Protein 2NQL (pdb70)

CATH classification: 3.30.390.10 (+1 more: 3.20.20.120)

Foldseek 3Di:
DWFFWADKFKWKFKAAAPFPDCLLQDPPWDADPPAWTARPVQRDIFHRIFMWMKMWIAGPVGQTFIFIFHDGPPVVLLQCCCVVPLVVQRGRHTLPPLLVSLVVQCVVCVVVPPNFDSSLLNSLGVSQRSLLSNFVVVFHASLVVVVHFDQKAFEEEEDQRDQDLVSSLVSVLVVVVQQAQEYEYEQSSDPVTPLVSLVSNCVSRDLRGAYAYEPPAPDQLVVLLVRCVSNPVSPHQAYENSHHLVPLVSQQSNQVNDPGAYEYACRPAAVVSVCSNVVRHRHQEYAHQSSRYHLSRLLRNLVVCVVVVHAYEYEDDRDLCSSVLSVCSSLRNHPRYNYYYDHPSRVVVNVQQKDFDWDDGSRMTGHTDGTRSRMDTDPVNVVRIDTD/DWFFWAFKFKWKFWDPDDDDDQADDDPPWDQDPVQWTQDPPPRDIFGNIAMWMKMWIAGPVGQTFMFIFHDRPPVVLLQCCCVVPLGVQRGGHTLPPLLVSLVVQQVVCVVVPPNFDSSLLSSLGVSLRSLLSNFVVVFHASLVVVVHFDQKDFAAAEEQPDQALVNSLVSNVVLVVFQHQEYEYEQVRYPVTNLVSLVSNCVSRHDRGAYAYEDPADDQLVVLLVNCVSNVVSPHQAYENSHHLVPLVSQASNQVPDPGAYEYACRGAAVVSVCSNVVRHRHQEYAHQSSRYHLSRLLRNLVVCVVVVHAYEYEADADLCSSVLSVCSNLRNHPRYPHYYDHCSRPVNNVQQKDFDFDDGSRMTGHTDITRSRMDTDPVSVVRIDTD

Secondary structure (DSSP, 8-state):
--PPEEEEEEEEEEE---S--GGG--S---PBGGGEEE-TTT--EEESSEEEEEEEEEETT--EEEEEEE-SS-HHHHHHIIIIIIHHHHTT--SSSHHHHHHHHHHHHGGGT-SSHHHHHHHHHHHHHHHHHHHHHHTSBHHHHTT---SEEEEEEE----SSHHHHHHHHHHHHHTT--EEEEEGGG-TT-HHHHHHHHHHHH-TTSEEEEE--S-S-HHHHHHHHHHHGGG--S-EE--S-TT-HHHHHHHHTS--SPEEE-TT--SHHHHHHHHTTS--S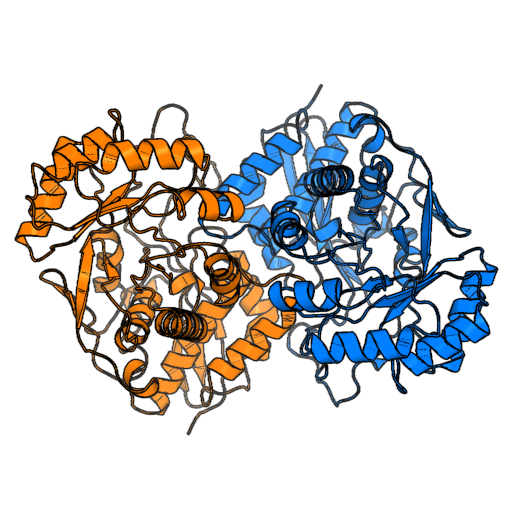EE---HHHH-HHHHHHHHHHHHHHT-EE-----SS-SHHHHHHHHHHTT-TTB--EEE-HHHHTGGGGGEES--EEETTEEE---SSBTS-EE-HHHHHH-EE-/--PPEEEEEEEEEE-SS-PPPSS---TT--B-TTSEEE-TTT--EEESS-EEEEEEEEETT--EEEEEEE-SS-HHHHHHIIIIIIHHHHTT--SSSHHHHHHHHHHTTGGGT-SSHHHHHHHHHHHHHHHHHHHHHHTSBHHHHTT---SEEEEEE-----SSHHHHHHHHHHHHHTT--EEEEETTS-TT-HHHHHHHHHHHH-TTSEEEEE--S-S-HHHHHHHHHHHGGG--S-EE--S-TT-HHHHHHHHTS--SPEEE-TT--SHHHHHHHHTTS---EE---HHHHHHHHHHHHHHHHHHHT-EE------SSSHHHHHHHHHHTT-TTB--EEE-HHHHHHHHHHEEE--EEETTEEEPPPSSBTSEEE-HHHHHH-EE-

Structure (mmCIF, N/CA/C/O backbone):
data_2NQL
#
_entry.id   2NQL
#
_cell.length_a   102.071
_cell.length_b   102.071
_cell.length_c   369.202
_cell.angle_alpha   90.00
_cell.angle_beta   90.00
_cell.angle_gamma   120.00
#
_symmetry.space_group_name_H-M   'P 65 2 2'
#
loop_
_entity.id
_entity.type
_entity.pdbx_description
1 polymer 'Isomerase/lactonizing enzyme'
2 non-polymer 'SULFATE ION'
3 non-polymer 'SODIUM ION'
4 non-polymer 'UNKNOWN LIGAND'
5 non-polymer GLYCEROL
6 water water
#
loop_
_atom_site.group_PDB
_atom_site.id
_atom_site.type_symbol
_atom_site.label_atom_id
_atom_site.label_alt_id
_atom_site.label_comp_id
_atom_site.label_asym_id
_atom_site.label_entity_id
_atom_site.label_seq_id
_atom_site.pdbx_PDB_ins_code
_atom_site.Cartn_x
_atom_site.Cartn_y
_atom_site.Cartn_z
_atom_site.occupancy
_atom_site.B_iso_or_equiv
_atom_site.auth_seq_id
_atom_site.auth_comp_id
_atom_site.auth_asym_id
_atom_site.auth_atom_id
_atom_site.pdbx_PDB_model_num
ATOM 1 N N . MET A 1 1 ? 57.189 58.761 27.001 1.00 39.35 1 MET A N 1
ATOM 2 C CA . MET A 1 1 ? 55.991 59.646 26.757 1.00 42.10 1 MET A CA 1
ATOM 3 C C . MET A 1 1 ? 55.121 59.067 25.627 1.00 36.83 1 MET A C 1
ATOM 4 O O . MET A 1 1 ? 53.972 58.661 25.856 1.00 30.90 1 MET A O 1
ATOM 9 N N . ASN A 1 2 ? 55.676 59.020 24.418 1.00 27.08 2 ASN A N 1
ATOM 10 C CA . ASN A 1 2 ? 55.028 58.308 23.317 1.00 25.60 2 ASN A CA 1
ATOM 11 C C . ASN A 1 2 ? 55.669 56.953 23.147 1.00 28.48 2 ASN A C 1
ATOM 12 O O . ASN A 1 2 ? 56.851 56.857 22.798 1.00 32.43 2 ASN A O 1
ATOM 17 N N . SER A 1 3 ? 54.907 55.914 23.457 1.00 21.96 3 SER A N 1
ATOM 18 C CA . SER A 1 3 ? 55.382 54.531 23.401 1.00 25.79 3 SER A CA 1
ATOM 19 C C . SER A 1 3 ? 55.215 53.983 21.970 1.00 27.24 3 SER A C 1
ATOM 20 O O . SER A 1 3 ? 54.198 54.251 21.336 1.00 24.11 3 SER A O 1
ATOM 23 N N . PRO A 1 4 ? 56.219 53.233 21.456 1.00 25.12 4 PRO A N 1
ATOM 24 C CA . PRO A 1 4 ? 56.098 52.686 20.090 1.00 22.37 4 PRO A CA 1
ATOM 25 C C . PRO A 1 4 ? 54.869 51.813 19.908 1.00 19.01 4 PRO A C 1
ATOM 26 O O . PRO A 1 4 ? 54.444 51.134 20.845 1.00 21.52 4 PRO A O 1
ATOM 30 N N . ILE A 1 5 ? 54.305 51.841 18.706 1.00 22.21 5 ILE A N 1
ATOM 31 C CA . ILE A 1 5 ? 53.227 50.909 18.359 1.00 20.93 5 ILE A CA 1
ATOM 32 C C . ILE A 1 5 ? 53.718 49.461 18.391 1.00 23.84 5 ILE A C 1
ATOM 33 O O . ILE A 1 5 ? 54.767 49.143 17.812 1.00 20.72 5 ILE A O 1
ATOM 38 N N . ALA A 1 6 ? 52.964 48.605 19.082 1.00 17.56 6 ALA A N 1
ATOM 39 C CA . ALA A 1 6 ? 53.282 47.195 19.231 1.00 21.58 6 ALA A CA 1
ATOM 40 C C . ALA A 1 6 ? 52.483 46.374 18.214 1.00 26.89 6 ALA A C 1
ATOM 41 O O . ALA A 1 6 ? 53.042 45.520 17.531 1.00 20.00 6 ALA A O 1
ATOM 43 N N . THR A 1 7 ? 51.168 46.616 18.138 1.00 20.62 7 THR A N 1
ATOM 44 C CA . THR A 1 7 ? 50.263 45.773 17.353 1.00 20.85 7 THR A CA 1
ATOM 45 C C . THR A 1 7 ? 49.201 46.598 16.615 1.00 18.32 7 THR A C 1
ATOM 46 O O . THR A 1 7 ? 48.821 47.698 17.056 1.00 17.02 7 THR A O 1
ATOM 50 N N . VAL A 1 8 ? 48.766 46.071 15.463 1.00 16.88 8 VAL A N 1
ATOM 51 C CA . VAL A 1 8 ? 47.693 46.674 14.659 1.00 18.49 8 VAL A CA 1
ATOM 52 C C . VAL A 1 8 ? 46.765 45.516 14.311 1.00 21.40 8 VAL A C 1
ATOM 53 O O . VAL A 1 8 ? 47.176 44.547 13.663 1.00 18.11 8 VAL A O 1
ATOM 57 N N . GLU A 1 9 ? 45.526 45.585 14.791 1.00 17.37 9 GLU A N 1
ATOM 58 C CA . GLU A 1 9 ? 44.565 44.503 14.598 1.00 16.91 9 GLU A CA 1
ATOM 59 C C . GLU A 1 9 ? 43.391 45.038 13.776 1.00 17.51 9 GLU A C 1
ATOM 60 O O . GLU A 1 9 ? 42.865 46.118 14.087 1.00 18.88 9 GLU A O 1
ATOM 66 N N . VAL A 1 10 ? 42.991 44.303 12.735 1.00 15.45 10 VAL A N 1
ATOM 67 C CA . VAL A 1 10 ? 41.878 44.750 11.868 1.00 15.67 10 VAL A CA 1
ATOM 68 C C . VAL A 1 10 ? 40.643 43.879 12.063 1.00 15.47 10 VAL A C 1
ATOM 69 O O . VAL A 1 10 ? 40.745 42.652 12.163 1.00 18.92 10 VAL A O 1
ATOM 73 N N . PHE A 1 11 ? 39.479 44.533 12.092 1.00 16.07 11 PHE A N 1
ATOM 74 C CA . PHE A 1 11 ? 38.202 43.864 12.324 1.00 15.91 11 PHE A CA 1
ATOM 75 C C . PHE A 1 11 ? 37.146 44.426 11.394 1.00 12.53 11 PHE A C 1
ATOM 76 O O . PHE A 1 11 ? 37.277 45.543 10.897 1.00 14.84 11 PHE A O 1
ATOM 84 N N . THR A 1 12 ? 36.097 43.637 11.171 1.00 16.43 12 THR A N 1
ATOM 85 C CA . THR A 1 12 ? 34.840 44.193 10.658 1.00 16.72 12 THR A CA 1
ATOM 86 C C . THR A 1 12 ? 33.769 44.118 11.745 1.00 16.54 12 THR A C 1
ATOM 87 O O . THR A 1 12 ? 33.813 43.264 12.632 1.00 15.58 12 THR A O 1
ATOM 91 N N . LEU A 1 13 ? 32.850 45.059 11.674 1.00 14.78 13 LEU A N 1
ATOM 92 C CA . LEU A 1 13 ? 31.587 44.989 12.438 1.00 15.93 13 LEU A CA 1
ATOM 93 C C . LEU A 1 13 ? 30.473 45.013 11.405 1.00 14.90 13 LEU A C 1
ATOM 94 O O . LEU A 1 13 ? 30.352 45.970 10.642 1.00 18.89 13 LEU A O 1
ATOM 99 N N . THR A 1 14 ? 29.677 43.949 11.382 1.00 17.68 14 THR A N 1
ATOM 100 C CA . THR A 1 14 ? 28.611 43.795 10.404 1.00 18.58 14 THR A CA 1
ATOM 101 C C . THR A 1 14 ? 27.321 43.613 11.189 1.00 22.33 14 THR A C 1
ATOM 102 O O . THR A 1 14 ? 27.277 42.808 12.114 1.00 20.42 14 THR A O 1
ATOM 106 N N . GLN A 1 15 ? 26.296 44.378 10.823 1.00 20.12 15 GLN A N 1
ATOM 107 C CA . GLN A 1 15 ? 24.968 44.249 11.429 1.00 20.15 15 GLN A CA 1
ATOM 108 C C . GLN A 1 15 ? 23.887 44.456 10.373 1.00 19.85 15 GLN A C 1
ATOM 109 O O . GLN A 1 15 ? 24.106 45.152 9.357 1.00 19.53 15 GLN A O 1
ATOM 115 N N . PRO A 1 16 ? 22.684 43.905 10.634 1.00 21.82 16 PRO A N 1
ATOM 116 C CA . PRO A 1 16 ? 21.532 44.221 9.761 1.00 17.29 16 PRO A CA 1
ATOM 117 C C . PRO A 1 16 ? 21.261 45.716 9.690 1.00 17.57 16 PRO A C 1
ATOM 118 O O . PRO A 1 16 ? 21.465 46.428 10.672 1.00 20.78 16 PRO A O 1
ATOM 122 N N . ARG A 1 17 ? 20.825 46.195 8.525 1.00 19.83 17 ARG A N 1
ATOM 123 C CA . ARG A 1 17 ? 20.374 47.587 8.364 1.00 17.16 17 ARG A CA 1
ATOM 124 C C . ARG A 1 17 ? 19.081 47.734 9.187 1.00 20.05 17 ARG A C 1
ATOM 125 O O . ARG A 1 17 ? 18.287 46.785 9.283 1.00 23.73 17 ARG A O 1
ATOM 133 N N . LYS A 1 18 ? 18.879 48.903 9.786 1.00 19.20 18 LYS A N 1
ATOM 134 C CA A LYS A 1 18 ? 17.689 49.091 10.616 0.50 22.89 18 LYS A CA 1
ATOM 135 C CA B LYS A 1 18 ? 17.714 49.116 10.647 0.50 23.21 18 LYS A CA 1
ATOM 136 C C . LYS A 1 18 ? 16.828 50.236 10.103 1.00 20.26 18 LYS A C 1
ATOM 137 O O . LYS A 1 18 ? 15.961 50.768 10.822 1.00 18.64 18 LYS A O 1
ATOM 148 N N . VAL A 1 19 ? 17.060 50.586 8.839 1.00 20.26 19 VAL A N 1
ATOM 149 C CA A VAL A 1 19 ? 16.262 51.577 8.149 0.50 18.29 19 VAL A CA 1
ATOM 150 C CA B VAL A 1 19 ? 16.321 51.619 8.136 0.50 18.98 19 VAL A CA 1
ATOM 151 C C . VAL A 1 19 ? 15.671 50.968 6.884 1.00 21.51 19 VAL A C 1
ATOM 152 O O . VAL A 1 19 ? 16.251 50.040 6.291 1.00 21.61 19 VAL A O 1
ATOM 159 N N . PRO A 1 20 ? 14.454 51.411 6.499 1.00 19.76 20 PRO A N 1
ATOM 160 C CA . PRO A 1 20 ? 13.957 50.886 5.233 1.00 19.26 20 PRO A CA 1
ATOM 161 C C . PRO A 1 20 ? 14.835 51.461 4.139 1.00 28.24 20 PRO A C 1
ATOM 162 O O . PRO A 1 20 ? 15.106 52.670 4.116 1.00 31.05 20 PRO A O 1
ATOM 166 N N . TYR A 1 21 ? 15.401 50.584 3.330 1.00 21.35 21 TYR A N 1
ATOM 167 C CA . TYR A 1 21 ? 16.355 51.049 2.314 1.00 26.79 21 TYR A CA 1
ATOM 168 C C . TYR A 1 21 ? 16.041 50.431 0.953 1.00 24.81 21 TYR A C 1
ATOM 169 O O . TYR A 1 21 ? 16.431 50.963 -0.093 1.00 26.33 21 TYR A O 1
ATOM 178 N N . LEU A 1 22 ? 15.367 49.288 0.967 1.00 26.39 22 LEU A N 1
ATOM 179 C CA . LEU A 1 22 ? 15.113 48.569 -0.283 1.00 33.36 22 LEU A CA 1
ATOM 180 C C . LEU A 1 22 ? 13.994 49.171 -1.143 1.00 34.22 22 LEU A C 1
ATOM 181 O O . LEU A 1 22 ? 13.831 48.795 -2.304 1.00 32.49 22 LEU A O 1
ATOM 186 N N . GLY A 1 23 ? 13.256 50.122 -0.574 1.00 37.01 23 GLY A N 1
ATOM 187 C CA . GLY A 1 23 ? 12.277 50.914 -1.324 1.00 43.08 23 GLY A CA 1
ATOM 188 C C . GLY A 1 23 ? 12.880 51.687 -2.481 1.00 46.10 23 GLY A C 1
ATOM 189 O O . GLY A 1 23 ? 12.183 52.003 -3.449 1.00 41.78 23 GLY A O 1
ATOM 190 N N . ALA A 1 24 ? 14.183 51.959 -2.396 1.00 34.14 24 ALA A N 1
ATOM 191 C CA . ALA A 1 24 ? 14.907 52.642 -3.469 1.00 29.99 24 ALA A CA 1
ATOM 192 C C . ALA A 1 24 ? 15.101 51.763 -4.708 1.00 33.78 24 ALA A C 1
ATOM 193 O O . ALA A 1 24 ? 15.428 52.268 -5.787 1.00 33.71 24 ALA A O 1
ATOM 195 N N . LEU A 1 25 ? 14.899 50.453 -4.547 1.00 27.16 25 LEU A N 1
ATOM 196 C CA . LEU A 1 25 ? 15.068 49.493 -5.628 1.00 26.01 25 LEU A CA 1
ATOM 197 C C . LEU A 1 25 ? 13.715 49.159 -6.256 1.00 33.36 25 LEU A C 1
ATOM 198 O O . LEU A 1 25 ? 12.967 48.326 -5.740 1.00 30.03 25 LEU A O 1
ATOM 203 N N . ARG A 1 26 ? 13.401 49.825 -7.363 1.00 30.89 26 ARG A N 1
ATOM 204 C CA . ARG A 1 26 ? 12.028 49.830 -7.887 1.00 33.53 26 ARG A CA 1
ATOM 205 C C . ARG A 1 26 ? 11.919 49.206 -9.279 1.00 31.37 26 ARG A C 1
ATOM 206 O O . ARG A 1 26 ? 10.872 49.314 -9.947 1.00 32.16 26 ARG A O 1
ATOM 214 N N . GLU A 1 27 ? 13.000 48.547 -9.706 1.00 30.06 27 GLU A N 1
ATOM 215 C CA A GLU A 1 27 ? 13.132 48.067 -11.080 0.50 30.06 27 GLU A CA 1
ATOM 216 C CA B GLU A 1 27 ? 13.137 48.073 -11.080 0.50 30.03 27 GLU A CA 1
ATOM 217 C C . GLU A 1 27 ? 13.460 46.578 -11.134 1.00 28.49 27 GLU A C 1
ATOM 218 O O . GLU A 1 27 ? 14.074 46.089 -12.101 1.00 31.58 27 GLU A O 1
ATOM 229 N N . GLY A 1 28 ? 13.050 45.834 -10.104 1.00 21.16 28 GLY A N 1
ATOM 230 C CA . GLY A 1 28 ? 13.238 44.397 -10.132 1.00 21.53 28 GLY A CA 1
ATOM 231 C C . GLY A 1 28 ? 14.674 43.946 -9.875 1.00 28.27 28 GLY A C 1
ATOM 232 O O . GLY A 1 28 ? 15.075 42.855 -10.296 1.00 26.61 28 GLY A O 1
ATOM 233 N N . GLU A 1 29 ? 15.431 44.764 -9.152 1.00 28.83 29 GLU A N 1
ATOM 234 C CA . GLU A 1 29 ? 16.839 44.435 -8.829 1.00 25.09 29 GLU A CA 1
ATOM 235 C C . GLU A 1 29 ? 17.034 43.156 -7.997 1.00 27.32 29 GLU A C 1
ATOM 236 O O . GLU A 1 29 ? 16.235 42.851 -7.103 1.00 23.85 29 GLU A O 1
ATOM 242 N N . VAL A 1 30 ? 18.109 42.413 -8.298 1.00 21.87 30 VAL A N 1
ATOM 243 C CA . VAL A 1 30 ? 18.334 41.083 -7.742 1.00 21.01 30 VAL A CA 1
ATOM 244 C C . VAL A 1 30 ? 19.621 41.149 -6.913 1.00 22.85 30 VAL A C 1
ATOM 245 O O . VAL A 1 30 ? 20.570 41.856 -7.296 1.00 23.05 30 VAL A O 1
ATOM 249 N N . VAL A 1 31 ? 19.628 40.444 -5.783 1.00 18.47 31 VAL A N 1
ATOM 250 C CA . VAL A 1 31 ? 20.822 40.347 -4.911 1.00 20.59 31 VAL A CA 1
ATOM 251 C C . VAL A 1 31 ? 21.868 39.489 -5.627 1.00 26.49 31 VAL A C 1
ATOM 252 O O . VAL A 1 31 ? 21.556 38.440 -6.217 1.00 20.61 31 VAL A O 1
ATOM 256 N N . ASN A 1 32 ? 23.100 39.990 -5.610 1.00 19.09 32 ASN A N 1
ATOM 257 C CA . ASN A 1 32 ? 24.220 39.315 -6.221 1.00 21.38 32 ASN A CA 1
ATOM 258 C C . ASN A 1 32 ? 25.055 38.629 -5.128 1.00 23.66 32 ASN A C 1
ATOM 259 O O . ASN A 1 32 ? 24.812 38.838 -3.923 1.00 21.47 32 ASN A O 1
ATOM 264 N N . PRO A 1 33 ? 26.036 37.796 -5.531 1.00 18.81 33 PRO A N 1
ATOM 265 C CA . PRO A 1 33 ? 26.836 37.096 -4.538 1.00 19.43 33 PRO A CA 1
ATOM 266 C C . PRO A 1 33 ? 27.416 38.024 -3.460 1.00 16.30 33 PRO A C 1
ATOM 267 O O . PRO A 1 33 ? 27.829 39.150 -3.760 1.00 18.11 33 PRO A O 1
ATOM 271 N N . ASN A 1 34 ? 27.345 37.553 -2.224 1.00 15.05 34 ASN A N 1
ATOM 272 C CA . ASN A 1 34 ? 27.886 38.233 -1.043 1.00 19.72 34 ASN A CA 1
ATOM 273 C C . ASN A 1 34 ? 27.065 39.425 -0.618 1.00 21.32 34 ASN A C 1
ATOM 274 O O . ASN A 1 34 ? 27.521 40.235 0.159 1.00 18.98 34 ASN A O 1
ATOM 279 N N . GLY A 1 35 ? 25.823 39.483 -1.092 1.00 17.10 35 GLY A N 1
ATOM 280 C CA . GLY A 1 35 ? 24.831 40.382 -0.499 1.00 20.06 35 GLY A CA 1
ATOM 281 C C . GLY A 1 35 ? 24.794 41.758 -1.137 1.00 20.63 35 GLY A C 1
ATOM 282 O O . GLY A 1 35 ? 24.296 42.721 -0.529 1.00 21.10 35 GLY A O 1
ATOM 283 N N . TYR A 1 36 ? 25.336 41.896 -2.349 1.00 17.98 36 TYR A N 1
ATOM 284 C CA . TYR A 1 36 ? 25.325 43.206 -3.012 1.00 17.19 36 TYR A CA 1
ATOM 285 C C . TYR A 1 36 ? 24.157 43.384 -3.979 1.00 18.90 36 TYR A C 1
ATOM 286 O O . TYR A 1 36 ? 23.739 42.428 -4.647 1.00 20.82 36 TYR A O 1
ATOM 295 N N . ILE A 1 37 ? 23.690 44.621 -4.075 1.00 16.91 37 ILE A N 1
ATOM 296 C CA . ILE A 1 37 ? 22.614 44.988 -5.022 1.00 16.14 37 ILE A CA 1
ATOM 297 C C . ILE A 1 37 ? 22.882 46.316 -5.722 1.00 16.59 37 ILE A C 1
ATOM 298 O O . ILE A 1 37 ? 23.280 47.300 -5.095 1.00 19.89 37 ILE A O 1
ATOM 303 N N . VAL A 1 38 ? 22.712 46.328 -7.037 1.00 18.16 38 VAL A N 1
ATOM 304 C CA . VAL A 1 38 ? 22.939 47.533 -7.825 1.00 18.40 38 VAL A CA 1
ATOM 305 C C . VAL A 1 38 ? 21.602 48.205 -8.108 1.00 22.53 38 VAL A C 1
ATOM 306 O O . VAL A 1 38 ? 20.696 47.556 -8.621 1.00 24.68 38 VAL A O 1
ATOM 310 N N . ARG A 1 39 ? 21.493 49.480 -7.730 1.00 20.70 39 ARG A N 1
ATOM 311 C CA A ARG A 1 39 ? 20.342 50.301 -8.088 0.50 27.77 39 ARG A CA 1
ATOM 312 C CA B ARG A 1 39 ? 20.335 50.302 -8.094 0.50 27.52 39 ARG A CA 1
ATOM 313 C C . ARG A 1 39 ? 20.397 50.664 -9.570 1.00 29.46 39 ARG A C 1
ATOM 314 O O . ARG A 1 39 ? 21.339 51.308 -10.024 1.00 27.23 39 ARG A O 1
ATOM 329 N N . LYS A 1 40 ? 19.391 50.231 -10.316 1.00 27.65 40 LYS A N 1
ATOM 330 C CA . LYS A 1 40 ? 19.386 50.389 -11.772 1.00 33.86 40 LYS A CA 1
ATOM 331 C C . LYS A 1 40 ? 19.419 51.853 -12.204 1.00 33.19 40 LYS A C 1
ATOM 332 O O . LYS A 1 40 ? 20.069 52.199 -13.192 1.00 32.57 40 LYS A O 1
ATOM 338 N N . GLY A 1 41 ? 18.769 52.709 -11.426 1.00 31.76 41 GLY A N 1
ATOM 339 C CA . GLY A 1 41 ? 18.692 54.137 -11.748 1.00 40.28 41 GLY A CA 1
ATOM 340 C C . GLY A 1 41 ? 19.983 54.942 -11.653 1.00 43.40 41 GLY A C 1
ATOM 341 O O . GLY A 1 41 ? 20.155 55.919 -12.378 1.00 44.58 41 GLY A O 1
ATOM 342 N N . ASN A 1 42 ? 20.890 54.559 -10.762 1.00 30.07 42 ASN A N 1
ATOM 343 C CA . ASN A 1 42 ? 22.167 55.284 -10.660 1.00 27.59 42 ASN A CA 1
ATOM 344 C C . ASN A 1 42 ? 23.412 54.386 -10.819 1.00 24.35 42 ASN A C 1
ATOM 345 O O . ASN A 1 42 ? 24.540 54.873 -10.744 1.00 27.20 42 ASN A O 1
ATOM 350 N N . ARG A 1 43 ? 23.163 53.091 -11.024 1.00 20.24 43 ARG A N 1
ATOM 351 C CA . ARG A 1 43 ? 24.168 52.083 -11.365 1.00 23.60 43 ARG A CA 1
ATOM 352 C C . ARG A 1 43 ? 25.171 51.821 -10.219 1.00 24.72 43 ARG A C 1
ATOM 353 O O . ARG A 1 43 ? 26.172 51.135 -10.411 1.00 22.21 43 ARG A O 1
ATOM 361 N N . THR A 1 44 ? 24.850 52.347 -9.034 1.00 20.61 44 THR A N 1
ATOM 362 C CA . THR A 1 44 ? 25.675 52.246 -7.836 1.00 18.56 44 THR A CA 1
ATOM 363 C C . THR A 1 44 ? 25.360 50.953 -7.080 1.00 21.01 44 THR A C 1
ATOM 364 O O . THR A 1 44 ? 24.198 50.567 -6.955 1.00 20.53 44 THR A O 1
ATOM 368 N N . VAL A 1 45 ? 26.396 50.281 -6.566 1.00 17.45 45 VAL A N 1
ATOM 369 C CA . VAL A 1 45 ? 26.201 49.100 -5.732 1.00 16.70 45 VAL A CA 1
ATOM 370 C C . VAL A 1 45 ? 25.950 49.486 -4.275 1.00 18.76 45 VAL A C 1
ATOM 371 O O . VAL A 1 45 ? 26.500 50.474 -3.778 1.00 18.50 45 VAL A O 1
ATOM 375 N N . TYR A 1 46 ? 25.104 48.701 -3.608 1.00 19.89 46 TYR A N 1
ATOM 376 C CA . TYR A 1 46 ? 24.762 48.885 -2.179 1.00 20.03 46 TYR A CA 1
ATOM 377 C C . TYR A 1 46 ? 24.881 47.557 -1.461 1.00 14.80 46 TYR A C 1
ATOM 378 O O . TYR A 1 46 ? 24.573 46.511 -2.047 1.00 17.15 46 TYR A O 1
ATOM 387 N N . PRO A 1 47 ? 25.272 47.597 -0.171 1.00 17.87 47 PRO A N 1
ATOM 388 C CA . PRO A 1 47 ? 25.228 46.433 0.669 1.00 16.89 47 PRO A CA 1
ATOM 389 C C . PRO A 1 47 ? 23.801 46.192 1.173 1.00 16.26 47 PRO A C 1
ATOM 390 O O . PRO A 1 47 ? 22.998 47.145 1.243 1.00 19.13 47 PRO A O 1
ATOM 394 N N . THR A 1 48 ? 23.527 44.953 1.556 1.00 18.22 48 THR A N 1
ATOM 395 C CA . THR A 1 48 ? 22.263 44.586 2.187 1.00 18.51 48 THR A CA 1
ATOM 396 C C . THR A 1 48 ? 22.437 44.419 3.705 1.00 17.77 48 THR A C 1
ATOM 397 O O . THR A 1 48 ? 21.877 43.518 4.325 1.00 18.02 48 THR A O 1
ATOM 401 N N . PHE A 1 49 ? 23.265 45.283 4.285 1.00 16.48 49 PHE A N 1
ATOM 402 C CA . PHE A 1 49 ? 23.761 45.134 5.664 1.00 17.10 49 PHE A CA 1
ATOM 403 C C . PHE A 1 49 ? 24.582 46.405 5.938 1.00 14.65 49 PHE A C 1
ATOM 404 O O . PHE A 1 49 ? 24.927 47.146 4.993 1.00 17.35 49 PHE A O 1
ATOM 412 N N . ASP A 1 50 ? 24.875 46.656 7.206 1.00 12.14 50 ASP A N 1
ATOM 413 C CA . ASP A 1 50 ? 25.774 47.754 7.588 1.00 13.45 50 ASP A CA 1
ATOM 414 C C . ASP A 1 50 ? 27.092 47.093 7.940 1.00 12.91 50 ASP A C 1
ATOM 415 O O . ASP A 1 50 ? 27.102 46.019 8.546 1.00 16.34 50 ASP A O 1
ATOM 420 N N . ARG A 1 51 ? 28.205 47.707 7.545 1.00 16.03 51 ARG A N 1
ATOM 421 C CA . ARG A 1 51 ? 29.522 47.087 7.830 1.00 15.75 51 ARG A CA 1
ATOM 422 C C . ARG A 1 51 ? 30.578 48.180 7.801 1.00 15.15 51 ARG A C 1
ATOM 423 O O . ARG A 1 51 ? 30.518 49.075 6.962 1.00 17.50 51 ARG A O 1
ATOM 431 N N . SER A 1 52 ? 31.530 48.114 8.717 1.00 17.53 52 SER A N 1
ATOM 432 C CA . SER A 1 52 ? 32.665 49.027 8.632 1.00 14.71 52 SER A CA 1
ATOM 433 C C . SER A 1 52 ? 33.898 48.262 9.078 1.00 13.77 52 SER A C 1
ATOM 434 O O . SER A 1 52 ? 33.795 47.168 9.653 1.00 15.63 52 SER A O 1
ATOM 437 N N . VAL A 1 53 ? 35.064 48.847 8.815 1.00 13.79 53 VAL A N 1
ATOM 438 C CA . VAL A 1 53 ? 36.324 48.233 9.234 1.00 14.29 53 VAL A CA 1
ATOM 439 C C . VAL A 1 53 ? 36.849 48.986 10.431 1.00 13.66 53 VAL A C 1
ATOM 440 O O . VAL A 1 53 ? 36.958 50.208 10.374 1.00 19.61 53 VAL A O 1
ATOM 444 N N . LEU A 1 54 ? 37.185 48.262 11.494 1.00 14.65 54 LEU A N 1
ATOM 445 C CA . LEU A 1 54 ? 37.727 48.864 12.713 1.00 16.64 54 LEU A CA 1
ATOM 446 C C . LEU A 1 54 ? 39.188 48.464 12.882 1.00 16.16 54 LEU A C 1
ATOM 447 O O . LEU A 1 54 ? 39.562 47.329 12.553 1.00 16.77 54 LEU A O 1
ATOM 452 N N . VAL A 1 55 ? 40.000 49.374 13.421 1.00 16.72 55 VAL A N 1
ATOM 453 C CA . VAL A 1 55 ? 41.415 49.043 13.721 1.00 12.88 55 VAL A CA 1
ATOM 454 C C . VAL A 1 55 ? 41.688 49.291 15.202 1.00 15.42 55 VAL A C 1
ATOM 455 O O . VAL A 1 55 ? 41.368 50.359 15.704 1.00 15.58 55 VAL A O 1
ATOM 459 N N . ARG A 1 56 ? 42.217 48.285 15.892 1.00 16.55 56 ARG A N 1
ATOM 460 C CA . ARG A 1 56 ? 42.744 48.458 17.247 1.00 17.71 56 ARG A CA 1
ATOM 461 C C . ARG A 1 56 ? 44.267 48.478 17.190 1.00 16.81 56 ARG A C 1
ATOM 462 O O . ARG A 1 56 ? 44.887 47.505 16.710 1.00 16.23 56 ARG A O 1
ATOM 470 N N . MET A 1 57 ? 44.825 49.575 17.695 1.00 19.01 57 MET A N 1
ATOM 471 C CA . MET A 1 57 ? 46.253 49.859 17.653 1.00 18.98 57 MET A CA 1
ATOM 472 C C . MET A 1 57 ? 46.720 49.975 19.096 1.00 20.76 57 MET A C 1
ATOM 473 O O . MET A 1 57 ? 46.129 50.723 19.887 1.00 17.65 57 MET A O 1
ATOM 478 N N . THR A 1 58 ? 47.760 49.229 19.452 1.00 17.73 58 THR A N 1
ATOM 479 C CA . THR A 1 58 ? 48.184 49.160 20.862 1.00 20.01 58 THR A CA 1
ATOM 480 C C . THR A 1 58 ? 49.673 49.497 20.955 1.00 24.16 58 THR A C 1
ATOM 481 O O . THR A 1 58 ? 50.448 49.018 20.157 1.00 21.14 58 THR A O 1
ATOM 485 N N . THR A 1 59 ? 50.043 50.361 21.897 1.00 18.94 59 THR A N 1
ATOM 486 C CA . THR A 1 59 ? 51.458 50.643 22.160 1.00 22.36 59 THR A CA 1
ATOM 487 C C . THR A 1 59 ? 52.110 49.550 23.003 1.00 19.76 59 THR A C 1
ATOM 488 O O . THR A 1 59 ? 51.431 48.734 23.641 1.00 20.10 59 THR A O 1
ATOM 492 N N . GLU A 1 60 ? 53.448 49.544 23.008 1.00 20.47 60 GLU A N 1
ATOM 493 C CA A GLU A 1 60 ? 54.250 48.677 23.873 0.50 23.23 60 GLU A CA 1
ATOM 494 C CA B GLU A 1 60 ? 54.167 48.600 23.855 0.50 22.99 60 GLU A CA 1
ATOM 495 C C . GLU A 1 60 ? 53.831 48.820 25.333 1.00 22.75 60 GLU A C 1
ATOM 496 O O . GLU A 1 60 ? 53.768 47.843 26.075 1.00 25.79 60 GLU A O 1
ATOM 507 N N . ALA A 1 61 ? 53.535 50.072 25.725 1.00 23.94 61 ALA A N 1
ATOM 508 C CA . ALA A 1 61 ? 53.072 50.386 27.094 1.00 26.50 61 ALA A CA 1
ATOM 509 C C . ALA A 1 61 ? 51.600 50.045 27.419 1.00 34.19 61 ALA A C 1
ATOM 510 O O . ALA A 1 61 ? 51.184 50.102 28.582 1.00 27.20 61 ALA A O 1
ATOM 512 N N . GLY A 1 62 ? 50.815 49.712 26.396 1.00 24.97 62 GLY A N 1
ATOM 513 C CA . GLY A 1 62 ? 49.443 49.222 26.578 1.00 24.30 62 GLY A CA 1
ATOM 514 C C . GLY A 1 62 ? 48.334 50.225 26.291 1.00 20.95 62 GLY A C 1
ATOM 515 O O . GLY A 1 62 ? 47.166 49.934 26.583 1.00 26.47 62 GLY A O 1
ATOM 516 N N . THR A 1 63 ? 48.675 51.385 25.727 1.00 19.89 63 THR A N 1
ATOM 517 C CA . THR A 1 63 ? 47.660 52.362 25.294 1.00 22.31 63 THR A CA 1
ATOM 518 C C . THR A 1 63 ? 46.951 51.824 24.058 1.00 24.36 63 THR A C 1
ATOM 519 O O . THR A 1 63 ? 47.601 51.450 23.087 1.00 20.92 63 THR A O 1
ATOM 523 N N . VAL A 1 64 ? 45.622 51.776 24.124 1.00 21.62 64 VAL A N 1
ATOM 524 C CA . VAL A 1 64 ? 44.800 51.191 23.059 1.00 18.42 64 VAL A CA 1
ATOM 525 C C . VAL A 1 64 ? 44.077 52.341 22.329 1.00 24.67 64 VAL A C 1
ATOM 526 O O . VAL A 1 64 ? 43.342 53.114 22.960 1.00 21.68 64 VAL A O 1
ATOM 530 N N . GLY A 1 65 ? 44.321 52.470 21.023 1.00 18.56 65 GLY A N 1
ATOM 531 C CA . GLY A 1 65 ? 43.669 53.456 20.176 1.00 18.74 65 GLY A CA 1
ATOM 532 C C . GLY A 1 65 ? 42.784 52.723 19.171 1.00 19.24 65 GLY A C 1
ATOM 533 O O . GLY A 1 65 ? 43.051 51.567 18.808 1.00 18.68 65 GLY A O 1
ATOM 534 N N . TRP A 1 66 ? 41.716 53.381 18.751 1.00 16.36 66 TRP A N 1
ATOM 535 C CA . TRP A 1 66 ? 40.810 52.819 17.753 1.00 16.65 66 TRP A CA 1
ATOM 536 C C . TRP A 1 66 ? 40.651 53.739 16.554 1.00 17.44 66 TRP A C 1
ATOM 537 O O . TRP A 1 66 ? 40.570 54.982 16.692 1.00 16.05 66 TRP A O 1
ATOM 548 N N . GLY A 1 67 ? 40.592 53.127 15.366 1.00 16.13 67 GLY A N 1
ATOM 549 C CA . GLY A 1 67 ? 40.274 53.853 14.156 1.00 13.65 67 GLY A CA 1
ATOM 550 C C . GLY A 1 67 ? 39.214 53.078 13.383 1.00 11.94 67 GLY A C 1
ATOM 551 O O . GLY A 1 67 ? 38.890 51.942 13.734 1.00 14.73 67 GLY A O 1
ATOM 552 N N . GLU A 1 68 ? 38.709 53.684 12.314 1.00 14.23 68 GLU A N 1
ATOM 553 C CA . GLU A 1 68 ? 37.631 53.074 11.531 1.00 15.91 68 GLU A CA 1
ATOM 554 C C . GLU A 1 68 ? 37.615 53.665 10.126 1.00 13.96 68 GLU A C 1
ATOM 555 O O . GLU A 1 68 ? 37.983 54.823 9.930 1.00 15.80 68 GLU A O 1
ATOM 561 N N . THR A 1 69 ? 37.186 52.869 9.147 1.00 12.95 69 THR A N 1
ATOM 562 C CA . THR A 1 69 ? 36.972 53.371 7.802 1.00 15.74 69 THR A CA 1
ATOM 563 C C . THR A 1 69 ? 35.814 52.574 7.188 1.00 13.87 69 THR A C 1
ATOM 564 O O . THR A 1 69 ? 35.225 51.729 7.854 1.00 15.77 69 THR A O 1
ATOM 568 N N . TYR A 1 70 ? 35.519 52.861 5.931 1.00 11.98 70 TYR A N 1
ATOM 569 C CA . TYR A 1 70 ? 34.473 52.179 5.184 1.00 14.86 70 TYR A CA 1
ATOM 570 C C . TYR A 1 70 ? 34.757 50.698 5.139 1.00 19.42 70 TYR A C 1
ATOM 571 O O . TYR A 1 70 ? 35.894 50.264 4.949 1.00 16.15 70 TYR A O 1
ATOM 580 N N . GLY A 1 71 ? 33.708 49.927 5.353 1.00 15.28 71 GLY A N 1
ATOM 581 C CA . GLY A 1 71 ? 33.774 48.492 5.175 1.00 15.59 71 GLY A CA 1
ATOM 582 C C . GLY A 1 71 ? 32.554 47.926 4.483 1.00 15.44 71 GLY A C 1
ATOM 583 O O . GLY A 1 71 ? 32.432 46.714 4.421 1.00 15.49 71 GLY A O 1
ATOM 584 N N . ILE A 1 72 ? 31.674 48.7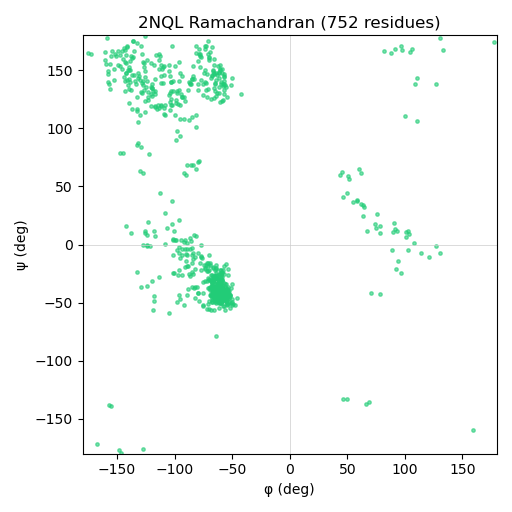77 3.949 1.00 15.78 72 ILE A N 1
ATOM 585 C CA . ILE A 1 72 ? 30.466 48.275 3.267 1.00 17.96 72 ILE A CA 1
ATOM 586 C C . ILE A 1 72 ? 30.735 47.341 2.083 1.00 21.23 72 ILE A C 1
ATOM 587 O O . ILE A 1 72 ? 29.999 46.363 1.857 1.00 17.95 72 ILE A O 1
ATOM 592 N N . VAL A 1 73 ? 31.807 47.633 1.341 1.00 16.64 73 VAL A N 1
ATOM 593 C CA . VAL A 1 73 ? 32.102 46.888 0.119 1.00 16.74 73 VAL A CA 1
ATOM 594 C C . VAL A 1 73 ? 33.533 46.344 0.189 1.00 16.94 73 VAL A C 1
ATOM 595 O O . VAL A 1 73 ? 34.479 47.114 0.389 1.00 18.59 73 VAL A O 1
ATOM 599 N N . ALA A 1 74 ? 33.659 45.028 0.048 1.00 16.59 74 ALA A N 1
ATOM 600 C CA . ALA A 1 74 ? 34.969 44.346 0.002 1.00 15.25 74 ALA A CA 1
ATOM 601 C C . ALA A 1 74 ? 35.928 44.860 1.108 1.00 21.37 74 ALA A C 1
ATOM 602 O O . ALA A 1 74 ? 36.996 45.428 0.806 1.00 19.08 74 ALA A O 1
ATOM 604 N N . PRO A 1 75 ? 35.549 44.671 2.395 1.00 15.98 75 PRO A N 1
ATOM 605 C CA . PRO A 1 75 ? 36.388 45.118 3.504 1.00 18.44 75 PRO A CA 1
ATOM 606 C C . PRO A 1 75 ? 37.739 44.378 3.535 1.00 15.43 75 PRO A C 1
ATOM 607 O O . PRO A 1 75 ? 38.670 44.867 4.151 1.00 15.54 75 PRO A O 1
ATOM 611 N N . GLY A 1 76 ? 37.806 43.210 2.884 1.00 18.52 76 GLY A N 1
ATOM 612 C CA . GLY A 1 76 ? 39.072 42.511 2.626 1.00 18.06 76 GLY A CA 1
ATOM 613 C C . GLY A 1 76 ? 40.148 43.337 1.918 1.00 18.14 76 GLY A C 1
ATOM 614 O O . GLY A 1 76 ? 41.335 43.027 2.060 1.00 18.23 76 GLY A O 1
ATOM 615 N N . ALA A 1 77 ? 39.748 44.344 1.142 1.00 14.90 77 ALA A N 1
ATOM 616 C CA . ALA A 1 77 ? 40.697 45.234 0.462 1.00 19.90 77 ALA A CA 1
ATOM 617 C C . ALA A 1 77 ? 41.500 46.080 1.471 1.00 19.83 77 ALA A C 1
ATOM 618 O O . ALA A 1 77 ? 42.752 46.009 1.514 1.00 15.28 77 ALA A O 1
ATOM 620 N N . VAL A 1 78 ? 40.804 46.837 2.330 1.00 15.02 78 VAL A N 1
ATOM 621 C CA . VAL A 1 78 ? 41.489 47.560 3.402 1.00 15.25 78 VAL A CA 1
ATOM 622 C C . VAL A 1 78 ? 42.251 46.622 4.337 1.00 14.61 78 VAL A C 1
ATOM 623 O O . VAL A 1 78 ? 43.409 46.933 4.729 1.00 14.79 78 VAL A O 1
ATOM 627 N N . ALA A 1 79 ? 41.625 45.501 4.708 1.00 14.21 79 ALA A N 1
ATOM 628 C CA . ALA A 1 79 ? 42.248 44.525 5.611 1.00 15.39 79 ALA A CA 1
ATOM 629 C C . ALA A 1 79 ? 43.549 43.988 5.016 1.00 18.98 79 ALA A C 1
ATOM 630 O O . ALA A 1 79 ? 44.541 43.905 5.723 1.00 16.73 79 ALA A O 1
ATOM 632 N N . ALA A 1 80 ? 43.547 43.690 3.716 1.00 16.84 80 ALA A N 1
ATOM 633 C CA . ALA A 1 80 ? 44.797 43.236 3.061 1.00 15.34 80 ALA A CA 1
ATOM 634 C C . ALA A 1 80 ? 45.861 44.316 3.079 1.00 18.64 80 ALA A C 1
ATOM 635 O O . ALA A 1 80 ? 47.025 44.037 3.385 1.00 16.47 80 ALA A O 1
ATOM 637 N N . LEU A 1 81 ? 45.479 45.545 2.752 1.00 13.86 81 LEU A N 1
ATOM 638 C CA . LEU A 1 81 ? 46.435 46.660 2.743 1.00 16.27 81 LEU A CA 1
ATOM 639 C C . LEU A 1 81 ? 47.081 46.798 4.110 1.00 19.89 81 LEU A C 1
ATOM 640 O O . LEU A 1 81 ? 48.310 46.926 4.224 1.00 16.87 81 LEU A O 1
ATOM 645 N N . ILE A 1 82 ? 46.263 46.741 5.159 1.00 13.46 82 ILE A N 1
ATOM 646 C CA . ILE A 1 82 ? 46.815 46.933 6.493 1.00 15.38 82 ILE A CA 1
ATOM 647 C C . ILE A 1 82 ? 47.666 45.725 6.920 1.00 17.31 82 ILE A C 1
ATOM 648 O O . ILE A 1 82 ? 48.826 45.910 7.327 1.00 15.92 82 ILE A O 1
ATOM 653 N N . ASN A 1 83 ? 47.119 44.512 6.800 1.00 15.38 83 ASN A N 1
ATOM 654 C CA . ASN A 1 83 ? 47.820 43.307 7.278 1.00 14.62 83 ASN A CA 1
ATOM 655 C C . ASN A 1 83 ? 49.095 42.988 6.464 1.00 19.65 83 ASN A C 1
ATOM 656 O O . ASN A 1 83 ? 50.126 42.588 7.043 1.00 19.93 83 ASN A O 1
ATOM 661 N N . ASP A 1 84 ? 49.016 43.168 5.149 1.00 16.34 84 ASP A N 1
ATOM 662 C CA . ASP A 1 84 ? 50.158 42.806 4.279 1.00 19.59 84 ASP A CA 1
ATOM 663 C C . ASP A 1 84 ? 51.242 43.868 4.280 1.00 20.31 84 ASP A C 1
ATOM 664 O O . ASP A 1 84 ? 52.432 43.545 4.281 1.00 21.22 84 ASP A O 1
ATOM 669 N N . LEU A 1 85 ? 50.824 45.129 4.238 1.00 16.14 85 LEU A N 1
ATOM 670 C CA . LEU A 1 85 ? 51.717 46.239 3.953 1.00 16.48 85 LEU A CA 1
ATOM 671 C C . LEU A 1 85 ? 51.832 47.256 5.080 1.00 21.78 85 LEU A C 1
ATOM 672 O O . LEU A 1 85 ? 52.932 47.562 5.535 1.00 18.31 85 LEU A O 1
ATOM 677 N N . LEU A 1 86 ? 50.708 47.826 5.509 1.00 15.72 86 LEU A N 1
ATOM 678 C CA . LEU A 1 86 ? 50.799 49.109 6.208 1.00 17.63 86 LEU A CA 1
ATOM 679 C C . LEU A 1 86 ? 51.152 48.946 7.687 1.00 19.04 86 LEU A C 1
ATOM 680 O O . LEU A 1 86 ? 51.884 49.763 8.242 1.00 18.82 86 LEU A O 1
ATOM 685 N N . ALA A 1 87 ? 50.633 47.888 8.312 1.00 19.23 87 ALA A N 1
ATOM 686 C CA . ALA A 1 87 ? 50.874 47.644 9.741 1.00 17.71 87 ALA A CA 1
ATOM 687 C C . ALA A 1 87 ? 52.375 47.560 10.041 1.00 21.68 87 ALA A C 1
ATOM 688 O O . ALA A 1 87 ? 52.834 48.087 11.035 1.00 20.43 87 ALA A O 1
ATOM 690 N N . GLY A 1 88 ? 53.116 46.902 9.157 1.00 20.35 88 GLY A N 1
ATOM 691 C CA . GLY A 1 88 ? 54.571 46.743 9.313 1.00 17.73 88 GLY A CA 1
ATOM 692 C C . GLY A 1 88 ? 55.331 48.049 9.388 1.00 17.18 88 GLY A C 1
ATOM 693 O O . GLY A 1 88 ? 56.390 48.111 10.027 1.00 21.48 88 GLY A O 1
ATOM 694 N N . PHE A 1 89 ? 54.823 49.077 8.717 1.00 15.69 89 PHE A N 1
ATOM 695 C CA . PHE A 1 89 ? 55.431 50.402 8.712 1.00 18.53 89 PHE A CA 1
ATOM 696 C C . PHE A 1 89 ? 54.887 51.366 9.774 1.00 21.48 89 PHE A C 1
ATOM 697 O O . PHE A 1 89 ? 55.362 52.493 9.918 1.00 23.93 89 PHE A O 1
ATOM 705 N N . VAL A 1 90 ? 53.888 50.904 10.505 1.00 18.56 90 VAL A N 1
ATOM 706 C CA . VAL A 1 90 ? 53.396 51.622 11.693 1.00 18.91 90 VAL A CA 1
ATOM 707 C C . VAL A 1 90 ? 54.025 51.068 12.966 1.00 19.70 90 VAL A C 1
ATOM 708 O O . VAL A 1 90 ? 54.419 51.840 13.841 1.00 20.30 90 VAL A O 1
ATOM 712 N N . ILE A 1 91 ? 54.107 49.741 13.068 1.00 19.23 91 ILE A N 1
ATOM 713 C CA . ILE A 1 91 ? 54.708 49.069 14.215 1.00 19.72 91 ILE A CA 1
ATOM 714 C C . ILE A 1 91 ? 56.163 49.543 14.420 1.00 28.17 91 ILE A C 1
ATOM 715 O O . ILE A 1 91 ? 56.962 49.598 13.465 1.00 21.36 91 ILE A O 1
ATOM 720 N N . GLY A 1 92 ? 56.485 49.942 15.649 1.00 23.71 92 GLY A N 1
ATOM 721 C CA . GLY A 1 92 ? 57.798 50.544 15.933 1.00 23.65 92 GLY A CA 1
ATOM 722 C C . GLY A 1 92 ? 57.842 52.056 15.832 1.00 24.86 92 GLY A C 1
ATOM 723 O O . GLY A 1 92 ? 58.712 52.688 16.433 1.00 26.33 92 GLY A O 1
ATOM 724 N N . ARG A 1 93 ? 56.893 52.664 15.108 1.00 17.95 93 ARG A N 1
ATOM 725 C CA . ARG A 1 93 ? 56.779 54.122 15.095 1.00 20.88 93 ARG A CA 1
ATOM 726 C C . ARG A 1 93 ? 56.008 54.501 16.368 1.00 22.26 93 ARG A C 1
ATOM 727 O O . ARG A 1 93 ? 55.471 53.629 17.043 1.00 22.82 93 ARG A O 1
ATOM 735 N N . ASP A 1 94 ? 55.939 55.790 16.663 1.00 23.17 94 ASP A N 1
ATOM 736 C CA . ASP A 1 94 ? 55.107 56.228 17.776 1.00 25.99 94 ASP A CA 1
ATOM 737 C C . ASP A 1 94 ? 54.145 57.334 17.361 1.00 26.50 94 ASP A C 1
ATOM 738 O O . ASP A 1 94 ? 54.081 57.715 16.180 1.00 23.93 94 ASP A O 1
ATOM 743 N N . ALA A 1 95 ? 53.408 57.858 18.344 1.00 23.80 95 ALA A N 1
ATOM 744 C CA . ALA A 1 95 ? 52.351 58.819 18.082 1.00 23.66 95 ALA A CA 1
ATOM 745 C C . ALA A 1 95 ? 52.746 60.263 18.400 1.00 27.49 95 ALA A C 1
ATOM 746 O O . ALA A 1 95 ? 51.885 61.130 18.524 1.00 27.38 95 ALA A O 1
ATOM 748 N N . SER A 1 96 ? 54.051 60.534 18.507 1.00 25.43 96 SER A N 1
ATOM 749 C CA . SER A 1 96 ? 54.542 61.909 18.715 1.00 26.91 96 SER A CA 1
ATOM 750 C C . SER A 1 96 ? 54.204 62.879 17.585 1.00 26.19 96 SER A C 1
ATOM 751 O O . SER A 1 96 ? 54.064 64.091 17.803 1.00 30.82 96 SER A O 1
ATOM 754 N N . ASP A 1 97 ? 54.076 62.347 16.374 1.00 26.43 97 ASP A N 1
ATOM 755 C CA . ASP A 1 97 ? 53.741 63.146 15.209 1.00 25.45 97 ASP A CA 1
ATOM 756 C C . ASP A 1 97 ? 52.894 62.258 14.272 1.00 23.19 97 ASP A C 1
ATOM 757 O O . ASP A 1 97 ? 53.420 61.729 13.301 1.00 23.55 97 ASP A O 1
ATOM 762 N N . PRO A 1 98 ? 51.585 62.078 14.577 1.00 26.30 98 PRO A N 1
ATOM 763 C CA . PRO A 1 98 ? 50.785 61.178 13.708 1.00 24.16 98 PRO A CA 1
ATOM 764 C C . PRO A 1 98 ? 50.787 61.566 12.221 1.00 18.06 98 PRO A C 1
ATOM 765 O O . PRO A 1 98 ? 50.781 60.666 11.343 1.00 21.48 98 PRO A O 1
ATOM 769 N N . SER A 1 99 ? 50.829 62.869 11.935 1.00 17.25 99 SER A N 1
ATOM 770 C CA . SER A 1 99 ? 50.755 63.319 10.542 1.00 20.32 99 SER A CA 1
ATOM 771 C C . SER A 1 99 ? 52.007 62.944 9.746 1.00 24.76 99 SER A C 1
ATOM 772 O O . SER A 1 99 ? 51.925 62.653 8.550 1.00 21.21 99 SER A O 1
ATOM 775 N N . ALA A 1 100 ? 53.145 62.907 10.435 1.00 21.05 100 ALA A N 1
ATOM 776 C CA . ALA A 1 100 ? 54.385 62.398 9.845 1.00 23.29 100 ALA A CA 1
ATOM 777 C C . ALA A 1 100 ? 54.261 60.918 9.443 1.00 25.54 100 ALA A C 1
ATOM 778 O O . ALA A 1 100 ? 54.717 60.526 8.363 1.00 23.21 100 ALA A O 1
ATOM 780 N N . VAL A 1 101 ? 53.636 60.104 10.294 1.00 18.43 101 VAL A N 1
ATOM 781 C CA . VAL A 1 101 ? 53.411 58.694 9.964 1.00 21.95 101 VAL A CA 1
ATOM 782 C C . VAL A 1 101 ? 52.474 58.555 8.751 1.00 22.15 101 VAL A C 1
ATOM 783 O O . VAL A 1 101 ? 52.797 57.807 7.806 1.00 19.43 101 VAL A O 1
ATOM 787 N N . TYR A 1 102 ? 51.347 59.281 8.777 1.00 20.39 102 TYR A N 1
ATOM 788 C CA . TYR A 1 102 ? 50.441 59.362 7.628 1.00 18.25 102 TYR A CA 1
ATOM 789 C C . TYR A 1 102 ? 51.179 59.694 6.320 1.00 21.42 102 TYR A C 1
ATOM 790 O O . TYR A 1 102 ? 51.004 59.013 5.293 1.00 16.60 102 TYR A O 1
ATOM 799 N N . ASP A 1 103 ? 51.988 60.752 6.353 1.00 17.95 103 ASP A N 1
ATOM 800 C CA . ASP A 1 103 ? 52.675 61.225 5.151 1.00 18.57 103 ASP A CA 1
ATOM 801 C C . ASP A 1 103 ? 53.647 60.171 4.636 1.00 21.52 103 ASP A C 1
ATOM 802 O O . ASP A 1 103 ? 53.733 59.969 3.421 1.00 19.84 103 ASP A O 1
ATOM 807 N N . ASP A 1 104 ? 54.349 59.487 5.544 1.00 20.37 104 ASP A N 1
ATOM 808 C CA . ASP A 1 104 ? 55.216 58.366 5.135 1.00 22.05 104 ASP A CA 1
ATOM 809 C C . ASP A 1 104 ? 54.463 57.221 4.463 1.00 26.22 104 ASP A C 1
ATOM 810 O O . ASP A 1 104 ? 54.916 56.694 3.444 1.00 17.18 104 ASP A O 1
ATOM 815 N N . LEU A 1 105 ? 53.315 56.846 5.032 1.00 18.00 105 LEU A N 1
ATOM 816 C CA . LEU A 1 105 ? 52.510 55.756 4.463 1.00 17.94 105 LEU A CA 1
ATOM 817 C C . LEU A 1 105 ? 51.950 56.147 3.121 1.00 16.31 105 LEU A C 1
ATOM 818 O O . LEU A 1 105 ? 51.967 55.335 2.182 1.00 17.14 105 LEU A O 1
ATOM 823 N N . TYR A 1 106 ? 51.442 57.377 3.021 1.00 16.18 106 TYR A N 1
ATOM 824 C CA . TYR A 1 106 ? 50.948 57.900 1.753 1.00 15.47 106 TYR A CA 1
ATOM 825 C C . TYR A 1 106 ? 52.019 57.846 0.670 1.00 16.81 106 TYR A C 1
ATOM 826 O O . TYR A 1 106 ? 51.777 57.381 -0.463 1.00 17.00 106 TYR A O 1
ATOM 835 N N . ASP A 1 107 ? 53.206 58.326 1.028 1.00 17.11 107 ASP A N 1
ATOM 836 C CA . ASP A 1 107 ? 54.352 58.317 0.096 1.00 17.71 107 ASP A CA 1
ATOM 837 C C . ASP A 1 107 ? 54.754 56.950 -0.463 1.00 22.70 107 ASP A C 1
ATOM 838 O O . ASP A 1 107 ? 55.339 56.897 -1.548 1.00 20.22 107 ASP A O 1
ATOM 843 N N . MET A 1 108 ? 54.451 55.862 0.252 1.00 16.87 108 MET A N 1
ATOM 844 C CA . MET A 1 108 ? 54.851 54.514 -0.178 1.00 17.16 108 MET A CA 1
ATOM 845 C C . MET A 1 108 ? 54.281 54.140 -1.551 1.00 20.85 108 MET A C 1
ATOM 846 O O . MET A 1 108 ? 54.928 53.427 -2.310 1.00 19.43 108 MET A O 1
ATOM 851 N N . MET A 1 109 ? 53.069 54.620 -1.862 1.00 19.43 109 MET A N 1
ATOM 852 C CA . MET A 1 109 ? 52.353 54.151 -3.033 1.00 16.51 109 MET A CA 1
ATOM 853 C C . MET A 1 109 ? 51.868 55.261 -3.946 1.00 17.05 109 MET A C 1
ATOM 854 O O . MET A 1 109 ? 51.253 54.989 -4.965 1.00 19.10 109 MET A O 1
ATOM 859 N N . ARG A 1 110 ? 52.140 56.517 -3.592 1.00 19.42 110 ARG A N 1
ATOM 860 C CA . ARG A 1 110 ? 51.588 57.624 -4.353 1.00 20.39 110 ARG A CA 1
ATOM 861 C C . ARG A 1 110 ? 52.005 57.644 -5.824 1.00 19.77 110 ARG A C 1
ATOM 862 O O . ARG A 1 110 ? 51.164 57.887 -6.686 1.00 19.12 110 ARG A O 1
ATOM 870 N N . VAL A 1 111 ? 53.266 57.352 -6.107 1.00 17.66 111 VAL A N 1
ATOM 871 C CA . VAL A 1 111 ? 53.751 57.459 -7.501 1.00 21.02 111 VAL A CA 1
ATOM 872 C C . VAL A 1 111 ? 53.151 56.392 -8.423 1.00 21.16 111 VAL A C 1
ATOM 873 O O . VAL A 1 111 ? 53.230 56.512 -9.636 1.00 20.15 111 VAL A O 1
ATOM 877 N N . ARG A 1 112 ? 52.574 55.349 -7.833 1.00 17.53 112 ARG A N 1
ATOM 878 C CA . ARG A 1 112 ? 51.896 54.322 -8.598 1.00 18.61 112 ARG A CA 1
ATOM 879 C C . ARG A 1 112 ? 50.385 54.590 -8.721 1.00 17.56 112 ARG A C 1
ATOM 880 O O . ARG A 1 112 ? 49.665 53.776 -9.305 1.00 17.66 112 ARG A O 1
ATOM 888 N N . GLY A 1 113 ? 49.933 55.734 -8.205 1.00 18.75 113 GLY A N 1
ATOM 889 C CA . GLY A 1 113 ? 48.568 56.236 -8.463 1.00 15.67 113 GLY A CA 1
ATOM 890 C C . GLY A 1 113 ? 47.550 55.804 -7.400 1.00 18.93 113 GLY A C 1
ATOM 891 O O . GLY A 1 113 ? 46.341 55.974 -7.588 1.00 23.06 113 GLY A O 1
ATOM 892 N N . TYR A 1 114 ? 48.033 55.258 -6.294 1.00 16.77 114 TYR A N 1
ATOM 893 C CA . TYR A 1 114 ? 47.157 54.866 -5.169 1.00 16.91 114 TYR A CA 1
ATOM 894 C C . TYR A 1 114 ? 46.999 56.027 -4.182 1.00 16.29 114 TYR A C 1
ATOM 895 O O . TYR A 1 114 ? 47.313 55.925 -2.998 1.00 19.49 114 TYR A O 1
ATOM 904 N N . THR A 1 115 ? 46.477 57.122 -4.701 1.00 16.13 115 THR A N 1
ATOM 905 C CA . THR A 1 115 ? 46.434 58.388 -3.997 1.00 16.27 115 THR A CA 1
ATOM 906 C C . THR A 1 115 ? 45.047 58.603 -3.351 1.00 20.18 115 THR A C 1
ATOM 907 O O . THR A 1 115 ? 44.770 59.650 -2.792 1.00 18.84 115 THR A O 1
ATOM 911 N N . GLY A 1 116 ? 44.181 57.610 -3.463 1.00 17.22 116 GLY A N 1
ATOM 912 C CA . GLY A 1 116 ? 42.819 57.756 -2.926 1.00 18.55 116 GLY A CA 1
ATOM 913 C C . GLY A 1 116 ? 42.192 56.416 -2.641 1.00 16.35 116 GLY A C 1
ATOM 914 O O . GLY A 1 116 ? 42.851 55.513 -2.121 1.00 17.57 116 GLY A O 1
ATOM 915 N N . GLY A 1 117 ? 40.910 56.287 -2.992 1.00 16.88 117 GLY A N 1
ATOM 916 C CA . GLY A 1 117 ? 40.200 55.004 -2.913 1.00 19.13 117 GLY A CA 1
ATOM 917 C C . GLY A 1 117 ? 40.390 54.207 -1.636 1.00 17.25 117 GLY A C 1
ATOM 918 O O . GLY A 1 117 ? 40.333 54.762 -0.527 1.00 17.76 117 GLY A O 1
ATOM 919 N N . PHE A 1 118 ? 40.661 52.906 -1.787 1.00 13.50 118 PHE A N 1
ATOM 920 C CA . PHE A 1 118 ? 40.871 52.020 -0.644 1.00 15.63 118 PHE A CA 1
ATOM 921 C C . PHE A 1 118 ? 42.172 52.280 0.093 1.00 15.02 118 PHE A C 1
ATOM 922 O O . PHE A 1 118 ? 42.257 52.033 1.281 1.00 12.99 118 PHE A O 1
ATOM 930 N N . TYR A 1 119 ? 43.196 52.732 -0.622 1.00 12.96 119 TYR A N 1
ATOM 931 C CA . TYR A 1 119 ? 44.470 53.008 0.033 1.00 14.19 119 TYR A CA 1
ATOM 932 C C . TYR A 1 119 ? 44.311 54.098 1.095 1.00 17.46 119 TYR A C 1
ATOM 933 O O . TYR A 1 119 ? 44.718 53.893 2.239 1.00 17.37 119 TYR A O 1
ATOM 942 N N . VAL A 1 120 ? 43.675 55.209 0.723 1.00 16.76 120 VAL A N 1
ATOM 943 C CA . VAL A 1 120 ? 43.437 56.270 1.696 1.00 16.83 120 VAL A CA 1
ATOM 944 C C . VAL A 1 120 ? 42.394 55.888 2.745 1.00 13.58 120 VAL A C 1
ATOM 945 O O . VAL A 1 120 ? 42.509 56.312 3.890 1.00 16.14 120 VAL A O 1
ATOM 949 N N . ASP A 1 121 ? 41.428 55.030 2.392 1.00 15.86 121 ASP A N 1
ATOM 950 C CA . ASP A 1 121 ? 40.506 54.494 3.419 1.00 16.90 121 ASP A CA 1
ATOM 951 C C . ASP A 1 121 ? 41.349 53.842 4.524 1.00 18.89 121 ASP A C 1
ATOM 952 O O . ASP A 1 121 ? 41.143 54.093 5.724 1.00 14.33 121 ASP A O 1
ATOM 957 N N . ALA A 1 122 ? 42.299 53.003 4.108 1.00 14.85 122 ALA A N 1
ATOM 958 C CA . ALA A 1 122 ? 43.156 52.290 5.051 1.00 15.04 122 ALA A CA 1
ATOM 959 C C . ALA A 1 122 ? 43.972 53.249 5.905 1.00 14.54 122 ALA A C 1
ATOM 960 O O . ALA A 1 122 ? 44.058 53.071 7.128 1.00 16.09 122 ALA A O 1
ATOM 962 N N . LEU A 1 123 ? 44.562 54.251 5.255 1.00 14.89 123 LEU A N 1
ATOM 963 C CA . LEU A 1 123 ? 45.354 55.259 5.950 1.00 15.40 123 LEU A CA 1
ATOM 964 C C . LEU A 1 123 ? 44.504 56.032 6.942 1.00 16.79 123 LEU A C 1
ATOM 965 O O . LEU A 1 123 ? 44.979 56.372 8.014 1.00 15.94 123 LEU A O 1
ATOM 970 N N . ALA A 1 124 ? 43.247 56.277 6.578 1.00 15.69 124 ALA A N 1
ATOM 971 C CA . ALA A 1 124 ? 42.310 57.004 7.440 1.00 18.00 124 ALA A CA 1
ATOM 972 C C . ALA A 1 124 ? 42.120 56.273 8.769 1.00 17.85 124 ALA A C 1
ATOM 973 O O . ALA A 1 124 ? 42.214 56.893 9.861 1.00 14.65 124 ALA A O 1
ATOM 975 N N . ALA A 1 125 ? 41.876 54.964 8.701 1.00 14.01 125 ALA A N 1
ATOM 976 C CA . ALA A 1 125 ? 41.714 54.180 9.916 1.00 17.54 125 ALA A CA 1
ATOM 977 C C . ALA A 1 125 ? 42.962 54.193 10.816 1.00 20.18 125 ALA A C 1
ATOM 978 O O . ALA A 1 125 ? 42.863 54.359 12.040 1.00 16.01 125 ALA A O 1
ATOM 980 N N . LEU A 1 126 ? 44.140 54.048 10.211 1.00 15.46 126 LEU A N 1
ATOM 981 C CA . LEU A 1 126 ? 45.386 54.082 10.965 1.00 14.48 126 LEU A CA 1
ATOM 982 C C . LEU A 1 126 ? 45.656 55.450 11.577 1.00 13.82 126 LEU A C 1
ATOM 983 O O . LEU A 1 126 ? 46.182 55.531 12.676 1.00 19.83 126 LEU A O 1
ATOM 988 N N . ASP A 1 127 ? 45.300 56.493 10.835 1.00 13.18 127 ASP A N 1
ATOM 989 C CA . ASP A 1 127 ? 45.545 57.879 11.253 1.00 15.69 127 ASP A CA 1
ATOM 990 C C . ASP A 1 127 ? 44.653 58.223 12.463 1.00 18.83 127 ASP A C 1
ATOM 991 O O . ASP A 1 127 ? 45.115 58.820 13.446 1.00 17.81 127 ASP A O 1
ATOM 996 N N . ILE A 1 128 ? 43.391 57.811 12.402 1.00 16.93 128 ILE A N 1
ATOM 997 C CA . ILE A 1 128 ? 42.473 58.044 13.532 1.00 16.56 128 ILE A CA 1
ATOM 998 C C . ILE A 1 128 ? 42.984 57.311 14.805 1.00 18.82 128 ILE A C 1
ATOM 999 O O . ILE A 1 128 ? 43.064 57.908 15.880 1.00 16.39 128 ILE A O 1
ATOM 1004 N N . ALA A 1 129 ? 43.385 56.041 14.667 1.00 16.22 129 ALA A N 1
ATOM 1005 C CA . ALA A 1 129 ? 43.896 55.279 15.806 1.00 15.78 129 ALA A CA 1
ATOM 1006 C C . ALA A 1 129 ? 45.167 55.902 16.403 1.00 14.96 129 ALA A C 1
ATOM 1007 O O . ALA A 1 129 ? 45.321 55.957 17.621 1.00 16.30 129 ALA A O 1
ATOM 1009 N N . LEU A 1 130 ? 46.076 56.358 15.542 1.00 17.33 130 LEU A N 1
ATOM 1010 C CA . LEU A 1 130 ? 47.301 57.005 16.012 1.00 16.53 130 LEU A CA 1
ATOM 1011 C C . LEU A 1 130 ? 47.037 58.348 16.716 1.00 18.40 130 LEU A C 1
ATOM 1012 O O . LEU A 1 130 ? 47.651 58.618 17.759 1.00 21.44 130 LEU A O 1
ATOM 1017 N N . TRP A 1 131 ? 46.136 59.173 16.179 1.00 17.24 131 TRP A N 1
ATOM 1018 C CA . TRP A 1 131 ? 45.735 60.399 16.903 1.00 17.15 131 TRP A CA 1
ATOM 1019 C C . TRP A 1 131 ? 45.032 60.113 18.237 1.00 20.36 131 TRP A C 1
ATOM 1020 O O . TRP A 1 131 ? 45.210 60.875 19.207 1.00 20.29 131 TRP A O 1
ATOM 1031 N N . ASP A 1 132 ? 44.252 59.030 18.283 1.00 15.86 132 ASP A N 1
ATOM 1032 C CA . ASP A 1 132 ? 43.602 58.573 19.544 1.00 16.16 132 ASP A CA 1
ATOM 1033 C C . ASP A 1 132 ? 44.690 58.273 20.583 1.00 21.74 132 ASP A C 1
ATOM 1034 O O . ASP A 1 132 ? 44.634 58.739 21.721 1.00 18.22 132 ASP A O 1
ATOM 1039 N N . ILE A 1 133 ? 45.691 57.502 20.181 1.00 16.49 133 ILE A N 1
ATOM 1040 C CA . ILE A 1 133 ? 46.846 57.197 21.045 1.00 17.94 133 ILE A CA 1
ATOM 1041 C C . ILE A 1 133 ? 47.593 58.473 21.474 1.00 17.45 133 ILE A C 1
ATOM 1042 O O . ILE A 1 133 ? 47.888 58.642 22.672 1.00 21.63 133 ILE A O 1
ATOM 1047 N N . ALA A 1 134 ? 47.869 59.362 20.521 1.00 18.17 134 ALA A N 1
ATOM 1048 C CA . ALA A 1 134 ? 48.591 60.613 20.786 1.00 20.63 134 ALA A CA 1
ATOM 1049 C C . ALA A 1 134 ? 47.870 61.393 21.890 1.00 27.84 134 ALA A C 1
ATOM 1050 O O . ALA A 1 134 ? 48.491 61.884 22.838 1.00 21.25 134 ALA A O 1
ATOM 1052 N N . GLY A 1 135 ? 46.549 61.460 21.779 1.00 22.00 135 GLY A N 1
ATOM 1053 C CA . GLY A 1 135 ? 45.750 62.227 22.743 1.00 19.77 135 GLY A CA 1
ATOM 1054 C C . GLY A 1 135 ? 45.785 61.603 24.117 1.00 21.59 135 GLY A C 1
ATOM 1055 O O . GLY A 1 135 ? 46.051 62.302 25.101 1.00 24.43 135 GLY A O 1
ATOM 1056 N N . GLN A 1 136 ? 45.527 60.301 24.187 1.00 21.06 136 GLN A N 1
ATOM 1057 C CA . GLN A 1 136 ? 45.614 59.551 25.437 1.00 22.03 136 GLN A CA 1
ATOM 1058 C C . GLN A 1 136 ? 46.955 59.692 26.146 1.00 30.77 136 GLN A C 1
ATOM 1059 O O . GLN A 1 136 ? 46.995 59.929 27.361 1.00 22.62 136 GLN A O 1
ATOM 1065 N N . GLU A 1 137 ? 48.044 59.546 25.387 1.00 19.48 137 GLU A N 1
ATOM 1066 C CA . GLU A 1 137 ? 49.393 59.732 25.927 1.00 23.04 137 GLU A CA 1
ATOM 1067 C C . GLU A 1 137 ? 49.664 61.160 26.419 1.00 26.08 137 GLU A C 1
ATOM 1068 O O . GLU A 1 137 ? 50.376 61.356 27.410 1.00 29.03 137 GLU A O 1
ATOM 1074 N N . ALA A 1 138 ? 49.075 62.144 25.751 1.00 20.91 138 ALA A N 1
ATOM 1075 C CA . ALA A 1 138 ? 49.166 63.546 26.185 1.00 25.45 138 ALA A CA 1
ATOM 1076 C C . ALA A 1 138 ? 48.163 63.929 27.295 1.00 31.05 138 ALA A C 1
ATOM 1077 O O . ALA A 1 138 ? 48.256 65.022 27.860 1.00 30.57 138 ALA A O 1
ATOM 1079 N N . GLY A 1 139 ? 47.195 63.054 27.580 1.00 24.92 139 GLY A N 1
ATOM 1080 C CA . GLY A 1 139 ? 46.057 63.390 28.461 1.00 25.58 139 GLY A CA 1
ATOM 1081 C C . GLY A 1 139 ? 45.190 64.529 27.940 1.00 32.27 139 GLY A C 1
ATOM 1082 O O . GLY A 1 139 ? 44.668 65.334 28.724 1.00 31.41 139 GLY A O 1
ATOM 1083 N N . LYS A 1 140 ? 45.041 64.596 26.615 1.00 21.16 140 LYS A N 1
ATOM 1084 C CA . LYS A 1 140 ? 44.325 65.668 25.916 1.00 19.31 140 LYS A CA 1
ATOM 1085 C C . LYS A 1 140 ? 43.365 65.043 24.910 1.00 27.65 140 LYS A C 1
ATOM 1086 O O . LYS A 1 140 ? 43.712 64.045 24.278 1.00 21.94 140 LYS A O 1
ATOM 1092 N N . SER A 1 141 ? 42.185 65.645 24.739 1.00 25.80 141 SER A N 1
ATOM 1093 C CA . SER A 1 141 ? 41.297 65.282 23.621 1.00 19.84 141 SER A CA 1
ATOM 1094 C C . SER A 1 141 ? 42.056 65.564 22.327 1.00 22.87 141 SER A C 1
ATOM 1095 O O . SER A 1 141 ? 42.983 66.400 22.294 1.00 21.43 141 SER A O 1
ATOM 1098 N N . ILE A 1 142 ? 41.697 64.857 21.253 1.00 21.34 142 ILE A N 1
ATOM 1099 C CA . ILE A 1 142 ? 42.295 65.180 19.945 1.00 20.11 142 ILE A CA 1
ATOM 1100 C C . ILE A 1 142 ? 42.131 66.675 19.608 1.00 23.33 142 ILE A C 1
ATOM 1101 O O . ILE A 1 142 ? 43.079 67.329 19.173 1.00 20.89 142 ILE A O 1
ATOM 1106 N N . ARG A 1 143 ? 40.958 67.242 19.864 1.00 22.08 143 ARG A N 1
ATOM 1107 C CA . ARG A 1 143 ? 40.768 68.636 19.524 1.00 20.00 143 ARG A CA 1
ATOM 1108 C C . ARG A 1 143 ? 41.715 69.567 20.277 1.00 20.11 143 ARG A C 1
ATOM 1109 O O . ARG A 1 143 ? 42.201 70.548 19.697 1.00 22.87 143 ARG A O 1
ATOM 1117 N N . ASP A 1 144 ? 41.978 69.239 21.543 1.00 22.29 144 ASP A N 1
ATOM 1118 C CA . ASP A 1 144 ? 42.935 69.989 22.357 1.00 27.13 144 ASP A CA 1
ATOM 1119 C C . ASP A 1 144 ? 44.334 69.864 21.794 1.00 29.91 144 ASP A C 1
ATOM 1120 O O . ASP A 1 144 ? 45.022 70.863 21.588 1.00 26.70 144 ASP A O 1
ATOM 1125 N N . LEU A 1 145 ? 44.722 68.633 21.491 1.00 25.78 145 LEU A N 1
ATOM 1126 C CA . LEU A 1 145 ? 46.005 68.348 20.855 1.00 27.27 145 LEU A CA 1
ATOM 1127 C C . LEU A 1 145 ? 46.216 69.070 19.530 1.00 25.84 145 LEU A C 1
ATOM 1128 O O . LEU A 1 145 ? 47.336 69.461 19.201 1.00 30.20 145 LEU A O 1
ATOM 1133 N N . LEU A 1 146 ? 45.131 69.275 18.789 1.00 23.98 146 LEU A N 1
ATOM 1134 C CA . LEU A 1 146 ? 45.124 70.008 17.531 1.00 25.39 146 LEU A CA 1
ATOM 1135 C C . LEU A 1 146 ? 45.074 71.537 17.704 1.00 28.27 146 LEU A C 1
ATOM 1136 O O . LEU A 1 146 ? 44.903 72.268 16.724 1.00 32.90 146 LEU A O 1
ATOM 1141 N N . GLY A 1 147 ? 45.191 72.010 18.944 1.00 29.83 147 GLY A N 1
ATOM 1142 C CA . GLY A 1 147 ? 45.229 73.458 19.220 1.00 33.03 147 GLY A CA 1
ATOM 1143 C C . GLY A 1 147 ? 43.977 74.029 19.874 1.00 39.20 147 GLY A C 1
ATOM 1144 O O . GLY A 1 147 ? 43.899 75.244 20.122 1.00 30.76 147 GLY A O 1
ATOM 1145 N N . GLY A 1 148 ? 42.998 73.166 20.161 1.00 31.08 148 GLY A N 1
ATOM 1146 C CA . GLY A 1 148 ? 41.730 73.599 20.755 1.00 28.84 148 GLY A CA 1
ATOM 1147 C C . GLY A 1 148 ? 40.579 73.521 19.775 1.00 24.68 148 GLY A C 1
ATOM 1148 O O . GLY A 1 148 ? 40.719 73.854 18.605 1.00 27.10 148 GLY A O 1
ATOM 1149 N N . GLY A 1 149 ? 39.438 73.041 20.250 1.00 26.75 149 GLY A N 1
ATOM 1150 C CA . GLY A 1 149 ? 38.222 73.164 19.482 1.00 26.95 149 GLY A CA 1
ATOM 1151 C C . GLY A 1 149 ? 37.030 73.403 20.371 1.00 26.45 149 GLY A C 1
ATOM 1152 O O . GLY A 1 149 ? 37.110 73.252 21.597 1.00 27.86 149 GLY A O 1
ATOM 1153 N N . VAL A 1 150 ? 35.917 73.749 19.740 1.00 23.01 150 VAL A N 1
ATOM 1154 C CA . VAL A 1 150 ? 34.638 73.921 20.439 1.00 24.59 150 VAL A CA 1
ATOM 1155 C C . VAL A 1 150 ? 34.117 72.551 20.933 1.00 28.12 150 VAL A C 1
ATOM 1156 O O . VAL A 1 150 ? 34.619 71.485 20.525 1.00 25.98 150 VAL A O 1
ATOM 1160 N N . ASP A 1 151 ? 33.133 72.567 21.822 1.00 22.27 151 ASP A N 1
ATOM 1161 C CA . ASP A 1 151 ? 32.600 71.309 22.351 1.00 21.08 151 ASP A CA 1
ATOM 1162 C C . ASP A 1 151 ? 31.216 70.993 21.823 1.00 18.41 151 ASP A C 1
ATOM 1163 O O . ASP A 1 151 ? 30.629 69.973 22.201 1.00 21.87 151 ASP A O 1
ATOM 1168 N N . SER A 1 152 ? 30.691 71.874 20.967 1.00 22.22 152 SER A N 1
ATOM 1169 C CA . SER A 1 152 ? 29.405 71.648 20.326 1.00 23.26 152 SER A CA 1
ATOM 1170 C C . SER A 1 152 ? 29.361 72.445 19.042 1.00 18.67 152 SER A C 1
ATOM 1171 O O . SER A 1 152 ? 30.070 73.449 18.904 1.00 21.78 152 SER A O 1
ATOM 1174 N N . PHE A 1 153 ? 28.540 71.998 18.093 1.00 19.81 153 PHE A N 1
ATOM 1175 C CA . PHE A 1 153 ? 28.267 72.773 16.879 1.00 19.55 153 PHE A CA 1
ATOM 1176 C C . PHE A 1 153 ? 26.987 72.284 16.221 1.00 17.91 153 PHE A C 1
ATOM 1177 O O . PHE A 1 153 ? 26.472 71.224 16.610 1.00 21.08 153 PHE A O 1
ATOM 1185 N N . PRO A 1 154 ? 26.434 73.067 15.266 1.00 20.09 154 PRO A N 1
ATOM 1186 C CA . PRO A 1 154 ? 25.169 72.687 14.651 1.00 22.06 154 PRO A CA 1
ATOM 1187 C C . PRO A 1 154 ? 25.183 71.366 13.892 1.00 24.61 154 PRO A C 1
ATOM 1188 O O . PRO A 1 154 ? 26.208 70.974 13.329 1.00 22.12 154 PRO A O 1
ATOM 1192 N N . ALA A 1 155 ? 24.035 70.702 13.895 1.00 23.13 155 ALA A N 1
ATOM 1193 C CA . ALA A 1 155 ? 23.834 69.457 13.172 1.00 18.79 155 ALA A CA 1
ATOM 1194 C C . ALA A 1 155 ? 22.600 69.599 12.289 1.00 25.84 155 ALA A C 1
ATOM 1195 O O . ALA A 1 155 ? 21.594 70.176 12.719 1.00 23.37 155 ALA A O 1
ATOM 1197 N N . TYR A 1 156 ? 22.679 69.123 11.046 1.00 18.84 156 TYR A N 1
ATOM 1198 C CA . TYR A 1 156 ? 21.505 69.093 10.176 1.00 20.64 156 TYR A CA 1
ATOM 1199 C C . TYR A 1 156 ? 21.003 67.690 9.956 1.00 21.84 156 TYR A C 1
ATOM 1200 O O . TYR A 1 156 ? 21.793 66.737 9.878 1.00 21.08 156 TYR A O 1
ATOM 1209 N N . VAL A 1 157 ? 19.685 67.574 9.841 1.00 21.65 157 VAL A N 1
ATOM 1210 C CA . VAL A 1 157 ? 19.021 66.291 9.654 1.00 21.67 157 VAL A CA 1
ATOM 1211 C C . VAL A 1 157 ? 19.192 65.779 8.232 1.00 27.01 157 VAL A C 1
ATOM 1212 O O . VAL A 1 157 ? 18.919 66.470 7.240 1.00 28.59 157 VAL A O 1
ATOM 1216 N N . SER A 1 158 ? 19.639 64.536 8.144 1.00 22.63 158 SER A N 1
ATOM 1217 C CA . SER A 1 158 ? 19.792 63.906 6.869 1.00 23.04 158 SER A CA 1
ATOM 1218 C C . SER A 1 158 ? 19.066 62.569 6.962 1.00 28.67 158 SER A C 1
ATOM 1219 O O . SER A 1 158 ? 19.136 61.869 7.986 1.00 32.57 158 SER A O 1
ATOM 1222 N N . GLY A 1 159 ? 18.353 62.222 5.904 1.00 29.16 159 GLY A N 1
ATOM 1223 C CA . GLY A 1 159 ? 17.703 60.913 5.844 1.00 30.83 159 GLY A CA 1
ATOM 1224 C C . GLY A 1 159 ? 16.252 61.131 6.202 1.00 34.26 159 GLY A C 1
ATOM 1225 O O . GLY A 1 159 ? 15.930 61.458 7.350 1.00 33.51 159 GLY A O 1
ATOM 1226 N N . LEU A 1 160 ? 15.377 60.967 5.216 1.00 27.67 160 LEU A N 1
ATOM 1227 C CA . LEU A 1 160 ? 13.939 60.951 5.471 1.00 24.77 160 LEU A CA 1
ATOM 1228 C C . LEU A 1 160 ? 13.397 59.623 4.955 1.00 31.78 160 LEU A C 1
ATOM 1229 O O . LEU A 1 160 ? 12.827 59.577 3.860 1.00 27.51 160 LEU A O 1
ATOM 1234 N N . PRO A 1 161 ? 13.597 58.525 5.732 1.00 27.21 161 PRO A N 1
ATOM 1235 C CA . PRO A 1 161 ? 13.213 57.213 5.232 1.00 25.99 161 PRO A CA 1
ATOM 1236 C C . PRO A 1 161 ? 11.713 56.973 5.378 1.00 32.78 161 PRO A C 1
ATOM 1237 O O . PRO A 1 161 ? 11.264 56.164 6.221 1.00 32.60 161 PRO A O 1
ATOM 1241 N N . GLU A 1 162 ? 10.943 57.683 4.558 1.00 27.28 162 GLU A N 1
ATOM 1242 C CA . GLU A 1 162 ? 9.521 57.382 4.400 1.00 28.47 162 GLU A CA 1
ATOM 1243 C C . GLU A 1 162 ? 9.125 57.187 2.934 1.00 27.18 162 GLU A C 1
ATOM 1244 O O . GLU A 1 162 ? 9.757 57.725 2.026 1.00 28.84 162 GLU A O 1
ATOM 1250 N N . ARG A 1 163 ? 8.084 56.394 2.720 1.00 28.59 163 ARG A N 1
ATOM 1251 C CA . ARG A 1 163 ? 7.686 55.974 1.380 1.00 32.52 163 ARG A CA 1
ATOM 1252 C C . ARG A 1 163 ? 6.988 57.090 0.590 1.00 32.25 163 ARG A C 1
ATOM 1253 O O . ARG A 1 163 ? 7.118 57.174 -0.629 1.00 32.06 163 ARG A O 1
ATOM 1261 N N . THR A 1 164 ? 6.255 57.960 1.276 1.00 28.29 164 THR A N 1
ATOM 1262 C CA . THR A 1 164 ? 5.461 58.960 0.568 1.00 27.07 164 THR A CA 1
ATOM 1263 C C . THR A 1 164 ? 6.026 60.349 0.804 1.00 30.76 164 THR A C 1
ATOM 1264 O O . THR A 1 164 ? 6.665 60.608 1.836 1.00 27.57 164 THR A O 1
ATOM 1268 N N . LEU A 1 165 ? 5.777 61.248 -0.144 1.00 27.91 165 LEU A N 1
ATOM 1269 C CA . LEU A 1 165 ? 6.142 62.664 0.032 1.00 28.92 165 LEU A CA 1
ATOM 1270 C C . LEU A 1 165 ? 5.550 63.243 1.319 1.00 32.20 165 LEU A C 1
ATOM 1271 O O . LEU A 1 165 ? 6.251 63.936 2.074 1.00 31.32 165 LEU A O 1
ATOM 1276 N N . LYS A 1 166 ? 4.269 62.950 1.567 1.00 30.08 166 LYS A N 1
ATOM 1277 C CA . LYS A 1 166 ? 3.611 63.441 2.773 1.00 28.60 166 LYS A CA 1
ATOM 1278 C C . LYS A 1 166 ? 4.315 62.983 4.047 1.00 24.08 166 LYS A C 1
ATOM 1279 O O . LYS A 1 166 ? 4.556 63.804 4.941 1.00 29.08 166 LYS A O 1
ATOM 1285 N N . ALA A 1 167 ? 4.657 61.695 4.130 1.00 25.60 167 ALA A N 1
ATOM 1286 C CA . ALA A 1 167 ? 5.255 61.141 5.362 1.00 30.67 167 ALA A CA 1
ATOM 1287 C C . ALA A 1 167 ? 6.690 61.626 5.554 1.00 28.11 167 ALA A C 1
ATOM 1288 O O . ALA A 1 167 ? 7.137 61.825 6.694 1.00 29.21 167 ALA A O 1
ATOM 1290 N N . ARG A 1 168 ? 7.389 61.868 4.443 1.00 25.72 168 ARG A N 1
ATOM 1291 C CA . ARG A 1 168 ? 8.705 62.507 4.509 1.00 21.62 168 ARG A CA 1
ATOM 1292 C C . ARG A 1 168 ? 8.692 63.892 5.129 1.00 27.70 168 ARG A C 1
ATOM 1293 O O . ARG A 1 168 ? 9.585 64.227 5.906 1.00 25.49 168 ARG A O 1
ATOM 1301 N N . GLY A 1 169 ? 7.683 64.692 4.788 1.00 25.32 169 GLY A N 1
ATOM 1302 C CA . GLY A 1 169 ? 7.529 66.012 5.392 1.00 25.36 169 GLY A CA 1
ATOM 1303 C C . GLY A 1 169 ? 7.138 65.931 6.854 1.00 23.36 169 GLY A C 1
ATOM 1304 O O . GLY A 1 169 ? 7.599 66.723 7.675 1.00 26.16 169 GLY A O 1
ATOM 1305 N N . GLU A 1 170 ? 6.305 64.950 7.183 1.00 27.61 170 GLU A N 1
ATOM 1306 C CA . GLU A 1 170 ? 5.906 64.752 8.571 1.00 29.92 170 GLU A CA 1
ATOM 1307 C C . GLU A 1 170 ? 7.081 64.321 9.432 1.00 31.02 170 GLU A C 1
ATOM 1308 O O . GLU A 1 170 ? 7.206 64.753 10.580 1.00 27.83 170 GLU A O 1
ATOM 1314 N N . LEU A 1 171 ? 7.951 63.489 8.867 1.00 28.55 171 LEU A N 1
ATOM 1315 C CA . LEU A 1 171 ? 9.202 63.152 9.515 1.00 23.44 171 LEU A CA 1
ATOM 1316 C C . LEU A 1 171 ? 10.124 64.360 9.707 1.00 23.23 171 LEU A C 1
ATOM 1317 O O . LEU A 1 171 ? 10.748 64.505 10.763 1.00 25.56 171 LEU A O 1
ATOM 1322 N N . ALA A 1 172 ? 10.192 65.243 8.708 1.00 25.71 172 ALA A N 1
ATOM 1323 C CA . ALA A 1 172 ? 11.026 66.439 8.807 1.00 22.22 172 ALA A CA 1
ATOM 1324 C C . ALA A 1 172 ? 10.472 67.356 9.893 1.00 24.74 172 ALA A C 1
ATOM 1325 O O . ALA A 1 172 ? 11.229 67.931 10.684 1.00 25.67 172 ALA A O 1
ATOM 1327 N N . LYS A 1 173 ? 9.147 67.466 9.947 1.00 26.41 173 LYS A N 1
ATOM 1328 C CA . LYS A 1 173 ? 8.508 68.339 10.930 1.00 24.74 173 LYS A CA 1
ATOM 1329 C C . LYS A 1 173 ? 8.735 67.810 12.336 1.00 23.46 173 LYS A C 1
ATOM 1330 O O . LYS A 1 173 ? 8.934 68.597 13.271 1.00 25.90 173 LYS A O 1
ATOM 1336 N N . TYR A 1 174 ? 8.681 66.481 12.482 1.00 20.19 174 TYR A N 1
ATOM 1337 C CA . TYR A 1 174 ? 8.993 65.830 13.749 1.00 22.11 174 TYR A CA 1
ATOM 1338 C C . TYR A 1 174 ? 10.386 66.230 14.248 1.00 22.38 174 TYR A C 1
ATOM 1339 O O . TYR A 1 174 ? 10.565 66.590 15.433 1.00 24.04 174 TYR A O 1
ATOM 1348 N N . TRP A 1 175 ? 11.367 66.164 13.346 1.00 24.23 175 TRP A N 1
ATOM 1349 C CA . TRP A 1 175 ? 12.728 66.591 13.666 1.00 21.77 175 TRP A CA 1
ATOM 1350 C C . TRP A 1 175 ? 12.869 68.087 13.936 1.00 21.29 175 TRP A C 1
ATOM 1351 O O . TRP A 1 175 ? 13.623 68.475 14.831 1.00 22.37 175 TRP A O 1
ATOM 1362 N N . GLN A 1 176 ? 12.120 68.910 13.197 1.00 23.74 176 GLN A N 1
ATOM 1363 C CA . GLN A 1 176 ? 12.051 70.348 13.471 1.00 21.09 176 GLN A CA 1
ATOM 1364 C C . GLN A 1 176 ? 11.567 70.617 14.902 1.00 25.19 176 GLN A C 1
ATOM 1365 O O . GLN A 1 176 ? 12.131 71.467 15.601 1.00 28.38 176 GLN A O 1
ATOM 1371 N N . ASP A 1 177 ? 10.546 69.876 15.331 1.00 25.77 177 ASP A N 1
ATOM 1372 C CA . ASP A 1 177 ? 9.960 70.008 16.680 1.00 27.70 177 ASP A CA 1
ATOM 1373 C C . ASP A 1 177 ? 10.947 69.569 17.770 1.00 32.56 177 ASP A C 1
ATOM 1374 O O . ASP A 1 177 ? 10.813 69.944 18.941 1.00 30.22 177 ASP A O 1
ATOM 1379 N N . ARG A 1 178 ? 11.942 68.772 17.379 1.00 27.57 178 ARG A N 1
ATOM 1380 C CA . ARG A 1 178 ? 13.042 68.416 18.262 1.00 25.52 178 ARG A CA 1
ATOM 1381 C C . ARG A 1 178 ? 14.184 69.447 18.271 1.00 27.52 178 ARG A C 1
ATOM 1382 O O . ARG A 1 178 ? 15.201 69.231 18.929 1.00 32.21 178 ARG A O 1
ATOM 1390 N N . GLY A 1 179 ? 14.041 70.552 17.547 1.00 27.93 179 GLY A N 1
ATOM 1391 C CA . GLY A 1 179 ? 14.998 71.664 17.653 1.00 26.43 179 GLY A CA 1
ATOM 1392 C C . GLY A 1 179 ? 16.025 71.734 16.525 1.00 23.91 179 GLY A C 1
ATOM 1393 O O . GLY A 1 179 ? 16.988 72.499 16.583 1.00 28.24 179 GLY A O 1
ATOM 1394 N N . PHE A 1 180 ? 15.814 70.942 15.483 1.00 25.16 180 PHE A N 1
ATOM 1395 C CA . PHE A 1 180 ? 16.639 71.019 14.289 1.00 25.45 180 PHE A CA 1
ATOM 1396 C C . PHE A 1 180 ? 16.047 72.060 13.355 1.00 28.35 180 PHE A C 1
ATOM 1397 O O . PHE A 1 180 ? 14.827 72.183 13.247 1.00 31.70 180 PHE A O 1
ATOM 1405 N N . ASN A 1 181 ? 16.916 72.834 12.724 1.00 24.61 181 ASN A N 1
ATOM 1406 C CA A ASN A 1 181 ? 16.513 73.919 11.844 0.70 35.05 181 ASN A CA 1
ATOM 1407 C CA B ASN A 1 181 ? 16.477 73.893 11.831 0.30 31.36 181 ASN A CA 1
ATOM 1408 C C . ASN A 1 181 ? 17.049 73.755 10.426 1.00 32.79 181 ASN A C 1
ATOM 1409 O O . ASN A 1 181 ? 16.763 74.566 9.540 1.00 28.07 181 ASN A O 1
ATOM 1418 N N . ALA A 1 182 ? 17.841 72.706 10.222 1.00 27.25 182 ALA A N 1
ATOM 1419 C CA . ALA A 1 182 ? 18.501 72.479 8.953 1.00 23.54 182 ALA A CA 1
ATOM 1420 C C . ALA A 1 182 ? 18.339 71.017 8.522 1.00 23.40 182 ALA A C 1
ATOM 1421 O O . ALA A 1 182 ? 18.371 70.102 9.357 1.00 23.08 182 ALA A O 1
ATOM 1423 N N . PHE A 1 183 ? 18.078 70.827 7.227 1.00 21.62 183 PHE A N 1
ATOM 1424 C CA . PHE A 1 183 ? 17.564 69.572 6.669 1.00 21.41 183 PHE A CA 1
ATOM 1425 C C . PHE A 1 183 ? 18.154 69.367 5.286 1.00 20.93 183 PHE A C 1
ATOM 1426 O O . PHE A 1 183 ? 18.457 70.338 4.573 1.00 23.39 183 PHE A O 1
ATOM 1434 N N . LYS A 1 184 ? 18.291 68.104 4.891 1.00 20.83 184 LYS A N 1
ATOM 1435 C CA . LYS A 1 184 ? 18.705 67.795 3.526 1.00 21.36 184 LYS A CA 1
ATOM 1436 C C . LYS A 1 184 ? 17.892 66.621 3.021 1.00 23.16 184 LYS A C 1
ATOM 1437 O O . LYS A 1 184 ? 17.645 65.663 3.771 1.00 27.14 184 LYS A O 1
ATOM 1443 N N . PHE A 1 185 ? 17.479 66.687 1.755 1.00 22.30 185 PHE A N 1
ATOM 1444 C CA . PHE A 1 185 ? 16.769 65.574 1.133 1.00 23.44 185 PHE A CA 1
ATOM 1445 C C . PHE A 1 185 ? 17.523 65.060 -0.086 1.00 24.23 185 PHE A C 1
ATOM 1446 O O . PHE A 1 185 ? 18.291 65.808 -0.705 1.00 25.50 185 PHE A O 1
ATOM 1454 N N . ALA A 1 186 ? 17.286 63.798 -0.440 1.00 25.05 186 ALA A N 1
ATOM 1455 C CA . ALA A 1 186 ? 17.968 63.195 -1.587 1.00 26.60 186 ALA A CA 1
ATOM 1456 C C . ALA A 1 186 ? 17.008 63.138 -2.767 1.00 29.78 186 ALA A C 1
ATOM 1457 O O . ALA A 1 186 ? 15.891 62.626 -2.655 1.00 36.62 186 ALA A O 1
ATOM 1459 N N . THR A 1 187 ? 17.439 63.712 -3.886 1.00 33.12 187 THR A N 1
ATOM 1460 C CA . THR A 1 187 ? 16.586 63.871 -5.067 1.00 39.17 187 THR A CA 1
ATOM 1461 C C . THR A 1 187 ? 16.020 62.591 -5.734 1.00 42.88 187 THR A C 1
ATOM 1462 O O . THR A 1 187 ? 14.894 62.640 -6.243 1.00 46.53 187 THR A O 1
ATOM 1466 N N . PRO A 1 188 ? 16.775 61.453 -5.735 1.00 47.35 188 PRO A N 1
ATOM 1467 C CA . PRO A 1 188 ? 16.164 60.171 -6.170 1.00 50.30 188 PRO A CA 1
ATOM 1468 C C . PRO A 1 188 ? 14.970 59.633 -5.358 1.00 51.87 188 PRO A C 1
ATOM 1469 O O . PRO A 1 188 ? 14.161 58.866 -5.902 1.00 44.93 188 PRO A O 1
ATOM 1473 N N . VAL A 1 189 ? 14.873 60.011 -4.080 1.00 47.74 189 VAL A N 1
ATOM 1474 C CA . VAL A 1 189 ? 13.741 59.635 -3.208 1.00 47.25 189 VAL A CA 1
ATOM 1475 C C . VAL A 1 189 ? 12.428 60.290 -3.686 1.00 50.89 189 VAL A C 1
ATOM 1476 O O . VAL A 1 189 ? 11.339 59.732 -3.524 1.00 51.92 189 VAL A O 1
ATOM 1480 N N . ALA A 1 190 ? 12.565 61.448 -4.331 1.00 47.86 190 ALA A N 1
ATOM 1481 C CA . ALA A 1 190 ? 11.458 62.329 -4.698 1.00 47.14 190 ALA A CA 1
ATOM 1482 C C . ALA A 1 190 ? 10.708 61.932 -5.995 1.00 52.42 190 ALA A C 1
ATOM 1483 O O . ALA A 1 190 ? 11.171 62.235 -7.106 1.00 50.32 190 ALA A O 1
ATOM 1485 N N . ASP A 1 191 ? 9.545 61.290 -5.845 1.00 52.73 191 ASP A N 1
ATOM 1486 C CA . ASP A 1 191 ? 8.789 60.706 -6.977 1.00 56.07 191 ASP A CA 1
ATOM 1487 C C . ASP A 1 191 ? 8.261 61.683 -8.030 1.00 56.83 191 ASP A C 1
ATOM 1488 O O . ASP A 1 191 ? 8.345 61.417 -9.236 1.00 55.19 191 ASP A O 1
ATOM 1493 N N . ASP A 1 192 ? 7.713 62.807 -7.573 1.00 53.25 192 ASP A N 1
ATOM 1494 C CA . ASP A 1 192 ? 7.280 63.879 -8.474 1.00 58.27 192 ASP A CA 1
ATOM 1495 C C . ASP A 1 192 ? 8.439 64.829 -8.793 1.00 52.48 192 ASP A C 1
ATOM 1496 O O . ASP A 1 192 ? 8.248 65.851 -9.458 1.00 51.73 192 ASP A O 1
ATOM 1501 N N . GLY A 1 193 ? 9.635 64.483 -8.312 1.00 45.01 193 GLY A N 1
ATOM 1502 C CA . GLY A 1 193 ? 10.845 65.240 -8.606 1.00 41.88 193 GLY A CA 1
ATOM 1503 C C . GLY A 1 193 ? 11.299 66.101 -7.437 1.00 41.27 193 GLY A C 1
ATOM 1504 O O . GLY A 1 193 ? 10.542 66.313 -6.473 1.00 35.62 193 GLY A O 1
ATOM 1505 N N . PRO A 1 194 ? 12.550 66.591 -7.508 1.00 42.58 194 PRO A N 1
ATOM 1506 C CA . PRO A 1 194 ? 13.144 67.445 -6.469 1.00 36.67 194 PRO A CA 1
ATOM 1507 C C . PRO A 1 194 ? 12.407 68.771 -6.238 1.00 38.14 194 PRO A C 1
ATOM 1508 O O . PRO A 1 194 ? 12.387 69.260 -5.104 1.00 34.64 194 PRO A O 1
ATOM 1512 N N . ALA A 1 195 ? 11.801 69.330 -7.291 1.00 32.76 195 ALA A N 1
ATOM 1513 C CA . ALA A 1 195 ? 11.001 70.541 -7.158 1.00 33.45 195 ALA A CA 1
ATOM 1514 C C . ALA A 1 195 ? 9.767 70.332 -6.291 1.00 30.40 195 ALA A C 1
ATOM 1515 O O . ALA A 1 195 ? 9.484 71.144 -5.415 1.00 35.28 195 ALA A O 1
ATOM 1517 N N . ALA A 1 196 ? 9.053 69.233 -6.513 1.00 31.15 196 ALA A N 1
ATOM 1518 C CA . ALA A 1 196 ? 7.876 68.938 -5.719 1.00 33.00 196 ALA A CA 1
ATOM 1519 C C . ALA A 1 196 ? 8.255 68.612 -4.267 1.00 32.11 196 ALA A C 1
ATOM 1520 O O . ALA A 1 196 ? 7.542 69.015 -3.341 1.00 32.99 196 ALA A O 1
ATOM 1522 N N . GLU A 1 197 ? 9.392 67.933 -4.083 1.00 28.83 197 GLU A N 1
ATOM 1523 C CA . GLU A 1 197 ? 9.908 67.620 -2.750 1.00 29.97 197 GLU A CA 1
ATOM 1524 C C . GLU A 1 197 ? 10.278 68.859 -1.937 1.00 28.44 197 GLU A C 1
ATOM 1525 O O . GLU A 1 197 ? 9.827 68.993 -0.788 1.00 30.10 197 GLU A O 1
ATOM 1531 N N . ILE A 1 198 ? 11.065 69.763 -2.532 1.00 27.07 198 ILE A N 1
ATOM 1532 C CA . ILE A 1 198 ? 11.481 70.984 -1.839 1.00 27.13 198 ILE A CA 1
ATOM 1533 C C . ILE A 1 198 ? 10.309 71.926 -1.575 1.00 26.36 198 ILE A C 1
ATOM 1534 O O . ILE A 1 198 ? 10.254 72.547 -0.517 1.00 29.57 198 ILE A O 1
ATOM 1539 N N . ALA A 1 199 ? 9.375 71.997 -2.531 1.00 27.24 199 ALA A N 1
ATOM 1540 C CA . ALA A 1 199 ? 8.096 72.710 -2.372 1.00 29.87 199 ALA A CA 1
ATOM 1541 C C . ALA A 1 199 ? 7.326 72.242 -1.128 1.00 25.08 199 ALA A C 1
ATOM 1542 O O . ALA A 1 199 ? 6.930 73.055 -0.283 1.00 28.39 199 ALA A O 1
ATOM 1544 N N . ASN A 1 200 ? 7.149 70.928 -1.011 1.00 28.27 200 ASN A N 1
ATOM 1545 C CA . ASN A 1 200 ? 6.515 70.354 0.165 1.00 29.20 200 ASN A CA 1
ATOM 1546 C C . ASN A 1 200 ? 7.244 70.625 1.473 1.00 29.43 200 ASN A C 1
ATOM 1547 O O . ASN A 1 200 ? 6.632 71.080 2.443 1.00 27.41 200 ASN A O 1
ATOM 1552 N N . LEU A 1 201 ? 8.551 70.355 1.489 1.00 28.66 201 LEU A N 1
ATOM 1553 C CA . LEU A 1 201 ? 9.385 70.629 2.648 1.00 24.80 201 LEU A CA 1
ATOM 1554 C C . LEU A 1 201 ? 9.341 72.095 3.082 1.00 26.19 201 LEU A C 1
ATOM 1555 O O . LEU A 1 201 ? 9.135 72.377 4.268 1.00 27.98 201 LEU A O 1
ATOM 1560 N N . ARG A 1 202 ? 9.476 73.014 2.120 1.00 28.85 202 ARG A N 1
ATOM 1561 C CA . ARG A 1 202 ? 9.403 74.459 2.388 1.00 26.71 202 ARG A CA 1
ATOM 1562 C C . ARG A 1 202 ? 8.044 74.865 3.013 1.00 26.45 202 ARG A C 1
ATOM 1563 O O . ARG A 1 202 ? 8.003 75.653 3.967 1.00 27.66 202 ARG A O 1
ATOM 1571 N N . GLN A 1 203 ? 6.959 74.300 2.479 1.00 31.20 203 GLN A N 1
ATOM 1572 C CA . GLN A 1 203 ? 5.604 74.537 2.987 1.00 33.54 203 GLN A CA 1
ATOM 1573 C C . GLN A 1 203 ? 5.438 73.993 4.402 1.00 33.99 203 GLN A C 1
ATOM 1574 O O . GLN A 1 203 ? 4.974 74.704 5.303 1.00 32.72 203 GLN A O 1
ATOM 1580 N N . VAL A 1 204 ? 5.845 72.738 4.598 1.00 27.23 204 VAL A N 1
ATOM 1581 C CA . VAL A 1 204 ? 5.804 72.105 5.912 1.00 29.63 204 VAL A CA 1
ATOM 1582 C C . VAL A 1 204 ? 6.688 72.810 6.946 1.00 29.88 204 VAL A C 1
ATOM 1583 O O . VAL A 1 204 ? 6.219 73.125 8.047 1.00 28.82 204 VAL A O 1
ATOM 1587 N N . LEU A 1 205 ? 7.938 73.103 6.584 1.00 28.47 205 LEU A N 1
ATOM 1588 C CA . LEU A 1 205 ? 8.924 73.597 7.566 1.00 28.98 205 LEU A CA 1
ATOM 1589 C C . LEU A 1 205 ? 8.959 75.113 7.750 1.00 26.22 205 LEU A C 1
ATOM 1590 O O . LEU A 1 205 ? 9.457 75.606 8.767 1.00 32.11 205 LEU A O 1
ATOM 1595 N N . GLY A 1 206 ? 8.423 75.853 6.791 1.00 31.10 206 GLY A N 1
ATOM 1596 C CA . GLY A 1 206 ? 8.408 77.317 6.918 1.00 28.05 206 GLY A CA 1
ATOM 1597 C C . GLY A 1 206 ? 9.641 77.956 6.294 1.00 28.85 206 GLY A C 1
ATOM 1598 O O . GLY A 1 206 ? 10.601 77.249 5.938 1.00 31.67 206 GLY A O 1
ATOM 1599 N N . PRO A 1 207 ? 9.629 79.298 6.130 1.00 30.00 207 PRO A N 1
ATOM 1600 C CA . PRO A 1 207 ? 10.706 79.984 5.396 1.00 30.00 207 PRO A CA 1
ATOM 1601 C C . PRO A 1 207 ? 12.040 80.063 6.133 1.00 27.01 207 PRO A C 1
ATOM 1602 O O . PRO A 1 207 ? 13.071 80.295 5.501 1.00 33.84 207 PRO A O 1
ATOM 1606 N N . GLN A 1 208 ? 12.028 79.862 7.444 1.00 28.81 208 GLN A N 1
ATOM 1607 C CA A GLN A 1 208 ? 13.241 80.007 8.242 0.50 30.85 208 GLN A CA 1
ATOM 1608 C CA B GLN A 1 208 ? 13.232 80.005 8.269 0.50 32.58 208 GLN A CA 1
ATOM 1609 C C . GLN A 1 208 ? 14.143 78.761 8.215 1.00 33.27 208 GLN A C 1
ATOM 1610 O O . GLN A 1 208 ? 15.347 78.854 8.493 1.00 32.23 208 GLN A O 1
ATOM 1621 N N . ALA A 1 209 ? 13.561 77.610 7.864 1.00 28.14 209 ALA A N 1
ATOM 1622 C CA . ALA A 1 209 ? 14.307 76.317 7.817 1.00 27.90 209 ALA A CA 1
ATOM 1623 C C . ALA A 1 209 ? 15.340 76.342 6.709 1.00 27.76 209 ALA A C 1
ATOM 1624 O O . ALA A 1 209 ? 15.097 76.927 5.653 1.00 29.37 209 ALA A O 1
ATOM 1626 N N . LYS A 1 210 ? 16.483 75.682 6.932 1.00 26.40 210 LYS A N 1
ATOM 1627 C CA . LYS A 1 210 ? 17.469 75.465 5.849 1.00 24.11 210 LYS A CA 1
ATOM 1628 C C . LYS A 1 210 ? 17.183 74.111 5.216 1.00 26.02 210 LYS A C 1
ATOM 1629 O O . LYS A 1 210 ? 17.046 73.111 5.924 1.00 25.84 210 LYS A O 1
ATOM 1635 N N . ILE A 1 211 ? 17.019 74.095 3.894 1.00 24.55 211 ILE A N 1
ATOM 1636 C CA . ILE A 1 211 ? 16.630 72.875 3.167 1.00 24.25 211 ILE A CA 1
ATOM 1637 C C . ILE A 1 211 ? 17.566 72.714 1.970 1.00 26.63 211 ILE A C 1
ATOM 1638 O O . ILE A 1 211 ? 17.440 73.402 0.961 1.00 25.15 211 ILE A O 1
ATOM 1643 N N . ALA A 1 212 ? 18.493 71.770 2.089 1.00 28.17 212 ALA A N 1
ATOM 1644 C CA . ALA A 1 212 ? 19.423 71.455 1.009 1.00 24.55 212 ALA A CA 1
ATOM 1645 C C . ALA A 1 212 ? 18.979 70.270 0.159 1.00 24.40 212 ALA A C 1
ATOM 1646 O O . ALA A 1 212 ? 18.219 69.392 0.614 1.00 22.63 212 ALA A O 1
ATOM 1648 N N . ALA A 1 213 ? 19.496 70.232 -1.068 1.00 27.70 213 ALA A N 1
ATOM 1649 C CA . ALA A 1 213 ? 19.215 69.151 -1.998 1.00 27.65 213 ALA A CA 1
ATOM 1650 C C . ALA A 1 213 ? 20.479 68.390 -2.341 1.00 20.71 213 ALA A C 1
ATOM 1651 O O . ALA A 1 213 ? 21.428 68.963 -2.878 1.00 23.77 213 ALA A O 1
ATOM 1653 N N . ASP A 1 214 ? 20.472 67.098 -2.023 1.00 23.69 214 ASP A N 1
ATOM 1654 C CA . ASP A 1 214 ? 21.522 66.198 -2.498 1.00 23.24 214 ASP A CA 1
ATOM 1655 C C . ASP A 1 214 ? 21.129 65.648 -3.885 1.00 19.57 214 ASP A C 1
ATOM 1656 O O . ASP A 1 214 ? 20.240 64.786 -4.036 1.00 25.63 214 ASP A O 1
ATOM 1661 N N . MET A 1 215 ? 21.829 66.151 -4.887 1.00 22.55 215 MET A N 1
ATOM 1662 C CA . MET A 1 215 ? 21.506 65.878 -6.273 1.00 27.46 215 MET A CA 1
ATOM 1663 C C . MET A 1 215 ? 22.112 64.579 -6.761 1.00 31.54 215 MET A C 1
ATOM 1664 O O . MET A 1 215 ? 21.794 64.122 -7.866 1.00 28.02 215 MET A O 1
ATOM 1669 N N . HIS A 1 216 ? 22.985 63.991 -5.935 1.00 22.16 216 HIS A N 1
ATOM 1670 C CA . HIS A 1 216 ? 23.340 62.589 -6.044 1.00 22.76 216 HIS A CA 1
ATOM 1671 C C . HIS A 1 216 ? 23.931 62.262 -7.413 1.00 24.36 216 HIS A C 1
ATOM 1672 O O . HIS A 1 216 ? 23.656 61.195 -7.968 1.00 27.86 216 HIS A O 1
ATOM 1679 N N . TRP A 1 217 ? 24.736 63.189 -7.937 1.00 23.45 217 TRP A N 1
ATOM 1680 C CA . TRP A 1 217 ? 25.663 62.960 -9.076 1.00 28.10 217 TRP A CA 1
ATOM 1681 C C . TRP A 1 217 ? 25.108 62.751 -10.506 1.00 32.34 217 TRP A C 1
ATOM 1682 O O . TRP A 1 217 ? 25.698 63.247 -11.453 1.00 34.38 217 TRP A O 1
ATOM 1693 N N . ASN A 1 218 ? 24.024 61.981 -10.654 1.00 32.40 218 ASN A N 1
ATOM 1694 C CA A ASN A 1 218 ? 23.665 61.397 -11.949 0.50 34.96 218 ASN A CA 1
ATOM 1695 C CA B ASN A 1 218 ? 23.647 61.368 -11.938 0.50 35.49 218 ASN A CA 1
ATOM 1696 C C . ASN A 1 218 ? 22.869 62.348 -12.841 1.00 31.82 218 ASN A C 1
ATOM 1697 O O . ASN A 1 218 ? 21.716 62.094 -13.207 1.00 32.38 218 ASN A O 1
ATOM 1706 N N . GLN A 1 219 ? 23.518 63.466 -13.167 1.00 33.09 219 GLN A N 1
ATOM 1707 C CA . GLN A 1 219 ? 23.010 64.507 -14.076 1.00 35.00 219 GLN A CA 1
ATOM 1708 C C . GLN A 1 219 ? 24.143 64.924 -14.982 1.00 32.51 219 GLN A C 1
ATOM 1709 O O . GLN A 1 219 ? 25.306 65.018 -14.553 1.00 38.13 219 GLN A O 1
ATOM 1715 N N . THR A 1 220 ? 23.816 65.264 -16.235 1.00 34.64 220 THR A N 1
ATOM 1716 C CA A THR A 1 220 ? 24.604 66.211 -17.022 0.50 30.75 220 THR A CA 1
ATOM 1717 C CA B THR A 1 220 ? 24.541 66.182 -17.009 0.50 33.19 220 THR A CA 1
ATOM 1718 C C . THR A 1 220 ? 24.625 67.566 -16.394 1.00 27.06 220 THR A C 1
ATOM 1719 O O . THR A 1 220 ? 23.699 67.894 -15.736 1.00 33.26 220 THR A O 1
ATOM 1726 N N . PRO A 1 221 ? 25.651 68.349 -16.620 1.00 30.18 221 PRO A N 1
ATOM 1727 C CA . PRO A 1 221 ? 25.627 69.733 -16.082 1.00 31.38 221 PRO A CA 1
ATOM 1728 C C . PRO A 1 221 ? 24.416 70.594 -16.430 1.00 36.57 221 PRO A C 1
ATOM 1729 O O . PRO A 1 221 ? 23.945 71.379 -15.588 1.00 33.84 221 PRO A O 1
ATOM 1733 N N . GLU A 1 222 ? 23.922 70.424 -17.655 1.00 36.23 222 GLU A N 1
ATOM 1734 C CA . GLU A 1 222 ? 22.779 71.159 -18.160 1.00 33.57 222 GLU A CA 1
ATOM 1735 C C . GLU A 1 222 ? 21.505 70.757 -17.422 1.00 28.44 222 GLU A C 1
ATOM 1736 O O . GLU A 1 222 ? 20.750 71.624 -16.978 1.00 33.35 222 GLU A O 1
ATOM 1742 N N . ARG A 1 223 ? 21.291 69.452 -17.250 1.00 30.82 223 ARG A N 1
ATOM 1743 C CA . ARG A 1 223 ? 20.177 68.930 -16.437 1.00 32.22 223 ARG A CA 1
ATOM 1744 C C . ARG A 1 223 ? 20.272 69.337 -14.961 1.00 29.80 223 ARG A C 1
ATOM 1745 O O . ARG A 1 223 ? 19.261 69.706 -14.360 1.00 31.54 223 ARG A O 1
ATOM 1753 N N . ALA A 1 224 ? 21.475 69.238 -14.393 1.00 35.89 224 ALA A N 1
ATOM 1754 C CA . ALA A 1 224 ? 21.750 69.746 -13.047 1.00 32.16 224 ALA A CA 1
ATOM 1755 C C . ALA A 1 224 ? 21.273 71.190 -12.888 1.00 38.34 224 ALA A C 1
ATOM 1756 O O . ALA A 1 224 ? 20.496 71.488 -11.971 1.00 31.13 224 ALA A O 1
ATOM 1758 N N . LEU A 1 225 ? 21.693 72.066 -13.803 1.00 34.57 225 LEU A N 1
ATOM 1759 C CA . LEU A 1 225 ? 21.243 73.470 -13.793 1.00 35.01 225 LEU A CA 1
ATOM 1760 C C . LEU A 1 225 ? 19.730 73.663 -13.919 1.00 33.87 225 LEU A C 1
ATOM 1761 O O . LEU A 1 225 ? 19.159 74.514 -13.237 1.00 34.69 225 LEU A O 1
ATOM 1766 N N . GLU A 1 226 ? 19.093 72.864 -14.783 1.00 35.38 226 GLU A N 1
ATOM 1767 C CA . GLU A 1 226 ? 17.642 72.873 -14.939 1.00 35.08 226 GLU A CA 1
ATOM 1768 C C . GLU A 1 226 ? 16.914 72.571 -13.634 1.00 40.66 226 GLU A C 1
ATOM 1769 O O . GLU A 1 226 ? 15.940 73.249 -13.278 1.00 36.01 226 GLU A O 1
ATOM 1775 N N . LEU A 1 227 ? 17.386 71.539 -12.935 1.00 33.88 227 LEU A N 1
ATOM 1776 C CA . LEU A 1 227 ? 16.763 71.094 -11.708 1.00 33.15 227 LEU A CA 1
ATOM 1777 C C . LEU A 1 227 ? 17.003 72.111 -10.583 1.00 27.30 227 LEU A C 1
ATOM 1778 O O . LEU A 1 227 ? 16.110 72.380 -9.754 1.00 30.73 227 LEU A O 1
ATOM 1783 N N . ILE A 1 228 ? 18.201 72.692 -10.571 1.00 30.31 228 ILE A N 1
ATOM 1784 C CA . ILE A 1 228 ? 18.534 73.732 -9.592 1.00 31.77 228 ILE A CA 1
ATOM 1785 C C . ILE A 1 228 ? 17.632 74.961 -9.792 1.00 31.35 228 ILE A C 1
ATOM 1786 O O . ILE A 1 228 ? 17.118 75.514 -8.822 1.00 36.26 228 ILE A O 1
ATOM 1791 N N . ALA A 1 229 ? 17.436 75.355 -11.051 1.00 35.42 229 ALA A N 1
ATOM 1792 C CA . ALA A 1 229 ? 16.440 76.376 -11.426 1.00 31.46 229 ALA A CA 1
ATOM 1793 C C . ALA A 1 229 ? 15.006 76.069 -10.958 1.00 32.47 229 ALA A C 1
ATOM 1794 O O . ALA A 1 229 ? 14.316 76.975 -10.476 1.00 36.78 229 ALA A O 1
ATOM 1796 N N . GLU A 1 230 ? 14.577 74.807 -11.079 1.00 32.02 230 GLU A N 1
ATOM 1797 C CA . GLU A 1 230 ? 13.253 74.353 -10.613 1.00 34.04 230 GLU A CA 1
ATOM 1798 C C . GLU A 1 230 ? 13.116 74.447 -9.096 1.00 35.94 230 GLU A C 1
ATOM 1799 O O . GLU A 1 230 ? 12.022 74.716 -8.564 1.00 33.03 230 GLU A O 1
ATOM 1805 N N . MET A 1 231 ? 14.225 74.210 -8.399 1.00 33.71 231 MET A N 1
ATOM 1806 C CA . MET A 1 231 ? 14.229 74.259 -6.937 1.00 32.42 231 MET A CA 1
ATOM 1807 C C . MET A 1 231 ? 14.406 75.658 -6.361 1.00 29.04 231 MET A C 1
ATOM 1808 O O . MET A 1 231 ? 13.985 75.932 -5.228 1.00 33.60 231 MET A O 1
ATOM 1813 N N . GLN A 1 232 ? 15.035 76.541 -7.130 1.00 27.56 232 GLN A N 1
ATOM 1814 C CA . GLN A 1 232 ? 15.437 77.829 -6.579 1.00 30.36 232 GLN A CA 1
ATOM 1815 C C . GLN A 1 232 ? 14.345 78.794 -6.053 1.00 26.51 232 GLN A C 1
ATOM 1816 O O . GLN A 1 232 ? 14.605 79.526 -5.107 1.00 34.01 232 GLN A O 1
ATOM 1822 N N . PRO A 1 233 ? 13.117 78.774 -6.636 1.00 36.39 233 PRO A N 1
ATOM 1823 C CA . PRO A 1 233 ? 11.986 79.470 -5.992 1.00 37.49 233 PRO A CA 1
ATOM 1824 C C . PRO A 1 233 ? 11.673 79.075 -4.540 1.00 40.41 233 PRO A C 1
ATOM 1825 O O . PRO A 1 233 ? 10.967 79.809 -3.840 1.00 34.44 233 PRO A O 1
ATOM 1829 N N . PHE A 1 234 ? 12.188 77.935 -4.090 1.00 32.54 234 PHE A N 1
ATOM 1830 C CA . PHE A 1 234 ? 11.889 77.456 -2.752 1.00 30.43 234 PHE A CA 1
ATOM 1831 C C . PHE A 1 234 ? 13.082 77.623 -1.809 1.00 31.61 234 PHE A C 1
ATOM 1832 O O . PHE A 1 234 ? 13.093 77.067 -0.704 1.00 32.25 234 PHE A O 1
ATOM 1840 N N . ASP A 1 235 ? 14.065 78.416 -2.247 1.00 30.46 235 ASP A N 1
ATOM 1841 C CA . ASP A 1 235 ? 15.218 78.807 -1.429 1.00 32.16 235 ASP A CA 1
ATOM 1842 C C . ASP A 1 235 ? 16.076 77.602 -0.937 1.00 28.01 235 ASP A C 1
ATOM 1843 O O . ASP A 1 235 ? 16.138 77.336 0.269 1.00 32.81 235 ASP A O 1
ATOM 1848 N N . PRO A 1 236 ? 16.715 76.867 -1.867 1.00 29.97 236 PRO A N 1
ATOM 1849 C CA . PRO A 1 236 ? 17.643 75.824 -1.412 1.00 27.13 236 PRO A CA 1
ATOM 1850 C C . PRO A 1 236 ? 18.875 76.369 -0.699 1.00 29.63 236 PRO A C 1
ATOM 1851 O O . PRO A 1 236 ? 19.510 77.336 -1.152 1.00 28.91 236 PRO A O 1
ATOM 1855 N N . TRP A 1 237 ? 19.192 75.738 0.429 1.00 29.22 237 TRP A N 1
ATOM 1856 C CA . TRP A 1 237 ? 20.373 76.058 1.219 1.00 24.54 237 TRP A CA 1
ATOM 1857 C C . TRP A 1 237 ? 21.643 75.813 0.407 1.00 26.16 237 TRP A C 1
ATOM 1858 O O . TRP A 1 237 ? 22.478 76.712 0.273 1.00 25.83 237 TRP A O 1
ATOM 1869 N N . PHE A 1 238 ? 21.785 74.600 -0.119 1.00 26.22 238 PHE A N 1
ATOM 1870 C CA . PHE A 1 238 ? 22.814 74.300 -1.103 1.00 24.07 238 PHE A CA 1
ATOM 1871 C C . PHE A 1 238 ? 22.359 73.181 -2.033 1.00 23.40 238 PHE A C 1
ATOM 1872 O O . PHE A 1 238 ? 21.415 72.433 -1.711 1.00 24.27 238 PHE A O 1
ATOM 1880 N N . ALA A 1 239 ? 23.028 73.073 -3.181 1.00 24.75 239 ALA A N 1
ATOM 1881 C CA . ALA A 1 239 ? 22.848 71.950 -4.097 1.00 25.95 239 ALA A CA 1
ATOM 1882 C C . ALA A 1 239 ? 24.126 71.129 -4.022 1.00 24.36 239 ALA A C 1
ATOM 1883 O O . ALA A 1 239 ? 25.204 71.631 -4.310 1.00 25.26 239 ALA A O 1
ATOM 1885 N N . GLU A 1 240 ? 23.992 69.885 -3.575 1.00 26.05 240 GLU A N 1
ATOM 1886 C CA . GLU A 1 240 ? 25.160 69.036 -3.332 1.00 22.18 240 GLU A CA 1
ATOM 1887 C C . GLU A 1 240 ? 25.337 68.058 -4.501 1.00 22.69 240 GLU A C 1
ATOM 1888 O O . GLU A 1 240 ? 24.349 67.529 -5.018 1.00 23.30 240 GLU A O 1
ATOM 1894 N N . ALA A 1 241 ? 26.593 67.827 -4.904 1.00 25.51 241 ALA A N 1
ATOM 1895 C CA . ALA A 1 241 ? 26.951 66.781 -5.895 1.00 19.75 241 ALA A CA 1
ATOM 1896 C C . ALA A 1 241 ? 26.084 66.865 -7.169 1.00 23.44 241 ALA A C 1
ATOM 1897 O O . ALA A 1 241 ? 25.339 65.921 -7.499 1.00 26.24 241 ALA A O 1
ATOM 1899 N N . PRO A 1 242 ? 26.124 68.023 -7.852 1.00 23.05 242 PRO A N 1
ATOM 1900 C CA . PRO A 1 242 ? 25.258 68.205 -9.024 1.00 26.79 242 PRO A CA 1
ATOM 1901 C C . PRO A 1 242 ? 25.606 67.302 -10.224 1.00 25.12 242 PRO A C 1
ATOM 1902 O O . PRO A 1 242 ? 24.724 66.955 -11.018 1.00 27.99 242 PRO A O 1
ATOM 1906 N N . VAL A 1 243 ? 26.882 66.941 -10.355 1.00 22.02 243 VAL A N 1
ATOM 1907 C CA . VAL A 1 243 ? 27.359 66.130 -11.491 1.00 29.16 243 VAL A CA 1
ATOM 1908 C C . VAL A 1 243 ? 28.301 65.033 -10.997 1.00 29.01 243 VAL A C 1
ATOM 1909 O O . VAL A 1 243 ? 28.624 64.994 -9.816 1.00 28.12 243 VAL A O 1
ATOM 1913 N N . TRP A 1 244 ? 28.736 64.149 -11.897 1.00 26.77 244 TRP A N 1
ATOM 1914 C CA . TRP A 1 244 ? 29.686 63.097 -11.533 1.00 25.80 244 TRP A CA 1
ATOM 1915 C C . TRP A 1 244 ? 30.976 63.672 -10.993 1.00 23.27 244 TRP A C 1
ATOM 1916 O O . TRP A 1 244 ? 31.404 64.758 -11.399 1.00 26.11 244 TRP A O 1
ATOM 1927 N N . THR A 1 245 ? 31.588 62.944 -10.062 1.00 26.66 245 THR A N 1
ATOM 1928 C CA . THR A 1 245 ? 32.843 63.357 -9.420 1.00 22.76 245 THR A CA 1
ATOM 1929 C C . THR A 1 245 ? 33.966 63.685 -10.415 1.00 26.50 245 THR A C 1
ATOM 1930 O O . THR A 1 245 ? 34.703 64.660 -10.255 1.00 25.80 245 THR A O 1
ATOM 1934 N N . GLU A 1 246 ? 34.074 62.875 -11.456 1.00 26.71 246 GLU A N 1
ATOM 1935 C CA . GLU A 1 246 ? 35.202 62.996 -12.388 1.00 27.02 246 GLU A CA 1
ATOM 1936 C C . GLU A 1 246 ? 35.063 64.220 -13.302 1.00 31.12 246 GLU A C 1
ATOM 1937 O O . GLU A 1 246 ? 36.046 64.681 -13.899 1.00 29.34 246 GLU A O 1
ATOM 1943 N N . ASP A 1 247 ? 33.838 64.746 -13.387 1.00 28.09 247 ASP A N 1
ATOM 1944 C CA . ASP A 1 247 ? 33.453 65.762 -14.370 1.00 29.97 247 ASP A CA 1
ATOM 1945 C C . ASP A 1 247 ? 33.701 67.171 -13.816 1.00 28.33 247 ASP A C 1
ATOM 1946 O O . ASP A 1 247 ? 32.754 67.905 -13.552 1.00 29.52 247 ASP A O 1
ATOM 1951 N N . ILE A 1 248 ? 34.981 67.529 -13.638 1.00 28.85 248 ILE A N 1
ATOM 1952 C CA . ILE A 1 248 ? 35.381 68.839 -13.089 1.00 30.14 248 ILE A CA 1
ATOM 1953 C C . ILE A 1 248 ? 34.939 69.993 -14.013 1.00 37.40 248 ILE A C 1
ATOM 1954 O O . ILE A 1 248 ? 34.495 71.036 -13.533 1.00 30.34 248 ILE A O 1
ATOM 1959 N N . ALA A 1 249 ? 35.021 69.782 -15.328 1.00 36.02 249 ALA A N 1
ATOM 1960 C CA . ALA A 1 249 ? 34.487 70.745 -16.302 1.00 35.66 249 ALA A CA 1
ATOM 1961 C C . ALA A 1 249 ? 32.981 70.981 -16.120 1.00 31.10 249 ALA A C 1
ATOM 1962 O O . ALA A 1 249 ? 32.508 72.123 -16.194 1.00 34.02 249 ALA A O 1
ATOM 1964 N N . GLY A 1 250 ? 32.241 69.896 -15.885 1.00 27.39 250 GLY A N 1
ATOM 1965 C CA . GLY A 1 250 ? 30.804 69.962 -15.625 1.00 28.19 250 GLY A CA 1
ATOM 1966 C C . GLY A 1 250 ? 30.443 70.648 -14.320 1.00 33.82 250 GLY A C 1
ATOM 1967 O O . GLY A 1 250 ? 29.468 71.407 -14.261 1.00 29.58 250 GLY A O 1
ATOM 1968 N N . LEU A 1 251 ? 31.222 70.366 -13.272 1.00 30.91 251 LEU A N 1
ATOM 1969 C CA . LEU A 1 251 ? 31.080 71.047 -11.980 1.00 33.86 251 LEU A CA 1
ATOM 1970 C C . LEU A 1 251 ? 31.361 72.545 -12.113 1.00 31.39 251 LEU A C 1
ATOM 1971 O O . LEU A 1 251 ? 30.616 73.380 -11.563 1.00 28.99 251 LEU A O 1
ATOM 1976 N N . GLU A 1 252 ? 32.418 72.871 -12.861 1.00 29.62 252 GLU A N 1
ATOM 1977 C CA . GLU A 1 252 ? 32.727 74.265 -13.191 1.00 33.70 252 GLU A CA 1
ATOM 1978 C C . GLU A 1 252 ? 31.538 74.976 -13.839 1.00 34.46 252 GLU A C 1
ATOM 1979 O O . GLU A 1 252 ? 31.134 76.047 -13.392 1.00 37.69 252 GLU A O 1
ATOM 1985 N N . LYS A 1 253 ? 30.981 74.360 -14.874 1.00 35.35 253 LYS A N 1
ATOM 1986 C CA . LYS A 1 253 ? 29.836 74.921 -15.571 1.00 34.96 253 LYS A CA 1
ATOM 1987 C C . LYS A 1 253 ? 28.630 75.127 -14.642 1.00 38.31 253 LYS A C 1
ATOM 1988 O O . LYS A 1 253 ? 28.024 76.200 -14.654 1.00 39.43 253 LYS A O 1
ATOM 1994 N N . VAL A 1 254 ? 28.297 74.121 -13.831 1.00 33.21 254 VAL A N 1
ATOM 1995 C CA . VAL A 1 254 ? 27.153 74.234 -12.913 1.00 33.86 254 VAL A CA 1
ATOM 1996 C C . VAL A 1 254 ? 27.373 75.392 -11.945 1.00 33.84 254 VAL A C 1
ATOM 1997 O O . VAL A 1 254 ? 26.478 76.241 -11.770 1.00 33.29 254 VAL A O 1
ATOM 2001 N N . SER A 1 255 ? 28.574 75.450 -11.366 1.00 30.95 255 SER A N 1
ATOM 2002 C CA . SER A 1 255 ? 28.882 76.355 -10.259 1.00 30.05 255 SER A CA 1
ATOM 2003 C C . SER A 1 255 ? 28.956 77.821 -10.686 1.00 37.44 255 SER A C 1
ATOM 2004 O O . SER A 1 255 ? 28.791 78.721 -9.865 1.00 36.60 255 SER A O 1
ATOM 2007 N N . LYS A 1 256 ? 29.213 78.049 -11.969 1.00 38.14 256 LYS A N 1
ATOM 2008 C CA . LYS A 1 256 ? 29.331 79.399 -12.504 1.00 41.49 256 LYS A CA 1
ATOM 2009 C C . LYS A 1 256 ? 28.038 79.909 -13.126 1.00 37.80 256 LYS A C 1
ATOM 2010 O O . LYS A 1 256 ? 27.975 81.049 -13.577 1.00 41.65 256 LYS A O 1
ATOM 2016 N N . ASN A 1 257 ? 27.008 79.066 -13.139 1.00 36.47 257 ASN A N 1
ATOM 2017 C CA . ASN A 1 257 ? 25.755 79.390 -13.822 1.00 37.25 257 ASN A CA 1
ATOM 2018 C C . ASN A 1 257 ? 24.527 79.282 -12.928 1.00 37.58 257 ASN A C 1
ATOM 2019 O O . ASN A 1 257 ? 23.388 79.323 -13.410 1.00 32.06 257 ASN A O 1
ATOM 2024 N N . THR A 1 258 ? 24.773 79.124 -11.630 1.00 38.77 258 THR A N 1
ATOM 2025 C CA . THR A 1 258 ? 23.742 79.301 -10.614 1.00 35.58 258 THR A CA 1
ATOM 2026 C C . THR A 1 258 ? 24.318 80.023 -9.412 1.00 30.31 258 THR A C 1
ATOM 2027 O O . THR A 1 258 ? 25.518 79.936 -9.144 1.00 35.42 258 THR A O 1
ATOM 2031 N N . ASP A 1 259 ? 23.460 80.776 -8.723 1.00 34.70 259 ASP A N 1
ATOM 2032 C CA . ASP A 1 259 ? 23.824 81.469 -7.491 1.00 36.89 259 ASP A CA 1
ATOM 2033 C C . ASP A 1 259 ? 23.573 80.586 -6.266 1.00 29.71 259 ASP A C 1
ATOM 2034 O O . ASP A 1 259 ? 24.047 80.897 -5.177 1.00 34.01 259 ASP A O 1
ATOM 2039 N N . VAL A 1 260 ? 22.818 79.504 -6.453 1.00 33.77 260 VAL A N 1
ATOM 2040 C CA . VAL A 1 260 ? 22.635 78.492 -5.415 1.00 30.23 260 VAL A CA 1
ATOM 2041 C C . VAL A 1 260 ? 24.008 77.944 -5.025 1.00 27.91 260 VAL A C 1
ATOM 2042 O O . VAL A 1 260 ? 24.777 77.545 -5.904 1.00 31.68 260 VAL A O 1
ATOM 2046 N N . PRO A 1 261 ? 24.359 78.010 -3.718 1.00 30.64 261 PRO A N 1
ATOM 2047 C CA . PRO A 1 261 ? 25.654 77.495 -3.254 1.00 27.64 261 PRO A CA 1
ATOM 2048 C C . PRO A 1 261 ? 25.870 76.031 -3.651 1.00 24.04 261 PRO A C 1
ATOM 2049 O O . PRO A 1 261 ? 24.947 75.210 -3.547 1.00 23.53 261 PRO A O 1
ATOM 2053 N N . ILE A 1 262 ? 27.070 75.720 -4.131 1.00 29.35 262 ILE A N 1
ATOM 2054 C CA . ILE A 1 262 ? 27.366 74.347 -4.545 1.00 30.26 262 ILE A CA 1
ATOM 2055 C C . ILE A 1 262 ? 28.207 73.673 -3.470 1.00 21.43 262 ILE A C 1
ATOM 2056 O O . ILE A 1 262 ? 29.176 74.244 -2.995 1.00 25.14 262 ILE A O 1
ATOM 2061 N N . ALA A 1 263 ? 27.810 72.461 -3.086 1.00 25.16 263 ALA A N 1
ATOM 2062 C CA . ALA A 1 263 ? 28.528 71.718 -2.052 1.00 23.51 263 ALA A CA 1
ATOM 2063 C C . ALA A 1 263 ? 29.050 70.399 -2.640 1.00 18.41 263 ALA A C 1
ATOM 2064 O O . ALA A 1 263 ? 28.309 69.706 -3.334 1.00 23.46 263 ALA A O 1
ATOM 2066 N N . VAL A 1 264 ? 30.309 70.057 -2.351 1.00 22.48 264 VAL A N 1
ATOM 2067 C CA . VAL A 1 264 ? 30.905 68.817 -2.855 1.00 18.32 264 VAL A CA 1
ATOM 2068 C C . VAL A 1 264 ? 31.938 68.322 -1.839 1.00 22.47 264 VAL A C 1
ATOM 2069 O O . VAL A 1 264 ? 32.322 69.064 -0.933 1.00 21.62 264 VAL A O 1
ATOM 2073 N N . GLY A 1 265 ? 32.384 67.076 -1.983 1.00 21.32 265 GLY A N 1
ATOM 2074 C CA . GLY A 1 265 ? 33.617 66.647 -1.314 1.00 21.50 265 GLY A CA 1
ATOM 2075 C C . GLY A 1 265 ? 33.584 65.359 -0.509 1.00 20.82 265 GLY A C 1
ATOM 2076 O O . GLY A 1 265 ? 34.635 64.908 -0.064 1.00 20.87 265 GLY A O 1
ATOM 2077 N N . GLU A 1 266 ? 32.405 64.755 -0.326 1.00 18.86 266 GLU A N 1
ATOM 2078 C CA . GLU A 1 266 ? 32.295 63.554 0.517 1.00 19.84 266 GLU A CA 1
ATOM 2079 C C . GLU A 1 266 ? 33.144 62.402 -0.014 1.00 18.41 266 GLU A C 1
ATOM 2080 O O . GLU A 1 266 ? 33.673 61.600 0.766 1.00 21.23 266 GLU A O 1
ATOM 2086 N N . GLU A 1 267 ? 33.325 62.361 -1.337 1.00 17.03 267 GLU A N 1
ATOM 2087 C CA . GLU A 1 267 ? 34.004 61.228 -1.956 1.00 19.65 267 GLU A CA 1
ATOM 2088 C C . GLU A 1 267 ? 35.480 61.546 -2.268 1.00 21.72 267 GLU A C 1
ATOM 2089 O O . GLU A 1 267 ? 36.190 60.726 -2.838 1.00 22.15 267 GLU A O 1
ATOM 2095 N N . TRP A 1 268 ? 35.932 62.732 -1.868 1.00 19.44 268 TRP A N 1
ATOM 2096 C CA . TRP A 1 268 ? 37.369 63.061 -1.920 1.00 20.33 268 TRP A CA 1
ATOM 2097 C C . TRP A 1 268 ? 38.167 62.231 -0.932 1.00 17.00 268 TRP A C 1
ATOM 2098 O O . TRP A 1 268 ? 37.591 61.556 -0.068 1.00 20.08 268 TRP A O 1
ATOM 2109 N N . ARG A 1 269 ? 39.497 62.290 -1.039 1.00 17.73 269 ARG A N 1
ATOM 2110 C CA . ARG A 1 269 ? 40.347 61.668 -0.034 1.00 16.06 269 ARG A CA 1
ATOM 2111 C C . ARG A 1 269 ? 41.348 62.643 0.612 1.00 15.77 269 ARG A C 1
ATOM 2112 O O . ARG A 1 269 ? 41.671 62.498 1.771 1.00 17.83 269 ARG A O 1
ATOM 2120 N N . THR A 1 270 ? 41.878 63.604 -0.161 1.00 18.09 270 THR A N 1
ATOM 2121 C CA . THR A 1 270 ? 42.934 64.489 0.364 1.00 20.62 270 THR A CA 1
ATOM 2122 C C . THR A 1 270 ? 42.717 65.914 -0.149 1.00 21.24 270 THR A C 1
ATOM 2123 O O . THR A 1 270 ? 41.900 66.154 -1.037 1.00 20.24 270 THR A O 1
ATOM 2127 N N . HIS A 1 271 ? 43.480 66.859 0.396 1.00 22.19 271 HIS A N 1
ATOM 2128 C CA . HIS A 1 271 ? 43.432 68.231 -0.073 1.00 23.00 271 HIS A CA 1
ATOM 2129 C C . HIS A 1 271 ? 43.781 68.346 -1.563 1.00 20.72 271 HIS A C 1
ATOM 2130 O O . HIS A 1 271 ? 43.342 69.289 -2.229 1.00 22.34 271 HIS A O 1
ATOM 2137 N N . TRP A 1 272 ? 44.543 67.379 -2.095 1.00 19.68 272 TRP A N 1
ATOM 2138 C CA . TRP A 1 272 ? 44.832 67.377 -3.536 1.00 22.85 272 TRP A CA 1
ATOM 2139 C C . TRP A 1 272 ? 43.559 67.291 -4.386 1.00 24.41 272 TRP A C 1
ATOM 2140 O O . TRP A 1 272 ? 43.411 67.954 -5.430 1.00 21.05 272 TRP A O 1
ATOM 2151 N N . ASP A 1 273 ? 42.633 66.456 -3.940 1.00 19.79 273 ASP A N 1
ATOM 2152 C CA . ASP A 1 273 ? 41.329 66.376 -4.582 1.00 17.41 273 ASP A CA 1
ATOM 2153 C C . ASP A 1 273 ? 40.593 67.692 -4.523 1.00 21.41 273 ASP A C 1
ATOM 2154 O O . ASP A 1 273 ? 39.939 68.068 -5.489 1.00 24.22 273 ASP A O 1
ATOM 2159 N N . MET A 1 274 ? 40.677 68.362 -3.379 1.00 21.52 274 MET A N 1
ATOM 2160 C CA . MET A 1 274 ? 40.038 69.666 -3.222 1.00 26.00 274 MET A CA 1
ATOM 2161 C C . MET A 1 274 ? 40.648 70.703 -4.168 1.00 22.56 274 MET A C 1
ATOM 2162 O O . MET A 1 274 ? 39.907 71.426 -4.856 1.00 26.90 274 MET A O 1
ATOM 2167 N N . ARG A 1 275 ? 41.981 70.754 -4.203 1.00 23.40 275 ARG A N 1
ATOM 2168 C CA . ARG A 1 275 ? 42.727 71.667 -5.098 1.00 22.38 275 ARG A CA 1
ATOM 2169 C C . ARG A 1 275 ? 42.315 71.585 -6.554 1.00 28.21 275 ARG A C 1
ATOM 2170 O O . ARG A 1 275 ? 42.144 72.610 -7.205 1.00 29.33 275 ARG A O 1
ATOM 2178 N N . ALA A 1 276 ? 42.131 70.369 -7.061 1.00 28.00 276 ALA A N 1
ATOM 2179 C CA . ALA A 1 276 ? 41.660 70.156 -8.430 1.00 27.89 276 ALA A CA 1
ATOM 2180 C C . ALA A 1 276 ? 40.304 70.797 -8.734 1.00 35.31 276 ALA A C 1
ATOM 2181 O O . ALA A 1 276 ? 40.068 71.231 -9.867 1.00 34.29 276 ALA A O 1
ATOM 2183 N N . ARG A 1 277 ? 39.428 70.891 -7.732 1.00 27.92 277 ARG A N 1
ATOM 2184 C CA . ARG A 1 277 ? 38.110 71.503 -7.952 1.00 27.56 277 ARG A CA 1
ATOM 2185 C C . ARG A 1 277 ? 38.086 73.006 -7.719 1.00 27.65 277 ARG A C 1
ATOM 2186 O O . ARG A 1 277 ? 37.502 73.738 -8.508 1.00 31.64 277 ARG A O 1
ATOM 2194 N N . ILE A 1 278 ? 38.722 73.476 -6.649 1.00 27.29 278 ILE A N 1
ATOM 2195 C CA . ILE A 1 278 ? 38.580 74.878 -6.288 1.00 26.99 278 ILE A CA 1
ATOM 2196 C C . ILE A 1 278 ? 39.422 75.791 -7.182 1.00 35.99 278 ILE A C 1
ATOM 2197 O O . ILE A 1 278 ? 39.109 76.972 -7.331 1.00 37.68 278 ILE A O 1
ATOM 2202 N N . GLU A 1 279 ? 40.461 75.226 -7.802 1.00 37.32 279 GLU A N 1
ATOM 2203 C CA . GLU A 1 279 ? 41.262 75.941 -8.806 1.00 37.56 279 GLU A CA 1
ATOM 2204 C C . GLU A 1 279 ? 40.487 76.258 -10.097 1.00 42.59 279 GLU A C 1
ATOM 2205 O O . GLU A 1 279 ? 40.866 77.157 -10.845 1.00 54.18 279 GLU A O 1
ATOM 2211 N N . ARG A 1 280 ? 39.381 75.545 -10.322 1.00 43.64 280 ARG A N 1
ATOM 2212 C CA . ARG A 1 280 ? 38.536 75.710 -11.506 1.00 47.07 280 ARG A CA 1
ATOM 2213 C C . ARG A 1 280 ? 37.077 76.126 -11.245 1.00 44.88 280 ARG A C 1
ATOM 2214 O O . ARG A 1 280 ? 36.477 76.783 -12.090 1.00 49.09 280 ARG A O 1
ATOM 2222 N N . CYS A 1 281 ? 36.499 75.709 -10.111 1.00 40.00 281 CYS A N 1
ATOM 2223 C CA . CYS A 1 281 ? 35.040 75.836 -9.860 1.00 33.36 281 CYS A CA 1
ATOM 2224 C C . CYS A 1 281 ? 34.741 76.823 -8.725 1.00 31.13 281 CYS A C 1
ATOM 2225 O O . CYS A 1 281 ? 35.646 77.177 -7.966 1.00 32.05 281 CYS A O 1
ATOM 2228 N N . ARG A 1 282 ? 33.476 77.261 -8.637 1.00 30.33 282 ARG A N 1
ATOM 2229 C CA . ARG A 1 282 ? 32.975 78.059 -7.503 1.00 31.44 282 ARG A CA 1
ATOM 2230 C C . ARG A 1 282 ? 32.290 77.196 -6.432 1.00 26.48 282 ARG A C 1
ATOM 2231 O O . ARG A 1 282 ? 31.098 76.887 -6.516 1.00 30.24 282 ARG A O 1
ATOM 2239 N N . ILE A 1 283 ? 33.080 76.798 -5.440 1.00 29.00 283 ILE A N 1
ATOM 2240 C CA . ILE A 1 283 ? 32.631 75.835 -4.436 1.00 28.79 283 ILE A CA 1
ATOM 2241 C C . ILE A 1 283 ? 32.308 76.635 -3.178 1.00 23.11 283 ILE A C 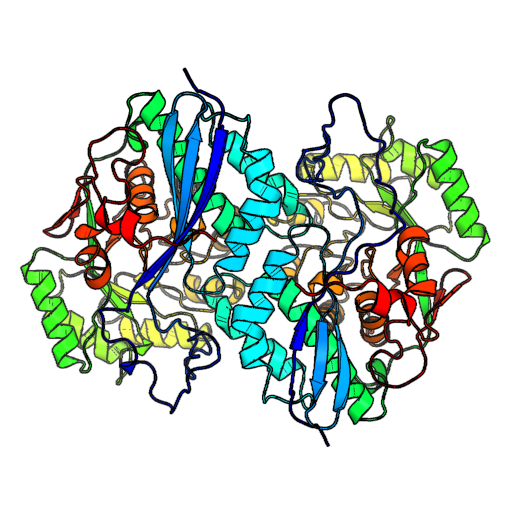1
ATOM 2242 O O . ILE A 1 283 ? 33.175 77.297 -2.599 1.00 26.51 283 ILE A O 1
ATOM 2247 N N . ALA A 1 284 ? 31.058 76.550 -2.754 1.00 25.37 284 ALA A N 1
ATOM 2248 C CA . ALA A 1 284 ? 30.610 77.288 -1.584 1.00 26.38 284 ALA A CA 1
ATOM 2249 C C . ALA A 1 284 ? 30.906 76.510 -0.306 1.00 27.17 284 ALA A C 1
ATOM 2250 O O . ALA A 1 284 ? 31.245 77.102 0.721 1.00 26.68 284 ALA A O 1
ATOM 2252 N N . ILE A 1 285 ? 30.777 75.182 -0.376 1.00 23.19 285 ILE A N 1
ATOM 2253 C CA . ILE A 1 285 ? 30.847 74.324 0.808 1.00 24.83 285 ILE A CA 1
ATOM 2254 C C . ILE A 1 285 ? 31.642 73.072 0.439 1.00 22.66 285 ILE A C 1
ATOM 2255 O O . ILE A 1 285 ? 31.397 72.473 -0.605 1.00 23.30 285 ILE A O 1
ATOM 2260 N N . VAL A 1 286 ? 32.577 72.694 1.301 1.00 23.76 286 VAL A N 1
ATOM 2261 C CA . VAL A 1 286 ? 33.132 71.341 1.262 1.00 19.50 286 VAL A CA 1
ATOM 2262 C C . VAL A 1 286 ? 32.616 70.419 2.352 1.00 20.27 286 VAL A C 1
ATOM 2263 O O . VAL A 1 286 ? 32.355 70.837 3.490 1.00 22.83 286 VAL A O 1
ATOM 2267 N N . GLN A 1 287 ? 32.484 69.151 1.983 1.00 20.21 287 GLN A N 1
ATOM 2268 C CA . GLN A 1 287 ? 31.749 68.162 2.784 1.00 19.29 287 GLN A CA 1
ATOM 2269 C C . GLN A 1 287 ? 32.583 66.918 3.052 1.00 18.81 287 GLN A C 1
ATOM 2270 O O . GLN A 1 287 ? 32.164 65.816 2.641 1.00 20.94 287 GLN A O 1
ATOM 2276 N N . PRO A 1 288 ? 33.736 67.077 3.745 1.00 20.28 288 PRO A N 1
ATOM 2277 C CA . PRO A 1 288 ? 34.617 65.931 3.906 1.00 22.24 288 PRO A CA 1
ATOM 2278 C C . PRO A 1 288 ? 33.959 64.798 4.704 1.00 19.74 288 PRO A C 1
ATOM 2279 O O . PRO A 1 288 ? 33.158 65.042 5.609 1.00 18.27 288 PRO A O 1
ATOM 2283 N N . GLU A 1 289 ? 34.301 63.574 4.334 1.00 16.99 289 GLU A N 1
ATOM 2284 C CA . GLU A 1 289 ? 33.923 62.393 5.058 1.00 17.47 289 GLU A CA 1
ATOM 2285 C C . GLU A 1 289 ? 35.123 61.781 5.769 1.00 23.62 289 GLU A C 1
ATOM 2286 O O . GLU A 1 289 ? 36.044 61.233 5.135 1.00 15.95 289 GLU A O 1
ATOM 2292 N N . MET A 1 290 ? 35.100 61.863 7.100 1.00 18.07 290 MET A N 1
ATOM 2293 C CA . MET A 1 290 ? 36.245 61.458 7.912 1.00 14.77 290 MET A CA 1
ATOM 2294 C C . MET A 1 290 ? 36.621 59.980 7.684 1.00 18.88 290 MET A C 1
ATOM 2295 O O . MET A 1 290 ? 37.808 59.631 7.713 1.00 19.11 290 MET A O 1
ATOM 2300 N N . GLY A 1 291 ? 35.625 59.115 7.458 1.00 19.17 291 GLY A N 1
ATOM 2301 C CA . GLY A 1 291 ? 35.890 57.685 7.270 1.00 22.13 291 GLY A CA 1
ATOM 2302 C C . GLY A 1 291 ? 36.716 57.364 6.023 1.00 19.37 291 GLY A C 1
ATOM 2303 O O . GLY A 1 291 ? 37.387 56.330 5.970 1.00 22.43 291 GLY A O 1
ATOM 2304 N N . HIS A 1 292 ? 36.660 58.256 5.036 1.00 19.71 292 HIS A N 1
ATOM 2305 C CA . HIS A 1 292 ? 37.467 58.153 3.810 1.00 17.92 292 HIS A CA 1
ATOM 2306 C C . HIS A 1 292 ? 38.840 58.833 3.975 1.00 20.45 292 HIS A C 1
ATOM 2307 O O . HIS A 1 292 ? 39.752 58.554 3.194 1.00 21.45 292 HIS A O 1
ATOM 2314 N N . LYS A 1 293 ? 38.979 59.719 4.970 1.00 16.93 293 LYS A N 1
ATOM 2315 C CA . LYS A 1 293 ? 40.040 60.749 4.947 1.00 15.97 293 LYS A CA 1
ATOM 2316 C C . LYS A 1 293 ? 41.052 60.646 6.078 1.00 19.14 293 LYS A C 1
ATOM 2317 O O . LYS A 1 293 ? 42.258 60.693 5.830 1.00 19.61 293 LYS A O 1
ATOM 2323 N N . GLY A 1 294 ? 40.573 60.513 7.316 1.00 17.99 294 GLY A N 1
ATOM 2324 C CA . GLY A 1 294 ? 41.443 60.497 8.493 1.00 15.51 294 GLY A CA 1
ATOM 2325 C C . GLY A 1 294 ? 41.648 61.937 8.943 1.00 19.96 294 GLY A C 1
ATOM 2326 O O . GLY A 1 294 ? 41.337 62.867 8.198 1.00 18.79 294 GLY A O 1
ATOM 2327 N N . ILE A 1 295 ? 42.149 62.105 10.163 1.00 16.84 295 ILE A N 1
ATOM 2328 C CA . ILE A 1 295 ? 42.243 63.423 10.796 1.00 17.77 295 ILE A CA 1
ATOM 2329 C C . ILE A 1 295 ? 43.254 64.331 10.086 1.00 20.10 295 ILE A C 1
ATOM 2330 O O . ILE A 1 295 ? 42.964 65.493 9.802 1.00 18.51 295 ILE A O 1
ATOM 2335 N N . THR A 1 296 ? 44.437 63.802 9.807 1.00 19.43 296 THR A N 1
ATOM 2336 C CA . THR A 1 296 ? 45.460 64.584 9.063 1.00 17.37 296 THR A CA 1
ATOM 2337 C C . THR A 1 296 ? 44.905 65.211 7.769 1.00 19.13 296 THR A C 1
ATOM 2338 O O . THR A 1 296 ? 45.056 66.419 7.552 1.00 19.09 296 THR A O 1
ATOM 2342 N N . ASN A 1 297 ? 44.231 64.406 6.935 1.00 18.10 297 ASN A N 1
ATOM 2343 C CA . ASN A 1 297 ? 43.603 64.910 5.705 1.00 20.05 297 ASN A CA 1
ATOM 2344 C C . ASN A 1 297 ? 42.492 65.907 5.914 1.00 19.97 297 ASN A C 1
ATOM 2345 O O . ASN A 1 297 ? 42.370 66.879 5.178 1.00 21.76 297 ASN A O 1
ATOM 2350 N N . PHE A 1 298 ? 41.668 65.638 6.922 1.00 19.11 298 PHE A N 1
ATOM 2351 C CA . PHE A 1 298 ? 40.505 66.460 7.227 1.00 20.21 298 PHE A CA 1
ATOM 2352 C C . PHE A 1 298 ? 41.006 67.853 7.649 1.00 18.98 298 PHE A C 1
ATOM 2353 O O . PHE A 1 298 ? 40.493 68.856 7.153 1.00 22.76 298 PHE A O 1
ATOM 2361 N N . ILE A 1 299 ? 42.031 67.907 8.511 1.00 18.23 299 ILE A N 1
ATOM 2362 C CA A ILE A 1 299 ? 42.609 69.159 9.017 0.50 22.18 299 ILE A CA 1
ATOM 2363 C CA B ILE A 1 299 ? 42.522 69.201 8.984 0.50 23.12 299 ILE A CA 1
ATOM 2364 C C . ILE A 1 299 ? 43.189 70.010 7.865 1.00 27.83 299 ILE A C 1
ATOM 2365 O O . ILE A 1 299 ? 43.011 71.224 7.799 1.00 24.02 299 ILE A O 1
ATOM 2374 N N . ARG A 1 300 ? 43.883 69.351 6.944 1.00 20.39 300 ARG A N 1
ATOM 2375 C CA . ARG A 1 300 ? 44.428 70.043 5.753 1.00 18.30 300 ARG A CA 1
ATOM 2376 C C . ARG A 1 300 ? 43.360 70.551 4.784 1.00 21.29 300 ARG A C 1
ATOM 2377 O O . ARG A 1 300 ? 43.497 71.641 4.239 1.00 23.59 300 ARG A O 1
ATOM 2385 N N . ILE A 1 301 ? 42.289 69.778 4.577 1.00 20.94 301 ILE A N 1
ATOM 2386 C CA . ILE A 1 301 ? 41.142 70.249 3.805 1.00 18.67 301 ILE A CA 1
ATOM 2387 C C . ILE A 1 301 ? 40.483 71.484 4.479 1.00 23.40 301 ILE A C 1
ATOM 2388 O O . ILE A 1 301 ? 40.118 72.471 3.805 1.00 22.52 301 ILE A O 1
ATOM 2393 N N . GLY A 1 302 ? 40.332 71.409 5.795 1.00 20.69 302 GLY A N 1
ATOM 2394 C CA . GLY A 1 302 ? 39.807 72.526 6.589 1.00 24.49 302 GLY A CA 1
ATOM 2395 C C . GLY A 1 302 ? 40.648 73.797 6.452 1.00 25.32 302 GLY A C 1
ATOM 2396 O O . GLY A 1 302 ? 40.098 74.884 6.255 1.00 24.01 302 GLY A O 1
ATOM 2397 N N . ALA A 1 303 ? 41.969 73.652 6.541 1.00 23.70 303 ALA A N 1
ATOM 2398 C CA . ALA A 1 303 ? 42.917 74.772 6.360 1.00 26.71 303 ALA A CA 1
ATOM 2399 C C . ALA A 1 303 ? 42.868 75.387 4.958 1.00 25.31 303 ALA A C 1
ATOM 2400 O O . ALA A 1 303 ? 42.918 76.613 4.794 1.00 26.13 303 ALA A O 1
ATOM 2402 N N . LEU A 1 304 ? 42.753 74.539 3.940 1.00 25.22 304 LEU A N 1
ATOM 2403 C CA . LEU A 1 304 ? 42.571 75.008 2.571 1.00 24.57 304 LEU A CA 1
ATOM 2404 C C . LEU A 1 304 ? 41.243 75.741 2.357 1.00 26.23 304 LEU A C 1
ATOM 2405 O O . LEU A 1 304 ? 41.187 76.738 1.621 1.00 25.42 304 LEU A O 1
ATOM 2410 N N . ALA A 1 305 ? 40.186 75.271 3.026 1.00 23.03 305 ALA A N 1
ATOM 2411 C CA . ALA A 1 305 ? 38.905 75.968 2.998 1.00 24.40 305 ALA A CA 1
ATOM 2412 C C . ALA A 1 305 ? 39.013 77.371 3.608 1.00 21.80 305 ALA A C 1
ATOM 2413 O O . ALA A 1 305 ? 38.449 78.330 3.055 1.00 27.01 305 ALA A O 1
ATOM 2415 N N . ALA A 1 306 ? 39.726 77.468 4.731 1.00 26.12 306 ALA A N 1
ATOM 2416 C CA . ALA A 1 306 ? 39.997 78.764 5.394 1.00 30.26 306 ALA A CA 1
ATOM 2417 C C . ALA A 1 306 ? 40.744 79.741 4.499 1.00 34.52 306 ALA A C 1
ATOM 2418 O O . ALA A 1 306 ? 40.434 80.941 4.493 1.00 33.63 306 ALA A O 1
ATOM 2420 N N . GLU A 1 307 ? 41.692 79.227 3.717 1.00 28.57 307 GLU A N 1
ATOM 2421 C CA . GLU A 1 307 ? 42.420 80.037 2.727 1.00 27.05 307 GLU A CA 1
ATOM 2422 C C . GLU A 1 307 ? 41.542 80.689 1.670 1.00 27.67 307 GLU A C 1
ATOM 2423 O O . GLU A 1 307 ? 41.925 81.710 1.088 1.00 35.79 307 GLU A O 1
ATOM 2429 N N . HIS A 1 308 ? 40.381 80.099 1.401 1.00 27.87 308 HIS A N 1
ATOM 2430 C CA . HIS A 1 308 ? 39.581 80.477 0.256 1.00 26.99 308 HIS A CA 1
ATOM 2431 C C . HIS A 1 308 ? 38.166 80.881 0.641 1.00 27.26 308 HIS A C 1
ATOM 2432 O O . HIS A 1 308 ? 37.303 81.098 -0.223 1.00 28.64 308 HIS A O 1
ATOM 2439 N N . GLY A 1 309 ? 37.948 80.993 1.956 1.00 30.70 309 GLY A N 1
ATOM 2440 C CA . GLY A 1 309 ? 36.652 81.342 2.515 1.00 29.60 309 GLY A CA 1
ATOM 2441 C C . GLY A 1 309 ? 35.543 80.385 2.135 1.00 33.30 309 GLY A C 1
ATOM 2442 O O . GLY A 1 309 ? 34.422 80.804 1.887 1.00 30.03 309 GLY A O 1
ATOM 2443 N N . ILE A 1 310 ? 35.871 79.094 2.062 1.00 27.35 310 ILE A N 1
ATOM 2444 C CA . ILE A 1 310 ? 34.895 78.055 1.736 1.00 25.99 310 ILE A CA 1
ATOM 2445 C C . ILE A 1 310 ? 34.381 77.495 3.067 1.00 21.08 310 ILE A C 1
ATOM 2446 O O . ILE A 1 310 ? 35.188 77.164 3.937 1.00 22.94 310 ILE A O 1
ATOM 2451 N N . ASP A 1 311 ? 33.053 77.414 3.225 1.00 23.95 311 ASP A N 1
ATOM 2452 C CA . ASP A 1 311 ? 32.437 76.787 4.419 1.00 21.79 311 ASP A CA 1
ATOM 2453 C C . ASP A 1 311 ? 32.706 75.276 4.476 1.00 23.47 311 ASP A C 1
ATOM 2454 O O . ASP A 1 311 ? 32.839 74.633 3.452 1.00 23.76 311 ASP A O 1
ATOM 2459 N N . VAL A 1 312 ? 32.797 74.733 5.682 1.00 24.68 312 VAL A N 1
ATOM 2460 C CA . VAL A 1 312 ? 33.007 73.295 5.878 1.00 21.83 312 VAL A CA 1
ATOM 2461 C C . VAL A 1 312 ? 31.790 72.716 6.608 1.00 20.53 312 VAL A C 1
ATOM 2462 O O . VAL A 1 312 ? 31.463 73.135 7.731 1.00 24.45 312 VAL A O 1
ATOM 2466 N N . ILE A 1 313 ? 31.102 71.791 5.943 1.00 18.76 313 ILE A N 1
ATOM 2467 C CA . ILE A 1 313 ? 29.952 71.084 6.528 1.00 18.29 313 ILE A CA 1
ATOM 2468 C C . ILE A 1 313 ? 30.135 69.578 6.270 1.00 16.16 313 ILE A C 1
ATOM 2469 O O . ILE A 1 313 ? 29.706 69.077 5.223 1.00 20.59 313 ILE A O 1
ATOM 2474 N N . PRO A 1 314 ? 30.843 68.882 7.183 1.00 20.73 314 PRO A N 1
ATOM 2475 C CA . PRO A 1 314 ? 31.203 67.485 6.979 1.00 20.86 314 PRO A CA 1
ATOM 2476 C C . PRO A 1 314 ? 30.036 66.525 6.828 1.00 22.44 314 PRO A C 1
ATOM 2477 O O . PRO A 1 314 ? 28.926 66.750 7.353 1.00 21.64 314 PRO A O 1
ATOM 2481 N N . HIS A 1 315 ? 30.330 65.472 6.078 1.00 21.61 315 HIS A N 1
ATOM 2482 C CA . HIS A 1 315 ? 29.449 64.362 5.780 1.00 19.00 315 HIS A CA 1
ATOM 2483 C C . HIS A 1 315 ? 29.373 63.412 6.982 1.00 17.98 315 HIS A C 1
ATOM 2484 O O . HIS A 1 315 ? 30.241 63.421 7.883 1.00 19.78 315 HIS A O 1
ATOM 2491 N N . ALA A 1 316 ? 28.333 62.584 6.982 1.00 17.39 316 ALA A N 1
ATOM 2492 C CA . ALA A 1 316 ? 28.201 61.476 7.926 1.00 19.91 316 ALA A CA 1
ATOM 2493 C C . ALA A 1 316 ? 27.562 60.280 7.228 1.00 17.77 316 ALA A C 1
ATOM 2494 O O . ALA A 1 316 ? 26.841 60.431 6.215 1.00 21.61 316 ALA A O 1
ATOM 2496 N N . THR A 1 317 ? 27.808 59.097 7.771 1.00 19.47 317 THR A N 1
ATOM 2497 C CA . THR A 1 317 ? 27.490 57.870 7.081 1.00 19.57 317 THR A CA 1
ATOM 2498 C C . THR A 1 317 ? 27.361 56.674 8.022 1.00 20.53 317 THR A C 1
ATOM 2499 O O . THR A 1 317 ? 27.560 56.796 9.228 1.00 21.38 317 THR A O 1
ATOM 2503 N N . VAL A 1 318 ? 27.014 55.519 7.455 1.00 20.58 318 VAL A N 1
ATOM 2504 C CA . VAL A 1 318 ? 27.010 54.241 8.147 1.00 21.31 318 VAL A CA 1
ATOM 2505 C C . VAL A 1 318 ? 28.388 53.984 8.761 1.00 19.58 318 VAL A C 1
ATOM 2506 O O . VAL A 1 318 ? 29.409 54.058 8.086 1.00 23.66 318 VAL A O 1
ATOM 2510 N N . GLY A 1 319 ? 28.394 53.693 10.050 1.00 21.22 319 GLY A N 1
ATOM 2511 C CA . GLY A 1 319 ? 29.622 53.368 10.752 1.00 23.02 319 GLY A CA 1
ATOM 2512 C C . GLY A 1 319 ? 29.292 53.158 12.212 1.00 22.25 319 GLY A C 1
ATOM 2513 O O . GLY A 1 319 ? 28.139 53.349 12.621 1.00 21.24 319 GLY A O 1
ATOM 2514 N N . ALA A 1 320 ? 30.288 52.739 12.990 1.00 18.70 320 ALA A N 1
ATOM 2515 C CA . ALA A 1 320 ? 30.075 52.369 14.401 1.00 22.03 320 ALA A CA 1
ATOM 2516 C C . ALA A 1 320 ? 30.071 53.605 15.308 1.00 26.22 320 ALA A C 1
ATOM 2517 O O . ALA A 1 320 ? 29.535 53.571 16.423 1.00 30.42 320 ALA A O 1
ATOM 2519 N N . GLY A 1 321 ? 30.664 54.695 14.830 1.00 17.85 321 GLY A N 1
ATOM 2520 C CA . GLY A 1 321 ? 30.750 55.910 15.625 1.00 18.30 321 GLY A CA 1
ATOM 2521 C C . GLY A 1 321 ? 32.196 56.345 15.852 1.00 16.89 321 GLY A C 1
ATOM 2522 O O . GLY A 1 321 ? 32.425 57.444 16.332 1.00 16.78 321 GLY A O 1
ATOM 2523 N N . ILE A 1 322 ? 33.170 55.479 15.515 1.00 16.59 322 ILE A N 1
ATOM 2524 C CA . ILE A 1 322 ? 34.606 55.790 15.745 1.00 15.29 322 ILE A CA 1
ATOM 2525 C C . ILE A 1 322 ? 35.107 56.897 14.789 1.00 20.87 322 ILE A C 1
ATOM 2526 O O . ILE A 1 322 ? 35.643 57.933 15.234 1.00 15.76 322 ILE A O 1
ATOM 2531 N N . PHE A 1 323 ? 34.945 56.695 13.477 1.00 16.30 323 PHE A N 1
ATOM 2532 C CA . PHE A 1 323 ? 35.232 57.792 12.562 1.00 16.09 323 PHE A CA 1
ATOM 2533 C C . PHE A 1 323 ? 34.320 59.012 12.674 1.00 18.21 323 PHE A C 1
ATOM 2534 O O . PHE A 1 323 ? 34.750 60.118 12.387 1.00 16.58 323 PHE A O 1
ATOM 2542 N N . LEU A 1 324 ? 33.087 58.818 13.134 1.00 15.76 324 LEU A N 1
ATOM 2543 C CA . LEU A 1 324 ? 32.252 59.994 13.394 1.00 19.01 324 LEU A CA 1
ATOM 2544 C C . LEU A 1 324 ? 32.839 60.832 14.550 1.00 14.47 324 LEU A C 1
ATOM 2545 O O . LEU A 1 324 ? 32.920 62.047 14.447 1.00 16.54 324 LEU A O 1
ATOM 2550 N N . ALA A 1 325 ? 33.244 60.175 15.630 1.00 17.95 325 ALA A N 1
ATOM 2551 C CA . ALA A 1 325 ? 33.861 60.875 16.745 1.00 16.40 325 ALA A CA 1
ATOM 2552 C C . ALA A 1 325 ? 35.116 61.618 16.297 1.00 23.10 325 ALA A C 1
ATOM 2553 O O . ALA A 1 325 ? 35.305 62.779 16.653 1.00 16.95 325 ALA A O 1
ATOM 2555 N N . ALA A 1 326 ? 35.941 60.952 15.483 1.00 18.23 326 ALA A N 1
ATOM 2556 C CA . ALA A 1 326 ? 37.071 61.621 14.809 1.00 14.43 326 ALA A CA 1
ATOM 2557 C C . ALA A 1 326 ? 36.652 62.847 14.006 1.00 16.50 326 ALA A C 1
ATOM 2558 O O . ALA A 1 326 ? 37.297 63.897 14.120 1.00 18.20 326 ALA A O 1
ATOM 2560 N N . SER A 1 327 ? 35.570 62.733 13.217 1.00 16.76 327 SER A N 1
ATOM 2561 C CA . SER A 1 327 ? 35.043 63.860 12.449 1.00 15.40 327 SER A CA 1
ATOM 2562 C C . SER A 1 327 ? 34.699 65.033 13.383 1.00 17.03 327 SER A C 1
ATOM 2563 O O . SER A 1 327 ? 35.047 66.170 13.080 1.00 18.96 327 SER A O 1
ATOM 2566 N N . LEU A 1 328 ? 34.008 64.748 14.485 1.00 18.95 328 LEU A N 1
ATOM 2567 C CA . LEU A 1 328 ? 33.631 65.806 15.432 1.00 17.91 328 LEU A CA 1
ATOM 2568 C C . LEU A 1 328 ? 34.873 66.488 16.019 1.00 16.59 328 LEU A C 1
ATOM 2569 O O . LEU A 1 328 ? 34.943 67.718 16.019 1.00 20.23 328 LEU A O 1
ATOM 2574 N N . GLN A 1 329 ? 35.833 65.695 16.497 1.00 19.60 329 GLN A N 1
ATOM 2575 C CA . GLN A 1 329 ? 37.108 66.216 17.035 1.00 18.08 329 GLN A CA 1
ATOM 2576 C C . GLN A 1 329 ? 37.801 67.167 16.063 1.00 24.86 329 GLN A C 1
ATOM 2577 O O . GLN A 1 329 ? 38.119 68.314 16.413 1.00 20.50 329 GLN A O 1
ATOM 2583 N N . ALA A 1 330 ? 38.025 66.695 14.837 1.00 16.43 330 ALA A N 1
ATOM 2584 C CA . ALA A 1 330 ? 38.699 67.513 13.828 1.00 17.54 330 ALA A CA 1
ATOM 2585 C C . ALA A 1 330 ? 37.849 68.712 13.419 1.00 19.96 330 ALA A C 1
ATOM 2586 O O . ALA A 1 330 ? 38.364 69.819 13.316 1.00 20.26 330 ALA A O 1
ATOM 2588 N N . SER A 1 331 ? 36.548 68.486 13.193 1.00 18.72 331 SER A N 1
ATOM 2589 C CA . SER A 1 331 ? 35.632 69.569 12.779 1.00 20.71 331 SER A CA 1
ATOM 2590 C C . SER A 1 331 ? 35.636 70.742 13.759 1.00 22.10 331 SER A C 1
ATOM 2591 O O . SER A 1 331 ? 35.526 71.910 13.353 1.00 21.77 331 SER A O 1
ATOM 2594 N N . SER A 1 332 ? 35.754 70.416 15.041 1.00 20.79 332 SER A N 1
ATOM 2595 C CA . SER A 1 332 ? 35.650 71.416 16.119 1.00 20.85 332 SER A CA 1
ATOM 2596 C C . SER A 1 332 ? 36.748 72.475 16.102 1.00 29.21 332 SER A C 1
ATOM 2597 O O . SER A 1 332 ? 36.568 73.540 16.665 1.00 25.10 332 SER A O 1
ATOM 2600 N N . THR A 1 333 ? 37.869 72.169 15.444 1.00 23.31 333 THR A N 1
ATOM 2601 C CA . THR A 1 333 ? 39.048 73.038 15.375 1.00 24.14 333 THR A CA 1
ATOM 2602 C C . THR A 1 333 ? 39.021 73.979 14.176 1.00 27.28 333 THR A C 1
ATOM 2603 O O . THR A 1 333 ? 39.925 74.811 14.023 1.00 26.80 333 THR A O 1
ATOM 2607 N N . LEU A 1 334 ? 38.006 73.844 13.325 1.00 23.15 334 LEU A N 1
ATOM 2608 C CA . LEU A 1 334 ? 37.993 74.476 12.006 1.00 24.42 334 LEU A CA 1
ATOM 2609 C C . LEU A 1 334 ? 37.232 75.786 12.010 1.00 23.30 334 LEU A C 1
ATOM 2610 O O . LEU A 1 334 ? 36.046 75.825 12.328 1.00 24.54 334 LEU A O 1
ATOM 2615 N N . SER A 1 335 ? 37.930 76.860 11.639 1.00 27.63 335 SER A N 1
ATOM 2616 C CA . SER A 1 335 ? 37.349 78.210 11.575 1.00 27.47 335 SER A CA 1
ATOM 2617 C C . SER A 1 335 ? 36.185 78.334 10.588 1.00 29.47 335 SER A C 1
ATOM 2618 O O . SER A 1 335 ? 35.253 79.113 10.813 1.00 28.69 335 SER A O 1
ATOM 2621 N N . MET A 1 336 ? 36.223 77.546 9.509 1.00 25.59 336 MET A N 1
ATOM 2622 C CA . MET A 1 336 ? 35.182 77.574 8.503 1.00 23.33 336 MET A CA 1
ATOM 2623 C C . MET A 1 336 ? 34.001 76.613 8.755 1.00 18.05 336 MET A C 1
ATOM 2624 O O . MET A 1 336 ? 33.077 76.549 7.935 1.00 23.81 336 MET A O 1
ATOM 2629 N N . LEU A 1 337 ? 34.034 75.872 9.864 1.00 22.96 337 LEU A N 1
ATOM 2630 C CA . LEU A 1 337 ? 32.919 74.981 10.217 1.00 21.47 337 LEU A CA 1
ATOM 2631 C C . LEU A 1 337 ? 31.590 75.720 10.415 1.00 30.01 337 LEU A C 1
ATOM 2632 O O . LEU A 1 337 ? 31.486 76.617 11.261 1.00 29.18 337 LEU A O 1
ATOM 2637 N N . LYS A 1 338 ? 30.582 75.321 9.646 1.00 23.69 338 LYS A N 1
ATOM 2638 C CA . LYS A 1 338 ? 29.225 75.820 9.845 1.00 24.70 338 LYS A CA 1
ATOM 2639 C C . LYS A 1 338 ? 28.318 74.847 10.597 1.00 32.41 338 LYS A C 1
ATOM 2640 O O . LYS A 1 338 ? 27.349 75.254 11.232 1.00 30.49 338 LYS A O 1
ATOM 2646 N N . GLY A 1 339 ? 28.655 73.565 10.527 1.00 24.27 339 GLY A N 1
ATOM 2647 C CA . GLY A 1 339 ? 27.909 72.499 11.193 1.00 24.15 339 GLY A CA 1
ATOM 2648 C C . GLY A 1 339 ? 28.243 71.181 10.504 1.00 24.09 339 GLY A C 1
ATOM 2649 O O . GLY A 1 339 ? 29.273 71.077 9.821 1.00 20.46 339 GLY A O 1
ATOM 2650 N N . HIS A 1 340 ? 27.388 70.184 10.664 1.00 22.75 340 HIS A N 1
ATOM 2651 C CA . HIS A 1 340 ? 27.777 68.782 10.409 1.00 17.30 340 HIS A CA 1
ATOM 2652 C C . HIS A 1 340 ? 26.541 67.939 10.108 1.00 20.85 340 HIS A C 1
ATOM 2653 O O . HIS A 1 340 ? 25.478 68.092 10.735 1.00 20.66 340 HIS A O 1
ATOM 2660 N N . GLU A 1 341 ? 26.660 67.063 9.114 1.00 18.80 341 GLU A N 1
ATOM 2661 C CA . GLU A 1 341 ? 25.589 66.104 8.837 1.00 19.12 341 GLU A CA 1
ATOM 2662 C C . GLU A 1 341 ? 25.299 65.203 10.043 1.00 18.39 341 GLU A C 1
ATOM 2663 O O . GLU A 1 341 ? 26.220 64.774 10.754 1.00 17.52 341 GLU A O 1
ATOM 2669 N N . PHE A 1 342 ? 24.006 64.977 10.277 1.00 17.66 342 PHE A N 1
ATOM 2670 C CA . PHE A 1 342 ? 23.526 64.089 11.322 1.00 16.40 342 PHE A CA 1
ATOM 2671 C C . PHE A 1 342 ? 22.572 63.039 10.729 1.00 17.68 342 PHE A C 1
ATOM 2672 O O . PHE A 1 342 ? 21.486 63.348 10.226 1.00 22.41 342 PHE A O 1
ATOM 2680 N N . GLN A 1 343 ? 23.015 61.788 10.777 1.00 19.99 343 GLN A N 1
ATOM 2681 C CA A GLN A 1 343 ? 22.225 60.652 10.327 0.50 21.68 343 GLN A CA 1
ATOM 2682 C CA B GLN A 1 343 ? 22.201 60.667 10.324 0.50 18.97 343 GLN A CA 1
ATOM 2683 C C . GLN A 1 343 ? 21.563 60.029 11.536 1.00 22.88 343 GLN A C 1
ATOM 2684 O O . GLN A 1 343 ? 22.096 59.086 12.123 1.00 20.00 343 GLN A O 1
ATOM 2695 N N . HIS A 1 344 ? 20.410 60.572 11.915 1.00 21.69 344 HIS A N 1
ATOM 2696 C CA . HIS A 1 344 ? 19.719 60.166 13.121 1.00 21.67 344 HIS A CA 1
ATOM 2697 C C . HIS A 1 344 ? 19.492 58.654 13.220 1.00 25.86 344 HIS A C 1
ATOM 2698 O O . HIS A 1 344 ? 19.689 58.064 14.275 1.00 23.10 344 HIS A O 1
ATOM 2705 N N . SER A 1 345 ? 19.147 58.038 12.088 1.00 23.73 345 SER A N 1
ATOM 2706 C CA . SER A 1 345 ? 18.782 56.635 12.002 1.00 25.41 345 SER A CA 1
ATOM 2707 C C . SER A 1 345 ? 19.971 55.717 12.228 1.00 25.04 345 SER A C 1
ATOM 2708 O O . SER A 1 345 ? 19.791 54.549 12.535 1.00 24.56 345 SER A O 1
ATOM 2711 N N . ILE A 1 346 ? 21.177 56.243 12.024 1.00 23.96 346 ILE A N 1
ATOM 2712 C CA . ILE A 1 346 ? 22.404 55.468 12.223 1.00 19.17 346 ILE A CA 1
ATOM 2713 C C . ILE A 1 346 ? 22.938 55.730 13.637 1.00 22.50 346 ILE A C 1
ATOM 2714 O O . ILE A 1 346 ? 23.303 54.804 14.366 1.00 23.76 346 ILE A O 1
ATOM 2719 N N . PHE A 1 347 ? 22.989 57.014 13.999 1.00 19.91 347 PHE A N 1
ATOM 2720 C CA . PHE A 1 347 ? 23.547 57.479 15.256 1.00 21.85 347 PHE A CA 1
ATOM 2721 C C . PHE A 1 347 ? 22.829 56.891 16.465 1.00 21.72 347 PHE A C 1
ATOM 2722 O O . PHE A 1 347 ? 23.476 56.395 17.384 1.00 24.95 347 PHE A O 1
ATOM 2730 N N . GLU A 1 348 ? 21.495 56.977 16.473 1.00 24.11 348 GLU A N 1
ATOM 2731 C CA . GLU A 1 348 ? 20.710 56.511 17.624 1.00 21.34 348 GLU A CA 1
ATOM 2732 C C . GLU A 1 348 ? 20.953 55.048 18.022 1.00 23.46 348 GLU A C 1
ATOM 2733 O O . GLU A 1 348 ? 21.390 54.796 19.154 1.00 26.33 348 GLU A O 1
ATOM 2739 N N . PRO A 1 349 ? 20.763 54.079 17.085 1.00 30.75 349 PRO A N 1
ATOM 2740 C CA . PRO A 1 349 ? 21.079 52.677 17.398 1.00 28.70 349 PRO A CA 1
ATOM 2741 C C . PRO A 1 349 ? 22.514 52.358 17.799 1.00 30.41 349 PRO A C 1
ATOM 2742 O O . PRO A 1 349 ? 22.719 51.412 18.576 1.00 37.02 349 PRO A O 1
ATOM 2746 N N . ASN A 1 350 ? 23.510 53.095 17.308 1.00 26.31 350 ASN A N 1
ATOM 2747 C CA A ASN A 1 350 ? 24.886 52.787 17.662 0.50 29.60 350 ASN A CA 1
ATOM 2748 C CA B ASN A 1 350 ? 24.887 52.799 17.716 0.50 31.86 350 ASN A CA 1
ATOM 2749 C C . ASN A 1 350 ? 25.439 53.390 18.985 1.00 28.42 350 ASN A C 1
ATOM 2750 O O . ASN A 1 350 ? 26.598 53.192 19.323 1.00 25.88 350 ASN A O 1
ATOM 2759 N N . ARG A 1 351 ? 24.583 54.085 19.759 1.00 23.76 351 ARG A N 1
ATOM 2760 C CA . ARG A 1 351 ? 24.973 54.492 21.121 1.00 26.94 351 ARG A CA 1
ATOM 2761 C C . ARG A 1 351 ? 25.429 53.271 21.942 1.00 21.78 351 ARG A C 1
ATOM 2762 O O . ARG A 1 351 ? 26.386 53.351 22.715 1.00 26.99 351 ARG A O 1
ATOM 2770 N N . ARG A 1 352 ? 24.739 52.145 21.732 1.00 22.21 352 ARG A N 1
ATOM 2771 C CA . ARG A 1 352 ? 25.019 50.880 22.393 1.00 24.36 352 ARG A CA 1
ATOM 2772 C C . ARG A 1 352 ? 26.377 50.306 22.017 1.00 20.55 352 ARG A C 1
ATOM 2773 O O . ARG A 1 352 ? 26.912 49.472 22.735 1.00 21.16 352 ARG A O 1
ATOM 2781 N N . LEU A 1 353 ? 26.894 50.745 20.874 1.00 20.33 353 LEU A N 1
ATOM 2782 C CA . LEU A 1 353 ? 28.123 50.191 20.323 1.00 20.60 353 LEU A CA 1
ATOM 2783 C C . LEU A 1 353 ? 29.349 50.930 20.845 1.00 15.46 353 LEU A C 1
ATOM 2784 O O . LEU A 1 353 ? 30.487 50.549 20.549 1.00 16.98 353 LEU A O 1
ATOM 2789 N N . LEU A 1 354 ? 29.121 51.989 21.629 1.00 15.58 354 LEU A N 1
ATOM 2790 C CA . LEU A 1 354 ? 30.210 52.860 22.064 1.00 18.05 354 LEU A CA 1
ATOM 2791 C C . LEU A 1 354 ? 30.222 53.115 23.564 1.00 25.31 354 LEU A C 1
ATOM 2792 O O . LEU A 1 354 ? 29.156 53.307 24.179 1.00 20.94 354 LEU A O 1
ATOM 2797 N N . ASP A 1 355 ? 31.420 53.167 24.133 1.00 18.21 355 ASP A N 1
ATOM 2798 C CA . ASP A 1 355 ? 31.664 53.867 25.430 1.00 23.10 355 ASP A CA 1
ATOM 2799 C C . ASP A 1 355 ? 32.174 55.286 25.160 1.00 22.30 355 ASP A C 1
ATOM 2800 O O . ASP A 1 355 ? 33.093 55.479 24.356 1.00 23.20 355 ASP A O 1
ATOM 2805 N N . GLY A 1 356 ? 31.601 56.281 25.835 1.00 23.06 356 GLY A N 1
ATOM 2806 C CA . GLY A 1 356 ? 31.949 57.682 25.576 1.00 22.41 356 GLY A CA 1
ATOM 2807 C C . GLY A 1 356 ? 30.760 58.579 25.291 1.00 26.50 356 GLY A C 1
ATOM 2808 O O . GLY A 1 356 ? 29.858 58.209 24.552 1.00 27.21 356 GLY A O 1
ATOM 2809 N N . ASP A 1 357 ? 30.790 59.781 25.857 1.00 22.91 357 ASP A N 1
ATOM 2810 C CA . ASP A 1 357 ? 29.697 60.751 25.746 1.00 27.57 357 ASP A CA 1
ATOM 2811 C C . ASP A 1 357 ? 29.675 61.581 24.440 1.00 25.03 357 ASP A C 1
ATOM 2812 O O . ASP A 1 357 ? 29.793 62.805 24.450 1.00 28.57 357 ASP A O 1
ATOM 2817 N N . MET A 1 358 ? 29.470 60.928 23.308 1.00 24.22 358 MET A N 1
ATOM 2818 C CA . MET A 1 358 ? 29.192 61.648 22.077 1.00 21.23 358 MET A CA 1
ATOM 2819 C C . MET A 1 358 ? 27.662 61.741 21.924 1.00 21.04 358 MET A C 1
ATOM 2820 O O . MET A 1 358 ? 26.975 60.716 21.986 1.00 23.10 358 MET A O 1
ATOM 2825 N N . ASP A 1 359 ? 27.123 62.945 21.726 1.00 22.63 359 ASP A N 1
ATOM 2826 C CA . ASP A 1 359 ? 25.670 63.085 21.595 1.00 20.44 359 ASP A CA 1
ATOM 2827 C C . ASP A 1 359 ? 25.285 64.043 20.482 1.00 20.78 359 ASP A C 1
ATOM 2828 O O . ASP A 1 359 ? 26.102 64.844 20.022 1.00 19.41 359 ASP A O 1
ATOM 2833 N N . CYS A 1 360 ? 24.032 63.949 20.048 1.00 19.62 360 CYS A N 1
ATOM 2834 C CA . CYS A 1 360 ? 23.446 64.982 19.219 1.00 18.87 360 CYS A CA 1
ATOM 2835 C C . CYS A 1 360 ? 22.006 65.197 19.678 1.00 21.27 360 CYS A C 1
ATOM 2836 O O . CYS A 1 360 ? 21.235 64.242 19.727 1.00 23.53 360 CYS A O 1
ATOM 2839 N N . ARG A 1 361 ? 21.682 66.430 20.066 1.00 23.65 361 ARG A N 1
ATOM 2840 C CA . ARG A 1 361 ? 20.319 66.771 20.474 1.00 24.00 361 ARG A CA 1
ATOM 2841 C C . ARG A 1 361 ? 20.020 68.248 20.227 1.00 24.30 361 ARG A C 1
ATOM 2842 O O . ARG A 1 361 ? 20.927 69.083 20.216 1.00 21.52 361 ARG A O 1
ATOM 2850 N N . GLU A 1 362 ? 18.741 68.547 19.982 1.00 24.86 362 GLU A N 1
ATOM 2851 C CA . GLU A 1 362 ? 18.267 69.928 19.755 1.00 23.82 362 GLU A CA 1
ATOM 2852 C C . GLU A 1 362 ? 19.097 70.665 18.714 1.00 21.80 362 GLU A C 1
ATOM 2853 O O . GLU A 1 362 ? 19.514 71.828 18.900 1.00 23.32 362 GLU A O 1
ATOM 2859 N N . GLY A 1 363 ? 19.375 69.959 17.616 1.00 22.77 363 GLY A N 1
ATOM 2860 C CA . GLY A 1 363 ? 20.092 70.562 16.522 1.00 22.95 363 GLY A CA 1
ATOM 2861 C C . GLY A 1 363 ? 21.581 70.765 16.703 1.00 20.38 363 GLY A C 1
ATOM 2862 O O . GLY A 1 363 ? 22.182 71.519 15.928 1.00 22.33 363 GLY A O 1
ATOM 2863 N N . ARG A 1 364 ? 22.191 70.129 17.715 1.00 21.70 364 ARG A N 1
ATOM 2864 C CA . ARG A 1 364 ? 23.645 70.303 17.950 1.00 20.06 364 ARG A CA 1
ATOM 2865 C C . ARG A 1 364 ? 24.343 68.995 18.356 1.00 17.49 364 ARG A C 1
ATOM 2866 O O . ARG A 1 364 ? 23.855 68.254 19.206 1.00 20.70 364 ARG A O 1
ATOM 2874 N N . TYR A 1 365 ? 25.523 68.759 17.780 1.00 23.30 365 TYR A N 1
ATOM 2875 C CA . TYR A 1 365 ? 26.425 67.732 18.289 1.00 20.53 365 TYR A CA 1
ATOM 2876 C C . TYR A 1 365 ? 27.059 68.215 19.574 1.00 21.11 365 TYR A C 1
ATOM 2877 O O . TYR A 1 365 ? 27.427 69.386 19.683 1.00 20.65 365 TYR A O 1
ATOM 2886 N N . HIS A 1 366 ? 27.169 67.296 20.522 1.00 19.35 366 HIS A N 1
ATOM 2887 C CA . HIS A 1 366 ? 27.954 67.461 21.745 1.00 22.27 366 HIS A CA 1
ATOM 2888 C C . HIS A 1 366 ? 29.123 66.487 21.783 1.00 19.37 366 HIS A C 1
ATOM 2889 O O . HIS A 1 366 ? 28.939 65.254 21.780 1.00 22.06 366 HIS A O 1
ATOM 2896 N N . LEU A 1 367 ? 30.327 67.046 21.850 1.00 20.53 367 LEU A N 1
ATOM 2897 C CA . LEU A 1 367 ? 31.542 66.243 21.670 1.00 18.99 367 LEU A CA 1
ATOM 2898 C C . LEU A 1 367 ? 31.866 65.448 22.927 1.00 24.76 367 LEU A C 1
ATOM 2899 O O . LEU A 1 367 ? 31.538 65.895 24.028 1.00 21.68 367 LEU A O 1
ATOM 2904 N N . PRO A 1 368 ? 32.561 64.297 22.781 1.00 21.33 368 PRO A N 1
ATOM 2905 C CA . PRO A 1 368 ? 32.932 63.523 23.955 1.00 24.95 368 PRO A CA 1
ATOM 2906 C C . PRO A 1 368 ? 34.019 64.248 24.747 1.00 22.70 368 PRO A C 1
ATOM 2907 O O . PRO A 1 368 ? 34.648 65.181 24.215 1.00 26.05 368 PRO A O 1
ATOM 2911 N N . SER A 1 369 ? 34.221 63.842 25.998 1.00 24.97 369 SER A N 1
ATOM 2912 C CA . SER A 1 369 ? 35.029 64.631 26.948 1.00 27.61 369 SER A CA 1
ATOM 2913 C C . SER A 1 369 ? 36.453 64.103 27.143 1.00 32.60 369 SER A C 1
ATOM 2914 O O . SER A 1 369 ? 37.359 64.860 27.524 1.00 28.33 369 SER A O 1
ATOM 2917 N N . GLY A 1 370 ? 36.648 62.812 26.886 1.00 24.41 370 GLY A N 1
ATOM 2918 C CA . GLY A 1 370 ? 37.876 62.122 27.299 1.00 26.19 370 GLY A CA 1
ATOM 2919 C C . GLY A 1 370 ? 39.108 62.485 26.455 1.00 29.67 370 GLY A C 1
ATOM 2920 O O . GLY A 1 370 ? 38.999 63.167 25.426 1.00 23.13 370 GLY A O 1
ATOM 2921 N N . PRO A 1 371 ? 40.296 62.041 26.888 1.00 24.34 371 PRO A N 1
ATOM 2922 C CA . PRO A 1 371 ? 41.475 62.216 26.022 1.00 24.80 371 PRO A CA 1
ATOM 2923 C C . PRO A 1 371 ? 41.425 61.324 24.792 1.00 21.75 371 PRO A C 1
ATOM 2924 O O . PRO A 1 371 ? 40.695 60.344 24.786 1.00 20.09 371 PRO A O 1
ATOM 2928 N N . GLY A 1 372 ? 42.221 61.662 23.778 1.00 22.79 372 GLY A N 1
ATOM 2929 C CA . GLY A 1 372 ? 42.178 60.976 22.484 1.00 16.00 372 GLY A CA 1
ATOM 2930 C C . GLY A 1 372 ? 40.853 61.225 21.782 1.00 19.29 372 GLY A C 1
ATOM 2931 O O . GLY A 1 372 ? 40.316 62.345 21.749 1.00 19.18 372 GLY A O 1
ATOM 2932 N N . LEU A 1 373 ? 40.331 60.150 21.218 1.00 17.78 373 LEU A N 1
ATOM 2933 C CA . LEU A 1 373 ? 39.096 60.187 20.469 1.00 19.73 373 LEU A CA 1
ATOM 2934 C C . LEU A 1 373 ? 37.897 60.495 21.385 1.00 21.37 373 LEU A C 1
ATOM 2935 O O . LEU A 1 373 ? 36.947 61.180 20.969 1.00 20.27 373 LEU A O 1
ATOM 2940 N N . GLY A 1 374 ? 37.951 59.983 22.619 1.00 21.16 374 GLY A N 1
ATOM 2941 C CA . GLY A 1 374 ? 36.880 60.187 23.606 1.00 23.79 374 GLY A CA 1
ATOM 2942 C C . GLY A 1 374 ? 35.788 59.124 23.541 1.00 28.47 374 GLY A C 1
ATOM 2943 O O . GLY A 1 374 ? 34.840 59.146 24.341 1.00 20.45 374 GLY A O 1
ATOM 2944 N N . VAL A 1 375 ? 35.884 58.211 22.561 1.00 18.76 375 VAL A N 1
ATOM 2945 C CA . VAL A 1 375 ? 34.976 57.067 22.478 1.00 15.61 375 VAL A CA 1
ATOM 2946 C C . VAL A 1 375 ? 35.798 55.831 22.161 1.00 23.20 375 VAL A C 1
ATOM 2947 O O . VAL A 1 375 ? 36.929 55.958 21.696 1.00 17.22 375 VAL A O 1
ATOM 2951 N N . ARG A 1 376 ? 35.221 54.658 22.415 1.00 17.42 376 ARG A N 1
ATOM 2952 C CA . ARG A 1 376 ? 35.802 53.361 21.995 1.00 20.24 376 ARG A CA 1
ATOM 2953 C C . ARG A 1 376 ? 34.633 52.383 21.801 1.00 21.23 376 ARG A C 1
ATOM 2954 O O . ARG A 1 376 ? 33.518 52.657 22.275 1.00 19.32 376 ARG A O 1
ATOM 2962 N N . PRO A 1 377 ? 34.854 51.248 21.109 1.00 18.00 377 PRO A N 1
ATOM 2963 C CA . PRO A 1 377 ? 33.799 50.243 21.053 1.00 17.84 377 PRO A CA 1
ATOM 2964 C C . PRO A 1 377 ? 33.410 49.781 22.448 1.00 16.94 377 PRO A C 1
ATOM 2965 O O . PRO A 1 377 ? 34.261 49.649 23.341 1.00 17.87 377 PRO A O 1
ATOM 2969 N N . SER A 1 378 ? 32.104 49.630 22.655 1.00 19.87 378 SER A N 1
ATOM 2970 C CA . SER A 1 378 ? 31.602 49.146 23.939 1.00 21.40 378 SER A CA 1
ATOM 2971 C C . SER A 1 378 ? 31.889 47.653 24.063 1.00 21.42 378 SER A C 1
ATOM 2972 O O . SER A 1 378 ? 32.244 46.979 23.075 1.00 16.60 378 SER A O 1
ATOM 2975 N N . GLU A 1 379 ? 31.706 47.118 25.266 1.00 21.73 379 GLU A N 1
ATOM 2976 C CA . GLU A 1 379 ? 31.801 45.675 25.481 1.00 22.56 379 GLU A CA 1
ATOM 2977 C C . GLU A 1 379 ? 30.875 44.884 24.548 1.00 21.75 379 GLU A C 1
ATOM 2978 O O . GLU A 1 379 ? 31.284 43.838 24.007 1.00 20.54 379 GLU A O 1
ATOM 2984 N N . ALA A 1 380 ? 29.663 45.402 24.319 1.00 16.75 380 ALA A N 1
ATOM 2985 C CA . ALA A 1 380 ? 28.732 44.805 23.349 1.00 23.53 380 ALA A CA 1
ATOM 2986 C C . ALA A 1 380 ? 29.340 44.772 21.938 1.00 21.25 380 ALA A C 1
ATOM 2987 O O . ALA A 1 380 ? 29.293 43.736 21.273 1.00 22.23 380 ALA A O 1
ATOM 2989 N N . ALA A 1 381 ? 29.920 45.894 21.505 1.00 18.02 381 ALA A N 1
ATOM 2990 C CA . ALA A 1 381 ? 30.578 45.952 20.177 1.00 18.42 381 ALA A CA 1
ATOM 2991 C C . ALA A 1 381 ? 31.727 44.936 20.090 1.00 20.84 381 ALA A C 1
ATOM 2992 O O . ALA A 1 381 ? 31.882 44.260 19.065 1.00 21.89 381 ALA A O 1
ATOM 2994 N N . LEU A 1 382 ? 32.503 44.798 21.164 1.00 19.24 382 LEU A N 1
ATOM 2995 C CA . LEU A 1 382 ? 33.634 43.840 21.174 1.00 19.76 382 LEU A CA 1
ATOM 2996 C C . LEU A 1 382 ? 33.180 42.408 21.026 1.00 23.16 382 LEU A C 1
ATOM 2997 O O . LEU A 1 382 ? 33.928 41.578 20.506 1.00 20.82 382 LEU A O 1
ATOM 3002 N N . GLY A 1 383 ? 31.949 42.116 21.451 1.00 20.58 383 GLY A N 1
ATOM 3003 C CA . GLY A 1 383 ? 31.371 40.782 21.261 1.00 22.38 383 GLY A CA 1
ATOM 3004 C C . GLY A 1 383 ? 31.018 40.510 19.807 1.00 26.39 383 GLY A C 1
ATOM 3005 O O . GLY A 1 383 ? 30.934 39.369 19.389 1.00 27.05 383 GLY A O 1
ATOM 3006 N N . LEU A 1 384 ? 30.813 41.571 19.034 1.00 18.96 384 LEU A N 1
ATOM 3007 C CA . LEU A 1 384 ? 30.314 41.457 17.655 1.00 18.41 384 LEU A CA 1
ATOM 3008 C C . LEU A 1 384 ? 31.417 41.491 16.578 1.00 20.95 384 LEU A C 1
ATOM 3009 O O . LEU A 1 384 ? 31.239 40.954 15.489 1.00 26.60 384 LEU A O 1
ATOM 3014 N N . ILE A 1 385 ? 32.537 42.128 16.877 1.00 21.59 385 ILE A N 1
ATOM 3015 C CA . ILE A 1 385 ? 33.568 42.303 15.835 1.00 17.08 385 ILE A CA 1
ATOM 3016 C C . ILE A 1 385 ? 34.166 40.952 15.408 1.00 17.10 385 ILE A C 1
ATOM 3017 O O . ILE A 1 385 ? 34.256 40.034 16.222 1.00 20.88 385 ILE A O 1
ATOM 3022 N N . GLU A 1 386 ? 34.544 40.839 14.129 1.00 18.06 386 GLU A N 1
ATOM 3023 C CA . GLU A 1 386 ? 35.204 39.621 13.609 1.00 17.24 386 GLU A CA 1
ATOM 3024 C C . GLU A 1 386 ? 36.583 40.061 13.083 1.00 20.04 386 GLU A C 1
ATOM 3025 O O . GLU A 1 386 ? 36.686 41.108 12.444 1.00 16.44 386 GLU A O 1
ATOM 3031 N N . ARG A 1 387 ? 37.611 39.265 13.358 1.00 20.43 387 ARG A N 1
ATOM 3032 C CA A ARG A 1 387 ? 38.928 39.482 12.771 0.50 18.54 387 ARG A CA 1
ATOM 3033 C CA B ARG A 1 387 ? 38.954 39.488 12.794 0.50 17.13 387 ARG A CA 1
ATOM 3034 C C . ARG A 1 387 ? 38.881 39.370 11.251 1.00 17.09 387 ARG A C 1
ATOM 3035 O O . ARG A 1 387 ? 38.134 38.563 10.699 1.00 20.12 387 ARG A O 1
ATOM 3050 N N . ILE A 1 388 ? 39.686 40.188 10.581 1.00 18.78 388 ILE A N 1
ATOM 3051 C CA . ILE A 1 388 ? 39.800 40.133 9.118 1.00 17.89 388 ILE A CA 1
ATOM 3052 C C . ILE A 1 388 ? 41.279 40.348 8.733 1.00 27.34 388 ILE A C 1
ATOM 3053 O O . ILE A 1 388 ? 41.726 39.832 7.697 1.00 24.21 388 ILE A O 1
ATOM 3059 N N . MET B 1 1 ? 29.037 33.273 -31.475 1.00 44.00 1 MET B N 1
ATOM 3060 C CA A MET B 1 1 ? 28.240 33.341 -30.221 0.50 43.21 1 MET B CA 1
ATOM 3061 C CA B MET B 1 1 ? 28.244 33.249 -30.204 0.50 43.41 1 MET B CA 1
ATOM 3062 C C . MET B 1 1 ? 29.132 33.565 -29.002 1.00 36.04 1 MET B C 1
ATOM 3063 O O . MET B 1 1 ? 30.246 33.029 -28.877 1.00 32.32 1 MET B O 1
ATOM 3072 N N . ASN B 1 2 ? 28.625 34.407 -28.120 1.00 31.22 2 ASN B N 1
ATOM 3073 C CA . ASN B 1 2 ? 29.293 34.708 -26.879 1.00 27.26 2 ASN B CA 1
ATOM 3074 C C . ASN B 1 2 ? 28.598 33.992 -25.737 1.00 30.20 2 ASN B C 1
ATOM 3075 O O . ASN B 1 2 ? 27.412 34.227 -25.456 1.00 37.33 2 ASN B O 1
ATOM 3080 N N . SER B 1 3 ? 29.338 33.082 -25.122 1.00 25.92 3 SER B N 1
ATOM 3081 C CA . SER B 1 3 ? 28.837 32.238 -24.050 1.00 24.85 3 SER B CA 1
ATOM 3082 C C . SER B 1 3 ? 28.982 33.021 -22.739 1.00 30.09 3 SER B C 1
ATOM 3083 O O . SER B 1 3 ? 29.970 33.746 -22.577 1.00 24.90 3 SER B O 1
ATOM 3086 N N . PRO B 1 4 ? 28.003 32.896 -21.814 1.00 26.62 4 PRO B N 1
ATOM 3087 C CA . PRO B 1 4 ? 28.080 33.671 -20.558 1.00 25.43 4 PRO B CA 1
ATOM 3088 C C . PRO B 1 4 ? 29.245 33.223 -19.693 1.00 20.41 4 PRO B C 1
ATOM 3089 O O . PRO B 1 4 ? 29.631 32.050 -19.737 1.00 24.64 4 PRO B O 1
ATOM 3093 N N . ILE B 1 5 ? 29.792 34.157 -18.909 1.00 26.29 5 ILE B N 1
ATOM 3094 C CA . ILE B 1 5 ? 30.858 33.827 -17.953 1.00 24.23 5 ILE B CA 1
ATOM 3095 C C . ILE B 1 5 ? 30.344 32.892 -16.852 1.00 26.05 5 ILE B C 1
ATOM 3096 O O . ILE B 1 5 ? 29.327 33.161 -16.190 1.00 23.46 5 ILE B O 1
ATOM 3101 N N . ALA B 1 6 ? 31.046 31.780 -16.696 1.00 20.59 6 ALA B N 1
ATOM 3102 C CA . ALA B 1 6 ? 30.765 30.793 -15.667 1.00 21.94 6 ALA B CA 1
ATOM 3103 C C . ALA B 1 6 ? 31.565 31.078 -14.404 1.00 27.89 6 ALA B C 1
ATOM 3104 O O . ALA B 1 6 ? 31.007 31.134 -13.306 1.00 22.02 6 ALA B O 1
ATOM 3106 N N . THR B 1 7 ? 32.881 31.241 -14.538 1.00 22.24 7 THR B N 1
ATOM 3107 C CA A THR B 1 7 ? 33.774 31.285 -13.375 0.50 20.63 7 THR B CA 1
ATOM 3108 C CA B THR B 1 7 ? 33.699 31.383 -13.349 0.50 25.60 7 THR B CA 1
ATOM 3109 C C . THR B 1 7 ? 34.823 32.380 -13.524 1.00 22.42 7 THR B C 1
ATOM 3110 O O . THR B 1 7 ? 35.196 32.728 -14.657 1.00 18.62 7 THR B O 1
ATOM 3117 N N . VAL B 1 8 ? 35.287 32.889 -12.382 1.00 18.45 8 VAL B N 1
ATOM 3118 C CA . VAL B 1 8 ? 36.357 33.908 -12.292 1.00 18.95 8 VAL B CA 1
ATOM 3119 C C . VAL B 1 8 ? 37.277 33.476 -11.162 1.00 21.85 8 VAL B C 1
ATOM 3120 O O . VAL B 1 8 ? 36.852 33.348 -10.012 1.00 19.60 8 VAL B O 1
ATOM 3124 N N . GLU B 1 9 ? 38.529 33.182 -11.499 1.00 17.70 9 GLU B N 1
ATOM 3125 C CA . GLU B 1 9 ? 39.464 32.657 -10.527 1.00 16.72 9 GLU B CA 1
ATOM 3126 C C . GLU B 1 9 ? 40.616 33.627 -10.461 1.00 18.44 9 GLU B C 1
ATOM 3127 O O . GLU B 1 9 ? 41.066 34.096 -11.491 1.00 18.39 9 GLU B O 1
ATOM 3133 N N . VAL B 1 10 ? 41.053 33.934 -9.241 1.00 17.31 10 VAL B N 1
ATOM 3134 C CA . VAL B 1 10 ? 42.144 34.876 -9.013 1.00 16.60 10 VAL B CA 1
ATOM 3135 C C . VAL B 1 10 ? 43.372 34.143 -8.474 1.00 15.98 10 VAL B C 1
ATOM 3136 O O . VAL B 1 10 ? 43.264 33.239 -7.607 1.00 18.66 10 VAL B O 1
ATOM 3140 N N . PHE B 1 11 ? 44.550 34.540 -8.985 1.00 15.89 11 PHE B N 1
ATOM 3141 C CA . PHE B 1 11 ? 45.804 33.932 -8.568 1.00 16.07 11 PHE B CA 1
ATOM 3142 C C . PHE B 1 11 ? 46.851 35.002 -8.359 1.00 14.74 11 PHE B C 1
ATOM 3143 O O . PHE B 1 11 ? 46.749 36.109 -8.913 1.00 15.76 11 PHE B O 1
ATOM 3151 N N . THR B 1 12 ? 47.877 34.646 -7.605 1.00 16.54 12 THR B N 1
ATOM 3152 C CA . THR B 1 12 ? 49.148 35.371 -7.742 1.00 15.72 12 THR B CA 1
ATOM 3153 C C . THR B 1 12 ? 50.190 34.483 -8.405 1.00 15.82 12 THR B C 1
ATOM 3154 O O . THR B 1 12 ? 50.137 33.246 -8.323 1.00 16.18 12 THR B O 1
ATOM 3158 N N . LEU B 1 13 ? 51.139 35.140 -9.057 1.00 15.45 13 LEU B N 1
ATOM 3159 C CA A LEU B 1 13 ? 52.306 34.435 -9.597 0.50 14.55 13 LEU B CA 1
ATOM 3160 C CA B LEU B 1 13 ? 52.292 34.461 -9.642 0.50 16.29 13 LEU B CA 1
ATOM 3161 C C . LEU B 1 13 ? 53.533 35.204 -9.148 1.00 15.32 13 LEU B C 1
ATOM 3162 O O . LEU B 1 13 ? 53.724 36.359 -9.528 1.00 17.89 13 LEU B O 1
ATOM 3171 N N . THR B 1 14 ? 54.341 34.532 -8.332 1.00 17.18 14 THR B N 1
ATOM 3172 C CA . THR B 1 14 ? 55.580 35.102 -7.801 1.00 15.97 14 THR B CA 1
ATOM 3173 C C . THR B 1 14 ? 56.717 34.525 -8.634 1.00 17.87 14 THR B C 1
ATOM 3174 O O . THR B 1 14 ? 56.764 33.311 -8.889 1.00 19.21 14 THR B O 1
ATOM 3178 N N . GLN B 1 15 ? 57.605 35.402 -9.077 1.00 19.94 15 GLN B N 1
ATOM 3179 C CA . GLN B 1 15 ? 58.623 35.023 -10.053 1.00 20.27 15 GLN B CA 1
ATOM 3180 C C . GLN B 1 15 ? 59.930 34.600 -9.414 1.00 21.85 15 GLN B C 1
ATOM 3181 O O . GLN B 1 15 ? 60.321 35.126 -8.375 1.00 18.76 15 GLN B O 1
ATOM 3187 N N . PRO B 1 16 ? 60.605 33.628 -10.038 1.00 19.39 16 PRO B N 1
ATOM 3188 C CA . PRO B 1 16 ? 61.905 33.184 -9.536 1.00 22.16 16 PRO B CA 1
ATOM 3189 C C . PRO B 1 16 ? 63.071 34.107 -9.930 1.00 20.26 16 PRO B C 1
ATOM 3190 O O . PRO B 1 16 ? 64.176 33.873 -9.487 1.00 22.62 16 PRO B O 1
ATOM 3194 N N . ARG B 1 17 ? 62.821 35.089 -10.787 1.00 20.39 17 ARG B N 1
ATOM 3195 C CA . ARG B 1 17 ? 63.802 36.139 -11.064 1.00 17.25 17 ARG B CA 1
ATOM 3196 C C . ARG B 1 17 ? 63.313 37.485 -10.541 1.00 21.35 17 ARG B C 1
ATOM 3197 O O . ARG B 1 17 ? 62.108 37.677 -10.292 1.00 18.46 17 ARG B O 1
ATOM 3205 N N . LYS B 1 18 ? 64.241 38.422 -10.401 1.00 18.64 18 LYS B N 1
ATOM 3206 C CA . LYS B 1 18 ? 63.937 39.708 -9.804 1.00 16.94 18 LYS B CA 1
ATOM 3207 C C . LYS B 1 18 ? 64.496 40.826 -10.654 1.00 23.48 18 LYS B C 1
ATOM 3208 O O . LYS B 1 18 ? 65.693 40.858 -10.955 1.00 19.54 18 LYS B O 1
ATOM 3214 N N . VAL B 1 19 ? 63.639 41.776 -11.015 1.00 15.44 19 VAL B N 1
ATOM 3215 C CA A VAL B 1 19 ? 64.088 42.957 -11.746 0.50 18.27 19 VAL B CA 1
ATOM 3216 C CA B VAL B 1 19 ? 64.119 42.961 -11.738 0.50 18.69 19 VAL B CA 1
ATOM 3217 C C . VAL B 1 19 ? 64.926 43.864 -10.799 1.00 20.24 19 VAL B C 1
ATOM 3218 O O . VAL B 1 19 ? 64.557 44.044 -9.614 1.00 20.51 19 VAL B O 1
ATOM 3225 N N . PRO B 1 20 ? 66.056 44.420 -11.300 1.00 21.03 20 PRO B N 1
ATOM 3226 C CA . PRO B 1 20 ? 66.857 45.346 -10.469 1.00 21.19 20 PRO B CA 1
ATOM 3227 C C . PRO B 1 20 ? 66.086 46.575 -9.986 1.00 25.51 20 PRO B C 1
ATOM 3228 O O . PRO B 1 20 ? 65.132 47.009 -10.640 1.00 27.11 20 PRO B O 1
ATOM 3232 N N . TYR B 1 21 ? 66.467 47.106 -8.831 1.00 23.52 21 TYR B N 1
ATOM 3233 C CA . TYR B 1 21 ? 66.022 48.447 -8.448 1.00 26.36 21 TYR B CA 1
ATOM 3234 C C . TYR B 1 21 ? 66.820 49.409 -9.316 1.00 31.16 21 TYR B C 1
ATOM 3235 O O . TYR B 1 21 ? 67.946 49.104 -9.742 1.00 35.45 21 TYR B O 1
ATOM 3244 N N . LEU B 1 22 ? 66.240 50.557 -9.621 1.00 35.87 22 LEU B N 1
ATOM 3245 C CA . LEU B 1 22 ? 67.048 51.593 -10.234 1.00 39.52 22 LEU B CA 1
ATOM 3246 C C . LEU B 1 22 ? 67.487 52.479 -9.096 1.00 38.73 22 LEU B C 1
ATOM 3247 O O . LEU B 1 22 ? 66.686 53.172 -8.484 1.00 45.37 22 LEU B O 1
ATOM 3252 N N . GLY B 1 23 ? 68.764 52.390 -8.768 1.00 40.29 23 GLY B N 1
ATOM 3253 C CA . GLY B 1 23 ? 69.246 52.945 -7.531 1.00 42.15 23 GLY B CA 1
ATOM 3254 C C . GLY B 1 23 ? 69.630 51.806 -6.636 1.00 41.64 23 GLY B C 1
ATOM 3255 O O . GLY B 1 23 ? 68.758 51.100 -6.088 1.00 34.38 23 GLY B O 1
ATOM 3256 N N . ALA B 1 24 ? 70.945 51.639 -6.503 1.00 31.06 24 ALA B N 1
ATOM 3257 C CA . ALA B 1 24 ? 71.562 50.719 -5.560 1.00 30.22 24 ALA B CA 1
ATOM 3258 C C . ALA B 1 24 ? 70.990 50.917 -4.164 1.00 24.39 24 ALA B C 1
ATOM 3259 O O . ALA B 1 24 ? 70.715 52.046 -3.753 1.00 26.90 24 ALA B O 1
ATOM 3261 N N . LEU B 1 25 ? 70.827 49.819 -3.442 1.00 23.34 25 LEU B N 1
ATOM 3262 C CA . LEU B 1 25 ? 70.487 49.902 -2.010 1.00 24.61 25 LEU B CA 1
ATOM 3263 C C . LEU B 1 25 ? 71.586 50.622 -1.213 1.00 33.93 25 LEU B C 1
ATOM 3264 O O . LEU B 1 25 ? 72.770 50.352 -1.414 1.00 27.50 25 LEU B O 1
ATOM 3269 N N . ARG B 1 26 ? 71.171 51.525 -0.319 1.00 27.23 26 ARG B N 1
ATOM 3270 C CA . ARG B 1 26 ? 72.060 52.484 0.335 1.00 28.67 26 ARG B CA 1
ATOM 3271 C C . ARG B 1 26 ? 72.044 52.242 1.840 1.00 26.32 26 ARG B C 1
ATOM 3272 O O . ARG B 1 26 ? 71.071 51.732 2.380 1.00 22.13 26 ARG B O 1
ATOM 3280 N N . GLU B 1 27 ? 73.127 52.619 2.524 1.00 24.49 27 GLU B N 1
ATOM 3281 C CA . GLU B 1 27 ? 73.145 52.691 3.991 1.00 21.53 27 GLU B CA 1
ATOM 3282 C C . GLU B 1 27 ? 71.862 53.304 4.614 1.00 21.03 27 GLU B C 1
ATOM 3283 O O . GLU B 1 27 ? 71.402 54.361 4.185 1.00 26.52 27 GLU B O 1
ATOM 3289 N N . GLY B 1 28 ? 71.311 52.588 5.587 1.00 21.00 28 GLY B N 1
ATOM 3290 C CA . GLY B 1 28 ? 70.138 53.000 6.335 1.00 27.35 28 GLY B CA 1
ATOM 3291 C C . GLY B 1 28 ? 68.824 52.455 5.785 1.00 25.20 28 GLY B C 1
ATOM 3292 O O . GLY B 1 28 ? 67.798 52.533 6.453 1.00 26.02 28 GLY B O 1
ATOM 3293 N N . GLU B 1 29 ? 68.832 51.920 4.562 1.00 24.81 29 GLU B N 1
ATOM 3294 C CA . GLU B 1 29 ? 67.603 51.322 4.011 1.00 22.95 29 GLU B CA 1
ATOM 3295 C C . GLU B 1 29 ? 67.300 49.990 4.696 1.00 25.44 29 GLU B C 1
ATOM 3296 O O . GLU B 1 29 ? 68.203 49.220 5.008 1.00 21.65 29 GLU B O 1
ATOM 3302 N N . VAL B 1 30 ? 66.024 49.740 4.993 1.00 19.22 30 VAL B N 1
ATOM 3303 C CA . VAL B 1 30 ? 65.661 48.679 5.919 1.00 20.77 30 VAL B CA 1
ATOM 3304 C C . VAL B 1 30 ? 64.783 47.694 5.133 1.00 25.84 30 VAL B C 1
ATOM 3305 O O . VAL B 1 30 ? 63.863 48.127 4.421 1.00 22.08 30 VAL B O 1
ATOM 3309 N N . VAL B 1 31 ? 65.057 46.396 5.273 1.00 16.94 31 VAL B N 1
ATOM 3310 C CA . VAL B 1 31 ? 64.137 45.352 4.806 1.00 19.96 31 VAL B CA 1
ATOM 3311 C C . VAL B 1 31 ? 63.118 45.121 5.916 1.00 23.32 31 VAL B C 1
ATOM 3312 O O . VAL B 1 31 ? 63.455 44.571 6.959 1.00 22.50 31 VAL B O 1
ATOM 3316 N N . ASN B 1 32 ? 61.875 45.538 5.693 1.00 22.77 32 ASN B N 1
ATOM 3317 C CA . ASN B 1 32 ? 60.830 45.316 6.695 1.00 21.55 32 ASN B CA 1
ATOM 3318 C C . ASN B 1 32 ? 60.522 43.822 6.804 1.00 20.22 32 ASN B C 1
ATOM 3319 O O . ASN B 1 32 ? 60.591 43.104 5.812 1.00 21.71 32 ASN B O 1
ATOM 3324 N N . PRO B 1 33 ? 60.235 43.328 8.022 1.00 21.53 33 PRO B N 1
ATOM 3325 C CA . PRO B 1 33 ? 59.805 41.930 8.171 1.00 19.86 33 PRO B CA 1
ATOM 3326 C C . PRO B 1 33 ? 58.614 41.530 7.291 1.00 16.69 33 PRO B C 1
ATOM 3327 O O . PRO B 1 33 ? 58.461 40.348 6.979 1.00 22.84 33 PRO B O 1
ATOM 3331 N N . ASN B 1 34 ? 57.825 42.512 6.835 1.00 17.42 34 ASN B N 1
ATOM 3332 C CA . ASN B 1 34 ? 56.728 42.214 5.908 1.00 19.86 34 ASN B CA 1
ATOM 3333 C C . ASN B 1 34 ? 57.111 41.950 4.444 1.00 21.07 34 ASN B C 1
ATOM 3334 O O . ASN B 1 34 ? 56.254 41.711 3.602 1.00 21.63 34 ASN B O 1
ATOM 3339 N N . GLY B 1 35 ? 58.405 42.022 4.160 1.00 19.86 35 GLY B N 1
ATOM 3340 C CA . GLY B 1 35 ? 58.970 41.721 2.834 1.00 19.66 35 GLY B CA 1
ATOM 3341 C C . GLY B 1 35 ? 59.041 42.936 1.924 1.00 20.72 35 GLY B C 1
ATOM 3342 O O . GLY B 1 35 ? 59.267 42.788 0.730 1.00 22.00 35 GLY B O 1
ATOM 3343 N N . TYR B 1 36 ? 58.807 44.134 2.466 1.00 17.21 36 TYR B N 1
ATOM 3344 C CA . TYR B 1 36 ? 58.891 45.370 1.686 1.00 18.54 36 TYR B CA 1
ATOM 3345 C C . TYR B 1 36 ? 60.042 46.285 2.131 1.00 20.31 36 TYR B C 1
ATOM 3346 O O . TYR B 1 36 ? 60.503 46.215 3.267 1.00 19.32 36 TYR B O 1
ATOM 3355 N N . ILE B 1 37 ? 60.450 47.171 1.235 1.00 18.25 37 ILE B N 1
ATOM 3356 C CA A ILE B 1 37 ? 61.553 48.079 1.500 0.50 19.48 37 ILE B CA 1
ATOM 3357 C CA B ILE B 1 37 ? 61.563 48.105 1.487 0.50 21.00 37 ILE B CA 1
ATOM 3358 C C . ILE B 1 37 ? 61.181 49.472 0.992 1.00 18.67 37 ILE B C 1
ATOM 3359 O O . ILE B 1 37 ? 60.822 49.644 -0.192 1.00 18.26 37 ILE B O 1
ATOM 3368 N N . VAL B 1 38 ? 61.235 50.457 1.887 1.00 16.05 38 VAL B N 1
ATOM 3369 C CA . VAL B 1 38 ? 61.018 51.829 1.492 1.00 18.90 38 VAL B CA 1
ATOM 3370 C C . VAL B 1 38 ? 62.353 52.449 1.066 1.00 24.66 38 VAL B C 1
ATOM 3371 O O . VAL B 1 38 ? 63.353 52.307 1.773 1.00 23.62 38 VAL B O 1
ATOM 3375 N N . ARG B 1 39 ? 62.364 53.129 -0.075 1.00 21.64 39 ARG B N 1
ATOM 3376 C CA . ARG B 1 39 ? 63.619 53.764 -0.548 1.00 22.22 39 ARG B CA 1
ATOM 3377 C C . ARG B 1 39 ? 63.806 55.142 0.040 1.00 32.03 39 ARG B C 1
ATOM 3378 O O . ARG B 1 39 ? 62.873 55.921 0.116 1.00 33.43 39 ARG B O 1
ATOM 3386 N N . LYS B 1 40 ? 65.038 55.437 0.437 1.00 30.29 40 LYS B N 1
ATOM 3387 C CA . LYS B 1 40 ? 65.418 56.742 1.022 1.00 36.78 40 LYS B CA 1
ATOM 3388 C C . LYS B 1 40 ? 65.175 57.970 0.156 1.00 38.87 40 LYS B C 1
ATOM 3389 O O . LYS B 1 40 ? 64.942 59.063 0.694 1.00 44.39 40 LYS B O 1
ATOM 3395 N N . GLY B 1 41 ? 65.212 57.798 -1.167 1.00 37.12 41 GLY B N 1
ATOM 3396 C CA . GLY B 1 41 ? 64.957 58.902 -2.101 1.00 45.06 41 GLY B CA 1
ATOM 3397 C C . GLY B 1 41 ? 63.560 59.503 -2.051 1.00 45.64 41 GLY B C 1
ATOM 3398 O O . GLY B 1 41 ? 63.355 60.565 -1.462 1.00 50.28 41 GLY B O 1
ATOM 3399 N N . ASN B 1 42 ? 62.601 58.818 -2.675 1.00 38.24 42 ASN B N 1
ATOM 3400 C CA . ASN B 1 42 ? 61.229 59.310 -2.842 1.00 31.46 42 ASN B CA 1
ATOM 3401 C C . ASN B 1 42 ? 60.295 58.739 -1.778 1.00 29.73 42 ASN B C 1
ATOM 3402 O O . ASN B 1 42 ? 59.117 59.114 -1.700 1.00 33.61 42 ASN B O 1
ATOM 3407 N N . ARG B 1 43 ? 60.826 57.835 -0.956 1.00 23.39 43 ARG B N 1
ATOM 3408 C CA . ARG B 1 43 ? 60.039 57.116 0.065 1.00 20.68 43 ARG B CA 1
ATOM 3409 C C . ARG B 1 43 ? 58.937 56.195 -0.484 1.00 23.59 43 ARG B C 1
ATOM 3410 O O . ARG B 1 43 ? 58.000 55.822 0.226 1.00 20.22 43 ARG B O 1
ATOM 3418 N N . THR B 1 44 ? 59.129 55.761 -1.725 1.00 17.63 44 THR B N 1
ATOM 3419 C CA . THR B 1 44 ? 58.272 54.763 -2.360 1.00 16.41 44 THR B CA 1
ATOM 3420 C C . THR B 1 44 ? 58.628 53.380 -1.837 1.00 20.42 44 THR B C 1
ATOM 3421 O O . THR B 1 44 ? 59.799 53.084 -1.635 1.00 20.29 44 THR B O 1
ATOM 3425 N N . VAL B 1 45 ? 57.617 52.529 -1.620 1.00 17.07 45 VAL B N 1
ATOM 3426 C CA . VAL B 1 45 ? 57.859 51.155 -1.220 1.00 15.25 45 VAL B CA 1
ATOM 3427 C C . VAL B 1 45 ? 58.108 50.243 -2.438 1.00 20.22 45 VAL B C 1
ATOM 3428 O O . VAL B 1 45 ? 57.473 50.391 -3.486 1.00 18.40 45 VAL B O 1
ATOM 3432 N N . TYR B 1 46 ? 59.033 49.296 -2.260 1.00 17.31 46 TYR B N 1
ATOM 3433 C CA . TYR B 1 46 ? 59.387 48.283 -3.278 1.00 19.32 46 TYR B CA 1
ATOM 3434 C C . TYR B 1 46 ? 59.274 46.893 -2.698 1.00 16.49 46 TYR B C 1
ATOM 3435 O O . TYR B 1 46 ? 59.503 46.691 -1.490 1.00 19.99 46 TYR B O 1
ATOM 3444 N N . PRO B 1 47 ? 58.936 45.903 -3.552 1.00 19.46 47 PRO B N 1
ATOM 3445 C CA . PRO B 1 47 ? 58.897 44.519 -3.136 1.00 18.01 47 PRO B CA 1
ATOM 3446 C C . PRO B 1 47 ? 60.275 43.848 -3.117 1.00 19.60 47 PRO 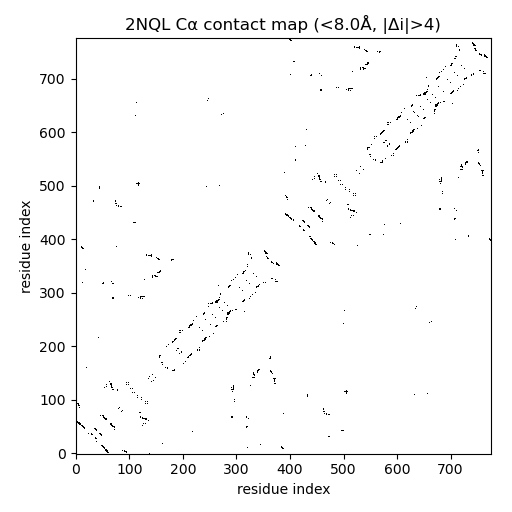B C 1
ATOM 3447 O O . PRO B 1 47 ? 61.226 44.345 -3.734 1.00 21.79 47 PRO B O 1
ATOM 3451 N N . THR B 1 48 ? 60.337 42.699 -2.462 1.00 18.39 48 THR B N 1
ATOM 3452 C CA . THR B 1 48 ? 61.533 41.863 -2.489 1.00 21.66 48 THR B CA 1
ATOM 3453 C C . THR B 1 48 ? 61.411 40.674 -3.461 1.00 21.87 48 THR B C 1
ATOM 3454 O O . THR B 1 48 ? 62.390 39.962 -3.687 1.00 21.21 48 THR B O 1
ATOM 3458 N N . PHE B 1 49 ? 60.203 40.446 -3.993 1.00 17.99 49 PHE B N 1
ATOM 3459 C CA . PHE B 1 49 ? 59.940 39.456 -5.059 1.00 18.65 49 PHE B CA 1
ATOM 3460 C C . PHE B 1 49 ? 59.037 40.168 -6.064 1.00 18.46 49 PHE B C 1
ATOM 3461 O O . PHE B 1 49 ? 58.195 40.991 -5.685 1.00 19.75 49 PHE B O 1
ATOM 3469 N N . ASP B 1 50 ? 59.201 39.844 -7.339 1.00 15.11 50 ASP B N 1
ATOM 3470 C CA . ASP B 1 50 ? 58.267 40.260 -8.361 1.00 13.71 50 ASP B CA 1
ATOM 3471 C C . ASP B 1 50 ? 57.047 39.355 -8.340 1.00 15.00 50 ASP B C 1
ATOM 3472 O O . ASP B 1 50 ? 57.183 38.138 -8.289 1.00 18.42 50 ASP B O 1
ATOM 3477 N N . ARG B 1 51 ? 55.877 39.975 -8.381 1.00 14.76 51 ARG B N 1
ATOM 3478 C CA . ARG B 1 51 ? 54.610 39.238 -8.241 1.00 17.18 51 ARG B CA 1
ATOM 3479 C C . ARG B 1 51 ? 53.529 40.019 -8.971 1.00 16.35 51 ARG B C 1
ATOM 3480 O O . ARG B 1 51 ? 53.517 41.245 -8.936 1.00 18.25 51 ARG B O 1
ATOM 3488 N N . SER B 1 52 ? 52.626 39.307 -9.639 1.00 16.51 52 SER B N 1
ATOM 3489 C CA . SER B 1 52 ? 51.478 39.953 -10.268 1.00 16.08 52 SER B CA 1
ATOM 3490 C C . SER B 1 52 ? 50.228 39.127 -9.956 1.00 14.82 52 SER B C 1
ATOM 3491 O O . SER B 1 52 ? 50.326 38.024 -9.425 1.00 15.56 52 SER B O 1
ATOM 3494 N N . VAL B 1 53 ? 49.067 39.710 -10.220 1.00 16.42 53 VAL B N 1
ATOM 3495 C CA . VAL B 1 53 ? 47.771 39.018 -9.993 1.00 14.49 53 VAL B CA 1
ATOM 3496 C C . VAL B 1 53 ? 47.282 38.591 -11.366 1.00 16.38 53 VAL B C 1
ATOM 3497 O O . VAL B 1 53 ? 47.258 39.404 -12.291 1.00 16.57 53 VAL B O 1
ATOM 3501 N N . LEU B 1 54 ? 46.902 37.326 -11.490 1.00 15.58 54 LEU B N 1
ATOM 3502 C CA A LEU B 1 54 ? 46.314 36.809 -12.718 0.50 15.48 54 LEU B CA 1
ATOM 3503 C CA B LEU B 1 54 ? 46.313 36.836 -12.724 0.50 14.81 54 LEU B CA 1
ATOM 3504 C C . LEU B 1 54 ? 44.860 36.408 -12.476 1.00 20.21 54 LEU B C 1
ATOM 3505 O O . LEU B 1 54 ? 44.515 35.947 -11.388 1.00 18.95 54 LEU B O 1
ATOM 3514 N N . VAL B 1 55 ? 44.037 36.556 -13.503 1.00 16.64 55 VAL B N 1
ATOM 3515 C CA . VAL B 1 55 ? 42.629 36.169 -13.458 1.00 16.64 55 VAL B CA 1
ATOM 3516 C C . VAL B 1 55 ? 42.372 35.178 -14.588 1.00 15.23 55 VAL B C 1
ATOM 3517 O O . VAL B 1 55 ? 42.679 35.461 -15.737 1.00 17.52 55 VAL B O 1
ATOM 3521 N N . ARG B 1 56 ? 41.853 34.007 -14.239 1.00 15.30 56 ARG B N 1
ATOM 3522 C CA . ARG B 1 56 ? 41.364 33.056 -15.262 1.00 17.86 56 ARG B CA 1
ATOM 3523 C C . ARG B 1 56 ? 39.849 33.139 -15.319 1.00 22.05 56 ARG B C 1
ATOM 3524 O O . ARG B 1 56 ? 39.183 32.869 -14.306 1.00 17.23 56 ARG B O 1
ATOM 3532 N N . MET B 1 57 ? 39.328 33.490 -16.489 1.00 19.17 57 MET B N 1
ATOM 3533 C CA . MET B 1 57 ? 37.892 33.665 -16.675 1.00 22.44 57 MET B CA 1
ATOM 3534 C C . MET B 1 57 ? 37.367 32.638 -17.688 1.00 21.98 57 MET B C 1
ATOM 3535 O O . MET B 1 57 ? 37.910 32.538 -18.797 1.00 20.91 57 MET B O 1
ATOM 3540 N N . THR B 1 58 ? 36.302 31.913 -17.337 1.00 22.12 58 THR B N 1
ATOM 3541 C CA . THR B 1 58 ? 35.874 30.770 -18.160 1.00 19.55 58 THR B CA 1
ATOM 3542 C C . THR B 1 58 ? 34.384 30.901 -18.478 1.00 26.68 58 THR B C 1
ATOM 3543 O O . THR B 1 58 ? 33.566 31.175 -17.580 1.00 20.03 58 THR B O 1
ATOM 3547 N N . THR B 1 59 ? 34.044 30.750 -19.757 1.00 21.19 59 THR B N 1
ATOM 3548 C CA . THR B 1 59 ? 32.637 30.777 -20.171 1.00 22.90 59 THR B CA 1
ATOM 3549 C C . THR B 1 59 ? 31.969 29.455 -19.851 1.00 20.91 59 THR B C 1
ATOM 3550 O O . THR B 1 59 ? 32.645 28.431 -19.620 1.00 23.50 59 THR B O 1
ATOM 3554 N N . GLU B 1 60 ? 30.631 29.466 -19.866 1.00 23.98 60 GLU B N 1
ATOM 3555 C CA . GLU B 1 60 ? 29.874 28.219 -19.753 1.00 22.14 60 GLU B CA 1
ATOM 3556 C C . GLU B 1 60 ? 30.280 27.214 -20.831 1.00 24.92 60 GLU B C 1
ATOM 3557 O O . GLU B 1 60 ? 30.387 26.035 -20.532 1.00 27.69 60 GLU B O 1
ATOM 3563 N N . ALA B 1 61 ? 30.560 27.694 -22.045 1.00 24.70 61 ALA B N 1
ATOM 3564 C CA . ALA B 1 61 ? 31.010 26.805 -23.132 1.00 30.18 61 ALA B CA 1
ATOM 3565 C C . ALA B 1 61 ? 32.474 26.348 -23.025 1.00 33.24 61 ALA B C 1
ATOM 3566 O O . ALA B 1 61 ? 32.902 25.424 -23.724 1.00 31.77 61 ALA B O 1
ATOM 3568 N N . GLY B 1 62 ? 33.238 26.975 -22.137 1.00 25.19 62 GLY B N 1
ATOM 3569 C CA . GLY B 1 62 ? 34.578 26.492 -21.819 1.00 21.61 62 GLY B CA 1
ATOM 3570 C C . GLY B 1 62 ? 35.739 27.260 -22.451 1.00 20.48 62 GLY B C 1
ATOM 3571 O O . GLY B 1 62 ? 36.878 26.772 -22.428 1.00 27.25 62 GLY B O 1
ATOM 3572 N N . THR B 1 63 ? 35.458 28.425 -23.028 1.00 23.65 63 THR B N 1
ATOM 3573 C CA . THR B 1 63 ? 36.520 29.337 -23.522 1.00 19.56 63 THR B CA 1
ATOM 3574 C C . THR B 1 63 ? 37.172 29.944 -22.289 1.00 25.66 63 THR B C 1
ATOM 3575 O O . THR B 1 63 ? 36.473 30.372 -21.377 1.00 21.56 63 THR B O 1
ATOM 3579 N N . VAL B 1 64 ? 38.505 29.937 -22.273 1.00 22.48 64 VAL B N 1
ATOM 3580 C CA . VAL B 1 64 ? 39.297 30.361 -21.114 1.00 20.62 64 VAL B CA 1
ATOM 3581 C C . VAL B 1 64 ? 40.030 31.636 -21.529 1.00 26.90 64 VAL B C 1
ATOM 3582 O O . VAL B 1 64 ? 40.810 31.620 -22.485 1.00 19.96 64 VAL B O 1
ATOM 3586 N N . GLY B 1 65 ? 39.733 32.738 -20.845 1.00 20.93 65 GLY B N 1
ATOM 3587 C CA . GLY B 1 65 ? 40.419 34.014 -21.045 1.00 17.67 65 GLY B CA 1
ATOM 3588 C C . GLY B 1 65 ? 41.289 34.357 -19.834 1.00 19.04 65 GLY B C 1
ATOM 3589 O O . GLY B 1 65 ? 41.020 33.914 -18.725 1.00 18.77 65 GLY B O 1
ATOM 3590 N N . TRP B 1 66 ? 42.357 35.121 -20.058 1.00 17.46 66 TRP B N 1
ATOM 3591 C CA . TRP B 1 66 ? 43.269 35.459 -18.944 1.00 17.37 66 TRP B CA 1
ATOM 3592 C C . TRP B 1 66 ? 43.467 36.971 -18.887 1.00 17.40 66 TRP B C 1
ATOM 3593 O O . TRP B 1 66 ? 43.584 37.664 -19.930 1.00 18.95 66 TRP B O 1
ATOM 3604 N N . GLY B 1 67 ? 43.507 37.490 -17.661 1.00 16.08 67 GLY B N 1
ATOM 3605 C CA . GLY B 1 67 ? 43.790 38.909 -17.434 1.00 14.28 67 GLY B CA 1
ATOM 3606 C C . GLY B 1 67 ? 44.903 38.985 -16.391 1.00 13.16 67 GLY B C 1
ATOM 3607 O O . GLY B 1 67 ? 45.273 37.971 -15.785 1.00 15.17 67 GLY B O 1
ATOM 3608 N N . GLU B 1 68 ? 45.429 40.190 -16.187 1.00 15.32 68 GLU B N 1
ATOM 3609 C CA . GLU B 1 68 ? 46.549 40.371 -15.252 1.00 15.30 68 GLU B CA 1
ATOM 3610 C C . GLU B 1 68 ? 46.575 41.821 -14.808 1.00 14.75 68 GLU B C 1
ATOM 3611 O O . GLU B 1 68 ? 46.197 42.725 -15.566 1.00 14.84 68 GLU B O 1
ATOM 3617 N N . THR B 1 69 ? 46.992 42.040 -13.558 1.00 12.94 69 THR B N 1
ATOM 3618 C CA . THR B 1 69 ? 47.212 43.373 -13.034 1.00 15.27 69 THR B CA 1
ATOM 3619 C C . THR B 1 69 ? 48.380 43.344 -12.037 1.00 15.06 69 THR B C 1
ATOM 3620 O O . THR B 1 69 ? 48.994 42.305 -11.788 1.00 16.12 69 THR B O 1
ATOM 3624 N N . TYR B 1 70 ? 48.672 44.504 -11.477 1.00 14.60 70 TYR B N 1
ATOM 3625 C CA . TYR B 1 70 ? 49.703 44.640 -10.439 1.00 15.64 70 TYR B CA 1
ATOM 3626 C C . TYR B 1 70 ? 49.452 43.747 -9.239 1.00 21.88 70 TYR B C 1
ATOM 3627 O O . TYR B 1 70 ? 48.309 43.609 -8.754 1.00 17.28 70 TYR B O 1
ATOM 3636 N N . GLY B 1 71 ? 50.524 43.142 -8.763 1.00 14.29 71 GLY B N 1
ATOM 3637 C CA . GLY B 1 71 ? 50.462 42.363 -7.526 1.00 14.52 71 GLY B CA 1
ATOM 3638 C C . GLY B 1 71 ? 51.697 42.522 -6.687 1.00 18.65 71 GLY B C 1
ATOM 3639 O O . GLY B 1 71 ? 51.920 41.724 -5.773 1.00 18.04 71 GLY B O 1
ATOM 3640 N N . ILE B 1 72 ? 52.502 43.545 -6.970 1.00 20.42 72 ILE B N 1
ATOM 3641 C CA . ILE B 1 72 ? 53.762 43.671 -6.228 1.00 23.65 72 ILE B CA 1
ATOM 3642 C C . ILE B 1 72 ? 53.517 43.983 -4.750 1.00 24.59 72 ILE B C 1
ATOM 3643 O O . ILE B 1 72 ? 54.265 43.537 -3.875 1.00 23.81 72 ILE B O 1
ATOM 3648 N N . VAL B 1 73 ? 52.430 44.707 -4.481 1.00 17.56 73 VAL B N 1
ATOM 3649 C CA . VAL B 1 73 ? 52.083 45.059 -3.130 1.00 15.01 73 VAL B CA 1
ATOM 3650 C C . VAL B 1 73 ? 50.625 44.703 -2.802 1.00 16.02 73 VAL B C 1
ATOM 3651 O O . VAL B 1 73 ? 49.730 45.038 -3.586 1.00 18.88 73 VAL B O 1
ATOM 3655 N N . ALA B 1 74 ? 50.415 44.038 -1.660 1.00 14.84 74 ALA B N 1
ATOM 3656 C CA . ALA B 1 74 ? 49.065 43.695 -1.143 1.00 15.51 74 ALA B CA 1
ATOM 3657 C C . ALA B 1 74 ? 48.117 43.169 -2.235 1.00 16.22 74 ALA B C 1
ATOM 3658 O O . ALA B 1 74 ? 47.056 43.777 -2.502 1.00 18.66 74 ALA B O 1
ATOM 3660 N N . PRO B 1 75 ? 48.504 42.045 -2.889 1.00 13.26 75 PRO B N 1
ATOM 3661 C CA . PRO B 1 75 ? 47.635 41.500 -3.954 1.00 17.60 75 PRO B CA 1
ATOM 3662 C C . PRO B 1 75 ? 46.271 41.034 -3.410 1.00 14.37 75 PRO B C 1
ATOM 3663 O O . PRO B 1 75 ? 45.306 40.884 -4.179 1.00 15.13 75 PRO B O 1
ATOM 3667 N N . GLY B 1 76 ? 46.193 40.846 -2.095 1.00 15.85 76 GLY B N 1
ATOM 3668 C CA . GLY B 1 76 ? 44.903 40.576 -1.439 1.00 18.90 76 GLY B CA 1
ATOM 3669 C C . GLY B 1 76 ? 43.845 41.663 -1.618 1.00 19.15 76 GLY B C 1
ATOM 3670 O O . GLY B 1 76 ? 42.642 41.399 -1.464 1.00 17.10 76 GLY B O 1
ATOM 3671 N N . ALA B 1 77 ? 44.270 42.884 -1.926 1.00 15.59 77 ALA B N 1
ATOM 3672 C CA . ALA B 1 77 ? 43.305 43.978 -2.143 1.00 18.71 77 ALA B CA 1
ATOM 3673 C C . ALA B 1 77 ? 42.507 43.730 -3.431 1.00 19.98 77 ALA B C 1
ATOM 3674 O O . ALA B 1 77 ? 41.265 43.616 -3.404 1.00 17.92 77 ALA B O 1
ATOM 3676 N N . VAL B 1 78 ? 43.219 43.566 -4.549 1.00 15.27 78 VAL B N 1
ATOM 3677 C CA . VAL B 1 78 ? 42.569 43.180 -5.803 1.00 13.19 78 VAL B CA 1
ATOM 3678 C C . VAL B 1 78 ? 41.800 41.865 -5.682 1.00 13.97 78 VAL B C 1
ATOM 3679 O O . VAL B 1 78 ? 40.662 41.753 -6.197 1.00 15.14 78 VAL B O 1
ATOM 3683 N N . ALA B 1 79 ? 42.386 40.892 -4.989 1.00 13.31 79 ALA B N 1
ATOM 3684 C CA . ALA B 1 79 ? 41.744 39.573 -4.855 1.00 15.04 79 ALA B CA 1
ATOM 3685 C C . ALA B 1 79 ? 40.417 39.725 -4.093 1.00 17.09 79 ALA B C 1
ATOM 3686 O O . ALA B 1 79 ? 39.397 39.190 -4.523 1.00 17.91 79 ALA B O 1
ATOM 3688 N N . ALA B 1 80 ? 40.435 40.478 -3.003 1.00 14.16 80 ALA B N 1
ATOM 3689 C CA . ALA B 1 80 ? 39.180 40.736 -2.264 1.00 18.18 80 ALA B CA 1
ATOM 3690 C C . ALA B 1 80 ? 38.141 41.442 -3.134 1.00 17.23 80 ALA B C 1
ATOM 3691 O O . ALA B 1 80 ? 36.977 41.026 -3.171 1.00 17.12 80 ALA B O 1
ATOM 3693 N N . LEU B 1 81 ? 38.544 42.490 -3.841 1.00 16.31 81 LEU B N 1
ATOM 3694 C CA . LEU B 1 81 ? 37.638 43.187 -4.746 1.00 15.92 81 LEU B CA 1
ATOM 3695 C C . LEU B 1 81 ? 36.994 42.245 -5.750 1.00 23.00 81 LEU B C 1
ATOM 3696 O O . LEU B 1 81 ? 35.787 42.335 -6.012 1.00 17.64 81 LEU B O 1
ATOM 3701 N N . ILE B 1 82 ? 37.791 41.345 -6.312 1.00 15.22 82 ILE B N 1
ATOM 3702 C CA . ILE B 1 82 ? 37.250 40.444 -7.346 1.00 13.97 82 ILE B CA 1
ATOM 3703 C C . ILE B 1 82 ? 36.387 39.341 -6.726 1.00 16.20 82 ILE B C 1
ATOM 3704 O O . ILE B 1 82 ? 35.226 39.138 -7.149 1.00 19.05 82 ILE B O 1
ATOM 3709 N N . ASN B 1 83 ? 36.941 38.628 -5.755 1.00 15.04 83 ASN B N 1
ATOM 3710 C CA . ASN B 1 83 ? 36.221 37.506 -5.127 1.00 16.58 83 ASN B CA 1
ATOM 3711 C C . ASN B 1 83 ? 34.944 37.964 -4.414 1.00 22.48 83 ASN B C 1
ATOM 3712 O O . ASN B 1 83 ? 33.873 37.340 -4.582 1.00 20.97 83 ASN B O 1
ATOM 3717 N N . ASP B 1 84 ? 35.041 39.054 -3.644 1.00 18.20 84 ASP B N 1
ATOM 3718 C CA . ASP B 1 84 ? 33.869 39.490 -2.840 1.00 19.39 84 ASP B CA 1
ATOM 3719 C C . ASP B 1 84 ? 32.831 40.228 -3.697 1.00 19.75 84 ASP B C 1
ATOM 3720 O O . ASP B 1 84 ? 31.628 39.921 -3.647 1.00 22.12 84 ASP B O 1
ATOM 3725 N N . LEU B 1 85 ? 33.288 41.187 -4.490 1.00 17.31 85 LEU B N 1
ATOM 3726 C CA . LEU B 1 85 ? 32.391 42.110 -5.177 1.00 17.28 85 LEU B CA 1
ATOM 3727 C C . LEU B 1 85 ? 32.244 41.793 -6.669 1.00 23.02 85 LEU B C 1
ATOM 3728 O O . LEU B 1 85 ? 31.139 41.583 -7.146 1.00 19.49 85 LEU B O 1
ATOM 3733 N N . LEU B 1 86 ? 33.349 41.801 -7.413 1.00 18.27 86 LEU B N 1
ATOM 3734 C CA . LEU B 1 86 ? 33.255 41.998 -8.861 1.00 15.93 86 LEU B CA 1
ATOM 3735 C C . LEU B 1 86 ? 32.873 40.751 -9.642 1.00 16.80 86 LEU B C 1
ATOM 3736 O O . LEU B 1 86 ? 32.141 40.848 -10.639 1.00 18.98 86 LEU B O 1
ATOM 3741 N N . ALA B 1 87 ? 33.370 39.595 -9.204 1.00 15.79 87 ALA B N 1
ATOM 3742 C CA . ALA B 1 87 ? 33.209 38.353 -9.979 1.00 18.45 87 ALA B CA 1
ATOM 3743 C C . ALA B 1 87 ? 31.721 38.064 -10.149 1.00 23.98 87 ALA B C 1
ATOM 3744 O O . ALA B 1 87 ? 31.284 37.695 -11.230 1.00 21.20 87 ALA B O 1
ATOM 3746 N N . GLY B 1 88 ? 30.951 38.297 -9.086 1.00 20.55 88 GLY B N 1
ATOM 3747 C CA . GLY B 1 88 ? 29.511 37.987 -9.101 1.00 20.80 88 GLY B CA 1
ATOM 3748 C C . GLY B 1 88 ? 28.765 38.828 -10.126 1.00 20.30 88 GLY B C 1
ATOM 3749 O O . GLY B 1 88 ? 27.762 38.378 -10.693 1.00 25.21 88 GLY B O 1
ATOM 3750 N N . PHE B 1 89 ? 29.271 40.029 -10.404 1.00 18.07 89 PHE B N 1
ATOM 3751 C CA . PHE B 1 89 ? 28.682 40.904 -11.403 1.00 18.85 89 PHE B CA 1
ATOM 3752 C C . PHE B 1 89 ? 29.158 40.633 -12.824 1.00 22.79 89 PHE B C 1
ATOM 3753 O O . PHE B 1 89 ? 28.548 41.097 -13.786 1.00 25.60 89 PHE B O 1
ATOM 3761 N N . VAL B 1 90 ? 30.250 39.893 -12.948 1.00 21.74 90 VAL B N 1
ATOM 3762 C CA . VAL B 1 90 ? 30.717 39.456 -14.262 1.00 19.88 90 VAL B CA 1
ATOM 3763 C C . VAL B 1 90 ? 30.068 38.121 -14.653 1.00 18.53 90 VAL B C 1
ATOM 3764 O O . VAL B 1 90 ? 29.745 37.905 -15.821 1.00 22.68 90 VAL B O 1
ATOM 3768 N N . ILE B 1 91 ? 29.906 37.221 -13.691 1.00 23.66 91 ILE B N 1
ATOM 3769 C CA . ILE B 1 91 ? 29.310 35.907 -13.955 1.00 21.25 91 ILE B CA 1
ATOM 3770 C C . ILE B 1 91 ? 27.882 36.117 -14.466 1.00 27.16 91 ILE B C 1
ATOM 3771 O O . ILE B 1 91 ? 27.134 36.915 -13.914 1.00 23.54 91 ILE B O 1
ATOM 3776 N N . GLY B 1 92 ? 27.556 35.465 -15.576 1.00 25.44 92 GLY B N 1
ATOM 3777 C CA . GLY B 1 92 ? 26.275 35.658 -16.225 1.00 27.39 92 GLY B CA 1
ATOM 3778 C C . GLY B 1 92 ? 26.297 36.646 -17.364 1.00 27.23 92 GLY B C 1
ATOM 3779 O O . GLY B 1 92 ? 25.449 36.569 -18.250 1.00 27.39 92 GLY B O 1
ATOM 3780 N N . ARG B 1 93 ? 27.253 37.582 -17.354 1.00 20.68 93 ARG B N 1
ATOM 3781 C CA . ARG B 1 93 ? 27.445 38.485 -18.479 1.00 22.19 93 ARG B CA 1
ATOM 3782 C C . ARG B 1 93 ? 28.217 37.739 -19.582 1.00 23.25 93 ARG B C 1
ATOM 3783 O O . ARG B 1 93 ? 28.766 36.670 -19.344 1.00 23.42 93 ARG B O 1
ATOM 3791 N N . ASP B 1 94 ? 28.279 38.315 -20.775 1.00 25.26 94 ASP B N 1
ATOM 3792 C CA . ASP B 1 94 ? 29.121 37.723 -21.815 1.00 27.89 94 ASP B CA 1
ATOM 3793 C C . ASP B 1 94 ? 30.119 38.728 -22.406 1.00 24.30 94 ASP B C 1
ATOM 3794 O O . ASP B 1 94 ? 30.139 39.897 -22.013 1.00 26.83 94 ASP B O 1
ATOM 3799 N N . ALA B 1 95 ? 30.935 38.259 -23.352 1.00 25.42 95 ALA B N 1
ATOM 3800 C CA . ALA B 1 95 ? 31.975 39.079 -23.980 1.00 26.04 95 ALA B CA 1
ATOM 3801 C C . ALA B 1 95 ? 31.574 39.718 -25.314 1.00 30.11 95 ALA B C 1
ATOM 3802 O O . ALA B 1 95 ? 32.446 40.130 -26.106 1.00 23.82 95 ALA B O 1
ATOM 3804 N N . SER B 1 96 ? 30.260 39.848 -25.562 1.00 27.09 96 SER B N 1
ATOM 3805 C CA . SER B 1 96 ? 29.784 40.531 -26.781 1.00 26.90 96 SER B CA 1
ATOM 3806 C C . SER B 1 96 ? 30.161 42.014 -26.828 1.00 27.57 96 SER B C 1
ATOM 3807 O O . SER B 1 96 ? 30.374 42.577 -27.903 1.00 30.20 96 SER B O 1
ATOM 3810 N N . ASP B 1 97 ? 30.234 42.638 -25.653 1.00 27.18 97 ASP B N 1
ATOM 3811 C CA . ASP B 1 97 ? 30.572 44.043 -25.526 1.00 25.47 97 ASP B CA 1
ATOM 3812 C C . ASP B 1 97 ? 31.389 44.190 -24.234 1.00 25.76 97 ASP B C 1
ATOM 3813 O O . ASP B 1 97 ? 30.837 44.589 -23.199 1.00 25.61 97 ASP B O 1
ATOM 3818 N N . PRO B 1 98 ? 32.701 43.840 -24.276 1.00 26.20 98 PRO B N 1
ATOM 3819 C CA . PRO B 1 98 ? 33.493 43.857 -23.031 1.00 26.88 98 PRO B CA 1
ATOM 3820 C C . PRO B 1 98 ? 33.506 45.224 -22.356 1.00 19.41 98 PRO B C 1
ATOM 3821 O O . PRO B 1 98 ? 33.441 45.290 -21.124 1.00 24.48 98 PRO B O 1
ATOM 3825 N N . SER B 1 99 ? 33.556 46.296 -23.142 1.00 19.88 99 SER B N 1
ATOM 3826 C CA . SER B 1 99 ? 33.561 47.649 -22.586 1.00 18.30 99 SER B CA 1
ATOM 3827 C C . SER B 1 99 ? 32.289 48.038 -21.830 1.00 21.21 99 SER B C 1
ATOM 3828 O O . SER B 1 99 ? 32.342 48.798 -20.873 1.00 21.81 99 SER B O 1
ATOM 3831 N N . ALA B 1 100 ? 31.153 47.489 -22.259 1.00 20.97 100 ALA B N 1
ATOM 3832 C CA . ALA B 1 100 ? 29.903 47.651 -21.505 1.00 23.78 100 ALA B CA 1
ATOM 3833 C C . ALA B 1 100 ? 29.983 47.033 -20.129 1.00 21.99 100 ALA B C 1
ATOM 3834 O O . ALA B 1 100 ? 29.505 47.637 -19.153 1.00 23.90 100 ALA B O 1
ATOM 3836 N N . VAL B 1 101 ? 30.567 45.848 -20.035 1.00 22.33 101 VAL B N 1
ATOM 3837 C CA . VAL B 1 101 ? 30.782 45.221 -18.725 1.00 22.37 101 VAL B CA 1
ATOM 3838 C C . VAL B 1 101 ? 31.725 46.079 -17.866 1.00 24.76 101 VAL B C 1
ATOM 3839 O O . VAL B 1 101 ? 31.399 46.365 -16.703 1.00 20.48 101 VAL B O 1
ATOM 3843 N N . TYR B 1 102 ? 32.850 46.529 -18.444 1.00 22.11 102 TYR B N 1
ATOM 3844 C CA . TYR B 1 102 ? 33.786 47.400 -17.709 1.00 18.03 102 TYR B CA 1
ATOM 3845 C C . TYR B 1 102 ? 33.023 48.611 -17.128 1.00 21.57 102 TYR B C 1
ATOM 3846 O O . TYR B 1 102 ? 33.157 48.947 -15.936 1.00 21.18 102 TYR B O 1
ATOM 3855 N N . ASP B 1 103 ? 32.234 49.265 -17.980 1.00 18.91 103 ASP B N 1
ATOM 3856 C CA . ASP B 1 103 ? 31.534 50.475 -17.579 1.00 20.84 103 ASP B CA 1
ATOM 3857 C C . ASP B 1 103 ? 30.568 50.215 -16.414 1.00 20.04 103 ASP B C 1
ATOM 3858 O O . ASP B 1 103 ? 30.530 50.996 -15.463 1.00 17.95 103 ASP B O 1
ATOM 3863 N N . ASP B 1 104 ? 29.826 49.114 -16.492 1.00 22.39 104 ASP B N 1
ATOM 3864 C CA . ASP B 1 104 ? 28.914 48.737 -15.400 1.00 24.65 104 ASP B CA 1
ATOM 3865 C C . ASP B 1 104 ? 29.675 48.527 -14.081 1.00 26.01 104 ASP B C 1
ATOM 3866 O O . ASP B 1 104 ? 29.268 49.059 -13.045 1.00 20.56 104 ASP B O 1
ATOM 3871 N N . LEU B 1 105 ? 30.796 47.803 -14.139 1.00 18.42 105 LEU B N 1
ATOM 3872 C CA . LEU B 1 105 ? 31.634 47.580 -12.946 1.00 19.21 105 LEU B CA 1
ATOM 3873 C C . LEU B 1 105 ? 32.204 48.870 -12.357 1.00 20.41 105 LEU B C 1
ATOM 3874 O O . LEU B 1 105 ? 32.141 49.088 -11.129 1.00 17.82 105 LEU B O 1
ATOM 3879 N N . TYR B 1 106 ? 32.718 49.742 -13.229 1.00 20.83 106 TYR B N 1
ATOM 3880 C CA . TYR B 1 106 ? 33.254 51.036 -12.809 1.00 19.75 106 TYR B CA 1
ATOM 3881 C C . TYR B 1 106 ? 32.172 51.861 -12.119 1.00 18.68 106 TYR B C 1
ATOM 3882 O O . TYR B 1 106 ? 32.402 52.447 -11.065 1.00 18.83 106 TYR B O 1
ATOM 3891 N N . ASP B 1 107 ? 30.991 51.888 -12.741 1.00 18.43 107 ASP B N 1
ATOM 3892 C CA . ASP B 1 107 ? 29.867 52.669 -12.235 1.00 17.09 107 ASP B CA 1
ATOM 3893 C C . ASP B 1 107 ? 29.381 52.276 -10.838 1.00 22.08 107 ASP B C 1
ATOM 3894 O O . ASP B 1 107 ? 28.764 53.113 -10.157 1.00 21.32 107 ASP B O 1
ATOM 3899 N N . MET B 1 108 ? 29.672 51.044 -10.406 1.00 17.44 108 MET B N 1
ATOM 3900 C CA . MET B 1 108 ? 29.200 50.558 -9.103 1.00 18.26 108 MET B CA 1
ATOM 3901 C C . MET B 1 108 ? 29.745 51.392 -7.942 1.00 22.15 108 MET B C 1
ATOM 3902 O O . MET B 1 108 ? 29.060 51.555 -6.916 1.00 19.80 108 MET B O 1
ATOM 3907 N N . MET B 1 109 ? 30.975 51.914 -8.096 1.00 19.37 109 MET B N 1
ATOM 3908 C CA . MET B 1 109 ? 31.694 52.528 -6.974 1.00 15.02 109 MET B CA 1
ATOM 3909 C C . MET B 1 109 ? 32.150 53.971 -7.221 1.00 19.52 109 MET B C 1
ATOM 3910 O O . MET B 1 109 ? 32.753 54.594 -6.339 1.00 18.50 109 MET B O 1
ATOM 3915 N N . ARG B 1 110 ? 31.872 54.508 -8.416 1.00 17.97 110 ARG B N 1
ATOM 3916 C CA . ARG B 1 110 ? 32.387 55.826 -8.801 1.00 18.35 110 ARG B CA 1
ATOM 3917 C C . ARG B 1 110 ? 31.944 56.966 -7.890 1.00 22.00 110 ARG B C 1
ATOM 3918 O O . ARG B 1 110 ? 32.755 57.820 -7.555 1.00 22.96 110 ARG B O 1
ATOM 3926 N N . VAL B 1 111 ? 30.702 56.933 -7.407 1.00 18.01 111 VAL B N 1
ATOM 3927 C CA . VAL B 1 111 ? 30.218 58.028 -6.537 1.00 20.61 111 VAL B CA 1
ATOM 3928 C C . VAL B 1 111 ? 30.850 58.028 -5.146 1.00 20.25 111 VAL B C 1
ATOM 3929 O O . VAL B 1 111 ? 30.796 59.040 -4.446 1.00 21.96 111 VAL B O 1
ATOM 3933 N N . ARG B 1 112 ? 31.438 56.895 -4.744 1.00 20.83 112 ARG B N 1
ATOM 3934 C CA . ARG B 1 112 ? 32.163 56.821 -3.477 1.00 19.10 112 ARG B CA 1
ATOM 3935 C C . ARG B 1 112 ? 33.660 57.141 -3.624 1.00 19.27 112 ARG B C 1
ATOM 3936 O O . ARG B 1 112 ? 34.400 57.091 -2.655 1.00 17.52 112 ARG B O 1
ATOM 3944 N N . GLY B 1 113 ? 34.076 57.485 -4.832 1.00 18.99 113 GLY B N 1
ATOM 3945 C CA . GLY B 1 113 ? 35.430 57.999 -5.052 1.00 19.14 113 GLY B CA 1
ATOM 3946 C C . GLY B 1 113 ? 36.438 56.896 -5.391 1.00 21.32 113 GLY B C 1
ATOM 3947 O O . GLY B 1 113 ? 37.649 57.131 -5.356 1.00 21.24 113 GLY B O 1
ATOM 3948 N N . TYR B 1 114 ? 35.957 55.693 -5.707 1.00 15.73 114 TYR B N 1
ATOM 3949 C CA . TYR B 1 114 ? 36.882 54.576 -6.045 1.00 16.26 114 TYR B CA 1
ATOM 3950 C C . TYR B 1 114 ? 37.120 54.536 -7.559 1.00 15.76 114 TYR B C 1
ATOM 3951 O O . TYR B 1 114 ? 36.818 53.543 -8.233 1.00 21.44 114 TYR B O 1
ATOM 3960 N N . THR B 1 115 ? 37.678 55.615 -8.073 1.00 15.10 115 THR B N 1
ATOM 3961 C CA . THR B 1 115 ? 37.656 55.885 -9.511 1.00 18.65 115 THR B CA 1
ATOM 3962 C C . THR B 1 115 ? 39.030 55.508 -10.081 1.00 18.91 115 THR B C 1
ATOM 3963 O O . THR B 1 115 ? 39.298 55.661 -11.266 1.00 20.02 115 THR B O 1
ATOM 3967 N N . GLY B 1 116 ? 39.876 54.972 -9.224 1.00 17.22 116 GLY B N 1
ATOM 3968 C CA . GLY B 1 116 ? 41.228 54.623 -9.666 1.00 19.04 116 GLY B CA 1
ATOM 3969 C C . GLY B 1 116 ? 41.836 53.537 -8.831 1.00 17.06 116 GLY B C 1
ATOM 3970 O O . GLY B 1 116 ? 41.166 52.542 -8.496 1.00 16.00 116 GLY B O 1
ATOM 3971 N N . GLY B 1 117 ? 43.123 53.717 -8.533 1.00 15.24 117 GLY B N 1
ATOM 3972 C CA . GLY B 1 117 ? 43.844 52.856 -7.584 1.00 19.54 117 GLY B CA 1
ATOM 3973 C C . GLY B 1 117 ? 43.715 51.350 -7.787 1.00 16.46 117 GLY B C 1
ATOM 3974 O O . GLY B 1 117 ? 43.810 50.829 -8.914 1.00 17.01 117 GLY B O 1
ATOM 3975 N N . PHE B 1 118 ? 43.446 50.648 -6.689 1.00 15.04 118 PHE B N 1
ATOM 3976 C CA . PHE B 1 118 ? 43.240 49.195 -6.714 1.00 13.30 118 PHE B CA 1
ATOM 3977 C C . PHE B 1 118 ? 41.916 48.804 -7.375 1.00 14.89 118 PHE B C 1
ATOM 3978 O O . PHE B 1 118 ? 41.802 47.706 -7.905 1.00 13.55 118 PHE B O 1
ATOM 3986 N N . TYR B 1 119 ? 40.920 49.680 -7.299 1.00 14.13 119 TYR B N 1
ATOM 3987 C CA . TYR B 1 119 ? 39.620 49.349 -7.901 1.00 12.66 119 TYR B CA 1
ATOM 3988 C C . TYR B 1 119 ? 39.757 49.140 -9.423 1.00 15.83 119 TYR B C 1
ATOM 3989 O O . TYR B 1 119 ? 39.359 48.092 -9.969 1.00 16.26 119 TYR B O 1
ATOM 3998 N N . VAL B 1 120 ? 40.382 50.101 -10.075 1.00 15.39 120 VAL B N 1
ATOM 3999 C CA . VAL B 1 120 ? 40.606 50.009 -11.512 1.00 15.93 120 VAL B CA 1
ATOM 4000 C C . VAL B 1 120 ? 41.714 48.981 -11.851 1.00 13.71 120 VAL B C 1
ATOM 4001 O O . VAL B 1 120 ? 41.592 48.323 -12.889 1.00 15.75 120 VAL B O 1
ATOM 4005 N N . ASP B 1 121 ? 42.733 48.780 -10.980 1.00 15.05 121 ASP B N 1
ATOM 4006 C CA . ASP B 1 121 ? 43.613 47.578 -11.132 1.00 18.05 121 ASP B CA 1
ATOM 4007 C C . ASP B 1 121 ? 42.774 46.322 -11.331 1.00 18.94 121 ASP B C 1
ATOM 4008 O O . ASP B 1 121 ? 43.016 45.519 -12.245 1.00 15.06 121 ASP B O 1
ATOM 4013 N N . ALA B 1 122 ? 41.810 46.119 -10.428 1.00 15.56 122 ALA B N 1
ATOM 4014 C CA . ALA B 1 122 ? 40.971 44.903 -10.473 1.00 14.46 122 ALA B CA 1
ATOM 4015 C C . ALA B 1 122 ? 40.142 44.891 -11.772 1.00 12.72 122 ALA B C 1
ATOM 4016 O O . ALA B 1 122 ? 40.047 43.852 -12.437 1.00 16.93 122 ALA B O 1
ATOM 4018 N N . LEU B 1 123 ? 39.574 46.037 -12.130 1.00 14.99 123 LEU B N 1
ATOM 4019 C CA . LEU B 1 123 ? 38.799 46.126 -13.382 1.00 15.77 123 LEU B CA 1
ATOM 4020 C C . LEU B 1 123 ? 39.658 45.841 -14.622 1.00 16.85 123 LEU B C 1
ATOM 4021 O O . LEU B 1 123 ? 39.161 45.249 -15.594 1.00 15.84 123 LEU B O 1
ATOM 4026 N N . ALA B 1 124 ? 40.916 46.274 -14.570 1.00 15.80 124 ALA B N 1
ATOM 4027 C CA . ALA B 1 124 ? 41.870 46.071 -15.674 1.00 17.08 124 ALA B CA 1
ATOM 4028 C C . ALA B 1 124 ? 42.036 44.569 -15.937 1.00 16.40 124 ALA B C 1
ATOM 4029 O O . ALA B 1 124 ? 41.948 44.141 -17.077 1.00 16.35 124 ALA B O 1
ATOM 4031 N N . ALA B 1 125 ? 42.282 43.786 -14.885 1.00 14.08 125 ALA B N 1
ATOM 4032 C CA . ALA B 1 125 ? 42.474 42.345 -15.008 1.00 15.56 125 ALA B CA 1
ATOM 4033 C C . ALA B 1 125 ? 41.221 41.671 -15.593 1.00 18.83 125 ALA B C 1
ATOM 4034 O O . ALA B 1 125 ? 41.327 40.815 -16.474 1.00 17.92 125 ALA B O 1
ATOM 4036 N N . LEU B 1 126 ? 40.032 42.076 -15.124 1.00 15.88 126 LEU B N 1
ATOM 4037 C CA . LEU B 1 126 ? 38.782 41.497 -15.628 1.00 15.00 126 LEU B CA 1
ATOM 4038 C C . LEU B 1 126 ? 38.530 41.890 -17.084 1.00 17.77 126 LEU B C 1
ATOM 4039 O O . LEU B 1 126 ? 38.040 41.074 -17.884 1.00 21.86 126 LEU B O 1
ATOM 4044 N N . ASP B 1 127 ? 38.873 43.133 -17.420 1.00 14.86 127 ASP B N 1
ATOM 4045 C CA . ASP B 1 127 ? 38.620 43.673 -18.745 1.00 17.37 127 ASP B CA 1
ATOM 4046 C C . ASP B 1 127 ? 39.527 42.952 -19.768 1.00 20.20 127 ASP B C 1
ATOM 4047 O O . ASP B 1 127 ? 39.080 42.582 -20.845 1.00 17.70 127 ASP B O 1
ATOM 4052 N N . ILE B 1 128 ? 40.788 42.745 -19.403 1.00 15.81 128 ILE B N 1
ATOM 4053 C CA . ILE B 1 128 ? 41.709 42.026 -20.289 1.00 16.38 128 ILE B CA 1
ATOM 4054 C C . ILE B 1 128 ? 41.234 40.583 -20.544 1.00 20.03 128 ILE B C 1
ATOM 4055 O O . ILE B 1 128 ? 41.193 40.136 -21.694 1.00 17.29 128 ILE B O 1
ATOM 4060 N N . ALA B 1 129 ? 40.822 39.887 -19.480 1.00 16.98 129 ALA B N 1
ATOM 4061 C CA . ALA B 1 129 ? 40.272 38.535 -19.614 1.00 16.97 129 ALA B CA 1
ATOM 4062 C C . ALA B 1 129 ? 39.033 38.499 -20.533 1.00 17.88 129 ALA B C 1
ATOM 4063 O O . ALA B 1 129 ? 38.904 37.591 -21.354 1.00 21.31 129 ALA B O 1
ATOM 4065 N N . LEU B 1 130 ? 38.147 39.481 -20.388 1.00 14.50 130 LEU B N 1
ATOM 4066 C CA . LEU B 1 130 ? 36.924 39.550 -21.202 1.00 20.44 130 LEU B CA 1
ATOM 4067 C C . LEU B 1 130 ? 37.222 39.776 -22.682 1.00 25.16 130 LEU B C 1
ATOM 4068 O O . LEU B 1 130 ? 36.610 39.131 -23.539 1.00 22.63 130 LEU B O 1
ATOM 4073 N N . TRP B 1 131 ? 38.158 40.677 -22.980 1.00 19.90 131 TRP B N 1
ATOM 4074 C CA . TRP B 1 131 ? 38.626 40.854 -24.362 1.00 18.64 131 TRP B CA 1
ATOM 4075 C C . TRP B 1 131 ? 39.302 39.629 -24.948 1.00 21.58 131 TRP B C 1
ATOM 4076 O O . TRP B 1 131 ? 39.128 39.355 -26.137 1.00 21.17 131 TRP B O 1
ATOM 4087 N N . ASP B 1 132 ? 40.067 38.906 -24.124 1.00 17.37 132 ASP B N 1
ATOM 4088 C CA . ASP B 1 132 ? 40.725 37.658 -24.532 1.00 17.51 132 ASP B CA 1
ATOM 4089 C C . ASP B 1 132 ? 39.652 36.629 -24.963 1.00 22.79 132 ASP B C 1
ATOM 4090 O O . ASP B 1 132 ? 39.738 36.042 -26.047 1.00 20.04 132 ASP B O 1
ATOM 4095 N N . ILE B 1 133 ? 38.621 36.468 -24.133 1.00 17.09 133 ILE B N 1
ATOM 4096 C CA . ILE B 1 133 ? 37.461 35.619 -24.472 1.00 24.42 133 ILE B CA 1
ATOM 4097 C C . ILE B 1 133 ? 36.783 36.111 -25.766 1.00 19.29 133 ILE B C 1
ATOM 4098 O O . ILE B 1 133 ? 36.553 35.289 -26.671 1.00 21.93 133 ILE B O 1
ATOM 4103 N N . ALA B 1 134 ? 36.511 37.420 -25.859 1.00 19.41 134 ALA B N 1
ATOM 4104 C CA . ALA B 1 134 ? 35.817 38.016 -27.017 1.00 22.07 134 ALA B CA 1
ATOM 4105 C C . ALA B 1 134 ? 36.539 37.685 -28.327 1.00 29.59 134 ALA B C 1
ATOM 4106 O O . ALA B 1 134 ? 35.910 37.289 -29.321 1.00 23.61 134 ALA B O 1
ATOM 4108 N N . GLY B 1 135 ? 37.862 37.825 -28.308 1.00 20.10 135 GLY B N 1
ATOM 4109 C CA . GLY B 1 135 ? 38.692 37.461 -29.462 1.00 20.70 135 GLY B CA 1
ATOM 4110 C C . GLY B 1 135 ? 38.617 36.007 -29.842 1.00 23.93 135 GLY B C 1
ATOM 4111 O O . GLY B 1 135 ? 38.415 35.678 -31.023 1.00 24.18 135 GLY B O 1
ATOM 4112 N N . GLN B 1 136 ? 38.754 35.129 -28.852 1.00 23.77 136 GLN B N 1
ATOM 4113 C CA . GLN B 1 136 ? 38.715 33.700 -29.091 1.00 20.83 136 GLN B CA 1
ATOM 4114 C C . GLN B 1 136 ? 37.345 33.276 -29.630 1.00 30.39 136 GLN B C 1
ATOM 4115 O O . GLN B 1 136 ? 37.264 32.426 -30.523 1.00 24.41 136 GLN B O 1
ATOM 4121 N N . GLU B 1 137 ? 36.289 33.894 -29.103 1.00 20.42 137 GLU B N 1
ATOM 4122 C CA . GLU B 1 137 ? 34.922 33.592 -29.564 1.00 25.27 137 GLU B CA 1
ATOM 4123 C C . GLU B 1 137 ? 34.695 34.062 -31.004 1.00 27.57 137 GLU B C 1
ATOM 4124 O O . GLU B 1 137 ? 33.989 33.398 -31.776 1.00 31.52 137 GLU B O 1
ATOM 4130 N N . ALA B 1 138 ? 35.321 35.175 -31.373 1.00 24.73 138 ALA B N 1
ATOM 4131 C CA . ALA B 1 138 ? 35.202 35.723 -32.726 1.00 26.84 138 ALA B CA 1
ATOM 4132 C C . ALA B 1 138 ? 36.175 35.072 -33.714 1.00 27.78 138 ALA B C 1
ATOM 4133 O O . ALA B 1 138 ? 36.049 35.282 -34.913 1.00 29.39 138 ALA B O 1
ATOM 4135 N N . GLY B 1 139 ? 37.147 34.317 -33.206 1.00 23.41 139 GLY B N 1
ATOM 4136 C CA . GLY B 1 139 ? 38.288 33.829 -33.997 1.00 26.60 139 GLY B CA 1
ATOM 4137 C C . GLY B 1 139 ? 39.190 34.928 -34.516 1.00 33.25 139 GLY B C 1
ATOM 4138 O O . GLY B 1 139 ? 39.759 34.808 -35.607 1.00 29.70 139 GLY B O 1
ATOM 4139 N N . LYS B 1 140 ? 39.306 36.010 -33.737 1.00 23.36 140 LYS B N 1
ATOM 4140 C CA . LYS B 1 140 ? 40.001 37.230 -34.151 1.00 20.28 140 LYS B CA 1
ATOM 4141 C C . LYS B 1 140 ? 40.950 37.595 -33.028 1.00 29.92 140 LYS B C 1
ATOM 4142 O O . LYS B 1 140 ? 40.625 37.401 -31.847 1.00 22.87 140 LYS B O 1
ATOM 4148 N N . SER B 1 141 ? 42.110 38.141 -33.380 1.00 26.29 141 SER B N 1
ATOM 4149 C CA . SER B 1 141 ? 42.951 38.788 -32.376 1.00 21.16 141 SER B CA 1
ATOM 4150 C C . SER B 1 141 ? 42.245 40.024 -31.823 1.00 19.45 141 SER B C 1
ATOM 4151 O O . SER B 1 141 ? 41.391 40.642 -32.481 1.00 20.43 141 SER B O 1
ATOM 4154 N N . ILE B 1 142 ? 42.603 40.399 -30.609 1.00 22.32 142 ILE B N 1
ATOM 4155 C CA . ILE B 1 142 ? 42.081 41.634 -30.043 1.00 18.67 142 ILE B CA 1
ATOM 4156 C C . ILE B 1 142 ? 42.275 42.849 -30.943 1.00 21.27 142 ILE B C 1
ATOM 4157 O O . ILE B 1 142 ? 41.351 43.617 -31.138 1.00 21.96 142 ILE B O 1
ATOM 4162 N N . ARG B 1 143 ? 43.468 43.025 -31.506 1.00 21.48 143 ARG B N 1
ATOM 4163 C CA . ARG B 1 143 ? 43.664 44.169 -32.395 1.00 20.13 143 ARG B CA 1
ATOM 4164 C C . ARG B 1 143 ? 42.709 44.201 -33.602 1.00 18.27 143 ARG B C 1
ATOM 4165 O O . ARG B 1 143 ? 42.217 45.266 -33.944 1.00 22.99 143 ARG B O 1
ATOM 4173 N N . ASP B 1 144 ? 42.435 43.030 -34.174 1.00 22.98 144 ASP B N 1
ATOM 4174 C CA . ASP B 1 144 ? 41.438 42.895 -35.247 1.00 24.72 144 ASP B CA 1
ATOM 4175 C C . ASP B 1 144 ? 40.015 43.179 -34.777 1.00 30.72 144 ASP B C 1
ATOM 4176 O O . ASP B 1 144 ? 39.284 43.900 -35.455 1.00 28.55 144 ASP B O 1
ATOM 4181 N N . LEU B 1 145 ? 39.640 42.672 -33.598 1.00 25.62 145 LEU B N 1
ATOM 4182 C CA . LEU B 1 145 ? 38.357 43.078 -32.963 1.00 27.40 145 LEU B CA 1
ATOM 4183 C C . LEU B 1 145 ? 38.221 44.585 -32.767 1.00 31.25 145 LEU B C 1
ATOM 4184 O O . LEU B 1 145 ? 37.130 45.135 -32.892 1.00 30.06 145 LEU B O 1
ATOM 4189 N N . LEU B 1 146 ? 39.339 45.255 -32.487 1.00 24.68 146 LEU B N 1
ATOM 4190 C CA . LEU B 1 146 ? 39.368 46.713 -32.344 1.00 26.66 146 LEU B CA 1
ATOM 4191 C C . LEU B 1 146 ? 39.473 47.498 -33.648 1.00 28.15 146 LEU B C 1
ATOM 4192 O O . LEU B 1 146 ? 39.668 48.713 -33.622 1.00 33.25 146 LEU B O 1
ATOM 4197 N N . GLY B 1 147 ? 39.363 46.805 -34.777 1.00 30.46 147 GLY B N 1
ATOM 4198 C CA . GLY B 1 147 ? 39.361 47.456 -36.090 1.00 30.12 147 GLY B CA 1
ATOM 4199 C C . GLY B 1 147 ? 40.675 47.406 -36.850 1.00 35.48 147 GLY B C 1
ATOM 4200 O O . GLY B 1 147 ? 40.807 48.030 -37.902 1.00 28.69 147 GLY B O 1
ATOM 4201 N N . GLY B 1 148 ? 41.646 46.673 -36.309 1.00 26.94 148 GLY B N 1
ATOM 4202 C CA . GLY B 1 148 ? 42.915 46.431 -36.987 1.00 27.33 148 GLY B CA 1
ATOM 4203 C C . GLY B 1 148 ? 44.069 47.150 -36.317 1.00 23.32 148 GLY B C 1
ATOM 4204 O O . GLY B 1 148 ? 43.920 48.275 -35.823 1.00 25.93 148 GLY B O 1
ATOM 4205 N N . GLY B 1 149 ? 45.223 46.487 -36.301 1.00 28.68 149 GLY B N 1
ATOM 4206 C CA . GLY B 1 149 ? 46.458 47.079 -35.801 1.00 29.83 149 GLY B CA 1
ATOM 4207 C C . GLY B 1 149 ? 47.694 46.574 -36.523 1.00 27.83 149 GLY B C 1
ATOM 4208 O O . GLY B 1 149 ? 47.661 45.530 -37.181 1.00 29.09 149 GLY B O 1
ATOM 4209 N N . VAL B 1 150 ? 48.796 47.303 -36.373 1.00 22.70 150 VAL B N 1
ATOM 4210 C CA . VAL B 1 150 ? 50.085 46.877 -36.940 1.00 25.21 150 VAL B CA 1
ATOM 4211 C C . VAL B 1 150 ? 50.574 45.597 -36.263 1.00 28.14 150 VAL B C 1
ATOM 4212 O O . VAL B 1 150 ? 50.123 45.263 -35.157 1.00 25.84 150 VAL B O 1
ATOM 4216 N N . ASP B 1 151 ? 51.483 44.863 -36.917 1.00 22.44 151 ASP B N 1
ATOM 4217 C CA . ASP B 1 151 ? 51.978 43.636 -36.327 1.00 22.61 151 ASP B CA 1
ATOM 4218 C C . ASP B 1 151 ? 53.286 43.812 -35.576 1.00 15.21 151 ASP B C 1
ATOM 4219 O O . ASP B 1 151 ? 53.756 42.883 -34.937 1.00 19.99 151 ASP B O 1
ATOM 4224 N N . SER B 1 152 ? 53.859 45.014 -35.696 1.00 19.49 152 SER B N 1
ATOM 4225 C CA . SER B 1 152 ? 55.113 45.378 -35.025 1.00 20.16 152 SER B CA 1
ATOM 4226 C C . SER B 1 152 ? 55.257 46.910 -34.938 1.00 18.53 152 SER B C 1
ATOM 4227 O O . SER B 1 152 ? 54.672 47.640 -35.748 1.00 22.81 152 SER B O 1
ATOM 4230 N N . PHE B 1 153 ? 56.030 47.385 -33.954 1.00 16.24 153 PHE B N 1
ATOM 4231 C CA . PHE B 1 153 ? 56.302 48.805 -33.762 1.00 16.74 153 PHE B CA 1
ATOM 4232 C C . PHE B 1 153 ? 57.565 48.934 -32.904 1.00 15.90 153 PHE B C 1
ATOM 4233 O O . PHE B 1 153 ? 57.921 47.971 -32.209 1.00 16.77 153 PHE B O 1
ATOM 4241 N N . PRO B 1 154 ? 58.247 50.100 -32.965 1.00 22.59 154 PRO B N 1
ATOM 4242 C CA . PRO B 1 154 ? 59.473 50.325 -32.188 1.00 21.53 154 PRO B CA 1
ATOM 4243 C C . PRO B 1 154 ? 59.268 50.193 -30.672 1.00 22.83 154 PRO B C 1
ATOM 4244 O O . PRO B 1 154 ? 58.230 50.600 -30.129 1.00 19.67 154 PRO B O 1
ATOM 4248 N N . ALA B 1 155 ? 60.245 49.579 -30.033 1.00 19.20 155 ALA B N 1
ATOM 4249 C CA . ALA B 1 155 ? 60.353 49.536 -28.585 1.00 18.07 155 ALA B CA 1
ATOM 4250 C C . ALA B 1 155 ? 61.456 50.513 -28.237 1.00 23.95 155 ALA B C 1
ATOM 4251 O O . ALA B 1 155 ? 62.347 50.768 -29.055 1.00 21.27 155 ALA B O 1
ATOM 4253 N N . TYR B 1 156 ? 61.420 51.057 -27.028 1.00 18.51 156 TYR B N 1
ATOM 4254 C CA . TYR B 1 156 ? 62.587 51.778 -26.517 1.00 19.00 156 TYR B CA 1
ATOM 4255 C C . TYR B 1 156 ? 63.061 51.282 -25.171 1.00 19.70 156 TYR B C 1
ATOM 4256 O O . TYR B 1 156 ? 62.268 50.721 -24.416 1.00 17.92 156 TYR B O 1
ATOM 4265 N N . VAL B 1 157 ? 64.340 51.506 -24.860 1.00 16.89 157 VAL B N 1
ATOM 4266 C CA . VAL B 1 157 ? 64.919 50.997 -23.603 1.00 16.82 157 VAL B CA 1
ATOM 4267 C C . VAL B 1 157 ? 64.546 51.965 -22.478 1.00 24.89 157 VAL B C 1
ATOM 4268 O O . VAL B 1 157 ? 65.009 53.119 -22.457 1.00 20.58 157 VAL B O 1
ATOM 4272 N N . SER B 1 158 ? 63.683 51.508 -21.566 1.00 20.02 158 SER B N 1
ATOM 4273 C CA . SER B 1 158 ? 63.025 52.427 -20.613 1.00 18.88 158 SER B CA 1
ATOM 4274 C C . SER B 1 158 ? 63.826 52.692 -19.353 1.00 24.29 158 SER B C 1
ATOM 4275 O O . SER B 1 158 ? 63.425 53.518 -18.526 1.00 23.79 158 SER B O 1
ATOM 4278 N N . GLY B 1 159 ? 64.958 52.019 -19.207 1.00 20.55 159 GLY B N 1
ATOM 4279 C CA . GLY B 1 159 ? 65.838 52.261 -18.066 1.00 22.74 159 GLY B CA 1
ATOM 4280 C C . GLY B 1 159 ? 67.144 51.514 -18.181 1.00 29.38 159 GLY B C 1
ATOM 4281 O O . GLY B 1 159 ? 67.267 50.586 -18.986 1.00 25.13 159 GLY B O 1
ATOM 4282 N N . LEU B 1 160 ? 68.127 51.925 -17.380 1.00 21.86 160 LEU B N 1
ATOM 4283 C CA . LEU B 1 160 ? 69.496 51.455 -17.558 1.00 21.02 160 LEU B CA 1
ATOM 4284 C C . LEU B 1 160 ? 70.017 50.954 -16.207 1.00 27.14 160 LEU B C 1
ATOM 4285 O O . LEU B 1 160 ? 70.611 51.714 -15.479 1.00 25.61 160 LEU B O 1
ATOM 4290 N N . PRO B 1 161 ? 69.723 49.692 -15.846 1.00 24.65 161 PRO B N 1
ATOM 4291 C CA . PRO B 1 161 ? 70.068 49.188 -14.493 1.00 26.53 161 PRO B CA 1
ATOM 4292 C C . PRO B 1 161 ? 71.543 48.814 -14.357 1.00 30.53 161 PRO B C 1
ATOM 4293 O O . PRO B 1 161 ? 71.887 47.620 -14.306 1.00 30.79 161 PRO B O 1
ATOM 4297 N N . GLU B 1 162 ? 72.412 49.822 -14.329 1.00 22.66 162 GLU B N 1
ATOM 4298 C CA . GLU B 1 162 ? 73.797 49.594 -13.881 1.00 25.27 162 GLU B CA 1
ATOM 4299 C C . GLU B 1 162 ? 74.170 50.600 -12.801 1.00 27.90 162 GLU B C 1
ATOM 4300 O O . GLU B 1 162 ? 73.505 51.619 -12.635 1.00 27.15 162 GLU B O 1
ATOM 4306 N N . ARG B 1 163 ? 75.242 50.314 -12.074 1.00 27.11 163 ARG B N 1
ATOM 4307 C CA . ARG B 1 163 ? 75.478 51.021 -10.820 1.00 29.05 163 ARG B CA 1
ATOM 4308 C C . ARG B 1 163 ? 76.363 52.242 -10.970 1.00 31.80 163 ARG B C 1
ATOM 4309 O O . ARG B 1 163 ? 76.517 53.007 -10.016 1.00 32.16 163 ARG B O 1
ATOM 4317 N N . THR B 1 164 ? 76.970 52.422 -12.143 1.00 29.85 164 THR B N 1
ATOM 4318 C CA . THR B 1 164 ? 77.739 53.645 -12.422 1.00 26.15 164 THR B CA 1
ATOM 4319 C C . THR B 1 164 ? 77.266 54.396 -13.668 1.00 32.65 164 THR B C 1
ATOM 4320 O O . THR B 1 164 ? 76.635 53.810 -14.556 1.00 25.97 164 THR B O 1
ATOM 4324 N N . LEU B 1 165 ? 77.589 55.684 -13.736 1.00 26.92 165 LEU B N 1
ATOM 4325 C CA . LEU B 1 165 ? 77.340 56.483 -14.940 1.00 31.38 165 LEU B CA 1
ATOM 4326 C C . LEU B 1 165 ? 77.983 55.884 -16.196 1.00 31.43 165 LEU B C 1
ATOM 4327 O O . LEU B 1 165 ? 77.330 55.761 -17.243 1.00 27.63 165 LEU B O 1
ATOM 4332 N N . LYS B 1 166 ? 79.257 55.518 -16.083 1.00 28.48 166 LYS B N 1
ATOM 4333 C CA . LYS B 1 166 ? 79.988 54.939 -17.203 1.00 28.67 166 LYS B CA 1
ATOM 4334 C C . LYS B 1 166 ? 79.342 53.633 -17.693 1.00 27.84 166 LYS B C 1
ATOM 4335 O O . LYS B 1 166 ? 79.149 53.453 -18.899 1.00 26.35 166 LYS B O 1
ATOM 4341 N N . ALA B 1 167 ? 78.983 52.761 -16.751 1.00 25.70 167 ALA B N 1
ATOM 4342 C CA . ALA B 1 167 ? 78.351 51.485 -17.067 1.00 29.19 167 ALA B CA 1
ATOM 4343 C C . ALA B 1 167 ? 76.959 51.645 -17.680 1.00 27.59 167 ALA B C 1
ATOM 4344 O O . ALA B 1 167 ? 76.620 50.905 -18.596 1.00 23.65 167 ALA B O 1
ATOM 4346 N N . ARG B 1 168 ? 76.169 52.611 -17.208 1.00 20.39 168 ARG B N 1
ATOM 4347 C CA . ARG B 1 168 ? 74.865 52.884 -17.858 1.00 25.67 168 ARG B CA 1
ATOM 4348 C C . ARG B 1 168 ? 75.009 53.349 -19.310 1.00 27.98 168 ARG B C 1
ATOM 4349 O O . ARG B 1 168 ? 74.213 52.969 -20.162 1.00 20.34 168 ARG B O 1
ATOM 4357 N N . GLY B 1 169 ? 76.049 54.133 -19.604 1.00 23.44 169 GLY B N 1
ATOM 4358 C CA . GLY B 1 169 ? 76.327 54.537 -20.984 1.00 23.11 169 GLY B CA 1
ATOM 4359 C C . GLY B 1 169 ? 76.709 53.359 -21.873 1.00 20.68 169 GLY B C 1
ATOM 4360 O O . GLY B 1 169 ? 76.228 53.239 -22.991 1.00 22.29 169 GLY B O 1
ATOM 4361 N N . GLU B 1 170 ? 77.565 52.489 -21.364 1.00 22.73 170 GLU B N 1
ATOM 4362 C CA . GLU B 1 170 ? 77.917 51.255 -22.066 1.00 24.99 170 GLU B CA 1
ATOM 4363 C C . GLU B 1 170 ? 76.711 50.350 -22.331 1.00 28.40 170 GLU B C 1
ATOM 4364 O O . GLU B 1 170 ? 76.603 49.778 -23.414 1.00 21.44 170 GLU B O 1
ATOM 4370 N N . LEU B 1 171 ? 75.796 50.246 -21.366 1.00 22.33 171 LEU B N 1
ATOM 4371 C CA . LEU B 1 171 ? 74.573 49.454 -21.557 1.00 22.78 171 LEU B CA 1
ATOM 4372 C C . LEU B 1 171 ? 73.656 50.080 -22.622 1.00 21.71 171 LEU B C 1
ATOM 4373 O O . LEU B 1 171 ? 73.091 49.374 -23.461 1.00 19.70 171 LEU B O 1
ATOM 4378 N N . ALA B 1 172 ? 73.545 51.405 -22.607 1.00 18.57 172 ALA B N 1
ATOM 4379 C CA . ALA B 1 172 ? 72.750 52.127 -23.627 1.00 17.93 172 ALA B CA 1
ATOM 4380 C C . ALA B 1 172 ? 73.322 51.809 -25.023 1.00 21.62 172 ALA B C 1
ATOM 4381 O O . ALA B 1 172 ? 72.584 51.468 -25.948 1.00 18.65 172 ALA B O 1
ATOM 4383 N N . LYS B 1 173 ? 74.651 51.851 -25.137 1.00 20.28 173 LYS B N 1
ATOM 4384 C CA . LYS B 1 173 ? 75.336 51.587 -26.409 1.00 22.79 173 LYS B CA 1
ATOM 4385 C C . LYS B 1 173 ? 75.167 50.131 -26.857 1.00 19.10 173 LYS B C 1
ATOM 4386 O O . LYS B 1 173 ? 74.939 49.882 -28.031 1.00 19.21 173 LYS B O 1
ATOM 4392 N N . TYR B 1 174 ? 75.267 49.195 -25.914 1.00 16.81 174 TYR B N 1
ATOM 4393 C CA . TYR B 1 174 ? 74.943 47.780 -26.163 1.00 18.60 174 TYR B CA 1
ATOM 4394 C C . TYR B 1 174 ? 73.558 47.645 -26.844 1.00 19.77 174 TYR B C 1
ATOM 4395 O O . TYR B 1 174 ? 73.411 46.952 -27.868 1.00 16.30 174 TYR B O 1
ATOM 4404 N N . TRP B 1 175 ? 72.548 48.319 -26.283 1.00 19.27 175 TRP B N 1
ATOM 4405 C CA . TRP B 1 175 ? 71.217 48.269 -26.876 1.00 21.27 175 TRP B CA 1
ATOM 4406 C C . TRP B 1 175 ? 71.089 49.004 -28.206 1.00 16.04 175 TRP B C 1
ATOM 4407 O O . TRP B 1 175 ? 70.385 48.537 -29.105 1.00 18.20 175 TRP B O 1
ATOM 4418 N N . GLN B 1 176 ? 71.767 50.144 -28.331 1.00 17.22 176 GLN B N 1
ATOM 4419 C CA . GLN B 1 176 ? 71.843 50.862 -29.608 1.00 18.41 176 GLN B CA 1
ATOM 4420 C C . GLN B 1 176 ? 72.350 49.979 -30.744 1.00 16.08 176 GLN B C 1
ATOM 4421 O O . GLN B 1 176 ? 71.801 50.023 -31.853 1.00 17.81 176 GLN B O 1
ATOM 4427 N N . ASP B 1 177 ? 73.365 49.169 -30.448 1.00 17.28 177 ASP B N 1
ATOM 4428 C CA . ASP B 1 177 ? 73.948 48.276 -31.447 1.00 21.72 177 ASP B CA 1
ATOM 4429 C C . ASP B 1 177 ? 73.032 47.114 -31.798 1.00 26.05 177 ASP B C 1
ATOM 4430 O O . ASP B 1 177 ? 73.229 46.457 -32.818 1.00 22.08 177 ASP B O 1
ATOM 4435 N N . ARG B 1 178 ? 72.020 46.883 -30.956 1.00 20.48 178 ARG B N 1
ATOM 4436 C CA . ARG B 1 178 ? 71.078 45.790 -31.163 1.00 19.73 178 ARG B CA 1
ATOM 4437 C C . ARG B 1 178 ? 69.706 46.288 -31.594 1.00 25.23 178 ARG B C 1
ATOM 4438 O O . ARG B 1 178 ? 68.680 45.671 -31.315 1.00 22.67 178 ARG B O 1
ATOM 4446 N N . GLY B 1 179 ? 69.693 47.446 -32.244 1.00 18.65 179 GLY B N 1
ATOM 4447 C CA . GLY B 1 179 ? 68.517 47.907 -32.955 1.00 19.54 179 GLY B CA 1
ATOM 4448 C C . GLY B 1 179 ? 67.686 48.972 -32.271 1.00 15.78 179 GLY B C 1
ATOM 4449 O O . GLY B 1 179 ? 66.725 49.458 -32.857 1.00 19.24 179 GLY B O 1
ATOM 4450 N N . PHE B 1 180 ? 68.037 49.333 -31.031 1.00 17.19 180 PHE B N 1
ATOM 4451 C CA . PHE B 1 180 ? 67.327 50.393 -30.322 1.00 17.16 180 PHE B CA 1
ATOM 4452 C C . PHE B 1 180 ? 67.824 51.782 -30.699 1.00 20.84 180 PHE B C 1
ATOM 4453 O O . PHE B 1 180 ? 69.011 51.972 -30.902 1.00 21.35 180 PHE B O 1
ATOM 4461 N N . ASN B 1 181 ? 66.903 52.729 -30.792 1.00 19.84 181 ASN B N 1
ATOM 4462 C CA . ASN B 1 181 ? 67.236 54.117 -31.153 1.00 24.78 181 ASN B CA 1
ATOM 4463 C C . ASN B 1 181 ? 66.813 55.121 -30.072 1.00 28.29 181 ASN B C 1
ATOM 4464 O O . ASN B 1 181 ? 67.020 56.329 -30.209 1.00 20.26 181 ASN B O 1
ATOM 4469 N N . ALA B 1 182 ? 66.199 54.623 -29.004 1.00 18.56 182 ALA B N 1
ATOM 4470 C CA . ALA B 1 182 ? 65.586 55.497 -28.012 1.00 18.40 182 ALA B CA 1
ATOM 4471 C C . ALA B 1 182 ? 65.792 54.881 -26.630 1.00 18.14 182 ALA B C 1
ATOM 4472 O O . ALA B 1 182 ? 65.811 53.651 -26.476 1.00 18.05 182 ALA B O 1
ATOM 4474 N N . PHE B 1 183 ? 66.064 55.746 -25.654 1.00 14.72 183 PHE B N 1
ATOM 4475 C CA . PHE B 1 183 ? 66.590 55.338 -24.361 1.00 16.94 183 PHE B CA 1
ATOM 4476 C C . PHE B 1 183 ? 66.015 56.315 -23.343 1.00 18.70 183 PHE B C 1
ATOM 4477 O O . PHE B 1 183 ? 65.706 57.462 -23.682 1.00 18.89 183 PHE B O 1
ATOM 4485 N N . LYS B 1 184 ? 65.892 55.852 -22.108 1.00 16.93 184 LYS B N 1
ATOM 4486 C CA . LYS B 1 184 ? 65.443 56.702 -20.996 1.00 17.52 184 LYS B CA 1
ATOM 4487 C C . LYS B 1 184 ? 66.261 56.382 -19.747 1.00 19.56 184 LYS B C 1
ATOM 4488 O O . LYS B 1 184 ? 66.603 55.226 -19.501 1.00 18.27 184 LYS B O 1
ATOM 4494 N N . PHE B 1 185 ? 66.588 57.406 -18.956 1.00 17.05 185 PHE B N 1
ATOM 4495 C CA . PHE B 1 185 ? 67.325 57.219 -17.710 1.00 18.72 185 PHE B CA 1
ATOM 4496 C C . PHE B 1 185 ? 66.545 57.903 -16.585 1.00 21.18 185 PHE B C 1
ATOM 4497 O O . PHE B 1 185 ? 65.769 58.828 -16.838 1.00 19.92 185 PHE B O 1
ATOM 4505 N N . ALA B 1 186 ? 66.786 57.455 -15.362 1.00 21.37 186 ALA B N 1
ATOM 4506 C CA . ALA B 1 186 ? 66.113 58.023 -14.175 1.00 21.32 186 ALA B CA 1
ATOM 4507 C C . ALA B 1 186 ? 67.007 59.101 -13.551 1.00 26.95 186 ALA B C 1
ATOM 4508 O O . ALA B 1 186 ? 68.148 58.834 -13.153 1.00 29.24 186 ALA B O 1
ATOM 4510 N N . THR B 1 187 ? 66.479 60.319 -13.492 1.00 28.04 187 THR B N 1
ATOM 4511 C CA . THR B 1 187 ? 67.253 61.497 -13.071 1.00 30.63 187 THR B CA 1
ATOM 4512 C C . THR B 1 187 ? 67.838 61.453 -11.638 1.00 40.09 187 THR B C 1
ATOM 4513 O O . THR B 1 187 ? 68.923 62.027 -11.419 1.00 38.56 187 THR B O 1
ATOM 4517 N N . PRO B 1 188 ? 67.138 60.810 -10.655 1.00 41.94 188 PRO B N 1
ATOM 4518 C CA . PRO B 1 188 ? 67.748 60.827 -9.308 1.00 46.04 188 PRO B CA 1
ATOM 4519 C C . PRO B 1 188 ? 69.007 59.980 -9.120 1.00 46.49 188 PRO B C 1
ATOM 4520 O O . PRO B 1 188 ? 69.658 60.090 -8.072 1.00 34.58 188 PRO B O 1
ATOM 4524 N N . VAL B 1 189 ? 69.352 59.157 -10.109 1.00 36.27 189 VAL B N 1
ATOM 4525 C CA . VAL B 1 189 ? 70.349 58.094 -9.918 1.00 45.34 189 VAL B CA 1
ATOM 4526 C C . VAL B 1 189 ? 71.806 58.594 -9.873 1.00 48.39 189 VAL B C 1
ATOM 4527 O O . VAL B 1 189 ? 72.532 58.273 -8.926 1.00 46.18 189 VAL B O 1
ATOM 4531 N N . ALA B 1 190 ? 72.223 59.376 -10.871 1.00 41.20 190 ALA B N 1
ATOM 4532 C CA . ALA B 1 190 ? 73.629 59.777 -10.974 1.00 43.09 190 ALA B CA 1
ATOM 4533 C C . ALA B 1 190 ? 74.027 60.659 -9.803 1.00 46.69 190 ALA B C 1
ATOM 4534 O O . ALA B 1 190 ? 73.303 61.592 -9.461 1.00 38.82 190 ALA B O 1
ATOM 4536 N N . ASP B 1 191 ? 75.164 60.347 -9.182 1.00 45.86 191 ASP B N 1
ATOM 4537 C CA . ASP B 1 191 ? 75.693 61.183 -8.101 1.00 53.40 191 ASP B CA 1
ATOM 4538 C C . ASP B 1 191 ? 75.999 62.600 -8.574 1.00 54.13 191 ASP B C 1
ATOM 4539 O O . ASP B 1 191 ? 75.827 63.554 -7.815 1.00 49.73 191 ASP B O 1
ATOM 4544 N N . ASP B 1 192 ? 76.421 62.732 -9.833 1.00 49.13 192 ASP B N 1
ATOM 4545 C CA . ASP B 1 192 ? 76.719 64.044 -10.407 1.00 55.87 192 ASP B CA 1
ATOM 4546 C C . ASP B 1 192 ? 75.491 64.769 -10.972 1.00 50.28 192 ASP B C 1
ATOM 4547 O O . ASP B 1 192 ? 75.600 65.913 -11.423 1.00 48.12 192 ASP B O 1
ATOM 4552 N N . GLY B 1 193 ? 74.328 64.114 -10.932 1.00 38.76 193 GLY B N 1
ATOM 4553 C CA . GLY B 1 193 ? 73.070 64.748 -11.311 1.00 37.43 193 GLY B CA 1
ATOM 4554 C C . GLY B 1 193 ? 72.645 64.444 -12.743 1.00 35.71 193 GLY B C 1
ATOM 4555 O O . GLY B 1 193 ? 73.437 63.903 -13.523 1.00 29.36 193 GLY B O 1
ATOM 4556 N N . PRO B 1 194 ? 71.380 64.764 -13.091 1.00 35.27 194 PRO B N 1
ATOM 4557 C CA . PRO B 1 194 ? 70.833 64.410 -14.410 1.00 31.30 194 PRO B CA 1
ATOM 4558 C C . PRO B 1 194 ? 71.443 65.127 -15.619 1.00 36.08 194 PRO B C 1
ATOM 4559 O O . PRO B 1 194 ? 71.523 64.521 -16.688 1.00 27.88 194 PRO B O 1
ATOM 4563 N N . ALA B 1 195 ? 71.856 66.387 -15.470 1.00 27.85 195 ALA B N 1
ATOM 4564 C CA . ALA B 1 195 ? 72.625 67.054 -16.539 1.00 28.52 195 ALA B CA 1
ATOM 4565 C C . ALA B 1 195 ? 73.911 66.320 -16.914 1.00 26.83 195 ALA B C 1
ATOM 4566 O O . ALA B 1 195 ? 74.238 66.230 -18.106 1.00 30.37 195 ALA B O 1
ATOM 4568 N N . ALA B 1 196 ? 74.622 65.792 -15.917 1.00 27.06 196 ALA B N 1
ATOM 4569 C CA . ALA B 1 196 ? 75.853 65.032 -16.145 1.00 29.46 196 ALA B CA 1
ATOM 4570 C C . ALA B 1 196 ? 75.529 63.719 -16.846 1.00 27.66 196 ALA B C 1
ATOM 4571 O O . ALA B 1 196 ? 76.292 63.260 -17.711 1.00 25.62 196 ALA B O 1
ATOM 4573 N N . GLU B 1 197 ? 74.396 63.123 -16.471 1.00 24.30 197 GLU B N 1
ATOM 4574 C CA . GLU B 1 197 ? 74.002 61.845 -17.070 1.00 26.11 197 GLU B CA 1
ATOM 4575 C C . GLU B 1 197 ? 73.592 61.984 -18.524 1.00 21.02 197 GLU B C 1
ATOM 4576 O O . GLU B 1 197 ? 74.084 61.234 -19.373 1.00 21.84 197 GLU B O 1
ATOM 4582 N N . ILE B 1 198 ? 72.723 62.948 -18.818 1.00 18.84 198 ILE B N 1
ATOM 4583 C CA . ILE B 1 198 ? 72.283 63.167 -20.191 1.00 22.24 198 ILE B CA 1
ATOM 4584 C C . ILE B 1 198 ? 73.461 63.595 -21.083 1.00 23.26 198 ILE B C 1
ATOM 4585 O O . ILE B 1 198 ? 73.572 63.134 -22.214 1.00 19.62 198 ILE B O 1
ATOM 4590 N N . ALA B 1 199 ? 74.358 64.432 -20.549 1.00 21.98 199 ALA B N 1
ATOM 4591 C CA . ALA B 1 199 ? 75.585 64.806 -21.279 1.00 26.78 199 ALA B CA 1
ATOM 4592 C C . ALA B 1 199 ? 76.409 63.593 -21.675 1.00 21.55 199 ALA B C 1
ATOM 4593 O O . ALA B 1 199 ? 76.838 63.476 -22.830 1.00 23.31 199 ALA B O 1
ATOM 4595 N N . ASN B 1 200 ? 76.602 62.684 -20.725 1.00 23.46 200 ASN B N 1
ATOM 4596 C CA . ASN B 1 200 ? 77.315 61.455 -20.980 1.00 23.64 200 ASN B CA 1
ATOM 4597 C C . ASN B 1 200 ? 76.603 60.591 -22.030 1.00 25.46 200 ASN B C 1
ATOM 4598 O O . ASN B 1 200 ? 77.230 60.127 -22.968 1.00 21.88 200 ASN B O 1
ATOM 4603 N N . LEU B 1 201 ? 75.302 60.373 -21.854 1.00 21.96 201 LEU B N 1
ATOM 4604 C CA . LEU B 1 201 ? 74.539 59.568 -22.805 1.00 19.42 201 LEU B CA 1
ATOM 4605 C C . LEU B 1 201 ? 74.570 60.158 -24.211 1.00 21.20 201 LEU B C 1
ATOM 4606 O O . LEU B 1 201 ? 74.709 59.419 -25.188 1.00 22.60 201 LEU B O 1
ATOM 4611 N N . ARG B 1 202 ? 74.469 61.483 -24.308 1.00 21.41 202 ARG B N 1
ATOM 4612 C CA . ARG B 1 202 ? 74.516 62.176 -25.600 1.00 20.71 202 ARG B CA 1
ATOM 4613 C 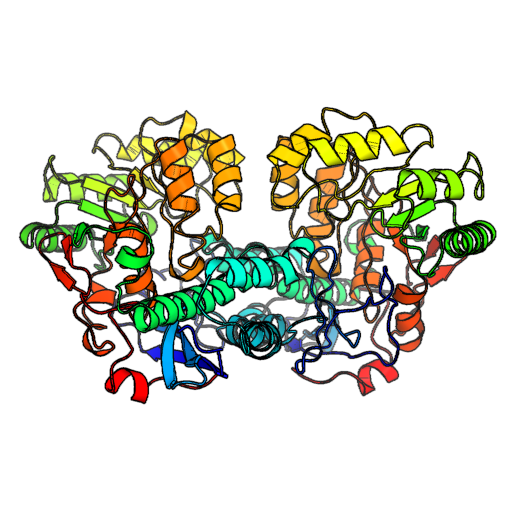C . ARG B 1 202 ? 75.856 61.955 -26.326 1.00 22.75 202 ARG B C 1
ATOM 4614 O O . ARG B 1 202 ? 75.883 61.681 -27.541 1.00 19.98 202 ARG B O 1
ATOM 4622 N N . GLN B 1 203 ? 76.948 62.092 -25.580 1.00 24.60 203 GLN B N 1
ATOM 4623 C CA A GLN B 1 203 ? 78.306 61.835 -26.080 0.50 25.67 203 GLN B CA 1
ATOM 4624 C CA B GLN B 1 203 ? 78.275 61.848 -26.137 0.50 25.62 203 GLN B CA 1
ATOM 4625 C C . GLN B 1 203 ? 78.500 60.383 -26.529 1.00 31.36 203 GLN B C 1
ATOM 4626 O O . GLN B 1 203 ? 79.063 60.113 -27.594 1.00 25.58 203 GLN B O 1
ATOM 4637 N N . VAL B 1 204 ? 78.064 59.445 -25.689 1.00 21.74 204 VAL B N 1
ATOM 4638 C CA . VAL B 1 204 ? 78.223 58.016 -25.975 1.00 22.23 204 VAL B CA 1
ATOM 4639 C C . VAL B 1 204 ? 77.380 57.587 -27.183 1.00 26.44 204 VAL B C 1
ATOM 4640 O O . VAL B 1 204 ? 77.851 56.826 -28.054 1.00 21.66 204 VAL B O 1
ATOM 4644 N N . LEU B 1 205 ? 76.143 58.081 -27.252 1.00 19.64 205 LEU B N 1
ATOM 4645 C CA . LEU B 1 205 ? 75.178 57.520 -28.198 1.00 22.75 205 LEU B CA 1
ATOM 4646 C C . LEU B 1 205 ? 75.147 58.257 -29.529 1.00 22.70 205 LEU B C 1
ATOM 4647 O O . LEU B 1 205 ? 74.763 57.676 -30.534 1.00 24.75 205 LEU B O 1
ATOM 4652 N N . GLY B 1 206 ? 75.515 59.541 -29.519 1.00 25.32 206 GLY B N 1
ATOM 4653 C CA . GLY B 1 206 ? 75.469 60.357 -30.730 1.00 21.60 206 GLY B CA 1
ATOM 4654 C C . GLY B 1 206 ? 74.222 61.194 -30.871 1.00 26.34 206 GLY B C 1
ATOM 4655 O O . GLY B 1 206 ? 73.270 61.051 -30.079 1.00 23.16 206 GLY B O 1
ATOM 4656 N N . PRO B 1 207 ? 74.210 62.097 -31.871 1.00 23.85 207 PRO B N 1
ATOM 4657 C CA . PRO B 1 207 ? 73.157 63.094 -32.072 1.00 25.20 207 PRO B CA 1
ATOM 4658 C C . PRO B 1 207 ? 71.797 62.470 -32.382 1.00 23.09 207 PRO B C 1
ATOM 4659 O O . PRO B 1 207 ? 70.770 63.106 -32.154 1.00 25.16 207 PRO B O 1
ATOM 4663 N N . GLN B 1 208 ? 71.803 61.266 -32.952 1.00 18.89 208 GLN B N 1
ATOM 4664 C CA . GLN B 1 208 ? 70.580 60.706 -33.527 1.00 19.68 208 GLN B CA 1
ATOM 4665 C C . GLN B 1 208 ? 69.715 60.001 -32.471 1.00 28.44 208 GLN B C 1
ATOM 4666 O O . GLN B 1 208 ? 68.502 59.856 -32.668 1.00 26.56 208 GLN B O 1
ATOM 4672 N N . ALA B 1 209 ? 70.346 59.562 -31.382 1.00 24.81 209 ALA B N 1
ATOM 4673 C CA . ALA B 1 209 ? 69.653 58.812 -30.325 1.00 23.79 209 ALA B CA 1
ATOM 4674 C C . ALA B 1 209 ? 68.590 59.687 -29.664 1.00 22.86 209 ALA B C 1
ATOM 4675 O O . ALA B 1 209 ? 68.785 60.884 -29.456 1.00 21.12 209 ALA B O 1
ATOM 4677 N N . LYS B 1 210 ? 67.453 59.081 -29.336 1.00 20.58 210 LYS B N 1
ATOM 4678 C CA . LYS B 1 210 ? 66.488 59.761 -28.506 1.00 18.50 210 LYS B CA 1
ATOM 4679 C C . LYS B 1 210 ? 66.783 59.382 -27.058 1.00 18.56 210 LYS B C 1
ATOM 4680 O O . LYS B 1 210 ? 66.926 58.193 -26.707 1.00 17.90 210 LYS B O 1
ATOM 4686 N N . ILE B 1 211 ? 66.939 60.407 -26.220 1.00 17.06 211 ILE B N 1
ATOM 4687 C CA . ILE B 1 211 ? 67.304 60.189 -24.820 1.00 19.93 211 ILE B CA 1
ATOM 4688 C C . ILE B 1 211 ? 66.339 60.968 -23.941 1.00 21.75 211 ILE B C 1
ATOM 4689 O O . ILE B 1 211 ? 66.355 62.184 -23.952 1.00 19.94 211 ILE B O 1
ATOM 4694 N N . ALA B 1 212 ? 65.492 60.241 -23.206 1.00 17.26 212 ALA B N 1
ATOM 4695 C CA . ALA B 1 212 ? 64.505 60.833 -22.325 1.00 21.08 212 ALA B CA 1
ATOM 4696 C C . ALA B 1 212 ? 64.962 60.840 -20.873 1.00 17.73 212 ALA B C 1
ATOM 4697 O O . ALA B 1 212 ? 65.780 60.013 -20.455 1.00 17.10 212 ALA B O 1
ATOM 4699 N N . ALA B 1 213 ? 64.428 61.795 -20.108 1.00 19.69 213 ALA B N 1
ATOM 4700 C CA . ALA B 1 213 ? 64.736 61.910 -18.690 1.00 24.05 213 ALA B CA 1
ATOM 4701 C C . ALA B 1 213 ? 63.475 61.654 -17.866 1.00 16.97 213 ALA B C 1
ATOM 4702 O O . ALA B 1 213 ? 62.478 62.392 -17.967 1.00 20.59 213 ALA B O 1
ATOM 4704 N N . ASP B 1 214 ? 63.525 60.594 -17.074 1.00 19.24 214 ASP B N 1
ATOM 4705 C CA . ASP B 1 214 ? 62.437 60.284 -16.145 1.00 19.57 214 ASP B CA 1
ATOM 4706 C C . ASP B 1 214 ? 62.786 60.948 -14.806 1.00 14.01 214 ASP B C 1
ATOM 4707 O O . ASP B 1 214 ? 63.679 60.505 -14.077 1.00 17.90 214 ASP B O 1
ATOM 4712 N N . MET B 1 215 ? 62.036 62.000 -14.518 1.00 18.18 215 MET B N 1
ATOM 4713 C CA . MET B 1 215 ? 62.330 62.870 -13.380 1.00 22.77 215 MET B CA 1
ATOM 4714 C C . MET B 1 215 ? 61.773 62.369 -12.046 1.00 26.56 215 MET B C 1
ATOM 4715 O O . MET B 1 215 ? 62.064 62.943 -10.984 1.00 23.67 215 MET B O 1
ATOM 4720 N N . HIS B 1 216 ? 60.975 61.300 -12.103 1.00 20.03 216 HIS B N 1
ATOM 4721 C CA . HIS B 1 216 ? 60.558 60.568 -10.899 1.00 17.50 216 HIS B CA 1
ATOM 4722 C C . HIS B 1 216 ? 59.880 61.454 -9.836 1.00 20.09 216 HIS B C 1
ATOM 4723 O O . HIS B 1 216 ? 60.084 61.250 -8.649 1.00 21.91 216 HIS B O 1
ATOM 4730 N N . TRP B 1 217 ? 59.107 62.432 -10.295 1.00 19.94 217 TRP B N 1
ATOM 4731 C CA . TRP B 1 217 ? 58.060 63.112 -9.512 1.00 24.16 217 TRP B CA 1
ATOM 4732 C C . TRP B 1 217 ? 58.524 64.174 -8.501 1.00 27.06 217 TRP B C 1
ATOM 4733 O O . TRP B 1 217 ? 57.914 65.238 -8.403 1.00 28.53 217 TRP B O 1
ATOM 4744 N N . ASN B 1 218 ? 59.586 63.891 -7.757 1.00 23.36 218 ASN B N 1
ATOM 4745 C CA . ASN B 1 218 ? 59.848 64.609 -6.499 1.00 29.15 218 ASN B CA 1
ATOM 4746 C C . ASN B 1 218 ? 60.630 65.917 -6.708 1.00 28.23 218 ASN B C 1
ATOM 4747 O O . ASN B 1 218 ? 61.802 66.023 -6.333 1.00 31.39 218 ASN B O 1
ATOM 4752 N N . GLN B 1 219 ? 59.964 66.879 -7.336 1.00 28.45 219 GLN B N 1
ATOM 4753 C CA . GLN B 1 219 ? 60.466 68.236 -7.493 1.00 31.17 219 GLN B CA 1
ATOM 4754 C C . GLN B 1 219 ? 59.281 69.157 -7.339 1.00 26.99 219 GLN B C 1
ATOM 4755 O O . GLN B 1 219 ? 58.176 68.827 -7.759 1.00 29.66 219 GLN B O 1
ATOM 4761 N N . THR B 1 220 ? 59.529 70.345 -6.791 1.00 29.75 220 THR B N 1
ATOM 4762 C CA . THR B 1 220 ? 58.689 71.507 -7.059 1.00 28.34 220 THR B CA 1
ATOM 4763 C C . THR B 1 220 ? 58.735 71.852 -8.563 1.00 29.34 220 THR B C 1
ATOM 4764 O O . THR B 1 220 ? 59.722 71.541 -9.234 1.00 28.32 220 THR B O 1
ATOM 4768 N N . PRO B 1 221 ? 57.671 72.487 -9.093 1.00 27.36 221 PRO B N 1
ATOM 4769 C CA . PRO B 1 221 ? 57.723 73.005 -10.453 1.00 26.07 221 PRO B CA 1
ATOM 4770 C C . PRO B 1 221 ? 58.945 73.881 -10.777 1.00 34.20 221 PRO B C 1
ATOM 4771 O O . PRO B 1 221 ? 59.484 73.793 -11.872 1.00 26.58 221 PRO B O 1
ATOM 4775 N N . GLU B 1 222 ? 59.384 74.690 -9.820 1.00 30.79 222 GLU B N 1
ATOM 4776 C CA . GLU B 1 222 ? 60.558 75.537 -9.995 1.00 33.34 222 GLU B CA 1
ATOM 4777 C C . GLU B 1 222 ? 61.843 74.726 -10.137 1.00 28.94 222 GLU B C 1
ATOM 4778 O O . GLU B 1 222 ? 62.658 74.988 -11.032 1.00 28.88 222 GLU B O 1
ATOM 4784 N N . ARG B 1 223 ? 62.010 73.732 -9.263 1.00 26.11 223 ARG B N 1
ATOM 4785 C CA . ARG B 1 223 ? 63.182 72.869 -9.308 1.00 28.49 223 ARG B CA 1
ATOM 4786 C C . ARG B 1 223 ? 63.159 72.029 -10.586 1.00 29.16 223 ARG B C 1
ATOM 4787 O O . ARG B 1 223 ? 64.201 71.843 -11.218 1.00 26.95 223 ARG B O 1
ATOM 4795 N N . ALA B 1 224 ? 61.977 71.540 -10.961 1.00 26.94 224 ALA B N 1
ATOM 4796 C CA . ALA B 1 224 ? 61.846 70.750 -12.192 1.00 29.97 224 ALA B CA 1
ATOM 4797 C C . ALA B 1 224 ? 62.270 71.561 -13.417 1.00 33.05 224 ALA B C 1
ATOM 4798 O O . ALA B 1 224 ? 63.053 71.079 -14.238 1.00 25.09 224 ALA B O 1
ATOM 4800 N N . LEU B 1 225 ? 61.810 72.807 -13.497 1.00 28.26 225 LEU B N 1
ATOM 4801 C CA . LEU B 1 225 ? 62.228 73.717 -14.573 1.00 30.55 225 LEU B CA 1
ATOM 4802 C C . LEU B 1 225 ? 63.719 74.002 -14.609 1.00 26.62 225 LEU B C 1
ATOM 4803 O O . LEU B 1 225 ? 64.290 74.112 -15.689 1.00 32.97 225 LEU B O 1
ATOM 4808 N N . GLU B 1 226 ? 64.349 74.093 -13.435 1.00 31.61 226 GLU B N 1
ATOM 4809 C CA . GLU B 1 226 ? 65.786 74.281 -13.342 1.00 31.56 226 GLU B CA 1
ATOM 4810 C C . GLU B 1 226 ? 66.543 73.097 -13.910 1.00 36.32 226 GLU B C 1
ATOM 4811 O O . GLU B 1 226 ? 67.482 73.275 -14.685 1.00 28.15 226 GLU B O 1
ATOM 4817 N N . LEU B 1 227 ? 66.122 71.894 -13.525 1.00 30.33 227 LEU B N 1
ATOM 4818 C CA . LEU B 1 227 ? 66.762 70.670 -14.000 1.00 30.41 227 LEU B CA 1
ATOM 4819 C C . LEU B 1 227 ? 66.554 70.452 -15.503 1.00 26.05 227 LEU B C 1
ATOM 4820 O O . LEU B 1 227 ? 67.483 70.028 -16.188 1.00 27.24 227 LEU B O 1
ATOM 4825 N N . ILE B 1 228 ? 65.357 70.781 -16.002 1.00 24.22 228 ILE B N 1
ATOM 4826 C CA . ILE B 1 228 ? 65.027 70.655 -17.425 1.00 26.47 228 ILE B CA 1
ATOM 4827 C C . ILE B 1 228 ? 65.885 71.607 -18.264 1.00 28.32 228 ILE B C 1
ATOM 4828 O O . ILE B 1 228 ? 66.410 71.214 -19.305 1.00 29.14 228 ILE B O 1
ATOM 4833 N N . ALA B 1 229 ? 66.082 72.824 -17.758 1.00 31.10 229 ALA B N 1
ATOM 4834 C CA . ALA B 1 229 ? 66.969 73.799 -18.398 1.00 29.85 229 ALA B CA 1
ATOM 4835 C C . ALA B 1 229 ? 68.431 73.360 -18.445 1.00 27.18 229 ALA B C 1
ATOM 4836 O O . ALA B 1 229 ? 69.110 73.639 -19.423 1.00 28.76 229 ALA B O 1
ATOM 4838 N N . GLU B 1 230 ? 68.905 72.665 -17.408 1.00 27.60 230 GLU B N 1
ATOM 4839 C CA . GLU B 1 230 ? 70.245 72.083 -17.396 1.00 27.85 230 GLU B CA 1
ATOM 4840 C C . GLU B 1 230 ? 70.422 70.948 -18.400 1.00 33.55 230 GLU B C 1
ATOM 4841 O O . GLU B 1 230 ? 71.516 70.742 -18.921 1.00 26.52 230 GLU B O 1
ATOM 4847 N N . MET B 1 231 ? 69.351 70.202 -18.649 1.00 29.37 231 MET B N 1
ATOM 4848 C CA . MET B 1 231 ? 69.416 69.038 -19.548 1.00 25.26 231 MET B CA 1
ATOM 4849 C C . MET B 1 231 ? 69.170 69.455 -21.001 1.00 23.64 231 MET B C 1
ATOM 4850 O O . MET B 1 231 ? 69.613 68.769 -21.931 1.00 27.17 231 MET B O 1
ATOM 4855 N N . GLN B 1 232 ? 68.452 70.572 -21.165 1.00 24.03 232 GLN B N 1
ATOM 4856 C CA . GLN B 1 232 ? 68.040 71.131 -22.451 1.00 27.79 232 GLN B CA 1
ATOM 4857 C C . GLN B 1 232 ? 69.123 71.191 -23.551 1.00 24.87 232 GLN B C 1
ATOM 4858 O O . GLN B 1 232 ? 68.823 70.818 -24.693 1.00 26.92 232 GLN B O 1
ATOM 4864 N N . PRO B 1 233 ? 70.359 71.672 -23.223 1.00 30.70 233 PRO B N 1
ATOM 4865 C CA . PRO B 1 233 ? 71.442 71.670 -24.231 1.00 32.95 233 PRO B CA 1
ATOM 4866 C C . PRO B 1 233 ? 71.797 70.315 -24.853 1.00 36.13 233 PRO B C 1
ATOM 4867 O O . PRO B 1 233 ? 72.421 70.281 -25.920 1.00 27.17 233 PRO B O 1
ATOM 4871 N N . PHE B 1 234 ? 71.396 69.224 -24.197 1.00 30.56 234 PHE B N 1
ATOM 4872 C CA . PHE B 1 234 ? 71.729 67.867 -24.647 1.00 26.53 234 PHE B CA 1
ATOM 4873 C C . PHE B 1 234 ? 70.604 67.172 -25.396 1.00 28.13 234 PHE B C 1
ATOM 4874 O O . PHE B 1 234 ? 70.702 65.985 -25.678 1.00 23.92 234 PHE B O 1
ATOM 4882 N N . ASP B 1 235 ? 69.585 67.953 -25.754 1.00 25.51 235 ASP B N 1
ATOM 4883 C CA . ASP B 1 235 ? 68.466 67.545 -26.626 1.00 28.58 235 ASP B CA 1
ATOM 4884 C C . ASP B 1 235 ? 67.647 66.384 -26.009 1.00 23.69 235 ASP B C 1
ATOM 4885 O O . ASP B 1 235 ? 67.555 65.294 -26.590 1.00 24.87 235 ASP B O 1
ATOM 4890 N N . PRO B 1 236 ? 67.045 66.619 -24.829 1.00 27.98 236 PRO B N 1
ATOM 4891 C CA . PRO B 1 236 ? 66.183 65.567 -24.279 1.00 24.18 236 PRO B CA 1
ATOM 4892 C C . PRO B 1 236 ? 64.958 65.308 -25.143 1.00 25.92 236 PRO B C 1
ATOM 4893 O O . PRO B 1 236 ? 64.305 66.232 -25.656 1.00 21.09 236 PRO B O 1
ATOM 4897 N N . TRP B 1 237 ? 64.651 64.036 -25.293 1.00 20.11 237 TRP B N 1
ATOM 4898 C CA . TRP B 1 237 ? 63.519 63.591 -26.088 1.00 18.24 237 TRP B CA 1
ATOM 4899 C C . TRP B 1 237 ? 62.217 64.007 -25.417 1.00 18.90 237 TRP B C 1
ATOM 4900 O O . TRP B 1 237 ? 61.323 64.581 -26.058 1.00 19.70 237 TRP B O 1
ATOM 4911 N N . PHE B 1 238 ? 62.122 63.704 -24.127 1.00 20.61 238 PHE B N 1
ATOM 4912 C CA . PHE B 1 238 ? 61.083 64.267 -23.258 1.00 20.13 238 PHE B CA 1
ATOM 4913 C C . PHE B 1 238 ? 61.557 64.272 -21.809 1.00 19.37 238 PHE B C 1
ATOM 4914 O O . PHE B 1 238 ? 62.574 63.636 -21.445 1.00 18.37 238 PHE B O 1
ATOM 4922 N N . ALA B 1 239 ? 60.814 65.022 -20.993 1.00 20.21 239 ALA B N 1
ATOM 4923 C CA . ALA B 1 239 ? 60.973 65.040 -19.547 1.00 23.24 239 ALA B CA 1
ATOM 4924 C C . ALA B 1 239 ? 59.708 64.403 -18.980 1.00 19.41 239 ALA B C 1
ATOM 4925 O O . ALA B 1 239 ? 58.579 64.897 -19.202 1.00 22.39 239 ALA B O 1
ATOM 4927 N N . GLU B 1 240 ? 59.893 63.303 -18.270 1.00 19.01 240 GLU B N 1
ATOM 4928 C CA . GLU B 1 240 ? 58.755 62.531 -17.755 1.00 19.08 240 GLU B CA 1
ATOM 4929 C C . GLU B 1 240 ? 58.554 62.804 -16.250 1.00 15.85 240 GLU B C 1
ATOM 4930 O O . GLU B 1 240 ? 59.519 62.871 -15.500 1.00 19.62 240 GLU B O 1
ATOM 4936 N N . ALA B 1 241 ? 57.294 62.921 -15.824 1.00 19.38 241 ALA B N 1
ATOM 4937 C CA . ALA B 1 241 ? 56.948 63.016 -14.388 1.00 19.73 241 ALA B CA 1
ATOM 4938 C C . ALA B 1 241 ? 57.764 64.110 -13.661 1.00 18.68 241 ALA B C 1
ATOM 4939 O O . ALA B 1 241 ? 58.495 63.808 -12.726 1.00 19.75 241 ALA B O 1
ATOM 4941 N N . PRO B 1 242 ? 57.695 65.373 -14.147 1.00 20.73 242 PRO B N 1
ATOM 4942 C CA . PRO B 1 242 ? 58.524 66.431 -13.533 1.00 27.14 242 PRO B CA 1
ATOM 4943 C C . PRO B 1 242 ? 58.133 66.784 -12.080 1.00 23.72 242 PRO B C 1
ATOM 4944 O O . PRO B 1 242 ? 58.982 67.181 -11.296 1.00 24.73 242 PRO B O 1
ATOM 4948 N N . VAL B 1 243 ? 56.855 66.631 -11.745 1.00 21.56 243 VAL B N 1
ATOM 4949 C CA . VAL B 1 243 ? 56.335 67.006 -10.422 1.00 24.67 243 VAL B CA 1
ATOM 4950 C C . VAL B 1 243 ? 55.406 65.913 -9.896 1.00 25.53 243 VAL B C 1
ATOM 4951 O O . VAL B 1 243 ? 55.141 64.934 -10.581 1.00 20.97 243 VAL B O 1
ATOM 4955 N N . TRP B 1 244 ? 54.930 66.047 -8.667 1.00 21.90 244 TRP B N 1
ATOM 4956 C CA . TRP B 1 244 ? 54.038 65.007 -8.149 1.00 24.35 244 TRP B CA 1
ATOM 4957 C C . TRP B 1 244 ? 52.773 64.890 -8.988 1.00 24.41 244 TRP B C 1
ATOM 4958 O O . TRP B 1 244 ? 52.278 65.894 -9.545 1.00 22.71 244 TRP B O 1
ATOM 4969 N N . THR B 1 245 ? 52.247 63.669 -9.078 1.00 23.35 245 THR B N 1
ATOM 4970 C CA . THR B 1 245 ? 51.026 63.392 -9.857 1.00 25.22 245 THR B CA 1
ATOM 4971 C C . THR B 1 245 ? 49.856 64.284 -9.462 1.00 22.86 245 THR B C 1
ATOM 4972 O O . THR B 1 245 ? 49.123 64.773 -10.318 1.00 24.90 245 THR B O 1
ATOM 4976 N N . GLU B 1 246 ? 49.715 64.515 -8.156 1.00 22.57 246 GLU B N 1
ATOM 4977 C CA . GLU B 1 246 ? 48.575 65.264 -7.618 1.00 25.82 246 GLU B CA 1
ATOM 4978 C C . GLU B 1 246 ? 48.691 66.755 -7.909 1.00 27.76 246 GLU B C 1
ATOM 4979 O O . GLU B 1 246 ? 47.685 67.488 -7.889 1.00 27.74 246 GLU B O 1
ATOM 4985 N N . ASP B 1 247 ? 49.919 67.197 -8.184 1.00 25.51 247 ASP B N 1
ATOM 4986 C CA . ASP B 1 247 ? 50.234 68.616 -8.370 1.00 26.27 247 ASP B CA 1
ATOM 4987 C C . ASP B 1 247 ? 49.965 69.126 -9.784 1.00 28.53 247 ASP B C 1
ATOM 4988 O O . ASP B 1 247 ? 50.899 69.502 -10.512 1.00 25.98 247 ASP B O 1
ATOM 4993 N N . ILE B 1 248 ? 48.684 69.180 -10.146 1.00 26.44 248 ILE B N 1
ATOM 4994 C CA . ILE B 1 248 ? 48.251 69.598 -11.479 1.00 29.93 248 ILE B CA 1
ATOM 4995 C C . ILE B 1 248 ? 48.643 71.044 -11.814 1.00 35.76 248 ILE B C 1
ATOM 4996 O O . ILE B 1 248 ? 49.036 71.330 -12.941 1.00 27.41 248 ILE B O 1
ATOM 5001 N N . ALA B 1 249 ? 48.553 71.937 -10.824 1.00 34.86 249 ALA B N 1
ATOM 5002 C CA . ALA B 1 249 ? 49.047 73.305 -10.960 1.00 32.53 249 ALA B CA 1
ATOM 5003 C C . ALA B 1 249 ? 50.556 73.367 -11.232 1.00 28.11 249 ALA B C 1
ATOM 5004 O O . ALA B 1 249 ? 51.012 74.158 -12.060 1.00 32.78 249 ALA B O 1
ATOM 5006 N N . GLY B 1 250 ? 51.315 72.524 -10.543 1.00 26.15 250 GLY B N 1
ATOM 5007 C CA . GLY B 1 250 ? 52.756 72.380 -10.786 1.00 27.44 250 GLY B CA 1
ATOM 5008 C C . GLY B 1 250 ? 53.078 71.873 -12.190 1.00 30.39 250 GLY B C 1
ATOM 5009 O O . GLY B 1 250 ? 53.966 72.409 -12.859 1.00 25.80 250 GLY B O 1
ATOM 5010 N N . LEU B 1 251 ? 52.342 70.851 -12.639 1.00 26.46 251 LEU B N 1
ATOM 5011 C CA . LEU B 1 251 ? 52.492 70.331 -14.001 1.00 25.94 251 LEU B CA 1
ATOM 5012 C C . LEU B 1 251 ? 52.165 71.376 -15.067 1.00 26.93 251 LEU B C 1
ATOM 5013 O O . LEU B 1 251 ? 52.864 71.476 -16.064 1.00 25.91 251 LEU B O 1
ATOM 5018 N N . GLU B 1 252 ? 51.107 72.157 -14.842 1.00 27.48 252 GLU B N 1
ATOM 5019 C CA . GLU B 1 252 ? 50.769 73.284 -15.709 1.00 31.05 252 GLU B CA 1
ATOM 5020 C C . GLU B 1 252 ? 51.909 74.304 -15.825 1.00 32.32 252 GLU B C 1
ATOM 5021 O O . GLU B 1 252 ? 52.318 74.644 -16.931 1.00 34.33 252 GLU B O 1
ATOM 5027 N N . LYS B 1 253 ? 52.417 74.768 -14.684 1.00 33.17 253 LYS B N 1
ATOM 5028 C CA . LYS B 1 253 ? 53.584 75.652 -14.645 1.00 33.45 253 LYS B CA 1
ATOM 5029 C C . LYS B 1 253 ? 54.814 75.101 -15.386 1.00 35.93 253 LYS B C 1
ATOM 5030 O O . LYS B 1 253 ? 55.397 75.806 -16.207 1.00 32.30 253 LYS B O 1
ATOM 5036 N N . VAL B 1 254 ? 55.191 73.849 -15.117 1.00 31.81 254 VAL B N 1
ATOM 5037 C CA . VAL B 1 254 ? 56.304 73.223 -15.839 1.00 29.90 254 VAL B CA 1
ATOM 5038 C C . VAL B 1 254 ? 56.053 73.201 -17.357 1.00 28.87 254 VAL B C 1
ATOM 5039 O O . VAL B 1 254 ? 56.896 73.664 -18.126 1.00 28.52 254 VAL B O 1
ATOM 5043 N N . SER B 1 255 ? 54.903 72.679 -17.776 1.00 27.62 255 SER B N 1
ATOM 5044 C CA . SER B 1 255 ? 54.660 72.394 -19.184 1.00 29.38 255 SER B CA 1
ATOM 5045 C C . SER B 1 255 ? 54.547 73.676 -20.031 1.00 35.39 255 SER B C 1
ATOM 5046 O O . SER B 1 255 ? 54.824 73.667 -21.235 1.00 28.90 255 SER B O 1
ATOM 5049 N N . LYS B 1 256 ? 54.152 74.770 -19.383 1.00 33.07 256 LYS B N 1
ATOM 5050 C CA A LYS B 1 256 ? 53.969 76.070 -20.041 0.50 33.75 256 LYS B CA 1
ATOM 5051 C CA B LYS B 1 256 ? 53.986 76.041 -20.080 0.50 31.87 256 LYS B CA 1
ATOM 5052 C C . LYS B 1 256 ? 55.253 76.905 -20.075 1.00 36.60 256 LYS B C 1
ATOM 5053 O O . LYS B 1 256 ? 55.288 77.980 -20.685 1.00 42.34 256 LYS B O 1
ATOM 5064 N N . ASN B 1 257 ? 56.304 76.430 -19.409 1.00 31.44 257 ASN B N 1
ATOM 5065 C CA . ASN B 1 257 ? 57.521 77.217 -19.246 1.00 34.00 257 ASN B CA 1
ATOM 5066 C C . ASN B 1 257 ? 58.795 76.510 -19.709 1.00 34.34 257 ASN B C 1
ATOM 5067 O O . ASN B 1 257 ? 59.908 76.951 -19.427 1.00 30.72 257 ASN B O 1
ATOM 5072 N N . THR B 1 258 ? 58.619 75.399 -20.414 1.00 33.05 258 THR B N 1
ATOM 5073 C CA . THR B 1 258 ? 59.698 74.781 -21.175 1.00 32.82 258 THR B CA 1
ATOM 5074 C C . THR B 1 258 ? 59.138 74.304 -22.505 1.00 32.51 258 THR B C 1
ATOM 5075 O O . THR B 1 258 ? 57.949 73.970 -22.612 1.00 29.18 258 THR B O 1
ATOM 5079 N N . ASP B 1 259 ? 59.997 74.293 -23.518 1.00 33.95 259 ASP B N 1
ATOM 5080 C CA . ASP B 1 259 ? 59.655 73.717 -24.810 1.00 36.46 259 ASP B CA 1
ATOM 5081 C C . ASP B 1 259 ? 59.994 72.228 -24.900 1.00 28.13 259 ASP B C 1
ATOM 5082 O O . ASP B 1 259 ? 59.640 71.578 -25.876 1.00 28.77 259 ASP B O 1
ATOM 5087 N N . VAL B 1 260 ? 60.700 71.705 -23.904 1.00 30.88 260 VAL B N 1
ATOM 5088 C CA . VAL B 1 260 ? 60.957 70.268 -23.826 1.00 27.72 260 VAL B CA 1
ATOM 5089 C C . VAL B 1 260 ? 59.616 69.537 -23.645 1.00 27.02 260 VAL B C 1
ATOM 5090 O O . VAL B 1 260 ? 58.823 69.919 -22.775 1.00 23.01 260 VAL B O 1
ATOM 5094 N N . PRO B 1 261 ? 59.340 68.526 -24.501 1.00 23.76 261 PRO B N 1
ATOM 5095 C CA . PRO B 1 261 ? 58.078 67.780 -24.406 1.00 23.30 261 PRO B CA 1
ATOM 5096 C C . PRO B 1 261 ? 57.913 67.170 -23.000 1.00 19.79 261 PRO B C 1
ATOM 5097 O O . PRO B 1 261 ? 58.868 66.615 -22.446 1.00 22.29 261 PRO B O 1
ATOM 5101 N N . ILE B 1 262 ? 56.724 67.344 -22.430 1.00 21.56 262 ILE B N 1
ATOM 5102 C CA . ILE B 1 262 ? 56.380 66.714 -21.148 1.00 26.39 262 ILE B CA 1
ATOM 5103 C C . ILE B 1 262 ? 55.565 65.431 -21.362 1.00 19.49 262 ILE B C 1
ATOM 5104 O O . ILE B 1 262 ? 54.585 65.426 -22.111 1.00 21.44 262 ILE B O 1
ATOM 5109 N N . ALA B 1 263 ? 56.001 64.354 -20.697 1.00 19.57 263 ALA B N 1
ATOM 5110 C CA . ALA B 1 263 ? 55.373 63.045 -20.753 1.00 19.72 263 ALA B CA 1
ATOM 5111 C C . ALA B 1 263 ? 54.907 62.646 -19.348 1.00 18.45 263 ALA B C 1
ATOM 5112 O O . ALA B 1 263 ? 55.664 62.756 -18.387 1.00 19.29 263 ALA B O 1
ATOM 5114 N N . VAL B 1 264 ? 53.664 62.181 -19.251 1.00 20.26 264 VAL B N 1
ATOM 5115 C CA . VAL B 1 264 ? 53.086 61.717 -17.993 1.00 19.16 264 VAL B CA 1
ATOM 5116 C C . VAL B 1 264 ? 52.135 60.547 -18.250 1.00 21.44 264 VAL B C 1
ATOM 5117 O O . VAL B 1 264 ? 51.709 60.302 -19.386 1.00 20.76 264 VAL B O 1
ATOM 5121 N N . GLY B 1 265 ? 51.749 59.853 -17.188 1.00 19.58 265 GLY B N 1
ATOM 5122 C CA . GLY B 1 265 ? 50.492 59.119 -17.229 1.00 19.86 265 GLY B CA 1
ATOM 5123 C C . GLY B 1 265 ? 50.510 57.646 -16.875 1.00 19.71 265 GLY B C 1
ATOM 5124 O O . GLY B 1 265 ? 49.441 57.020 -16.871 1.00 18.21 265 GLY B O 1
ATOM 5125 N N . GLU B 1 266 ? 51.686 57.087 -16.561 1.00 16.25 266 GLU B N 1
ATOM 5126 C CA . GLU B 1 266 ? 51.777 55.651 -16.223 1.00 18.54 266 GLU B CA 1
ATOM 5127 C C . GLU B 1 266 ? 50.912 55.300 -14.990 1.00 18.74 266 GLU B C 1
ATOM 5128 O O . GLU B 1 266 ? 50.428 54.192 -14.873 1.00 17.82 266 GLU B O 1
ATOM 5134 N N . GLU B 1 267 ? 50.727 56.265 -14.105 1.00 17.30 267 GLU B N 1
ATOM 5135 C CA . GLU B 1 267 ? 50.063 56.003 -12.824 1.00 18.55 267 GLU B CA 1
ATOM 5136 C C . GLU B 1 267 ? 48.604 56.463 -12.830 1.00 21.12 267 GLU B C 1
ATOM 5137 O O . GLU B 1 267 ? 47.911 56.364 -11.806 1.00 18.63 267 GLU B O 1
ATOM 5143 N N . TRP B 1 268 ? 48.129 56.918 -13.987 1.00 18.33 268 TRP B N 1
ATOM 5144 C CA . TRP B 1 268 ? 46.692 57.179 -14.194 1.00 16.33 268 TRP B CA 1
ATOM 5145 C C . TRP B 1 268 ? 45.922 55.855 -14.267 1.00 17.20 268 TRP B C 1
ATOM 5146 O O . TRP B 1 268 ? 46.515 54.768 -14.242 1.00 17.79 268 TRP B O 1
ATOM 5157 N N . ARG B 1 269 ? 44.595 55.954 -14.360 1.00 18.58 269 ARG B N 1
ATOM 5158 C CA . ARG B 1 269 ? 43.756 54.794 -14.492 1.00 16.16 269 ARG B CA 1
ATOM 5159 C C . ARG B 1 269 ? 42.758 54.893 -15.649 1.00 17.36 269 ARG B C 1
ATOM 5160 O O . ARG B 1 269 ? 42.460 53.874 -16.289 1.00 20.03 269 ARG B O 1
ATOM 5168 N N . THR B 1 270 ? 42.232 56.100 -15.886 1.00 15.72 270 THR B N 1
ATOM 5169 C CA . THR B 1 270 ? 41.172 56.278 -16.884 1.00 18.56 270 THR B CA 1
ATOM 5170 C C . THR B 1 270 ? 41.367 57.574 -17.655 1.00 19.03 270 THR B C 1
ATOM 5171 O O . THR B 1 270 ? 42.174 58.446 -17.272 1.00 18.36 270 THR B O 1
ATOM 5175 N N . HIS B 1 271 ? 40.581 57.736 -18.722 1.00 19.11 271 HIS B N 1
ATOM 5176 C CA . HIS B 1 271 ? 40.592 58.975 -19.482 1.00 20.95 271 HIS B CA 1
ATOM 5177 C C . HIS B 1 271 ? 40.209 60.194 -18.626 1.00 19.02 271 HIS B C 1
ATOM 5178 O O . HIS B 1 271 ? 40.609 61.301 -18.944 1.00 22.58 271 HIS B O 1
ATOM 5185 N N . TRP B 1 272 ? 39.458 59.986 -17.537 1.00 19.52 272 TRP B N 1
ATOM 5186 C CA . TRP B 1 272 ? 39.149 61.082 -16.602 1.00 23.90 272 TRP B CA 1
ATOM 5187 C C . TRP B 1 272 ? 40.408 61.722 -16.040 1.00 22.32 272 TRP B C 1
ATOM 5188 O O . TRP B 1 272 ? 40.500 62.946 -15.906 1.00 20.37 272 TRP B O 1
ATOM 5199 N N . ASP B 1 273 ? 41.393 60.883 -15.740 1.00 21.05 273 ASP B N 1
ATOM 5200 C CA . ASP B 1 273 ? 42.665 61.345 -15.221 1.00 16.84 273 ASP B CA 1
ATOM 5201 C C . ASP B 1 273 ? 43.401 62.190 -16.269 1.00 19.64 273 ASP B C 1
ATOM 5202 O O . ASP B 1 273 ? 43.961 63.239 -15.947 1.00 22.47 273 ASP B O 1
ATOM 5207 N N . MET B 1 274 ? 43.360 61.729 -17.517 1.00 20.66 274 MET B N 1
ATOM 5208 C CA . MET B 1 274 ? 43.893 62.488 -18.644 1.00 24.23 274 MET B CA 1
ATOM 5209 C C . MET B 1 274 ? 43.212 63.843 -18.824 1.00 21.48 274 MET B C 1
ATOM 5210 O O . MET B 1 274 ? 43.906 64.858 -18.934 1.00 26.10 274 MET B O 1
ATOM 5215 N N . ARG B 1 275 ? 41.872 63.838 -18.846 1.00 25.36 275 ARG B N 1
ATOM 5216 C CA . ARG B 1 275 ? 41.059 65.066 -18.993 1.00 22.81 275 ARG B CA 1
ATOM 5217 C C . ARG B 1 275 ? 41.445 66.138 -17.987 1.00 28.82 275 ARG B C 1
ATOM 5218 O O . ARG B 1 275 ? 41.600 67.295 -18.363 1.00 30.12 275 ARG B O 1
ATOM 5226 N N . ALA B 1 276 ? 41.636 65.749 -16.722 1.00 25.70 276 ALA B N 1
ATOM 5227 C CA . ALA B 1 276 ? 42.029 66.694 -15.657 1.00 27.83 276 ALA B CA 1
ATOM 5228 C C . ALA B 1 276 ? 43.348 67.421 -15.932 1.00 35.18 276 ALA B C 1
ATOM 5229 O O . ALA B 1 276 ? 43.473 68.596 -15.591 1.00 30.13 276 ALA B O 1
ATOM 5231 N N . ARG B 1 277 ? 44.317 66.717 -16.533 1.00 26.46 277 ARG B N 1
ATOM 5232 C CA . ARG B 1 277 ? 45.599 67.304 -16.919 1.00 28.31 277 ARG B CA 1
ATOM 5233 C C . ARG B 1 277 ? 45.602 68.068 -18.243 1.00 28.33 277 ARG B C 1
ATOM 5234 O O . ARG B 1 277 ? 46.186 69.135 -18.316 1.00 26.49 277 ARG B O 1
ATOM 5242 N N . ILE B 1 278 ? 45.009 67.499 -19.293 1.00 28.31 278 ILE B N 1
ATOM 5243 C CA . ILE B 1 278 ? 45.108 68.109 -20.629 1.00 28.01 278 ILE B CA 1
ATOM 5244 C C . ILE B 1 278 ? 44.253 69.376 -20.792 1.00 35.80 278 ILE B C 1
ATOM 5245 O O . ILE B 1 278 ? 44.517 70.190 -21.674 1.00 33.59 278 ILE B O 1
ATOM 5250 N N . GLU B 1 279 ? 43.251 69.533 -19.925 1.00 36.36 279 GLU B N 1
ATOM 5251 C CA . GLU B 1 279 ? 42.443 70.752 -19.860 1.00 37.13 279 GLU B CA 1
ATOM 5252 C C . GLU B 1 279 ? 43.273 71.963 -19.403 1.00 42.57 279 GLU B C 1
ATOM 5253 O O . GLU B 1 279 ? 42.997 73.086 -19.809 1.00 51.70 279 GLU B O 1
ATOM 5259 N N . ARG B 1 280 ? 44.301 71.719 -18.590 1.00 38.92 280 ARG B N 1
ATOM 5260 C CA . ARG B 1 280 ? 45.122 72.775 -17.980 1.00 45.99 280 ARG B CA 1
ATOM 5261 C C . ARG B 1 280 ? 46.571 72.824 -18.466 1.00 44.89 280 ARG B C 1
ATOM 5262 O O . ARG B 1 280 ? 47.202 73.881 -18.423 1.00 47.22 280 ARG B O 1
ATOM 5270 N N . CYS B 1 281 ? 47.109 71.680 -18.888 1.00 36.33 281 CYS B N 1
ATOM 5271 C CA . CYS B 1 281 ? 48.548 71.540 -19.118 1.00 32.73 281 CYS B CA 1
ATOM 5272 C C . CYS B 1 281 ? 48.847 71.265 -20.580 1.00 29.59 281 CYS B C 1
ATOM 5273 O O . CYS B 1 281 ? 47.954 70.885 -21.349 1.00 28.33 281 CYS B O 1
ATOM 5276 N N . ARG B 1 282 ? 50.114 71.474 -20.939 1.00 25.37 282 ARG B N 1
ATOM 5277 C CA . ARG B 1 282 ? 50.639 71.181 -22.278 1.00 29.90 282 ARG B CA 1
ATOM 5278 C C . ARG B 1 282 ? 51.353 69.835 -22.226 1.00 25.89 282 ARG B C 1
ATOM 5279 O O . ARG B 1 282 ? 52.538 69.759 -21.903 1.00 29.70 282 ARG B O 1
ATOM 5287 N N . ILE B 1 283 ? 50.595 68.776 -22.493 1.00 26.65 283 ILE B N 1
ATOM 5288 C CA . ILE B 1 283 ? 51.120 67.422 -22.433 1.00 24.98 283 ILE B CA 1
ATOM 5289 C C . ILE B 1 283 ? 51.469 66.960 -23.846 1.00 22.93 283 ILE B C 1
ATOM 5290 O O . ILE B 1 283 ? 50.594 66.885 -24.722 1.00 25.86 283 ILE B O 1
ATOM 5295 N N . ALA B 1 284 ? 52.735 66.601 -24.045 1.00 23.74 284 ALA B N 1
ATOM 5296 C CA . ALA B 1 284 ? 53.204 66.130 -25.344 1.00 24.23 284 ALA B CA 1
ATOM 5297 C C . ALA B 1 284 ? 52.910 64.654 -25.558 1.00 26.64 284 ALA B C 1
ATOM 5298 O O . ALA B 1 284 ? 52.611 64.225 -26.682 1.00 21.38 284 ALA B O 1
ATOM 5300 N N . ILE B 1 285 ? 53.037 63.870 -24.482 1.00 23.12 285 ILE B N 1
ATOM 5301 C CA . ILE B 1 285 ? 53.077 62.414 -24.577 1.00 22.23 285 ILE B CA 1
ATOM 5302 C C . ILE B 1 285 ? 52.317 61.877 -23.365 1.00 24.41 285 ILE B C 1
ATOM 5303 O O . ILE B 1 285 ? 52.543 62.325 -22.247 1.00 22.32 285 ILE B O 1
ATOM 5308 N N . VAL B 1 286 ? 51.414 60.941 -23.609 1.00 21.69 286 VAL B N 1
ATOM 5309 C CA . VAL B 1 286 ? 50.882 60.110 -22.528 1.00 19.94 286 VAL B CA 1
ATOM 5310 C C . VAL B 1 286 ? 51.459 58.695 -22.541 1.00 19.41 286 VAL B C 1
ATOM 5311 O O . VAL B 1 286 ? 51.799 58.124 -23.593 1.00 18.60 286 VAL B O 1
ATOM 5315 N N . GLN B 1 287 ? 51.557 58.117 -21.354 1.00 17.19 287 GLN B N 1
ATOM 5316 C CA . GLN B 1 287 ? 52.318 56.901 -21.165 1.00 16.29 287 GLN B CA 1
ATOM 5317 C C . GLN B 1 287 ? 51.481 55.849 -20.415 1.00 18.02 287 GLN B C 1
ATOM 5318 O O . GLN B 1 287 ? 51.837 55.457 -19.317 1.00 19.66 287 GLN B O 1
ATOM 5324 N N . PRO B 1 288 ? 50.354 55.386 -21.005 1.00 19.94 288 PRO B N 1
ATOM 5325 C CA . PRO B 1 288 ? 49.473 54.534 -20.205 1.00 16.98 288 PRO B CA 1
ATOM 5326 C C . PRO B 1 288 ? 50.133 53.198 -19.839 1.00 15.83 288 PRO B C 1
ATOM 5327 O O . PRO B 1 288 ? 50.944 52.667 -20.618 1.00 19.43 288 PRO B O 1
ATOM 5331 N N . GLU B 1 289 ? 49.784 52.673 -18.671 1.00 16.59 289 GLU B N 1
ATOM 5332 C CA . GLU B 1 289 ? 50.204 51.329 -18.239 1.00 15.34 289 GLU B CA 1
ATOM 5333 C C . GLU B 1 289 ? 49.004 50.363 -18.255 1.00 22.28 289 GLU B C 1
ATOM 5334 O O . GLU B 1 289 ? 48.067 50.479 -17.436 1.00 14.82 289 GLU B O 1
ATOM 5340 N N . MET B 1 290 ? 49.048 49.396 -19.179 1.00 14.79 290 MET B N 1
ATOM 5341 C CA . MET B 1 290 ? 47.949 48.462 -19.398 1.00 16.79 290 MET B CA 1
ATOM 5342 C C . MET B 1 290 ? 47.578 47.695 -18.109 1.00 17.89 290 MET B C 1
ATOM 5343 O O . MET B 1 290 ? 46.389 47.475 -17.829 1.00 18.01 290 MET B O 1
ATOM 5348 N N . GLY B 1 291 ? 48.591 47.316 -17.325 1.00 15.83 291 GLY B N 1
ATOM 5349 C CA . GLY B 1 291 ? 48.368 46.585 -16.078 1.00 20.94 291 GLY B CA 1
ATOM 5350 C C . GLY B 1 291 ? 47.514 47.329 -15.053 1.00 19.01 291 GLY B C 1
ATOM 5351 O O . GLY B 1 291 ? 46.851 46.693 -14.243 1.00 20.40 291 GLY B O 1
ATOM 5352 N N . HIS B 1 292 ? 47.517 48.661 -15.098 1.00 17.63 292 HIS B N 1
ATOM 5353 C CA . HIS B 1 292 ? 46.696 49.486 -14.189 1.00 17.01 292 HIS B CA 1
ATOM 5354 C C . HIS B 1 292 ? 45.322 49.781 -14.806 1.00 18.97 292 HIS B C 1
ATOM 5355 O O . HIS B 1 292 ? 44.414 50.181 -14.088 1.00 19.96 292 HIS B O 1
ATOM 5362 N N . LYS B 1 293 ? 45.186 49.632 -16.135 1.00 18.14 293 LYS B N 1
ATOM 5363 C CA . LYS B 1 293 ? 44.128 50.334 -16.903 1.00 14.74 293 LYS B CA 1
ATOM 5364 C C . LYS B 1 293 ? 43.156 49.377 -17.585 1.00 16.82 293 LYS B C 1
ATOM 5365 O O . LYS B 1 293 ? 41.932 49.602 -17.568 1.00 19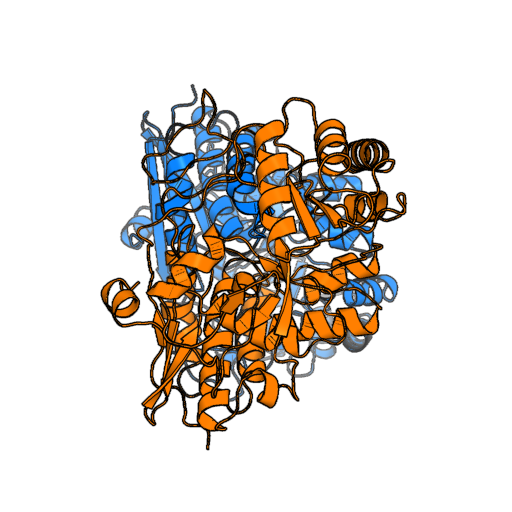.53 293 LYS B O 1
ATOM 5371 N N . GLY B 1 294 ? 43.685 48.320 -18.211 1.00 17.40 294 GLY B N 1
ATOM 5372 C CA . GLY B 1 294 ? 42.862 47.450 -19.045 1.00 17.85 294 GLY B CA 1
ATOM 5373 C C . GLY B 1 294 ? 42.655 48.010 -20.448 1.00 16.58 294 GLY B C 1
ATOM 5374 O O . GLY B 1 294 ? 42.930 49.180 -20.704 1.00 19.11 294 GLY B O 1
ATOM 5375 N N . ILE B 1 295 ? 42.164 47.153 -21.345 1.00 18.13 295 ILE B N 1
ATOM 5376 C CA . ILE B 1 295 ? 42.039 47.487 -22.762 1.00 17.69 295 ILE B CA 1
ATOM 5377 C C . ILE B 1 295 ? 41.057 48.623 -22.997 1.00 20.88 295 ILE B C 1
ATOM 5378 O O . ILE B 1 295 ? 41.365 49.559 -23.712 1.00 18.96 295 ILE B O 1
ATOM 5383 N N . THR B 1 296 ? 39.888 48.545 -22.363 1.00 18.38 296 THR B N 1
ATOM 5384 C CA . THR B 1 296 ? 38.886 49.582 -22.511 1.00 20.60 296 THR B CA 1
ATOM 5385 C C . THR B 1 296 ? 39.422 50.960 -22.158 1.00 20.49 296 THR B C 1
ATOM 5386 O O . THR B 1 296 ? 39.270 51.889 -22.943 1.00 17.54 296 THR B O 1
ATOM 5390 N N . ASN B 1 297 ? 40.074 51.081 -21.001 1.00 16.64 297 ASN B N 1
ATOM 5391 C CA . ASN B 1 297 ? 40.660 52.370 -20.603 1.00 18.72 297 ASN B CA 1
ATOM 5392 C C . ASN B 1 297 ? 41.796 52.825 -21.511 1.00 18.68 297 ASN B C 1
ATOM 5393 O O . ASN B 1 297 ? 41.899 54.000 -21.845 1.00 16.73 297 ASN B O 1
ATOM 5398 N N . PHE B 1 298 ? 42.632 51.874 -21.911 1.00 15.69 298 PHE B N 1
ATOM 5399 C CA . PHE B 1 298 ? 43.834 52.172 -22.728 1.00 19.95 298 PHE B CA 1
ATOM 5400 C C . PHE B 1 298 ? 43.415 52.736 -24.091 1.00 23.01 298 PHE B C 1
ATOM 5401 O O . PHE B 1 298 ? 43.951 53.754 -24.540 1.00 23.78 298 PHE B O 1
ATOM 5409 N N . ILE B 1 299 ? 42.403 52.114 -24.703 1.00 21.71 299 ILE B N 1
ATOM 5410 C CA . ILE B 1 299 ? 41.891 52.588 -25.983 1.00 24.83 299 ILE B CA 1
ATOM 5411 C C . ILE B 1 299 ? 41.187 53.940 -25.892 1.00 26.91 299 ILE B C 1
ATOM 5412 O O . ILE B 1 299 ? 41.318 54.764 -26.793 1.00 22.07 299 ILE B O 1
ATOM 5417 N N . ARG B 1 300 ? 40.482 54.195 -24.785 1.00 21.24 300 ARG B N 1
ATOM 5418 C CA . ARG B 1 300 ? 39.866 55.519 -24.584 1.00 22.75 300 ARG B CA 1
ATOM 5419 C C . ARG B 1 300 ? 40.866 56.651 -24.423 1.00 19.50 300 ARG B C 1
ATOM 5420 O O . ARG B 1 300 ? 40.693 57.747 -24.972 1.00 22.03 300 ARG B O 1
ATOM 5428 N N . ILE B 1 301 ? 41.916 56.381 -23.655 1.00 21.25 301 ILE B N 1
ATOM 5429 C CA . ILE B 1 301 ? 43.043 57.279 -23.542 1.00 17.74 301 ILE B CA 1
ATOM 5430 C C . ILE B 1 301 ? 43.722 57.539 -24.919 1.00 21.54 301 ILE B C 1
ATOM 5431 O O . ILE B 1 301 ? 44.028 58.692 -25.245 1.00 20.54 301 ILE B O 1
ATOM 5436 N N . GLY B 1 302 ? 43.909 56.479 -25.710 1.00 20.35 302 GLY B N 1
ATOM 5437 C CA . GLY B 1 302 ? 44.471 56.583 -27.071 1.00 21.93 302 GLY B CA 1
ATOM 5438 C C . GLY B 1 302 ? 43.629 57.486 -27.962 1.00 25.08 302 GLY B C 1
ATOM 5439 O O . GLY B 1 302 ? 44.169 58.349 -28.652 1.00 22.58 302 GLY B O 1
ATOM 5440 N N . ALA B 1 303 ? 42.309 57.303 -27.912 1.00 23.18 303 ALA B N 1
ATOM 5441 C CA . ALA B 1 303 ? 41.374 58.105 -28.713 1.00 25.52 303 ALA B CA 1
ATOM 5442 C C . ALA B 1 303 ? 41.370 59.579 -28.291 1.00 23.78 303 ALA B C 1
ATOM 5443 O O . ALA B 1 303 ? 41.337 60.476 -29.142 1.00 24.53 303 ALA B O 1
ATOM 5445 N N . LEU B 1 304 ? 41.416 59.833 -26.978 1.00 21.41 304 LEU B N 1
ATOM 5446 C CA . LEU B 1 304 ? 41.531 61.191 -26.463 1.00 25.67 304 LEU B CA 1
ATOM 5447 C C . LEU B 1 304 ? 42.845 61.855 -26.875 1.00 25.49 304 LEU B C 1
ATOM 5448 O O . LEU B 1 304 ? 42.861 63.040 -27.194 1.00 25.51 304 LEU B O 1
ATOM 5453 N N . ALA B 1 305 ? 43.941 61.091 -26.865 1.00 22.64 305 ALA B N 1
ATOM 5454 C CA . ALA B 1 305 ? 45.211 61.598 -27.384 1.00 24.57 305 ALA B CA 1
ATOM 5455 C C . ALA B 1 305 ? 45.144 61.962 -28.871 1.00 20.76 305 ALA B C 1
ATOM 5456 O O . ALA B 1 305 ? 45.642 63.025 -29.253 1.00 25.91 305 ALA B O 1
ATOM 5458 N N . ALA B 1 306 ? 44.537 61.086 -29.681 1.00 22.90 306 ALA B N 1
ATOM 5459 C CA . ALA B 1 306 ? 44.276 61.378 -31.108 1.00 26.13 306 ALA B CA 1
ATOM 5460 C C . ALA B 1 306 ? 43.502 62.685 -31.316 1.00 33.58 306 ALA B C 1
ATOM 5461 O O . ALA B 1 306 ? 43.854 63.487 -32.188 1.00 28.32 306 ALA B O 1
ATOM 5463 N N . GLU B 1 307 ? 42.472 62.910 -30.498 1.00 25.24 307 GLU B N 1
ATOM 5464 C CA . GLU B 1 307 ? 41.680 64.148 -30.597 1.00 29.62 307 GLU B CA 1
ATOM 5465 C C . GLU B 1 307 ? 42.507 65.406 -30.369 1.00 30.91 307 GLU B C 1
ATOM 5466 O O . GLU B 1 307 ? 42.153 66.483 -30.858 1.00 31.91 307 GLU B O 1
ATOM 5472 N N . HIS B 1 308 ? 43.606 65.273 -29.631 1.00 24.34 308 HIS B N 1
ATOM 5473 C CA . HIS B 1 308 ? 44.369 66.437 -29.203 1.00 24.52 308 HIS B CA 1
ATOM 5474 C C . HIS B 1 308 ? 45.801 66.489 -29.753 1.00 24.62 308 HIS B C 1
ATOM 5475 O O . HIS B 1 308 ? 46.584 67.345 -29.346 1.00 28.17 308 HIS B O 1
ATOM 5482 N N . GLY B 1 309 ? 46.133 65.568 -30.659 1.00 27.57 309 GLY B N 1
ATOM 5483 C CA . GLY B 1 309 ? 47.491 65.467 -31.210 1.00 30.07 309 GLY B CA 1
ATOM 5484 C C . GLY B 1 309 ? 48.566 65.120 -30.193 1.00 32.04 309 GLY B C 1
ATOM 5485 O O . GLY B 1 309 ? 49.706 65.576 -30.303 1.00 29.54 309 GLY B O 1
ATOM 5486 N N . ILE B 1 310 ? 48.209 64.308 -29.201 1.00 26.50 310 ILE B N 1
ATOM 5487 C CA . ILE B 1 310 ? 49.153 63.885 -28.156 1.00 24.08 310 ILE B CA 1
ATOM 5488 C C . ILE B 1 310 ? 49.693 62.518 -28.511 1.00 19.02 310 ILE B C 1
ATOM 5489 O O . ILE B 1 310 ? 48.937 61.617 -28.843 1.00 21.81 310 ILE B O 1
ATOM 5494 N N . ASP B 1 311 ? 51.009 62.374 -28.430 1.00 19.77 311 ASP B N 1
ATOM 5495 C CA . ASP B 1 311 ? 51.665 61.111 -28.741 1.00 20.67 311 ASP B CA 1
ATOM 5496 C C . ASP B 1 311 ? 51.385 60.077 -27.645 1.00 19.78 311 ASP B C 1
ATOM 5497 O O . ASP B 1 311 ? 51.240 60.440 -26.478 1.00 22.65 311 ASP B O 1
ATOM 5502 N N . VAL B 1 312 ? 51.281 58.808 -28.030 1.00 22.35 312 VAL B N 1
ATOM 5503 C CA . VAL B 1 312 ? 51.112 57.733 -27.057 1.00 23.74 312 VAL B CA 1
ATOM 5504 C C . VAL B 1 312 ? 52.356 56.857 -27.022 1.00 20.25 312 VAL B C 1
ATOM 5505 O O . VAL B 1 312 ? 52.756 56.271 -28.040 1.00 20.19 312 VAL B O 1
ATOM 5509 N N . ILE B 1 313 ? 52.980 56.786 -25.846 1.00 21.27 313 ILE B N 1
ATOM 5510 C CA . ILE B 1 313 ? 54.172 55.962 -25.649 1.00 15.58 313 ILE B CA 1
ATOM 5511 C C . ILE B 1 313 ? 54.002 55.130 -24.360 1.00 18.73 313 ILE B C 1
ATOM 5512 O O . ILE B 1 313 ? 54.386 55.576 -23.282 1.00 18.91 313 ILE B O 1
ATOM 5517 N N . PRO B 1 314 ? 53.354 53.952 -24.470 1.00 19.31 314 PRO B N 1
ATOM 5518 C CA . PRO B 1 314 ? 52.978 53.179 -23.295 1.00 19.41 314 PRO B CA 1
ATOM 5519 C C . PRO B 1 314 ? 54.121 52.726 -22.397 1.00 18.06 314 PRO B C 1
ATOM 5520 O O . PRO B 1 314 ? 55.238 52.498 -22.835 1.00 16.36 314 PRO B O 1
ATOM 5524 N N . HIS B 1 315 ? 53.787 52.601 -21.127 1.00 16.83 315 HIS B N 1
ATOM 5525 C CA . HIS B 1 315 ? 54.642 52.107 -20.060 1.00 17.01 315 HIS B CA 1
ATOM 5526 C C . HIS B 1 315 ? 54.713 50.575 -20.123 1.00 16.02 315 HIS B C 1
ATOM 5527 O O . HIS B 1 315 ? 53.886 49.901 -20.770 1.00 16.91 315 HIS B O 1
ATOM 5534 N N . ALA B 1 316 ? 55.718 50.026 -19.459 1.00 15.23 316 ALA B N 1
ATOM 5535 C CA . ALA B 1 316 ? 55.822 48.590 -19.235 1.00 16.44 316 ALA B CA 1
ATOM 5536 C C . ALA B 1 316 ? 56.310 48.305 -17.826 1.00 19.77 316 ALA B C 1
ATOM 5537 O O . ALA B 1 316 ? 57.003 49.122 -17.207 1.00 18.89 316 ALA B O 1
ATOM 5539 N N . THR B 1 317 ? 55.932 47.146 -17.316 1.00 16.53 317 THR B N 1
ATOM 5540 C CA . THR B 1 317 ? 56.256 46.787 -15.940 1.00 16.52 317 THR B CA 1
ATOM 5541 C C . THR B 1 317 ? 56.398 45.279 -15.897 1.00 17.47 317 THR B C 1
ATOM 5542 O O . THR B 1 317 ? 55.826 44.564 -16.720 1.00 19.08 317 THR B O 1
ATOM 5546 N N . VAL B 1 318 ? 57.163 44.771 -14.954 1.00 17.31 318 VAL B N 1
ATOM 5547 C CA . VAL B 1 318 ? 57.325 43.323 -14.920 1.00 20.13 318 VAL B CA 1
ATOM 5548 C C . VAL B 1 318 ? 56.016 42.573 -14.612 1.00 20.08 318 VAL B C 1
ATOM 5549 O O . VAL B 1 318 ? 55.211 43.019 -13.806 1.00 21.39 318 VAL B O 1
ATOM 5553 N N . GLY B 1 319 ? 55.805 41.471 -15.321 1.00 20.70 319 GLY B N 1
ATOM 5554 C CA . GLY B 1 319 ? 54.635 40.630 -15.129 1.00 17.52 319 GLY B CA 1
ATOM 5555 C C . GLY B 1 319 ? 54.874 39.321 -15.859 1.00 23.50 319 GLY B C 1
ATOM 5556 O O . GLY B 1 319 ? 55.957 39.075 -16.390 1.00 21.83 319 GLY B O 1
ATOM 5557 N N . ALA B 1 320 ? 53.831 38.504 -15.921 1.00 17.60 320 ALA B N 1
ATOM 5558 C CA . ALA B 1 320 ? 53.874 37.209 -16.580 1.00 19.20 320 ALA B CA 1
ATOM 5559 C C . ALA B 1 320 ? 53.790 37.310 -18.112 1.00 17.90 320 ALA B C 1
ATOM 5560 O O . ALA B 1 320 ? 54.063 36.327 -18.804 1.00 22.44 320 ALA B O 1
ATOM 5562 N N . GLY B 1 321 ? 53.361 38.465 -18.626 1.00 17.49 321 GLY B N 1
ATOM 5563 C CA . GLY B 1 321 ? 53.234 38.677 -20.072 1.00 15.64 321 GLY B CA 1
ATOM 5564 C C . GLY B 1 321 ? 51.816 38.866 -20.556 1.00 18.41 321 GLY B C 1
ATOM 5565 O O . GLY B 1 321 ? 51.599 39.177 -21.724 1.00 16.89 321 GLY B O 1
ATOM 5566 N N . ILE B 1 322 ? 50.837 38.671 -19.656 1.00 14.73 322 ILE B N 1
ATOM 5567 C CA . ILE B 1 322 ? 49.436 38.826 -20.020 1.00 17.55 322 ILE B CA 1
ATOM 5568 C C . ILE B 1 322 ? 49.034 40.280 -20.241 1.00 17.04 322 ILE B C 1
ATOM 5569 O O . ILE B 1 322 ? 48.542 40.590 -21.333 1.00 15.07 322 ILE B O 1
ATOM 5574 N N . PHE B 1 323 ? 49.254 41.183 -19.259 1.00 16.13 323 PHE B N 1
ATOM 5575 C CA . PHE B 1 323 ? 48.988 42.597 -19.547 1.00 16.67 323 PHE B CA 1
ATOM 5576 C C . PHE B 1 323 ? 49.924 43.205 -20.593 1.00 16.38 323 PHE B C 1
ATOM 5577 O O . PHE B 1 323 ? 49.531 44.108 -21.284 1.00 15.23 323 PHE B O 1
ATOM 5585 N N . LEU B 1 324 ? 51.144 42.682 -20.729 1.00 15.97 324 LEU B N 1
ATOM 5586 C CA . LEU B 1 324 ? 51.996 43.169 -21.818 1.00 17.20 324 LEU B CA 1
ATOM 5587 C C . LEU B 1 324 ? 51.413 42.811 -23.195 1.00 13.51 324 LEU B C 1
ATOM 5588 O O . LEU B 1 324 ? 51.343 43.683 -24.054 1.00 17.05 324 LEU B O 1
ATOM 5593 N N . ALA B 1 325 ? 50.944 41.567 -23.357 1.00 16.60 325 ALA B N 1
ATOM 5594 C CA . ALA B 1 325 ? 50.293 41.139 -24.609 1.00 15.64 325 ALA B CA 1
ATOM 5595 C C . ALA B 1 325 ? 49.087 42.016 -24.891 1.00 18.94 325 ALA B C 1
ATOM 5596 O O . ALA B 1 325 ? 48.895 42.448 -26.012 1.00 17.15 325 ALA B O 1
ATOM 5598 N N . ALA B 1 326 ? 48.299 42.311 -23.852 1.00 16.48 326 ALA B N 1
ATOM 5599 C CA . ALA B 1 326 ? 47.189 43.234 -23.987 1.00 19.49 326 ALA B CA 1
ATOM 5600 C C . ALA B 1 326 ? 47.647 44.609 -24.447 1.00 14.53 326 ALA B C 1
ATOM 5601 O O . ALA B 1 326 ? 46.988 45.231 -25.279 1.00 15.65 326 ALA B O 1
ATOM 5603 N N . SER B 1 327 ? 48.752 45.101 -23.867 1.00 16.32 327 SER B N 1
ATOM 5604 C CA . SER B 1 327 ? 49.297 46.412 -24.191 1.00 14.66 327 SER B CA 1
ATOM 5605 C C . SER B 1 327 ? 49.673 46.470 -25.686 1.00 15.31 327 SER B C 1
ATOM 5606 O O . SER B 1 327 ? 49.353 47.450 -26.366 1.00 17.92 327 SER B O 1
ATOM 5609 N N . LEU B 1 328 ? 50.298 45.409 -26.179 1.00 17.00 328 LEU B N 1
ATOM 5610 C CA . LEU B 1 328 ? 50.734 45.393 -27.587 1.00 16.02 328 LEU B CA 1
ATOM 5611 C C . LEU B 1 328 ? 49.509 45.343 -28.482 1.00 18.49 328 LEU B C 1
ATOM 5612 O O . LEU B 1 328 ? 49.433 46.084 -29.459 1.00 17.90 328 LEU B O 1
ATOM 5617 N N . GLN B 1 329 ? 48.548 44.486 -28.132 1.00 17.43 329 GLN B N 1
ATOM 5618 C CA . GLN B 1 329 ? 47.293 44.414 -28.890 1.00 21.26 329 GLN B CA 1
ATOM 5619 C C . GLN B 1 329 ? 46.613 45.773 -28.988 1.00 22.61 329 GLN B C 1
ATOM 5620 O O . GLN B 1 329 ? 46.298 46.226 -30.077 1.00 19.45 329 GLN B O 1
ATOM 5626 N N . ALA B 1 330 ? 46.413 46.443 -27.852 1.00 17.90 330 ALA B N 1
ATOM 5627 C CA . ALA B 1 330 ? 45.721 47.716 -27.864 1.00 18.16 330 ALA B CA 1
ATOM 5628 C C . ALA B 1 330 ? 46.566 48.818 -28.531 1.00 21.96 330 ALA B C 1
ATOM 5629 O O . ALA B 1 330 ? 46.054 49.573 -29.351 1.00 20.44 330 ALA B O 1
ATOM 5631 N N . SER B 1 331 ? 47.864 48.865 -28.217 1.00 18.62 331 SER B N 1
ATOM 5632 C CA . SER B 1 331 ? 48.752 49.917 -28.746 1.00 15.84 331 SER B CA 1
ATOM 5633 C C . SER B 1 331 ? 48.795 49.877 -30.266 1.00 18.96 331 SER B C 1
ATOM 5634 O O . SER B 1 331 ? 48.890 50.921 -30.916 1.00 19.81 331 SER B O 1
ATOM 5637 N N . SER B 1 332 ? 48.780 48.664 -30.812 1.00 19.71 332 SER B N 1
ATOM 5638 C CA . SER B 1 332 ? 48.862 48.449 -32.277 1.00 18.70 332 SER B CA 1
ATOM 5639 C C . SER B 1 332 ? 47.759 49.132 -33.066 1.00 28.32 332 SER B C 1
ATOM 5640 O O . SER B 1 332 ? 47.942 49.409 -34.241 1.00 25.36 332 SER B O 1
ATOM 5643 N N . THR B 1 333 ? 46.639 49.439 -32.402 1.00 19.93 333 THR B N 1
ATOM 5644 C CA . THR B 1 333 ? 45.497 50.081 -33.045 1.00 22.48 333 THR B CA 1
ATOM 5645 C C . THR B 1 333 ? 45.545 51.613 -32.998 1.00 22.96 333 THR B C 1
ATOM 5646 O O . THR B 1 333 ? 44.708 52.292 -33.611 1.00 26.30 333 THR B O 1
ATOM 5650 N N . LEU B 1 334 ? 46.489 52.172 -32.257 1.00 21.60 334 LEU B N 1
ATOM 5651 C CA . LEU B 1 334 ? 46.447 53.602 -31.951 1.00 19.35 334 LEU B CA 1
ATOM 5652 C C . LEU B 1 334 ? 47.195 54.438 -32.968 1.00 22.83 334 LEU B C 1
ATOM 5653 O O . LEU B 1 334 ? 48.409 54.263 -33.178 1.00 24.03 334 LEU B O 1
ATOM 5658 N N . SER B 1 335 ? 46.478 55.396 -33.547 1.00 23.59 335 SER B N 1
ATOM 5659 C CA . SER B 1 335 ? 47.040 56.274 -34.562 1.00 26.54 335 SER B CA 1
ATOM 5660 C C . SER B 1 335 ? 48.171 57.142 -34.024 1.00 26.54 335 SER B C 1
ATOM 5661 O O . SER B 1 335 ? 49.088 57.477 -34.774 1.00 27.57 335 SER B O 1
ATOM 5664 N N . MET B 1 336 ? 48.141 57.468 -32.719 1.00 25.15 336 MET B N 1
ATOM 5665 C CA . MET B 1 336 ? 49.184 58.298 -32.104 1.00 21.97 336 MET B CA 1
ATOM 5666 C C . MET B 1 336 ? 50.377 57.549 -31.500 1.00 20.10 336 MET B C 1
ATOM 5667 O O . MET B 1 336 ? 51.233 58.174 -30.879 1.00 20.61 336 MET B O 1
ATOM 5672 N N . LEU B 1 337 ? 50.411 56.223 -31.649 1.00 23.70 337 LEU B N 1
ATOM 5673 C CA . LEU B 1 337 ? 51.523 55.425 -31.115 1.00 19.53 337 LEU B CA 1
ATOM 5674 C C . LEU B 1 337 ? 52.887 55.824 -31.678 1.00 28.26 337 LEU B C 1
ATOM 5675 O O . LEU B 1 337 ? 53.074 55.830 -32.887 1.00 25.02 337 LEU B O 1
ATOM 5680 N N . LYS B 1 338 ? 53.818 56.170 -30.789 1.00 23.13 338 LYS B N 1
ATOM 5681 C CA . LYS B 1 338 ? 55.169 56.596 -31.165 1.00 26.69 338 LYS B CA 1
ATOM 5682 C C . LYS B 1 338 ? 56.242 55.722 -30.511 1.00 37.08 338 LYS B C 1
ATOM 5683 O O . LYS B 1 338 ? 57.405 56.145 -30.403 1.00 38.82 338 LYS B O 1
ATOM 5689 N N . GLY B 1 339 ? 55.861 54.522 -30.067 1.00 27.77 339 GLY B N 1
ATOM 5690 C CA . GLY B 1 339 ? 56.789 53.624 -29.379 1.00 27.50 339 GLY B CA 1
ATOM 5691 C C . GLY B 1 339 ? 56.212 53.076 -28.073 1.00 23.64 339 GLY B C 1
ATOM 5692 O O . GLY B 1 339 ? 55.104 53.420 -27.682 1.00 20.28 339 GLY B O 1
ATOM 5693 N N . HIS B 1 340 ? 56.968 52.227 -27.412 1.00 19.39 340 HIS B N 1
ATOM 5694 C CA . HIS B 1 340 ? 56.463 51.465 -26.260 1.00 17.87 340 HIS B CA 1
ATOM 5695 C C . HIS B 1 340 ? 57.675 51.091 -25.420 1.00 18.58 340 HIS B C 1
ATOM 5696 O O . HIS B 1 340 ? 58.683 50.629 -25.953 1.00 18.26 340 HIS B O 1
ATOM 5703 N N . GLU B 1 341 ? 57.574 51.284 -24.105 1.00 15.47 341 GLU B N 1
ATOM 5704 C CA . GLU B 1 341 ? 58.670 50.899 -23.197 1.00 17.65 341 GLU B CA 1
ATOM 5705 C C . GLU B 1 341 ? 59.026 49.441 -23.302 1.00 16.01 341 GLU B C 1
ATOM 5706 O O . GLU B 1 341 ? 58.158 48.578 -23.481 1.00 16.20 341 GLU B O 1
ATOM 5712 N N . PHE B 1 342 ? 60.316 49.182 -23.157 1.00 13.35 342 PHE B N 1
ATOM 5713 C CA . PHE B 1 342 ? 60.852 47.818 -23.059 1.00 14.06 342 PHE B CA 1
ATOM 5714 C C . PHE B 1 342 ? 62.023 47.832 -22.090 1.00 16.13 342 PHE B C 1
ATOM 5715 O O . PHE B 1 342 ? 62.777 48.796 -22.046 1.00 19.44 342 PHE B O 1
ATOM 5723 N N . GLN B 1 343 ? 62.167 46.762 -21.319 1.00 16.38 343 GLN B N 1
ATOM 5724 C CA . GLN B 1 343 ? 63.430 46.437 -20.686 1.00 21.04 343 GLN B CA 1
ATOM 5725 C C . GLN B 1 343 ? 63.618 44.947 -20.726 1.00 21.83 343 GLN B C 1
ATOM 5726 O O . GLN B 1 343 ? 62.642 44.183 -20.549 1.00 17.29 343 GLN B O 1
ATOM 5732 N N . HIS B 1 344 ? 64.862 44.520 -20.967 1.00 13.71 344 HIS B N 1
ATOM 5733 C CA . HIS B 1 344 ? 65.154 43.121 -20.979 1.00 18.76 344 HIS B CA 1
ATOM 5734 C C . HIS B 1 344 ? 64.626 42.370 -19.739 1.00 16.90 344 HIS B C 1
ATOM 5735 O O . HIS B 1 344 ? 64.012 41.316 -19.891 1.00 18.98 344 HIS B O 1
ATOM 5742 N N . SER B 1 345 ? 64.864 42.917 -18.539 1.00 19.35 345 SER B N 1
ATOM 5743 C CA . SER B 1 345 ? 64.445 42.273 -17.278 1.00 21.99 345 SER B CA 1
ATOM 5744 C C . SER B 1 345 ? 62.905 42.203 -17.129 1.00 19.30 345 SER B C 1
ATOM 5745 O O . SER B 1 345 ? 62.385 41.298 -16.461 1.00 19.99 345 SER B O 1
ATOM 5748 N N . ILE B 1 346 ? 62.189 43.143 -17.755 1.00 18.57 346 ILE B N 1
ATOM 5749 C CA . ILE B 1 346 ? 60.714 43.152 -17.747 1.00 19.29 346 ILE B CA 1
ATOM 5750 C C . ILE B 1 346 ? 60.142 42.079 -18.684 1.00 24.60 346 ILE B C 1
ATOM 5751 O O . ILE B 1 346 ? 59.141 41.399 -18.352 1.00 21.36 346 ILE B O 1
ATOM 5756 N N . PHE B 1 347 ? 60.762 41.949 -19.856 1.00 17.23 347 PHE B N 1
ATOM 5757 C CA . PHE B 1 347 ? 60.258 41.066 -20.916 1.00 19.72 347 PHE B CA 1
ATOM 5758 C C . PHE B 1 347 ? 60.611 39.630 -20.689 1.00 20.42 347 PHE B C 1
ATOM 5759 O O . PHE B 1 347 ? 59.791 38.732 -20.937 1.00 20.91 347 PHE B O 1
ATOM 5767 N N . GLU B 1 348 ? 61.849 39.389 -20.256 1.00 15.84 348 GLU B N 1
ATOM 5768 C CA . GLU B 1 348 ? 62.365 38.033 -20.227 1.00 17.09 348 GLU B CA 1
ATOM 5769 C C . GLU B 1 348 ? 61.481 36.967 -19.510 1.00 18.64 348 GLU B C 1
ATOM 5770 O O . GLU B 1 348 ? 61.323 35.872 -20.041 1.00 18.12 348 GLU B O 1
ATOM 5776 N N . PRO B 1 349 ? 60.905 37.281 -18.314 1.00 24.10 349 PRO B N 1
ATOM 5777 C CA . PRO B 1 349 ? 59.997 36.279 -17.690 1.00 19.26 349 PRO B CA 1
ATOM 5778 C C . PRO B 1 349 ? 58.903 35.720 -18.600 1.00 18.73 349 PRO B C 1
ATOM 5779 O O . PRO B 1 349 ? 58.535 34.562 -18.460 1.00 21.33 349 PRO B O 1
ATOM 5783 N N . ASN B 1 350 ? 58.381 36.531 -19.512 1.00 17.37 350 ASN B N 1
ATOM 5784 C CA . ASN B 1 350 ? 57.287 36.010 -20.314 1.00 25.41 350 ASN B CA 1
ATOM 5785 C C . ASN B 1 350 ? 57.694 34.914 -21.298 1.00 25.68 350 ASN B C 1
ATOM 5786 O O . ASN B 1 350 ? 56.863 34.141 -21.752 1.00 20.80 350 ASN B O 1
ATOM 5791 N N . ARG B 1 351 ? 58.997 34.809 -21.577 1.00 19.75 351 ARG B N 1
ATOM 5792 C CA . ARG B 1 351 ? 59.462 33.748 -22.472 1.00 25.57 351 ARG B CA 1
ATOM 5793 C C . ARG B 1 351 ? 59.202 32.370 -21.887 1.00 22.70 351 ARG B C 1
ATOM 5794 O O . ARG B 1 351 ? 58.852 31.441 -22.608 1.00 24.76 351 ARG B O 1
ATOM 5802 N N . ARG B 1 352 ? 59.340 32.255 -20.569 1.00 16.61 352 ARG B N 1
ATOM 5803 C CA . ARG B 1 352 ? 59.082 30.998 -19.878 1.00 21.00 352 ARG B CA 1
ATOM 5804 C C . ARG B 1 352 ? 57.679 30.882 -19.273 1.00 19.71 352 ARG B C 1
ATOM 5805 O O . ARG B 1 352 ? 57.193 29.761 -19.063 1.00 20.15 352 ARG B O 1
ATOM 5813 N N . LEU B 1 353 ? 57.030 32.024 -19.036 1.00 18.62 353 LEU B N 1
ATOM 5814 C CA . LEU B 1 353 ? 55.717 32.045 -18.365 1.00 18.09 353 LEU B CA 1
ATOM 5815 C C . LEU B 1 353 ? 54.543 32.070 -19.338 1.00 15.71 353 LEU B C 1
ATOM 5816 O O . LEU B 1 353 ? 53.370 31.906 -18.933 1.00 19.06 353 LEU B O 1
ATOM 5821 N N . LEU B 1 354 ? 54.824 32.301 -20.624 1.00 15.21 354 LEU B N 1
ATOM 5822 C CA . LEU B 1 354 ? 53.749 32.357 -21.628 1.00 19.55 354 LEU B CA 1
ATOM 5823 C C . LEU B 1 354 ? 54.041 31.391 -22.752 1.00 23.54 354 LEU B C 1
ATOM 5824 O O . LEU B 1 354 ? 55.204 31.258 -23.184 1.00 23.10 354 LEU B O 1
ATOM 5829 N N . ASP B 1 355 ? 52.982 30.787 -23.277 1.00 22.31 355 ASP B N 1
ATOM 5830 C CA . ASP B 1 355 ? 53.028 30.218 -24.616 1.00 22.82 355 ASP B CA 1
ATOM 5831 C C . ASP B 1 355 ? 52.472 31.199 -25.605 1.00 23.23 355 ASP B C 1
ATOM 5832 O O . ASP B 1 355 ? 51.520 31.899 -25.305 1.00 27.32 355 ASP B O 1
ATOM 5837 N N . GLY B 1 356 ? 53.088 31.274 -26.777 1.00 25.26 356 GLY B N 1
ATOM 5838 C CA . GLY B 1 356 ? 52.689 32.249 -27.799 1.00 24.32 356 GLY B CA 1
ATOM 5839 C C . GLY B 1 356 ? 53.905 32.961 -28.368 1.00 26.37 356 GLY B C 1
ATOM 5840 O O . GLY B 1 356 ? 55.010 32.860 -27.825 1.00 29.27 356 GLY B O 1
ATOM 5841 N N . ASP B 1 357 ? 53.712 33.673 -29.466 1.00 24.89 357 ASP B N 1
ATOM 5842 C CA . ASP B 1 357 ? 54.851 34.197 -30.223 1.00 31.19 357 ASP B CA 1
ATOM 5843 C C . ASP B 1 357 ? 54.905 35.711 -30.165 1.00 29.40 357 ASP B C 1
ATOM 5844 O O . ASP B 1 357 ? 55.142 36.376 -31.176 1.00 33.15 357 ASP B O 1
ATOM 5849 N N . MET B 1 358 ? 54.694 36.261 -28.968 1.00 21.78 358 MET B N 1
ATOM 5850 C CA . MET B 1 358 ? 54.994 37.669 -28.733 1.00 20.34 358 MET B CA 1
ATOM 5851 C C . MET B 1 358 ? 56.515 37.806 -28.607 1.00 21.89 358 MET B C 1
ATOM 5852 O O . MET B 1 358 ? 57.158 36.974 -27.959 1.00 20.86 358 MET B O 1
ATOM 5857 N N . ASP B 1 359 ? 57.086 38.842 -29.213 1.00 20.05 359 ASP B N 1
ATOM 5858 C CA . ASP B 1 359 ? 58.541 38.969 -29.175 1.00 17.52 359 ASP B CA 1
ATOM 5859 C C . ASP B 1 359 ? 58.962 40.426 -29.093 1.00 14.72 359 ASP B C 1
ATOM 5860 O O . ASP B 1 359 ? 58.209 41.338 -29.446 1.00 17.18 359 ASP B O 1
ATOM 5865 N N . CYS B 1 360 ? 60.194 40.627 -28.642 1.00 15.30 360 CYS B N 1
ATOM 5866 C CA . CYS B 1 360 ? 60.892 41.888 -28.864 1.00 16.67 360 CYS B CA 1
ATOM 5867 C C . CYS B 1 360 ? 62.288 41.542 -29.374 1.00 18.40 360 CYS B C 1
ATOM 5868 O O . CYS B 1 360 ? 63.059 40.884 -28.676 1.00 21.57 360 CYS B O 1
ATOM 5871 N N . ARG B 1 361 ? 62.585 41.923 -30.613 1.00 18.01 361 ARG B N 1
ATOM 5872 C CA . ARG B 1 361 ? 63.914 41.637 -31.193 1.00 19.17 361 ARG B CA 1
ATOM 5873 C C . ARG B 1 361 ? 64.330 42.825 -32.037 1.00 19.82 361 ARG B C 1
ATOM 5874 O O . ARG B 1 361 ? 63.480 43.527 -32.615 1.00 19.14 361 ARG B O 1
ATOM 5882 N N . GLU B 1 362 ? 65.643 43.071 -32.063 1.00 19.66 362 GLU B N 1
ATOM 5883 C CA . GLU B 1 362 ? 66.234 44.193 -32.804 1.00 25.16 362 GLU B CA 1
ATOM 5884 C C . GLU B 1 362 ? 65.507 45.520 -32.584 1.00 23.19 362 GLU B C 1
ATOM 5885 O O . GLU B 1 362 ? 65.271 46.275 -33.524 1.00 20.28 362 GLU B O 1
ATOM 5891 N N . GLY B 1 363 ? 65.109 45.790 -31.337 1.00 22.61 363 GLY B N 1
ATOM 5892 C CA . GLY B 1 363 ? 64.506 47.080 -31.035 1.00 20.30 363 GLY B CA 1
ATOM 5893 C C . GLY B 1 363 ? 63.051 47.247 -31.444 1.00 17.59 363 GLY B C 1
ATOM 5894 O O . GLY B 1 363 ? 62.550 48.365 -31.489 1.00 19.98 363 GLY B O 1
ATOM 5895 N N . ARG B 1 364 ? 62.353 46.139 -31.739 1.00 19.12 364 ARG B N 1
ATOM 5896 C CA . ARG B 1 364 ? 60.925 46.218 -32.130 1.00 17.89 364 ARG B CA 1
ATOM 5897 C C . ARG B 1 364 ? 60.087 45.172 -31.411 1.00 17.71 364 ARG B C 1
ATOM 5898 O O . ARG B 1 364 ? 60.503 44.017 -31.298 1.00 18.45 364 ARG B O 1
ATOM 5906 N N . TYR B 1 365 ? 58.872 45.567 -31.004 1.00 20.32 365 TYR B N 1
ATOM 5907 C CA . TYR B 1 365 ? 57.902 44.584 -30.525 1.00 18.63 365 TYR B CA 1
ATOM 5908 C C . TYR B 1 365 ? 57.250 43.912 -31.731 1.00 17.74 365 TYR B C 1
ATOM 5909 O O . TYR B 1 365 ? 56.944 44.587 -32.703 1.00 17.09 365 TYR B O 1
ATOM 5918 N N . HIS B 1 366 ? 57.058 42.599 -31.666 1.00 18.87 366 HIS B N 1
ATOM 5919 C CA . HIS B 1 366 ? 56.260 41.892 -32.644 1.00 20.20 366 HIS B CA 1
ATOM 5920 C C . HIS B 1 366 ? 55.098 41.191 -31.936 1.00 18.46 366 HIS B C 1
ATOM 5921 O O . HIS B 1 366 ? 55.282 40.456 -30.948 1.00 19.83 366 HIS B O 1
ATOM 5928 N N . LEU B 1 367 ? 53.911 41.423 -32.477 1.00 19.58 367 LEU B N 1
ATOM 5929 C CA . LEU B 1 367 ? 52.671 40.970 -31.874 1.00 17.84 367 LEU B CA 1
ATOM 5930 C C . LEU B 1 367 ? 52.494 39.479 -32.070 1.00 26.93 367 LEU B C 1
ATOM 5931 O O . LEU B 1 367 ? 52.935 38.938 -33.099 1.00 24.63 367 LEU B O 1
ATOM 5936 N N . PRO B 1 368 ? 51.852 38.801 -31.094 1.00 22.41 368 PRO B N 1
ATOM 5937 C CA . PRO B 1 368 ? 51.647 37.375 -31.289 1.00 25.71 368 PRO B CA 1
ATOM 5938 C C . PRO B 1 368 ? 50.610 37.147 -32.389 1.00 23.63 368 PRO B C 1
ATOM 5939 O O . PRO B 1 368 ? 49.824 38.054 -32.712 1.00 23.99 368 PRO B O 1
ATOM 5943 N N . SER B 1 369 ? 50.649 35.953 -32.975 1.00 28.08 369 SER B N 1
ATOM 5944 C CA . SER B 1 369 ? 49.606 35.492 -33.880 1.00 28.89 369 SER B CA 1
ATOM 5945 C C . SER B 1 369 ? 48.441 34.874 -33.091 1.00 30.35 369 SER B C 1
ATOM 5946 O O . SER B 1 369 ? 48.614 34.381 -31.978 1.00 34.19 369 SER B O 1
ATOM 5949 N N . GLY B 1 370 ? 47.255 34.903 -33.672 1.00 31.15 370 GLY B N 1
ATOM 5950 C CA . GLY B 1 370 ? 46.174 34.075 -33.149 1.00 29.44 370 GLY B CA 1
ATOM 5951 C C . GLY B 1 370 ? 45.129 34.874 -32.397 1.00 30.77 370 GLY B C 1
ATOM 5952 O O . GLY B 1 370 ? 45.317 36.062 -32.114 1.00 26.17 370 GLY B O 1
ATOM 5953 N N . PRO B 1 371 ? 43.988 34.234 -32.105 1.00 26.57 371 PRO B N 1
ATOM 5954 C CA . PRO B 1 371 ? 42.866 34.959 -31.514 1.00 24.04 371 PRO B CA 1
ATOM 5955 C C . PRO B 1 371 ? 43.069 35.419 -30.064 1.00 22.15 371 PRO B C 1
ATOM 5956 O O . PRO B 1 371 ? 43.912 34.864 -29.334 1.00 21.53 371 PRO B O 1
ATOM 5960 N N . GLY B 1 372 ? 42.260 36.408 -29.669 1.00 21.72 372 GLY B N 1
ATOM 5961 C CA . GLY B 1 372 ? 42.252 36.910 -28.308 1.00 18.82 372 GLY B CA 1
ATOM 5962 C C . GLY B 1 372 ? 43.572 37.636 -28.099 1.00 20.13 372 GLY B C 1
ATOM 5963 O O . GLY B 1 372 ? 44.046 38.385 -28.977 1.00 19.79 372 GLY B O 1
ATOM 5964 N N . LEU B 1 373 ? 44.182 37.383 -26.951 1.00 20.17 373 LEU B N 1
ATOM 5965 C CA . LEU B 1 373 ? 45.510 37.922 -26.670 1.00 16.38 373 LEU B CA 1
ATOM 5966 C C . LEU B 1 373 ? 46.607 37.325 -27.546 1.00 20.79 373 LEU B C 1
ATOM 5967 O O . LEU B 1 373 ? 47.655 37.951 -27.721 1.00 20.42 373 LEU B O 1
ATOM 5972 N N . GLY B 1 374 ? 46.371 36.095 -28.015 1.00 23.10 374 GLY B N 1
ATOM 5973 C CA . GLY B 1 374 ? 47.344 35.338 -28.796 1.00 25.38 374 GLY B CA 1
ATOM 5974 C C . GLY B 1 374 ? 48.425 34.704 -27.945 1.00 26.59 374 GLY B C 1
ATOM 5975 O O . GLY B 1 374 ? 49.428 34.226 -28.474 1.00 21.03 374 GLY B O 1
ATOM 5976 N N . VAL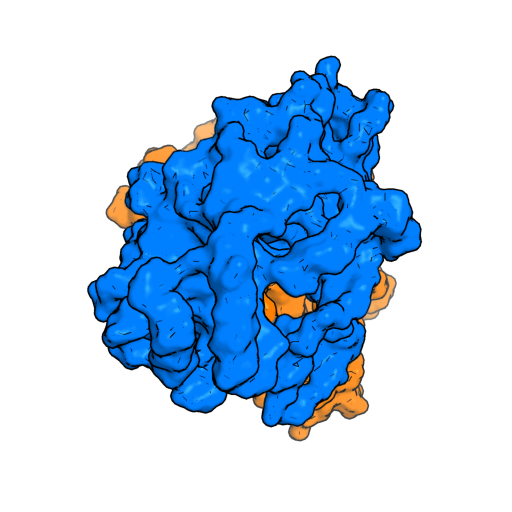 B 1 375 ? 48.243 34.728 -26.624 1.00 19.29 375 VAL B N 1
ATOM 5977 C CA . VAL B 1 375 ? 49.149 34.094 -25.682 1.00 18.88 375 VAL B CA 1
ATOM 5978 C C . VAL B 1 375 ? 48.302 33.510 -24.567 1.00 23.15 375 VAL B C 1
ATOM 5979 O O . VAL B 1 375 ? 47.133 33.888 -24.408 1.00 19.15 375 VAL B O 1
ATOM 5983 N N . ARG B 1 376 ? 48.889 32.596 -23.802 1.00 17.57 376 ARG B N 1
ATOM 5984 C CA . ARG B 1 376 ? 48.278 32.099 -22.578 1.00 21.17 376 ARG B CA 1
ATOM 5985 C C . ARG B 1 376 ? 49.413 31.595 -21.667 1.00 23.02 376 ARG B C 1
ATOM 5986 O O . ARG B 1 376 ? 50.529 31.354 -22.140 1.00 22.28 376 ARG B O 1
ATOM 5994 N N . PRO B 1 377 ? 49.146 31.436 -20.359 1.00 22.05 377 PRO B N 1
ATOM 5995 C CA . PRO B 1 377 ? 50.162 30.906 -19.464 1.00 19.51 377 PRO B CA 1
ATOM 5996 C C . PRO B 1 377 ? 50.702 29.555 -19.897 1.00 19.93 377 PRO B C 1
ATOM 5997 O O . PRO B 1 377 ? 49.946 28.661 -20.322 1.00 19.24 377 PRO B O 1
ATOM 6001 N N . SER B 1 378 ? 52.017 29.420 -19.788 1.00 19.46 378 SER B N 1
ATOM 6002 C CA . SER B 1 378 ? 52.710 28.160 -20.051 1.00 19.56 378 SER B CA 1
ATOM 6003 C C . SER B 1 378 ? 52.452 27.140 -18.930 1.00 20.79 378 SER B C 1
ATOM 6004 O O . SER B 1 378 ? 51.945 27.505 -17.875 1.00 18.28 378 SER B O 1
ATOM 6007 N N . GLU B 1 379 ? 52.860 25.881 -19.129 1.00 21.36 379 GLU B N 1
ATOM 6008 C CA . GLU B 1 379 ? 52.839 24.874 -18.045 1.00 24.91 379 GLU B CA 1
ATOM 6009 C C . GLU B 1 379 ? 53.600 25.321 -16.785 1.00 26.38 379 GLU B C 1
ATOM 6010 O O . GLU B 1 379 ? 53.154 25.078 -15.661 1.00 22.27 379 GLU B O 1
ATOM 6016 N N . ALA B 1 380 ? 54.729 26.009 -16.980 1.00 21.44 380 ALA B N 1
ATOM 6017 C CA . ALA B 1 380 ? 55.518 26.553 -15.879 1.00 26.20 380 ALA B CA 1
ATOM 6018 C C . ALA B 1 380 ? 54.690 27.507 -15.033 1.00 22.22 380 ALA B C 1
ATOM 6019 O O . ALA B 1 380 ? 54.677 27.379 -13.797 1.00 21.55 380 ALA B O 1
ATOM 6021 N N . ALA B 1 381 ? 54.001 28.432 -15.712 1.00 19.75 381 ALA B N 1
ATOM 6022 C CA . ALA B 1 381 ? 53.189 29.444 -15.037 1.00 20.23 381 ALA B CA 1
ATOM 6023 C C . ALA B 1 381 ? 52.033 28.762 -14.325 1.00 20.90 381 ALA B C 1
ATOM 6024 O O . ALA B 1 381 ? 51.739 29.098 -13.192 1.00 18.32 381 ALA B O 1
ATOM 6026 N N . LEU B 1 382 ? 51.398 27.792 -14.984 1.00 19.86 382 LEU B N 1
ATOM 6027 C CA . LEU B 1 382 ? 50.269 27.062 -14.367 1.00 23.48 382 LEU B CA 1
ATOM 6028 C C . LEU B 1 382 ? 50.683 26.281 -13.115 1.00 20.97 382 LEU B C 1
ATOM 6029 O O . LEU B 1 382 ? 49.883 26.096 -12.185 1.00 23.27 382 LEU B O 1
ATOM 6034 N N . GLY B 1 383 ? 51.943 25.861 -13.086 1.00 21.85 383 GLY B N 1
ATOM 6035 C CA . GLY B 1 383 ? 52.564 25.245 -11.927 1.00 24.23 383 GLY B CA 1
ATOM 6036 C C . GLY B 1 383 ? 52.773 26.232 -10.793 1.00 24.17 383 GLY B C 1
ATOM 6037 O O . GLY B 1 383 ? 52.542 25.906 -9.634 1.00 25.46 383 GLY B O 1
ATOM 6038 N N . LEU B 1 384 ? 53.165 27.455 -11.127 1.00 18.76 384 LEU B N 1
ATOM 6039 C CA . LEU B 1 384 ? 53.565 28.407 -10.095 1.00 20.12 384 LEU B CA 1
ATOM 6040 C C . LEU B 1 384 ? 52.407 29.205 -9.496 1.00 18.70 384 LEU B C 1
ATOM 6041 O O . LEU B 1 384 ? 52.527 29.662 -8.363 1.00 20.74 384 LEU B O 1
ATOM 6046 N N . ILE B 1 385 ? 51.326 29.407 -10.259 1.00 18.50 385 ILE B N 1
ATOM 6047 C CA . ILE B 1 385 ? 50.194 30.225 -9.770 1.00 15.26 385 ILE B CA 1
ATOM 6048 C C . ILE B 1 385 ? 49.640 29.656 -8.464 1.00 18.09 385 ILE B C 1
ATOM 6049 O O . ILE B 1 385 ? 49.611 28.417 -8.269 1.00 18.08 385 ILE B O 1
ATOM 6054 N N . GLU B 1 386 ? 49.285 30.562 -7.553 1.00 18.28 386 GLU B N 1
ATOM 6055 C CA . GLU B 1 386 ? 48.685 30.182 -6.282 1.00 14.89 386 GLU B CA 1
ATOM 6056 C C . GLU B 1 386 ? 47.362 30.919 -6.121 1.00 18.76 386 GLU B C 1
ATOM 6057 O O . GLU B 1 386 ? 47.276 32.115 -6.407 1.00 16.32 3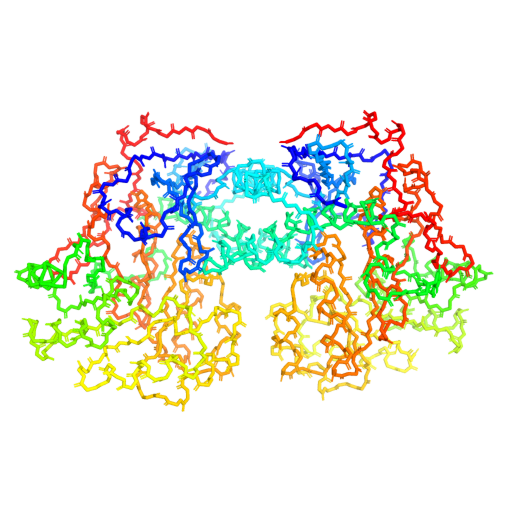86 GLU B O 1
ATOM 6063 N N . ARG B 1 387 ? 46.321 30.206 -5.682 1.00 18.99 387 ARG B N 1
ATOM 6064 C CA . ARG B 1 387 ? 44.996 30.844 -5.551 1.00 15.43 387 ARG B CA 1
ATOM 6065 C C . ARG B 1 387 ? 45.085 31.941 -4.481 1.00 16.95 387 ARG B C 1
ATOM 6066 O O . ARG B 1 387 ? 45.841 31.818 -3.501 1.00 20.55 387 ARG B O 1
ATOM 6074 N N . ILE B 1 388 ? 44.307 32.997 -4.670 1.00 20.25 388 ILE B N 1
ATOM 6075 C CA . ILE B 1 388 ? 44.172 34.041 -3.660 1.00 21.76 388 ILE B CA 1
ATOM 6076 C C . ILE B 1 388 ? 42.710 34.523 -3.618 1.00 26.01 388 ILE B C 1
ATOM 6077 O O . ILE B 1 388 ? 42.249 35.018 -2.582 1.00 24.80 388 ILE B O 1
#

Organism: Agrobacterium fabrum (strain C58 / ATCC 33970) (NCBI:txid176299)

Sequence (776 aa):
MNSPIATVEVFTLTQPRKKVVPYLGALREEGEVVNPNGYIVRRKGNRTVYPTFDRSVLVRMTTEEAGTVGWGETYGIVAPGAVAALINDLLAGFVIGRDASDPSAVYDDLYDMMRVRGYTGGFYVDALAALDIALWDIAGQEAGKSIRDLLGGGVDSFPAYVSGLPERTLKARGELAKYWQDRGFNNAFKFATPVADDGPAAEIANLRQVLGPQQAKIAADMHWNNQTTPERALELIAEMQPFDPWFAEAPVWTEDIAGLEKVSKNTDVPIAVGEEWRTHWDMRARIERCRIAIVQPEMGHKGITNFIIRIGALAAEHGIDVIPHATVGAGIFLAASLQASSTLSMLKGHEFQQHSIFEPNNRRLLDGDMDCREGRYHLPSGPGLGVRPSEAALGLIERRIMMNSPIATTVEVFTLLTQPRKVVPYLGALREGEVVNPNGYIIVRKGNRTVYPTFDRSVLLVRMTTEAGTVGWGETYGIVAPGAVAALINDLLAGFVIGRDASDPSAVYDDLYDMMRVRGYTGGFYVDALAALDIALWDIAGQEAGKSIRDLLGGGVDSFPAYVSGLPERTLKARGELAKYWQDRGFNAFKFATPVADDGPAAEIANLRQQVLGPQAKIAADMHWNQTPERALELIAEMQPFDPWFAEAPVWTEDIAGLEKVSKKNTDVPIAVGEEWRTHWDMRARIERCRIAIVQPEMGHKGITNFIRIGALAAEHGIDVIPHATVGAGIFLAASLQASSTLSMLKGHEFQHSIFEPNRRLLDGDMDCREGRYHLPSGPGLGVRPSEAALGLIERI

Nearest PDB structures (foldseek):
  2nql-assembly1_A  TM=1.003E+00  e=1.559E-89  Agrobacterium fabrum str. C58
  4h1z-assembly1_G  TM=9.886E-01  e=3.420E-62  Sinorhizobium meliloti 1021
  4h1z-assembly1_H  TM=9.900E-01  e=7.588E-62  Sinorhizobium meliloti 1021
  4h1z-assembly1_E  TM=9.865E-01  e=1.031E-61  Sinorhizobium meliloti 1021
  2ppg-assembly1_D  TM=9.847E-01  e=2.023E-61  Sinorhizobium meliloti 1021

Solvent-accessible surface area: 27802 Å² total; per-residue (Å²): 189,41,18,46,1,37,65,17,39,5,7,8,8,57,41,99,60,121,28,101,52,89,61,44,32,174,115,63,28,113,86,37,74,85,16,0,5,33,44,117,60,6,99,1,0,44,11,39,26,26,35,4,0,0,0,55,0,26,3,120,87,45,31,59,0,9,0,0,0,28,0,19,5,1,11,20,0,1,2,18,0,0,79,47,0,0,10,22,34,0,80,52,84,47,1,79,76,6,25,35,6,8,50,30,5,12,22,3,3,23,8,28,11,4,34,20,10,9,1,0,0,0,1,0,0,4,5,0,0,3,25,5,0,5,0,64,31,44,55,106,11,0,18,78,66,43,75,32,27,80,91,31,6,61,5,4,2,9,34,18,41,76,208,62,52,136,30,5,0,86,42,0,90,110,13,44,112,114,26,2,99,13,2,12,8,30,13,66,70,9,98,115,18,14,22,35,2,0,29,28,1,30,146,40,11,21,107,162,6,106,0,0,0,13,1,34,10,54,22,84,20,83,106,0,30,92,15,0,62,84,0,96,97,64,96,11,48,0,0,3,6,1,5,54,22,20,28,13,47,4,11,45,90,0,5,88,100,30,147,11,50,3,0,13,1,28,14,8,4,4,25,57,38,0,77,14,25,28,84,42,11,152,15,37,8,0,4,2,2,0,0,4,0,0,0,4,1,0,44,77,0,3,52,3,0,48,123,112,56,10,39,0,4,0,22,8,30,30,9,5,8,0,4,24,0,0,2,0,0,0,0,7,38,22,97,32,28,105,5,1,6,2,43,10,28,18,16,62,31,22,112,171,12,25,56,45,84,13,29,8,131,133,10,96,1,55,10,0,84,26,68,0,0,15,9,140,5,9,138,62,1,63,66,84,27,110,165,76,203,34,17,46,1,37,65,16,59,5,11,18,0,54,7,111,173,77,26,66,52,69,24,35,92,152,172,50,32,104,95,16,142,42,26,7,3,40,28,131,63,30,123,5,0,62,9,53,130,4,59,2,0,0,0,66,0,26,2,120,86,44,33,59,0,11,0,0,0,24,1,24,6,1,11,19,0,2,3,18,0,0,68,36,1,0,9,10,28,1,76,52,82,43,2,80,77,7,20,35,4,9,42,42,6,11,17,4,2,23,9,29,11,3,35,18,12,10,2,0,0,0,1,0,0,4,5,0,0,4,22,4,0,6,0,67,40,52,51,108,12,0,23,81,67,42,74,30,27,78,94,29,8,70,5,4,2,12,2,8,41,73,193,79,55,144,36,11,0,76,32,0,79,99,40,51,106,114,35,5,99,6,0,7,3,12,5,87,41,11,137,124,20,15,21,36,1,0,30,33,0,34,142,39,11,17,103,151,6,84,0,0,0,14,0,40,12,72,26,81,19,87,110,0,31,94,17,2,65,87,1,101,96,63,94,10,42,0,1,2,6,0,5,40,23,19,27,14,43,3,10,43,86,0,4,90,99,29,153,13,49,2,0,14,3,27,12,8,3,3,25,63,40,0,86,15,24,28,91,39,11,147,14,34,6,0,1,1,2,0,0,4,0,0,0,1,2,0,37,76,0,3,53,4,0,48,132,112,56,9,39,0,2,0,25,6,25,23,5,2,2,0,5,9,0,0,2,0,0,0,0,7,37,23,96,33,28,97,4,0,4,11,18,92,28,16,3,66,21,6,114,204,8,14,68,54,82,13,25,12,126,145,5,96,1,41,14,0,72,36,65,0,0,14,13,156,7,9,142,52,0,65,65,78,23,120,211,76

B-factor: mean 27.16, std 11.23, range [8.72, 113.97]

InterPro domains:
  IPR013341 Mandelate racemase, N-terminal domain [PF02746] (51-147)
  IPR013342 Mandelate racemase, C-terminal domain [PF13378] (170-380)
  IPR013342 Mandelate racemase, C-terminal domain [SM00922] (165-261)
  IPR018110 Mandelate racemase/muconate lactonizing enzyme, conserved site [PS00908] (122-147)
  IPR029017 Enolase-like, N-terminal [G3DSA:3.30.390.10] (5-379)
  IPR029017 Enolase-like, N-terminal [SSF54826] (44-148)
  IPR034593 D-galactonate dehydratase DgoD-like [PTHR48080] (48-381)
  IPR036849 Enolase-like, C-terminal domain superfamily [G3DSA:3.20.20.120] (149-368)
  IPR036849 Enolase-like, C-terminal domain superfamily [SSF51604] (135-382)

Radius of gyration: 26.5 Å; Cα contacts (8 Å, |Δi|>4): 1886; chains: 2; bounding box: 76×57×65 Å